Protein AF-A0A9E3TD36-F1 (afdb_monomer_lite)

Foldseek 3Di:
DQDDPQVVCVVPPQDPDPCCDFVNLVLLLVVVQVVCVVLVWQEEEEEQCGSVSSVVSHDNDNRQYEYEHQHPNSVVSCVVVPDPHHYYHHDLLPDDDPAATQEYEYEPPLQQDDDPVSSLSNLVSQLVRHDFKYWYKDAQDDDPPPPVDPGTDDDHGPCVSQVVFDKDWSADDPRMTTIITGDDDPDDDDDDDDDDDDDDDPPPDDPDQAEEEEEDEADPPDDFFQLLVLQVLLCCVAAVVRYDYDYDYPVCLCVQQNPDPPCLVVQPDPLLNRQLSLLRNCQAPWHKYAYSQKHFLHHCVVQVVCQVVRPAQKEFEDAPQQQGDSRIITGHHNHPLSVQLNVQLVVVSVVCPNPNDDDPCGSHRVSNRVSRSNDDGHYHYNCLAAQADPVLLCQQFDLDDQVRDDSVHGPDDPNRGMHGRPVVPDDPVNSHDHPVVLCQGSGNNVVSSCSSNVQDDLVVLLVVCQAAQDPLQNLLSCQSNVLAAEAEEAACQQVPSLVSNCVRNVHQAYEYEDQLDADPPAALVPHPDDSVNSVVSLVNNCVVCVVVPRRYHYDRDQLLVVLVVAAFQQHLYYEYEGHQAQVSLLSNCVSCVRNHHAQHKYKYWQCDQDDDPRHGGNNVVSVVCVCVVQVQPRWHWHNDPTIMIMGGHHDRPLPFFEAEEEEDEDPLLVLLLLQAQVQCVVQPNQGEYEYEYCDPDDRPRHHYDYDDCVVQVDPAACSVLVVLVVCLVDDTQKYKYAYSNKGFQHDFDCSLVVVFPQFKAFAFFAFLDDPPADPCQQQDLDPQRDGSVVLQVLCVVVVQHDPLGTFTDPRIMMGGSVCSVVLSVQLVVQQCSVCVVVPPPNDHSRSSNSRSCSVRGRNVSRHCPDQSNLQAEDEDPCPQQQHDDNQDWDWDAGPPVRDIDIGRHSMYSDPNHSVNSSVSSVD

Sequence (923 aa):
MKVDWNGIYEGRGLYSGHGSRGSCAALKVRTIRDVVERLRPQTFLDVGCGDLHVIRQVDLGSTAYTGLDSSKVLVDKLRAEGETRSLVTGDFLEMPISHVWDLTMCLDVLIHLTSLEEYKAFAKKLLSTARRGLLVSGFSRPTPGNTGSRVVHFYESIFETFRDHQVISYGEYRDCSLVLVLPNSDSKCESTGHVAATNLPIPKAAKTPRRIWAYWENPPGQTRSEYLDLCEQTWRRHCGDDFEITCVTPESVEQHAPNLPSQWSRIPCMAHKADYLRAVLLHRNGGIWLDADTIVLQNLREMTDRLDASGSDFLGCGRPGNRPSNGIFAAKPGSLLLERYIAAMNEFLETRGEDLRFRWTELGYSLLWPLTREYSYFQYDFRVCIPIHPSRYKVFFEETPLKDLPVDVCDVRDDTLTVYLYNAMFPVAFKRLSSQEILKSRTVIGQLFRLALGIPTDDELLHELSAVKHRNRLAGVLRACGRNQAMCEVGVRAGHHLNAILNAGQPELLVGVDHWQGGLGSSRNDIGLSQLQQSQLEERVRERFKSLGDRCRIVRAESSEAALKFPDESFDYVYLDADHSYDAIRGDLAAWYPKVRIGGVLAGHDYVERTTKYVEFGVVRAVKEFVRDRGIRHFAITDEASPSWIVLKDEPSETPSFCYWSVGFGEKHHSFLRAMVKSARKLGVRQDIHVWTDVSSEIRGCITHKYEPAKHSAPNYMFKLQLLLEMSKFSYDYCVFLDADSYFVRRPHLQAVFDLADPLHLHQETPINSPDYTDEQMRTRAWHGMNLYSLVEAFAARGICGKSLFLNNAGFFVVKRTGLEQVYQTCWEGFRYFHDELGFQSVTEEIAFAWAMAKLSIPSRHRVTRSELSEIWCTDRGCFRGRLPTGEPFQHWLNWTGTKWSVNPAIVHAHKSKQQLIDYAAD

Radius of gyration: 39.77 Å; chains: 1; bounding box: 77×93×111 Å

Secondary structure (DSSP, 8-state):
----HHHHHHHHSS---GGGSHHHHHHHHHHHHHHHHHH--SEEEEET-TTSTTGGGS--TT-EEEEEES-HHHHHHHHHTT--SEEEES-TTTS-----EEEEEE-S-GGG-SSHHHHHHHHHHHHHTEEEEEEEEEESSPPPTT---TT----S-HHHHTTTSEEEEEEEETTEEEEEEEPPP----------PPP---------PPEEEEEE--PPTT-PPPHHHHHHHHHHHHHHTTTEEEEEE-TTTHHHHS-S--TTGGG-S-HHHHHHHHHHHHHHHH-EEEE-TTEEE-S-THHHHHHHHHT--SEEEEEETTTEEEEEEEEE-TT-HHHHHHHHHHHHHHHHHTT-----TTTTTHHHHHHHHHHS--EEEEHHHH-SS-GGGGGGGG--S-GGGS-TTT----TT--EEE--GGGS-TTGGG--HHHHHH--SHHHHHHHHHHT---HHHHHHHHHT-SSGGGHHHHHHHTT--SEEEEE--TTSHHHHHHHHHH--SEEEEEE----GGGS-TTSTT--HHHHHHHHHHHHHHHGGGGGGEEEEES-HHHHHTTS-TT-EEEEEE-S--SHHHHHHHHHHHGGGEEEEEEEEES--S--B-SS-B--HHHHHHHHHHHTT---EEE-SSSSPPEEEE--S--SS--EEEEEEE-HHHHHHHHHHHHHHHHHTT--S-EEEEESS-S--TTSEEEE--TTTS--GGGTHHHHHHHHGGGS--SEEEEE-TTEEESS----HHHHTT-SSEEEEEEEETT-TT--HHHHHSEEETTEEHHHHHHHHHTTT--STT-EEEEEEEEEEEGGGHHHHHHHHHHHHHIIIIIS--TT--HHHHHHHHHHHHS-GGGGBTTSHHHHTTEEE-SSTTTTS---SS-EEEE-TTT--EEEE--SEEE-TT-HHHHHHHHH-

pLDDT: mean 86.5, std 13.15, range [23.77, 98.62]

Structure (mmCIF, N/CA/C/O backbone):
data_AF-A0A9E3TD36-F1
#
_entry.id   AF-A0A9E3TD36-F1
#
loop_
_atom_site.group_PDB
_atom_site.id
_atom_site.type_symbol
_atom_site.label_atom_id
_atom_site.label_alt_id
_atom_site.label_comp_id
_atom_site.label_asym_id
_atom_site.label_entity_id
_atom_site.label_seq_id
_atom_site.pdbx_PDB_ins_code
_atom_site.Cartn_x
_atom_site.Cartn_y
_atom_site.Cartn_z
_atom_site.occupancy
_atom_site.B_iso_or_equiv
_atom_site.auth_seq_id
_atom_site.auth_comp_id
_atom_site.auth_asym_id
_atom_site.auth_atom_id
_atom_site.pdbx_PDB_model_num
ATOM 1 N N . MET A 1 1 ? -2.552 13.800 -41.202 1.00 48.09 1 MET A N 1
ATOM 2 C CA . MET A 1 1 ? -1.822 14.848 -41.960 1.00 48.09 1 MET A CA 1
ATOM 3 C C . MET A 1 1 ? -1.002 14.109 -43.008 1.00 48.09 1 MET A C 1
ATOM 5 O O . MET A 1 1 ? -0.316 13.179 -42.604 1.00 48.09 1 MET A O 1
ATOM 9 N N . LYS A 1 2 ? -1.128 14.424 -44.310 1.00 65.12 2 LYS A N 1
ATOM 10 C CA . LYS A 1 2 ? -0.382 13.715 -45.375 1.00 65.12 2 LYS A CA 1
ATOM 11 C C . LYS A 1 2 ? 1.120 13.938 -45.149 1.00 65.12 2 LYS A C 1
ATOM 13 O O . LYS A 1 2 ? 1.529 15.057 -44.844 1.00 65.12 2 LYS A O 1
ATOM 18 N N . VAL A 1 3 ? 1.912 12.869 -45.207 1.00 75.00 3 VAL A N 1
ATOM 19 C CA . VAL A 1 3 ? 3.360 12.929 -44.959 1.00 75.00 3 VAL A CA 1
ATOM 20 C C . VAL A 1 3 ? 4.042 13.667 -46.111 1.00 75.00 3 VAL A C 1
ATOM 22 O O . VAL A 1 3 ? 3.876 13.286 -47.267 1.00 75.00 3 VAL A O 1
ATOM 25 N N . ASP A 1 4 ? 4.817 14.709 -45.799 1.00 83.25 4 ASP A N 1
ATOM 26 C CA . ASP A 1 4 ? 5.653 15.406 -46.781 1.00 83.25 4 ASP A CA 1
ATOM 27 C C . ASP A 1 4 ? 6.997 14.685 -46.951 1.00 83.25 4 ASP A C 1
ATOM 29 O O . ASP A 1 4 ? 7.973 14.940 -46.240 1.00 83.25 4 ASP A O 1
ATOM 33 N N . TRP A 1 5 ? 7.039 13.746 -47.897 1.00 83.44 5 TRP A N 1
ATOM 34 C CA . TRP A 1 5 ? 8.248 12.981 -48.190 1.00 83.44 5 TRP A CA 1
ATOM 35 C C . TRP A 1 5 ? 9.369 13.836 -48.794 1.00 83.44 5 TRP A C 1
ATOM 37 O O . TRP A 1 5 ? 10.533 13.579 -48.490 1.00 83.44 5 TRP A O 1
ATOM 47 N N . ASN A 1 6 ? 9.056 14.876 -49.579 1.00 86.62 6 ASN A N 1
ATOM 48 C CA . ASN A 1 6 ? 10.083 15.776 -50.115 1.00 86.62 6 ASN A CA 1
ATOM 49 C C . ASN A 1 6 ? 10.799 16.508 -48.978 1.00 86.62 6 ASN A C 1
ATOM 51 O O . ASN A 1 6 ? 12.022 16.409 -48.889 1.00 86.62 6 ASN A O 1
ATOM 55 N N . GLY A 1 7 ? 10.055 17.125 -48.055 1.00 83.62 7 GLY A N 1
ATOM 56 C CA . GLY A 1 7 ? 10.639 17.800 -46.893 1.00 83.62 7 GLY A CA 1
ATOM 57 C C . GLY A 1 7 ? 11.477 16.867 -46.007 1.00 83.62 7 GLY A C 1
ATOM 58 O O . GLY A 1 7 ? 12.534 17.255 -45.502 1.00 83.62 7 GLY A O 1
ATOM 59 N N . ILE A 1 8 ? 11.070 15.597 -45.862 1.00 80.19 8 ILE A N 1
ATOM 60 C CA . ILE A 1 8 ? 11.851 14.591 -45.121 1.00 80.19 8 ILE A CA 1
ATOM 61 C C . ILE A 1 8 ? 13.208 14.332 -45.791 1.00 80.19 8 ILE A C 1
ATOM 63 O O . ILE A 1 8 ? 14.235 14.367 -45.106 1.00 80.19 8 ILE A O 1
ATOM 67 N N . TYR A 1 9 ? 13.234 14.085 -47.104 1.00 83.88 9 TYR A N 1
ATOM 68 C CA . TYR A 1 9 ? 14.478 13.802 -47.830 1.00 83.88 9 TYR A CA 1
ATOM 69 C C . TYR A 1 9 ? 15.335 15.055 -48.061 1.00 83.88 9 TYR A C 1
ATOM 71 O O . TYR A 1 9 ? 16.560 14.947 -48.181 1.00 83.88 9 TYR A O 1
ATOM 79 N N . GLU A 1 10 ? 14.745 16.250 -48.085 1.00 83.50 10 GLU A N 1
ATOM 80 C CA . GLU A 1 10 ? 15.477 17.521 -48.032 1.00 83.50 10 GLU A CA 1
ATOM 81 C C . GLU A 1 10 ? 16.227 17.664 -46.706 1.00 83.50 10 GLU A C 1
ATOM 83 O O . GLU A 1 10 ? 17.437 17.888 -46.719 1.00 83.50 10 GLU A O 1
ATOM 88 N N . GLY A 1 11 ? 15.545 17.447 -45.576 1.00 72.56 11 GLY A N 1
ATOM 89 C CA . GLY A 1 11 ? 16.127 17.625 -44.245 1.00 72.56 11 GLY A CA 1
ATOM 90 C C . GLY A 1 11 ? 17.068 16.507 -43.780 1.00 72.56 11 GLY A C 1
ATOM 91 O O . GLY A 1 11 ? 17.941 16.761 -42.951 1.00 72.56 11 GLY A O 1
ATOM 92 N N . ARG A 1 12 ? 16.903 15.268 -44.267 1.00 70.38 12 ARG A N 1
ATOM 93 C CA . ARG A 1 12 ? 17.640 14.084 -43.763 1.00 70.38 12 ARG A CA 1
ATOM 94 C C . ARG A 1 12 ? 18.604 13.437 -44.762 1.00 70.38 12 ARG A C 1
ATOM 96 O O . ARG A 1 12 ? 19.265 12.466 -44.402 1.00 70.38 12 ARG A O 1
ATOM 103 N N . GLY A 1 13 ? 18.700 13.936 -45.995 1.00 77.12 13 GLY A N 1
ATOM 104 C CA . GLY A 1 13 ? 19.466 13.264 -47.056 1.00 77.12 13 GLY A CA 1
ATOM 105 C C . GLY A 1 13 ? 18.810 11.948 -47.496 1.00 77.12 13 GLY A C 1
ATOM 106 O O . GLY A 1 13 ? 17.599 11.807 -47.362 1.00 77.12 13 GLY A O 1
ATOM 107 N N . LEU A 1 14 ? 19.581 10.980 -48.015 1.00 78.25 14 LEU A N 1
ATOM 108 C CA . LEU A 1 14 ? 19.089 9.648 -48.422 1.00 78.25 14 LEU A CA 1
ATOM 109 C C . LEU A 1 14 ? 18.852 8.717 -47.223 1.00 78.25 14 LEU A C 1
ATOM 111 O O . LEU A 1 14 ? 19.504 7.684 -47.047 1.00 78.25 14 LEU A O 1
ATOM 115 N N . TYR A 1 15 ? 17.925 9.113 -46.359 1.00 74.69 15 TYR A N 1
ATOM 116 C CA . TYR A 1 15 ? 17.548 8.332 -45.193 1.00 74.69 15 TYR A CA 1
ATOM 117 C C . TYR A 1 15 ? 16.030 8.170 -45.116 1.00 74.69 15 TYR A C 1
ATOM 119 O O . TYR A 1 15 ? 15.319 9.045 -44.619 1.00 74.69 15 TYR A O 1
ATOM 127 N N . SER A 1 16 ? 15.541 7.009 -45.556 1.00 68.00 16 SER A N 1
ATOM 128 C CA . SER A 1 16 ? 14.112 6.666 -45.596 1.00 68.00 16 SER A CA 1
ATOM 129 C C . SER A 1 16 ? 13.508 6.303 -44.229 1.00 68.00 16 SER A C 1
ATOM 131 O O . SER A 1 16 ? 12.324 5.990 -44.133 1.00 68.00 16 SER A O 1
ATOM 133 N N . GLY A 1 17 ? 14.300 6.328 -43.149 1.00 64.62 17 GLY A N 1
ATOM 134 C CA . GLY A 1 17 ? 13.847 6.031 -41.789 1.00 64.62 17 GLY A CA 1
ATOM 135 C C . GLY A 1 17 ? 14.320 4.689 -41.219 1.00 64.62 17 GLY A C 1
ATOM 136 O O . GLY A 1 17 ? 14.890 3.837 -41.897 1.00 64.62 17 GLY A O 1
ATOM 137 N N . HIS A 1 18 ? 14.050 4.484 -39.926 1.00 59.94 18 HIS A N 1
ATOM 138 C CA . HIS A 1 18 ? 14.524 3.326 -39.155 1.00 59.94 18 HIS A CA 1
ATOM 139 C C . HIS A 1 18 ? 13.938 1.977 -39.615 1.00 59.94 18 HIS A C 1
ATOM 141 O O . HIS A 1 18 ? 14.531 0.939 -39.343 1.00 59.94 18 HIS A O 1
ATOM 147 N N . GLY A 1 19 ? 12.790 1.970 -40.309 1.00 58.78 19 GLY A N 1
ATOM 148 C CA . GLY A 1 19 ? 12.165 0.746 -40.837 1.00 58.78 19 GLY A CA 1
ATOM 149 C C . GLY A 1 19 ? 12.961 0.083 -41.966 1.00 58.78 19 GLY A C 1
ATOM 150 O O . GLY A 1 19 ? 12.788 -1.106 -42.218 1.00 58.78 19 GLY A O 1
ATOM 151 N N . SER A 1 20 ? 13.871 0.817 -42.607 1.00 63.84 20 SER A N 1
ATOM 152 C CA . SER A 1 20 ? 14.705 0.332 -43.714 1.00 63.84 20 SER A CA 1
ATOM 153 C C . SER A 1 20 ? 16.173 0.203 -43.314 1.00 63.84 20 SER A C 1
ATOM 155 O O . SER A 1 20 ? 17.047 0.359 -44.161 1.00 63.84 20 SER A O 1
ATOM 157 N N . ARG A 1 21 ? 16.470 -0.029 -42.026 1.00 71.94 21 ARG A N 1
ATOM 158 C CA . ARG A 1 21 ? 17.834 -0.187 -41.487 1.00 71.94 21 ARG A CA 1
ATOM 159 C C . ARG A 1 21 ? 17.912 -1.343 -40.482 1.00 71.94 21 ARG A C 1
ATOM 161 O O . ARG A 1 21 ? 16.886 -1.808 -39.986 1.00 71.94 21 ARG A O 1
ATOM 168 N N . GLY A 1 22 ? 19.131 -1.790 -40.174 1.00 63.53 22 GLY A N 1
ATOM 169 C CA . GLY A 1 22 ? 19.405 -2.803 -39.146 1.00 63.53 22 GLY A CA 1
ATOM 170 C C . GLY A 1 22 ? 18.678 -4.130 -39.387 1.00 63.53 22 GLY A C 1
ATOM 171 O O . GLY A 1 22 ? 18.498 -4.556 -40.529 1.00 63.53 22 GLY A O 1
ATOM 172 N N . SER A 1 23 ? 18.212 -4.770 -38.314 1.00 49.19 23 SER A N 1
ATOM 173 C CA . SER A 1 23 ? 17.494 -6.051 -38.385 1.00 49.19 23 SER A CA 1
ATOM 174 C C . SER A 1 23 ? 16.186 -5.995 -39.187 1.00 49.19 23 SER A C 1
ATOM 176 O O . SER A 1 23 ? 15.841 -6.971 -39.853 1.00 49.19 23 SER A O 1
ATOM 178 N N . CYS A 1 24 ? 15.505 -4.842 -39.220 1.00 58.44 24 CYS A N 1
ATOM 179 C CA . CYS A 1 24 ? 14.328 -4.636 -40.075 1.00 58.44 24 CYS A CA 1
ATOM 180 C C . CYS A 1 24 ? 14.697 -4.721 -41.565 1.00 58.44 24 CYS A C 1
ATOM 182 O O . CYS A 1 24 ? 13.989 -5.361 -42.341 1.00 58.44 24 CYS A O 1
ATOM 184 N N . ALA A 1 25 ? 15.829 -4.128 -41.966 1.00 71.31 25 ALA A N 1
ATOM 185 C CA . ALA A 1 25 ? 16.343 -4.280 -43.326 1.00 71.31 25 ALA A CA 1
ATOM 186 C C . ALA A 1 25 ? 16.754 -5.731 -43.609 1.00 71.31 25 ALA A C 1
ATOM 188 O O . ALA A 1 25 ? 16.408 -6.249 -44.664 1.00 71.31 25 ALA A O 1
ATOM 189 N N . ALA A 1 26 ? 17.413 -6.412 -42.667 1.00 68.94 26 ALA A N 1
ATOM 190 C CA . ALA A 1 26 ? 17.836 -7.803 -42.846 1.00 68.94 26 ALA A CA 1
ATOM 191 C C . ALA A 1 26 ? 16.654 -8.762 -43.092 1.00 68.94 26 ALA A C 1
ATOM 193 O O . ALA A 1 26 ? 16.728 -9.602 -43.993 1.00 68.94 26 ALA A O 1
ATOM 194 N N . LEU A 1 27 ? 15.549 -8.609 -42.347 1.00 70.62 27 LEU A N 1
ATOM 195 C CA . LEU A 1 27 ? 14.324 -9.391 -42.557 1.00 70.62 27 LEU A CA 1
ATOM 196 C C . LEU A 1 27 ? 13.723 -9.132 -43.943 1.00 70.62 27 LEU A C 1
ATOM 198 O O . LEU A 1 27 ? 13.390 -10.079 -44.658 1.00 70.62 27 LEU A O 1
ATOM 202 N N . LYS A 1 28 ? 13.624 -7.858 -44.343 1.00 87.25 28 LYS A N 1
ATOM 203 C CA . LYS A 1 28 ? 13.118 -7.474 -45.667 1.00 87.25 28 LYS A CA 1
ATOM 204 C C . LYS A 1 28 ? 13.999 -8.031 -46.783 1.00 87.25 28 LYS A C 1
ATOM 206 O O . LYS A 1 28 ? 13.474 -8.642 -47.701 1.00 87.25 28 LYS A O 1
ATOM 211 N N . VAL A 1 29 ? 15.323 -7.898 -46.683 1.00 88.62 29 VAL A N 1
ATOM 212 C CA . VAL A 1 29 ? 16.277 -8.420 -47.679 1.00 88.62 29 VAL A CA 1
ATOM 213 C C . VAL A 1 29 ? 16.150 -9.935 -47.823 1.00 88.62 29 VAL A C 1
ATOM 215 O O . VAL A 1 29 ? 16.050 -10.418 -48.948 1.00 88.62 29 VAL A O 1
ATOM 218 N N . ARG A 1 30 ? 16.116 -10.683 -46.710 1.00 85.44 30 ARG A N 1
ATOM 219 C CA . ARG A 1 30 ? 15.922 -12.141 -46.740 1.00 85.44 30 ARG A CA 1
ATOM 220 C C . ARG A 1 30 ? 14.601 -12.502 -47.411 1.00 85.44 30 ARG A C 1
ATOM 222 O O . ARG A 1 30 ? 14.590 -13.296 -48.338 1.00 85.44 30 ARG A O 1
ATOM 229 N N . THR A 1 31 ? 13.520 -11.850 -47.000 1.00 88.81 31 THR A N 1
ATOM 230 C CA . THR A 1 31 ? 12.188 -12.102 -47.555 1.00 88.81 31 THR A CA 1
ATOM 231 C C . THR A 1 31 ? 12.131 -11.807 -49.049 1.00 88.81 31 THR A C 1
ATOM 233 O O . THR A 1 31 ? 11.615 -12.614 -49.812 1.00 88.81 31 THR A O 1
ATOM 236 N N . ILE A 1 32 ? 12.689 -10.679 -49.497 1.00 95.25 32 ILE A N 1
ATOM 237 C CA . ILE A 1 32 ? 12.705 -10.330 -50.921 1.00 95.25 32 ILE A CA 1
ATOM 238 C C . ILE A 1 32 ? 13.503 -11.375 -51.709 1.00 95.25 32 ILE A C 1
ATOM 240 O O . ILE A 1 32 ? 13.040 -11.785 -52.769 1.00 95.25 32 ILE A O 1
ATOM 244 N N . ARG A 1 33 ? 14.647 -11.858 -51.198 1.00 93.62 33 ARG A N 1
ATOM 245 C CA . ARG A 1 33 ? 15.410 -12.944 -51.843 1.00 93.62 33 ARG A CA 1
ATOM 246 C C . ARG A 1 33 ? 14.573 -14.214 -51.976 1.00 93.62 33 ARG A C 1
ATOM 248 O O . ARG A 1 33 ? 14.456 -14.726 -53.084 1.00 93.62 33 ARG A O 1
ATOM 255 N N . ASP A 1 34 ? 13.929 -14.648 -50.896 1.00 90.44 34 ASP A N 1
ATOM 256 C CA . ASP A 1 34 ? 13.090 -15.850 -50.896 1.00 90.44 34 ASP A CA 1
ATOM 257 C C . ASP A 1 34 ? 11.916 -15.718 -51.882 1.00 90.44 34 ASP A C 1
ATOM 259 O O . ASP A 1 34 ? 11.576 -16.658 -52.600 1.00 90.44 34 ASP A O 1
ATOM 263 N N . VAL A 1 35 ? 11.290 -14.538 -51.952 1.00 93.12 35 VAL A N 1
ATOM 264 C CA . VAL A 1 35 ? 10.175 -14.260 -52.870 1.00 93.12 35 VAL A CA 1
ATOM 265 C C . VAL A 1 35 ? 10.646 -14.199 -54.325 1.00 93.12 35 VAL A C 1
ATOM 267 O O . VAL A 1 35 ? 9.986 -14.763 -55.200 1.00 93.12 35 VAL A O 1
ATOM 270 N N . VAL A 1 36 ? 11.783 -13.556 -54.602 1.00 93.94 36 VAL A N 1
ATOM 271 C CA . VAL A 1 36 ? 12.378 -13.494 -55.948 1.00 93.94 36 VAL A CA 1
ATOM 272 C C . VAL A 1 36 ? 12.791 -14.890 -56.414 1.00 93.94 36 VAL A C 1
ATOM 274 O O . VAL A 1 36 ? 12.483 -15.264 -57.545 1.00 93.94 36 VAL A O 1
ATOM 277 N N . GLU A 1 37 ? 13.398 -15.699 -55.545 1.00 91.31 37 GLU A N 1
ATOM 278 C CA . GLU A 1 37 ? 13.757 -17.086 -55.852 1.00 91.31 37 GLU A CA 1
ATOM 279 C C . GLU A 1 37 ? 12.515 -17.947 -56.118 1.00 91.31 37 GLU A C 1
ATOM 281 O O . GLU A 1 37 ? 12.485 -18.727 -57.078 1.00 91.31 37 GLU A O 1
ATOM 286 N N . ARG A 1 38 ? 11.463 -17.760 -55.311 1.00 90.25 38 ARG A N 1
ATOM 287 C CA . ARG A 1 38 ? 10.194 -18.486 -55.425 1.00 90.25 38 ARG A CA 1
ATOM 288 C C . ARG A 1 38 ? 9.431 -18.150 -56.702 1.00 90.25 38 ARG A C 1
ATOM 290 O O . ARG A 1 38 ? 8.922 -19.053 -57.361 1.00 90.25 38 ARG A O 1
ATOM 297 N N . LEU A 1 39 ? 9.287 -16.866 -57.023 1.00 91.75 39 LEU A N 1
ATOM 298 C CA . LEU A 1 39 ? 8.424 -16.407 -58.119 1.00 91.75 39 LEU A CA 1
ATOM 299 C C . LEU A 1 39 ? 9.169 -16.236 -59.447 1.00 91.75 39 LEU A C 1
ATOM 301 O O . LEU A 1 39 ? 8.522 -16.188 -60.502 1.00 91.75 39 LEU A O 1
ATOM 305 N N . ARG A 1 40 ? 10.506 -16.139 -59.392 1.00 92.88 40 ARG A N 1
ATOM 306 C CA . ARG A 1 40 ? 11.409 -15.862 -60.522 1.00 92.88 40 ARG A CA 1
ATOM 307 C C . ARG A 1 40 ? 10.851 -14.765 -61.442 1.00 92.88 40 ARG A C 1
ATOM 309 O O . ARG A 1 40 ? 10.589 -15.039 -62.621 1.00 92.88 40 ARG A O 1
ATOM 316 N N . PRO A 1 41 ? 10.565 -13.563 -60.902 1.00 95.88 41 PRO A N 1
ATOM 317 C CA . PRO A 1 41 ? 9.933 -12.498 -61.670 1.00 95.88 41 PRO A CA 1
ATOM 318 C C . PRO A 1 41 ? 10.855 -12.030 -62.801 1.00 95.88 41 PRO A C 1
ATOM 320 O O . PRO A 1 41 ? 12.062 -11.933 -62.616 1.00 95.88 41 PRO A O 1
ATOM 323 N N . GLN A 1 42 ? 10.297 -11.722 -63.974 1.00 95.88 42 GLN A N 1
ATOM 324 C CA . GLN A 1 42 ? 11.040 -11.019 -65.029 1.00 95.88 42 GLN A CA 1
ATOM 325 C C . GLN A 1 42 ? 10.928 -9.501 -64.861 1.00 95.88 42 GLN A C 1
ATOM 327 O O . GLN A 1 42 ? 11.832 -8.764 -65.246 1.00 95.88 42 GLN A O 1
ATOM 332 N N . THR A 1 43 ? 9.831 -9.033 -64.262 1.00 97.19 43 THR A N 1
ATOM 333 C CA . THR A 1 43 ? 9.546 -7.616 -64.000 1.00 97.19 43 THR A CA 1
ATOM 334 C C . THR A 1 43 ? 9.189 -7.407 -62.528 1.00 97.19 43 THR A C 1
ATOM 336 O O . THR A 1 43 ? 8.400 -8.167 -61.962 1.00 97.19 43 THR A O 1
ATOM 339 N N . PHE A 1 44 ? 9.774 -6.382 -61.901 1.00 97.44 44 PHE A N 1
ATOM 340 C CA . PHE A 1 44 ? 9.602 -6.088 -60.477 1.00 97.44 44 PHE A CA 1
ATOM 341 C C . PHE A 1 44 ? 9.308 -4.595 -60.258 1.00 97.44 44 PHE A C 1
ATOM 343 O O . PHE A 1 44 ? 10.157 -3.750 -60.539 1.00 97.44 44 PHE A O 1
ATOM 350 N N . LEU A 1 45 ? 8.111 -4.281 -59.756 1.00 97.62 45 LEU A N 1
ATOM 351 C CA . LEU A 1 45 ? 7.729 -2.950 -59.280 1.00 97.62 45 LEU A CA 1
ATOM 352 C C . LEU A 1 45 ? 7.919 -2.821 -57.764 1.00 97.62 45 LEU A C 1
ATOM 354 O O . LEU A 1 45 ? 7.417 -3.647 -57.007 1.00 97.62 45 LEU A O 1
ATOM 358 N N . ASP A 1 46 ? 8.559 -1.744 -57.321 1.00 97.44 46 ASP A N 1
ATOM 359 C CA . ASP A 1 46 ? 8.723 -1.383 -55.910 1.00 97.44 46 ASP A CA 1
ATOM 360 C C . ASP A 1 46 ? 8.096 -0.009 -55.644 1.00 97.44 46 ASP A C 1
ATOM 362 O O . ASP A 1 46 ? 8.604 1.020 -56.096 1.00 97.44 46 ASP A O 1
ATOM 366 N N . VAL A 1 47 ? 6.943 -0.007 -54.976 1.00 96.50 47 VAL A N 1
ATOM 367 C CA . VAL A 1 47 ? 6.124 1.178 -54.695 1.00 96.50 47 VAL A CA 1
ATOM 368 C C . VAL A 1 47 ? 6.498 1.745 -53.327 1.00 96.50 47 VAL A C 1
ATOM 370 O O . VAL A 1 47 ? 6.332 1.082 -52.305 1.00 96.50 47 VAL A O 1
ATOM 373 N N . GLY A 1 48 ? 6.954 2.998 -53.312 1.00 93.69 48 GLY A N 1
ATOM 374 C CA . GLY A 1 48 ? 7.593 3.616 -52.150 1.00 93.69 48 GLY A CA 1
ATOM 375 C C . GLY A 1 48 ? 9.029 3.129 -51.966 1.00 93.69 48 GLY A C 1
ATOM 376 O O . GLY A 1 48 ? 9.425 2.794 -50.851 1.00 93.69 48 GLY A O 1
ATOM 377 N N . CYS A 1 49 ? 9.797 3.056 -53.061 1.00 93.38 49 CYS A N 1
ATOM 378 C CA . CYS A 1 49 ? 11.123 2.428 -53.083 1.00 93.38 49 CYS A CA 1
ATOM 379 C C . CYS A 1 49 ? 12.152 3.089 -52.146 1.00 93.38 49 CYS A C 1
ATOM 381 O O . CYS A 1 49 ? 13.162 2.470 -51.785 1.00 93.38 49 CYS A O 1
ATOM 383 N N . GLY A 1 50 ? 11.917 4.341 -51.737 1.00 91.81 50 GLY A N 1
ATOM 384 C CA . GLY A 1 50 ? 12.775 5.052 -50.801 1.00 91.81 50 GLY A CA 1
ATOM 385 C C . GLY A 1 50 ? 14.212 5.196 -51.309 1.00 91.81 50 GLY A C 1
ATOM 386 O O . GLY A 1 50 ? 14.480 5.274 -52.504 1.00 91.81 50 GLY A O 1
ATOM 387 N N . ASP A 1 51 ? 15.168 5.199 -50.385 1.00 90.00 51 ASP A N 1
ATOM 388 C CA . ASP A 1 51 ? 16.602 5.349 -50.674 1.00 90.00 51 ASP A CA 1
ATOM 389 C C . ASP A 1 51 ? 17.283 4.099 -51.266 1.00 90.00 51 ASP A C 1
ATOM 391 O O . ASP A 1 51 ? 18.512 4.035 -51.341 1.00 90.00 51 ASP A O 1
ATOM 395 N N . LEU A 1 52 ? 16.498 3.094 -51.670 1.00 93.31 52 LEU A N 1
ATOM 396 C CA . LEU A 1 52 ? 16.950 1.821 -52.237 1.00 93.31 52 LEU A CA 1
ATOM 397 C C . LEU A 1 52 ? 17.848 0.985 -51.311 1.00 93.31 52 LEU A C 1
ATOM 399 O O . LEU A 1 52 ? 18.406 -0.025 -51.747 1.00 93.31 52 LEU A O 1
ATOM 403 N N . HIS A 1 53 ? 17.989 1.347 -50.033 1.00 88.56 53 HIS A N 1
ATOM 404 C CA . HIS A 1 53 ? 18.921 0.676 -49.127 1.00 88.56 53 HIS A CA 1
ATOM 405 C C . HIS A 1 53 ? 18.645 -0.825 -48.992 1.00 88.56 53 HIS A C 1
ATOM 407 O O . HIS A 1 53 ? 19.582 -1.618 -48.945 1.00 88.56 53 HIS A O 1
ATOM 413 N N . VAL A 1 54 ? 17.371 -1.222 -48.940 1.00 90.06 54 VAL A N 1
ATOM 414 C CA . VAL A 1 54 ? 16.964 -2.632 -48.852 1.00 90.06 54 VAL A CA 1
ATOM 415 C C . VAL A 1 54 ? 17.211 -3.340 -50.185 1.00 90.06 54 VAL A C 1
ATOM 417 O O . VAL A 1 54 ? 17.888 -4.364 -50.220 1.00 90.06 54 VAL A O 1
ATOM 420 N N . ILE A 1 55 ? 16.719 -2.787 -51.297 1.00 94.19 55 ILE A N 1
ATOM 421 C CA . ILE A 1 55 ? 16.774 -3.475 -52.592 1.00 94.19 55 ILE A CA 1
ATOM 422 C C . ILE A 1 55 ? 18.194 -3.572 -53.166 1.00 94.19 55 ILE A C 1
ATOM 424 O O . ILE A 1 55 ? 18.521 -4.561 -53.815 1.00 94.19 55 ILE A O 1
ATOM 428 N N . ARG A 1 56 ? 19.085 -2.615 -52.867 1.00 92.62 56 ARG A N 1
ATOM 429 C CA . ARG A 1 56 ? 20.506 -2.676 -53.266 1.00 92.62 56 ARG A CA 1
ATOM 430 C C . ARG A 1 56 ? 21.245 -3.887 -52.680 1.00 92.62 56 ARG A C 1
ATOM 432 O O . ARG A 1 56 ? 22.291 -4.254 -53.201 1.00 92.62 56 ARG A O 1
ATOM 439 N N . GLN A 1 57 ? 20.712 -4.502 -51.624 1.00 92.75 57 GLN A N 1
ATOM 440 C CA . GLN A 1 57 ? 21.280 -5.691 -50.979 1.00 92.75 57 GLN A CA 1
ATOM 441 C C . GLN A 1 57 ? 20.717 -7.010 -51.534 1.00 92.75 57 GLN A C 1
ATOM 443 O O . GLN A 1 57 ? 21.121 -8.090 -51.095 1.00 92.75 57 GLN A O 1
ATOM 448 N N . VAL A 1 58 ? 19.764 -6.950 -52.463 1.00 92.19 58 VAL A N 1
ATOM 449 C CA . VAL A 1 58 ? 19.158 -8.120 -53.102 1.00 92.19 58 VAL A CA 1
ATOM 450 C C . VAL A 1 58 ? 19.767 -8.276 -54.492 1.00 92.19 58 VAL A C 1
ATOM 452 O O . VAL A 1 58 ? 19.748 -7.338 -55.287 1.00 92.19 58 VAL A O 1
ATOM 455 N N . ASP A 1 59 ? 20.292 -9.464 -54.792 1.00 89.81 59 ASP A N 1
ATOM 456 C CA . ASP A 1 59 ? 20.663 -9.807 -56.162 1.00 89.81 59 ASP A CA 1
ATOM 457 C C . ASP A 1 59 ? 19.389 -10.100 -56.960 1.00 89.81 59 ASP A C 1
ATOM 459 O O . ASP A 1 59 ? 18.648 -11.035 -56.657 1.00 89.81 59 ASP A O 1
ATOM 463 N N . LEU A 1 60 ? 19.113 -9.249 -57.944 1.00 90.75 60 LEU A N 1
ATOM 464 C CA . LEU A 1 60 ? 17.938 -9.354 -58.803 1.00 90.75 60 LEU A CA 1
ATOM 465 C C . LEU A 1 60 ? 18.232 -10.105 -60.109 1.00 90.75 60 LEU A C 1
ATOM 467 O O . LEU A 1 60 ? 17.307 -10.326 -60.896 1.00 90.75 60 LEU A O 1
ATOM 471 N N . GLY A 1 61 ? 19.484 -10.503 -60.361 1.00 87.25 61 GLY A N 1
ATOM 472 C CA . GLY A 1 61 ? 19.888 -11.143 -61.609 1.00 87.25 61 GLY A CA 1
ATOM 473 C C . GLY A 1 61 ? 19.449 -10.333 -62.835 1.00 87.25 61 GLY A C 1
ATOM 474 O O . GLY A 1 61 ? 19.724 -9.140 -62.940 1.00 87.25 61 GLY A O 1
ATOM 475 N N . SER A 1 62 ? 18.727 -10.977 -63.757 1.00 88.12 62 SER A N 1
ATOM 476 C CA . SER A 1 62 ? 18.181 -10.348 -64.969 1.00 88.12 62 SER A CA 1
ATOM 477 C C . SER A 1 62 ? 16.790 -9.717 -64.791 1.00 88.12 62 SER A C 1
ATOM 479 O O . SER A 1 62 ? 16.146 -9.391 -65.786 1.00 88.12 62 SER A O 1
ATOM 481 N N . THR A 1 63 ? 16.285 -9.591 -63.560 1.00 93.69 63 THR A N 1
ATOM 482 C CA . THR A 1 63 ? 14.951 -9.027 -63.296 1.00 93.69 63 THR A CA 1
ATOM 483 C C . THR A 1 63 ? 14.938 -7.529 -63.597 1.00 93.69 63 THR A C 1
ATOM 485 O O . THR A 1 63 ? 15.721 -6.763 -63.032 1.00 93.69 63 THR A O 1
ATOM 488 N N . ALA A 1 64 ? 14.007 -7.080 -64.438 1.00 95.19 64 ALA A N 1
ATOM 489 C CA . ALA A 1 64 ? 13.817 -5.665 -64.731 1.00 95.19 64 ALA A CA 1
ATOM 490 C C . ALA A 1 64 ? 13.117 -4.956 -63.556 1.00 95.19 64 ALA A C 1
ATOM 492 O O . ALA A 1 64 ? 11.901 -5.070 -63.378 1.00 95.19 64 ALA A O 1
ATOM 493 N N . TYR A 1 65 ? 13.894 -4.228 -62.751 1.00 97.25 65 TYR A N 1
ATOM 494 C CA . TYR A 1 65 ? 13.412 -3.476 -61.589 1.00 97.25 65 TYR A CA 1
ATOM 495 C C . TYR A 1 65 ? 12.957 -2.058 -61.955 1.00 97.25 65 TYR A C 1
ATOM 497 O O . TYR A 1 65 ? 13.660 -1.336 -62.664 1.00 97.25 65 TYR A O 1
ATOM 505 N N . THR A 1 66 ? 11.809 -1.647 -61.415 1.00 96.94 66 THR A N 1
ATOM 506 C CA . THR A 1 66 ? 11.287 -0.276 -61.463 1.00 96.94 66 THR A CA 1
ATOM 507 C C . THR A 1 66 ? 10.935 0.193 -60.053 1.00 96.94 66 THR A C 1
ATOM 509 O O . THR A 1 66 ? 10.018 -0.346 -59.436 1.00 96.94 66 THR A O 1
ATOM 512 N N . GLY A 1 67 ? 11.640 1.210 -59.556 1.00 96.56 67 GLY A N 1
ATOM 513 C CA . GLY A 1 67 ? 11.315 1.881 -58.297 1.00 96.56 67 GLY A CA 1
ATOM 514 C C . GLY A 1 67 ? 10.399 3.075 -58.548 1.00 96.56 67 GLY A C 1
ATOM 515 O O . GLY A 1 67 ? 10.703 3.920 -59.390 1.00 96.56 67 GLY A O 1
ATOM 516 N N . LEU A 1 68 ? 9.276 3.150 -57.840 1.00 95.81 68 LEU A N 1
ATOM 517 C CA . LEU A 1 68 ? 8.339 4.269 -57.901 1.00 95.81 68 LEU A CA 1
ATOM 518 C C . LEU A 1 68 ? 8.279 4.946 -56.535 1.00 95.81 68 LEU A C 1
ATOM 520 O O . LEU A 1 68 ? 7.985 4.292 -55.537 1.00 95.81 68 LEU A O 1
ATOM 524 N N . ASP A 1 69 ? 8.496 6.259 -56.491 1.00 95.06 69 ASP A N 1
ATOM 525 C CA . ASP A 1 69 ? 8.349 7.041 -55.262 1.00 95.06 69 ASP A CA 1
ATOM 526 C C . ASP A 1 69 ? 7.611 8.363 -55.511 1.00 95.06 69 ASP A C 1
ATOM 528 O O . ASP A 1 69 ? 7.715 8.977 -56.574 1.00 95.06 69 ASP A O 1
ATOM 532 N N . SER A 1 70 ? 6.866 8.820 -54.508 1.00 92.62 70 SER A N 1
ATOM 533 C CA . SER A 1 70 ? 6.171 10.111 -54.554 1.00 92.62 70 SER A CA 1
ATOM 534 C C . SER A 1 70 ? 7.127 11.303 -54.415 1.00 92.62 70 SER A C 1
ATOM 536 O O . SER A 1 70 ? 6.808 12.410 -54.854 1.00 92.62 70 SER A O 1
ATOM 538 N N . SER A 1 71 ? 8.315 11.096 -53.833 1.00 92.94 71 SER A N 1
ATOM 539 C CA . SER A 1 71 ? 9.297 12.157 -53.628 1.00 92.94 71 SER A CA 1
ATOM 540 C C . SER A 1 71 ? 10.168 12.383 -54.865 1.00 92.94 71 SER A C 1
ATOM 542 O O . SER A 1 71 ? 11.067 11.603 -55.187 1.00 92.94 71 SER A O 1
ATOM 544 N N . LYS A 1 72 ? 9.963 13.530 -55.521 1.00 92.12 72 LYS A N 1
ATOM 545 C CA . LYS A 1 72 ? 10.843 13.999 -56.600 1.00 92.12 72 LYS A CA 1
ATOM 546 C C . LYS A 1 72 ? 12.266 14.251 -56.105 1.00 92.12 72 LYS A C 1
ATOM 548 O O . LYS A 1 72 ? 13.218 13.886 -56.789 1.00 92.12 72 LYS A O 1
ATOM 553 N N . VAL A 1 73 ? 12.399 14.828 -54.909 1.00 92.44 73 VAL A N 1
ATOM 554 C CA . VAL A 1 73 ? 13.699 15.145 -54.299 1.00 92.44 73 VAL A CA 1
ATOM 555 C C . VAL A 1 73 ? 14.545 13.885 -54.134 1.00 92.44 73 VAL A C 1
ATOM 557 O O . VAL A 1 73 ? 15.726 13.888 -54.475 1.00 92.44 73 VAL A O 1
ATOM 560 N N . LEU A 1 74 ? 13.947 12.803 -53.633 1.00 93.56 74 LEU A N 1
ATOM 561 C CA . LEU A 1 74 ? 14.613 11.514 -53.479 1.00 93.56 74 LEU A CA 1
ATOM 562 C C . LEU A 1 74 ? 15.113 10.968 -54.822 1.00 93.56 74 LEU A C 1
ATOM 564 O O . LEU A 1 74 ? 16.285 10.615 -54.942 1.00 93.56 74 LEU A O 1
ATOM 568 N N . VAL A 1 75 ? 14.238 10.910 -55.829 1.00 92.94 75 VAL A N 1
ATOM 569 C CA . VAL A 1 75 ? 14.574 10.331 -57.140 1.00 92.94 75 VAL A CA 1
ATOM 570 C C . VAL A 1 75 ? 15.661 11.142 -57.847 1.00 92.94 75 VAL A C 1
ATOM 572 O O . VAL A 1 75 ? 16.590 10.558 -58.405 1.00 92.94 75 VAL A O 1
ATOM 575 N N . ASP A 1 76 ? 15.592 12.474 -57.790 1.00 92.69 76 ASP A N 1
ATOM 576 C CA . ASP A 1 76 ? 16.623 13.340 -58.367 1.00 92.69 76 ASP A CA 1
ATOM 577 C C . ASP A 1 76 ? 17.977 13.145 -57.660 1.00 92.69 76 ASP A C 1
ATOM 579 O O . ASP A 1 76 ? 19.007 13.068 -58.332 1.00 92.69 76 ASP A O 1
ATOM 583 N N . LYS A 1 77 ? 17.987 12.983 -56.326 1.00 91.94 77 LYS A N 1
ATOM 584 C CA . LYS A 1 77 ? 19.208 12.680 -55.556 1.00 91.94 77 LYS A CA 1
ATOM 585 C C . LYS A 1 77 ? 19.804 11.322 -55.926 1.00 91.94 77 LYS A C 1
ATOM 587 O O . LYS A 1 77 ? 21.000 11.245 -56.184 1.00 91.94 77 LYS A O 1
ATOM 592 N N . LEU A 1 78 ? 18.987 10.271 -56.011 1.00 92.88 78 LEU A N 1
ATOM 593 C CA . LEU A 1 78 ? 19.454 8.935 -56.403 1.00 92.88 78 LEU A CA 1
ATOM 594 C C . LEU A 1 78 ? 20.067 8.937 -57.811 1.00 92.88 78 LEU A C 1
ATOM 596 O O . LEU A 1 78 ? 21.122 8.341 -58.022 1.00 92.88 78 LEU A O 1
ATOM 600 N N . ARG A 1 79 ? 19.453 9.654 -58.762 1.00 92.69 79 ARG A N 1
ATOM 601 C CA . ARG A 1 79 ? 20.006 9.826 -60.117 1.00 92.69 79 ARG A CA 1
ATOM 602 C C . ARG A 1 79 ? 21.314 10.616 -60.109 1.00 92.69 79 ARG A C 1
ATOM 604 O O . ARG A 1 79 ? 22.239 10.250 -60.827 1.00 92.69 79 ARG A O 1
ATOM 611 N N . ALA A 1 80 ? 21.407 11.667 -59.295 1.00 90.38 80 ALA A N 1
ATOM 612 C CA . ALA A 1 80 ? 22.633 12.449 -59.146 1.00 90.38 80 ALA A CA 1
ATOM 613 C C . ALA A 1 80 ? 23.789 11.629 -58.538 1.00 90.38 80 ALA A C 1
ATOM 615 O O . ALA A 1 80 ? 24.941 11.846 -58.904 1.00 90.38 80 ALA A O 1
ATOM 616 N N . GLU A 1 81 ? 23.493 10.650 -57.676 1.00 89.19 81 GLU A N 1
ATOM 617 C CA . GLU A 1 81 ? 24.468 9.681 -57.146 1.00 89.19 81 GLU A CA 1
ATOM 618 C C . GLU A 1 81 ? 24.819 8.546 -58.130 1.00 89.19 81 GLU A C 1
ATOM 620 O O . GLU A 1 81 ? 25.560 7.627 -57.782 1.00 89.19 81 GLU A O 1
ATOM 625 N N . GLY A 1 82 ? 24.314 8.606 -59.366 1.00 88.69 82 GLY A N 1
ATOM 626 C CA . GLY A 1 82 ? 24.638 7.648 -60.421 1.00 88.69 82 GLY A CA 1
ATOM 627 C C . GLY A 1 82 ? 23.821 6.356 -60.385 1.00 88.69 82 GLY A C 1
ATOM 628 O O . GLY A 1 82 ? 24.261 5.353 -60.945 1.00 88.69 82 GLY A O 1
ATOM 629 N N . GLU A 1 83 ? 22.646 6.338 -59.746 1.00 91.69 83 GLU A N 1
ATOM 630 C CA . GLU A 1 83 ? 21.753 5.175 -59.798 1.00 91.69 83 GLU A CA 1
ATOM 631 C C . GLU A 1 83 ? 21.275 4.909 -61.235 1.00 91.69 83 GLU A C 1
ATOM 633 O O . GLU A 1 83 ? 20.717 5.786 -61.897 1.00 91.69 83 GLU A O 1
ATOM 638 N N . THR A 1 84 ? 21.480 3.677 -61.706 1.00 88.56 84 THR A N 1
ATOM 639 C CA . THR A 1 84 ? 21.188 3.254 -63.086 1.00 88.56 84 THR A CA 1
ATOM 640 C C . THR A 1 84 ? 19.877 2.480 -63.225 1.00 88.56 84 THR A C 1
ATOM 642 O O . THR A 1 84 ? 19.418 2.253 -64.346 1.00 88.56 84 THR A O 1
ATOM 645 N N . ARG A 1 85 ? 19.254 2.068 -62.111 1.00 90.88 85 ARG A N 1
ATOM 646 C CA . ARG A 1 85 ? 17.938 1.411 -62.114 1.00 90.88 85 ARG A CA 1
ATOM 647 C C . ARG A 1 85 ? 16.837 2.351 -62.617 1.00 90.88 85 ARG A C 1
ATOM 649 O O . ARG A 1 85 ? 16.911 3.568 -62.460 1.00 90.88 85 ARG A O 1
ATOM 656 N N . SER A 1 86 ? 15.775 1.771 -63.180 1.00 94.81 86 SER A N 1
ATOM 657 C CA . SER A 1 86 ? 14.593 2.531 -63.600 1.00 94.81 86 SER A CA 1
ATOM 658 C C . SER A 1 86 ? 13.887 3.121 -62.376 1.00 94.81 86 SER A C 1
ATOM 660 O O . SER A 1 86 ? 13.377 2.377 -61.540 1.00 94.81 86 SER A O 1
ATOM 662 N N . LEU A 1 87 ? 13.871 4.452 -62.264 1.00 96.38 87 LEU A N 1
ATOM 663 C CA . LEU A 1 87 ? 13.189 5.185 -61.195 1.00 96.38 87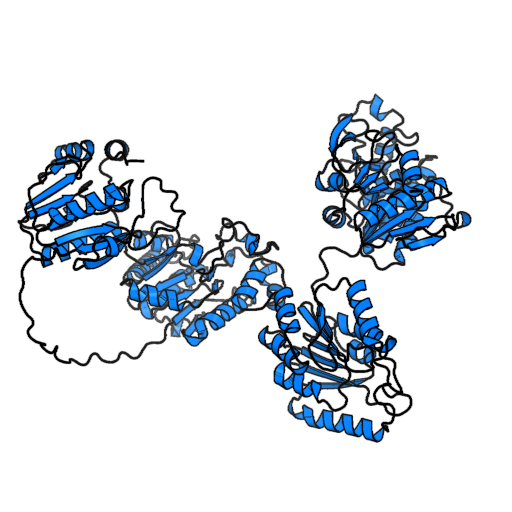 LEU A CA 1
ATOM 664 C C . LEU A 1 87 ? 12.127 6.118 -61.770 1.00 96.38 87 LEU A C 1
ATOM 666 O O . LEU A 1 87 ? 12.410 6.891 -62.692 1.00 96.38 87 LEU A O 1
ATOM 670 N N . VAL A 1 88 ? 10.932 6.084 -61.188 1.00 93.56 88 VAL A N 1
ATOM 671 C CA . VAL A 1 88 ? 9.763 6.870 -61.590 1.00 93.56 88 VAL A CA 1
ATOM 672 C C . VAL A 1 88 ? 9.282 7.709 -60.410 1.00 93.56 88 VAL A C 1
ATOM 674 O O . VAL A 1 88 ? 9.190 7.225 -59.286 1.00 93.56 88 VAL A O 1
ATOM 677 N N . THR A 1 89 ? 8.961 8.975 -60.670 1.00 93.56 89 THR A N 1
ATOM 678 C CA . THR A 1 89 ? 8.390 9.878 -59.666 1.00 93.56 89 THR A CA 1
ATOM 679 C C . THR A 1 89 ? 6.908 10.105 -59.939 1.00 93.56 89 THR A C 1
ATOM 681 O O . THR A 1 89 ? 6.557 10.505 -61.050 1.00 93.56 89 THR A O 1
ATOM 684 N N . GLY A 1 90 ? 6.055 9.925 -58.930 1.00 90.00 90 GLY A N 1
ATOM 685 C CA . GLY A 1 90 ? 4.636 10.289 -58.992 1.00 90.00 90 GLY A CA 1
ATOM 686 C C . GLY A 1 90 ? 3.802 9.685 -57.861 1.00 90.00 90 GLY A C 1
ATOM 687 O O . GLY A 1 90 ? 4.264 8.804 -57.137 1.00 90.00 90 GLY A O 1
ATOM 688 N N . ASP A 1 91 ? 2.570 10.171 -57.686 1.00 89.44 91 ASP A N 1
ATOM 689 C CA . ASP A 1 91 ? 1.631 9.610 -56.707 1.00 89.44 91 ASP A CA 1
ATOM 690 C C . ASP A 1 91 ? 1.045 8.296 -57.250 1.00 89.44 91 ASP A C 1
ATOM 692 O O . ASP A 1 91 ? 0.330 8.277 -58.256 1.00 89.44 91 ASP A O 1
ATOM 696 N N . PHE A 1 92 ? 1.358 7.178 -56.587 1.00 93.56 92 PHE A N 1
ATOM 697 C CA . PHE A 1 92 ? 0.940 5.850 -57.032 1.00 93.56 92 PHE A CA 1
ATOM 698 C C . PHE A 1 92 ? -0.579 5.722 -57.177 1.00 93.56 92 PHE A C 1
ATOM 700 O O . PHE A 1 92 ? -1.023 5.004 -58.071 1.00 93.56 92 PHE A O 1
ATOM 707 N N . LEU A 1 93 ? -1.388 6.406 -56.359 1.00 89.62 93 LEU A N 1
ATOM 708 C CA . LEU A 1 93 ? -2.849 6.354 -56.473 1.00 89.62 93 LEU A CA 1
ATOM 709 C C . LEU A 1 93 ? -3.352 7.081 -57.721 1.00 89.62 93 LEU A C 1
ATOM 711 O O . LEU A 1 93 ? -4.230 6.556 -58.409 1.00 89.62 93 LEU A O 1
ATOM 715 N N . GLU A 1 94 ? -2.756 8.222 -58.058 1.00 88.81 94 GLU A N 1
ATOM 716 C CA . GLU A 1 94 ? -3.213 9.102 -59.142 1.00 88.81 94 GLU A CA 1
ATOM 717 C C . GLU A 1 94 ? -2.655 8.712 -60.517 1.00 88.81 94 GLU A C 1
ATOM 719 O O . GLU A 1 94 ? -3.276 8.979 -61.546 1.00 88.81 94 GLU A O 1
ATOM 724 N N . MET A 1 95 ? -1.500 8.045 -60.562 1.00 87.31 95 MET A N 1
ATOM 725 C CA . MET A 1 95 ? -0.854 7.695 -61.827 1.00 87.31 95 MET A CA 1
ATOM 726 C C . MET A 1 95 ? -1.690 6.712 -62.671 1.00 87.31 95 MET A C 1
ATOM 728 O O . MET A 1 95 ? -2.127 5.676 -62.153 1.00 87.31 95 MET A O 1
ATOM 732 N N . PRO A 1 96 ? -1.867 6.955 -63.984 1.00 83.38 96 PRO A N 1
ATOM 733 C CA . PRO A 1 96 ? -2.512 6.003 -64.879 1.00 83.38 96 PRO A CA 1
ATOM 734 C C . PRO A 1 96 ? -1.563 4.828 -65.144 1.00 83.38 96 PRO A C 1
ATOM 736 O O . PRO A 1 96 ? -0.635 4.924 -65.944 1.00 83.38 96 PRO A O 1
ATOM 739 N N . ILE A 1 97 ? -1.783 3.714 -64.446 1.00 85.00 97 ILE A N 1
ATOM 740 C CA . ILE A 1 97 ? -0.985 2.491 -64.579 1.00 85.00 97 ILE A CA 1
ATOM 741 C C . ILE A 1 97 ? -1.864 1.418 -65.219 1.00 85.00 97 ILE A C 1
ATOM 743 O O . ILE A 1 97 ? -2.816 0.945 -64.607 1.00 85.00 97 ILE A O 1
ATOM 747 N N . SER A 1 98 ? -1.541 1.047 -66.457 1.00 77.94 98 SER A N 1
ATOM 748 C CA . SER A 1 98 ? -2.162 -0.066 -67.195 1.00 77.94 98 SER A CA 1
ATOM 749 C C . SER A 1 98 ? -1.250 -1.292 -67.310 1.00 77.94 98 SER A C 1
ATOM 751 O O . SER A 1 98 ? -1.659 -2.328 -67.830 1.00 77.94 98 SER A O 1
ATOM 753 N N . HIS A 1 99 ? -0.005 -1.170 -66.849 1.00 86.12 99 HIS A N 1
ATOM 754 C CA . HIS A 1 99 ? 0.992 -2.231 -66.875 1.00 86.12 99 HIS A CA 1
ATOM 755 C C . HIS A 1 99 ? 0.901 -3.110 -65.617 1.00 86.12 99 HIS A C 1
ATOM 757 O O . HIS A 1 99 ? 0.517 -2.633 -64.550 1.00 86.12 99 HIS A O 1
ATOM 763 N N . VAL A 1 100 ? 1.275 -4.386 -65.743 1.00 92.69 100 VAL A N 1
ATOM 764 C CA . VAL A 1 100 ? 1.280 -5.375 -64.656 1.00 92.69 100 VAL A CA 1
ATOM 765 C C . VAL A 1 100 ? 2.668 -6.011 -64.596 1.00 92.69 100 VAL A C 1
ATOM 767 O O . VAL A 1 100 ? 3.195 -6.433 -65.625 1.00 92.69 100 VAL A O 1
ATOM 770 N N . TRP A 1 101 ? 3.240 -6.097 -63.400 1.00 96.38 101 TRP A N 1
ATOM 771 C CA . TRP A 1 101 ? 4.556 -6.671 -63.132 1.00 96.38 101 TRP A CA 1
ATOM 772 C C . TRP A 1 101 ? 4.417 -8.091 -62.583 1.00 96.38 101 TRP A C 1
ATOM 774 O O . TRP A 1 101 ? 3.415 -8.431 -61.956 1.00 96.38 101 TRP A O 1
ATOM 784 N N . ASP A 1 102 ? 5.423 -8.943 -62.789 1.00 95.62 102 ASP A N 1
ATOM 785 C CA . ASP A 1 102 ? 5.424 -10.288 -62.201 1.00 95.62 102 ASP A CA 1
ATOM 786 C C . ASP A 1 102 ? 5.398 -10.227 -60.667 1.00 95.62 102 ASP A C 1
ATOM 788 O O . ASP A 1 102 ? 4.646 -10.977 -60.042 1.00 95.62 102 ASP A O 1
ATOM 792 N N . LEU A 1 103 ? 6.167 -9.307 -60.076 1.00 97.25 103 LEU A N 1
ATOM 793 C CA . LEU A 1 103 ? 6.184 -9.021 -58.642 1.00 97.25 103 LEU A CA 1
ATOM 794 C C . LEU A 1 103 ? 5.952 -7.524 -58.400 1.00 97.25 103 LEU A C 1
ATOM 796 O O . LEU A 1 103 ? 6.665 -6.691 -58.960 1.00 97.25 103 LEU A O 1
ATOM 800 N N . THR A 1 104 ? 5.006 -7.196 -57.522 1.00 98.12 104 THR A N 1
ATOM 801 C CA . THR A 1 104 ? 4.873 -5.850 -56.940 1.00 98.12 104 THR A CA 1
ATOM 802 C C . THR A 1 104 ? 5.271 -5.904 -55.472 1.00 98.12 104 THR A C 1
ATOM 804 O O . THR A 1 104 ? 4.894 -6.836 -54.764 1.00 98.12 104 THR A O 1
ATOM 807 N N . MET A 1 105 ? 6.002 -4.902 -54.992 1.00 97.81 105 MET A N 1
ATOM 808 C CA . MET A 1 105 ? 6.332 -4.723 -53.583 1.00 97.81 105 MET A CA 1
ATOM 809 C C . MET A 1 105 ? 5.864 -3.362 -53.076 1.00 97.81 105 MET A C 1
ATOM 811 O O . MET A 1 105 ? 5.919 -2.374 -53.803 1.00 97.81 105 MET A O 1
ATOM 815 N N . CYS A 1 106 ? 5.401 -3.319 -51.829 1.00 96.94 106 CYS A N 1
ATOM 816 C CA . CYS A 1 106 ? 5.046 -2.085 -51.136 1.00 96.94 106 CYS A CA 1
ATOM 817 C C . CYS A 1 106 ? 5.291 -2.244 -49.633 1.00 96.94 106 CYS A C 1
ATOM 819 O O . CYS A 1 106 ? 4.520 -2.910 -48.936 1.00 96.94 106 CYS A O 1
ATOM 821 N N . LEU A 1 107 ? 6.383 -1.665 -49.131 1.00 94.69 107 LEU A N 1
ATOM 822 C CA . LEU A 1 107 ? 6.798 -1.814 -47.735 1.00 94.69 107 LEU A CA 1
ATOM 823 C C . LEU A 1 107 ? 6.686 -0.484 -46.992 1.00 94.69 107 LEU A C 1
ATOM 825 O O . LEU A 1 107 ? 7.214 0.525 -47.437 1.00 94.69 107 LEU A O 1
ATOM 829 N N . ASP A 1 108 ? 6.039 -0.501 -45.828 1.00 89.31 108 ASP A N 1
ATOM 830 C CA . ASP A 1 108 ? 5.868 0.642 -44.917 1.00 89.31 108 ASP A CA 1
ATOM 831 C C . ASP A 1 108 ? 5.078 1.831 -45.491 1.00 89.31 108 ASP A C 1
ATOM 833 O O . ASP A 1 108 ? 5.021 2.873 -44.852 1.00 89.31 108 ASP A O 1
ATOM 837 N N . VAL A 1 109 ? 4.416 1.704 -46.646 1.00 91.56 109 VAL A N 1
ATOM 838 C CA . VAL A 1 109 ? 3.630 2.807 -47.239 1.00 91.56 109 VAL A CA 1
ATOM 839 C C . VAL A 1 109 ? 2.188 2.817 -46.738 1.00 91.56 109 VAL A C 1
ATOM 841 O O . VAL A 1 109 ? 1.672 3.871 -46.372 1.00 91.56 109 VAL A O 1
ATOM 844 N N . LEU A 1 110 ? 1.530 1.650 -46.690 1.00 91.75 110 LEU A N 1
ATOM 845 C CA . LEU A 1 110 ? 0.101 1.548 -46.358 1.00 91.75 110 LEU A CA 1
ATOM 846 C C . LEU A 1 110 ? -0.235 2.150 -44.989 1.00 91.75 110 LEU A C 1
ATOM 848 O O . LEU A 1 110 ? -1.298 2.738 -44.810 1.00 91.75 110 LEU A O 1
ATOM 852 N N . ILE A 1 111 ? 0.694 2.046 -44.039 1.00 89.44 111 ILE A N 1
ATOM 853 C CA . ILE A 1 111 ? 0.538 2.572 -42.681 1.00 89.44 111 ILE A CA 1
ATOM 854 C C . ILE A 1 111 ? 0.554 4.105 -42.619 1.00 89.44 111 ILE A C 1
ATOM 856 O O . ILE A 1 111 ? 0.196 4.653 -41.586 1.00 89.44 111 ILE A O 1
ATOM 860 N N . HIS A 1 112 ? 0.962 4.806 -43.681 1.00 87.06 112 HIS A N 1
ATOM 861 C CA . HIS A 1 112 ? 1.031 6.272 -43.740 1.00 87.06 112 HIS A CA 1
ATOM 862 C C . HIS A 1 112 ? -0.165 6.918 -44.461 1.00 87.06 112 HIS A C 1
ATOM 864 O O . HIS A 1 112 ? -0.239 8.147 -44.539 1.00 87.06 112 HIS A O 1
ATOM 870 N N . LEU A 1 113 ? -1.098 6.115 -44.986 1.00 88.00 113 LEU A N 1
ATOM 871 C CA . LEU A 1 113 ? -2.300 6.603 -45.668 1.00 88.00 113 LEU A CA 1
ATOM 872 C C . LEU A 1 113 ? -3.292 7.179 -44.659 1.00 88.00 113 LEU A C 1
ATOM 874 O O . LEU A 1 113 ? -3.429 6.660 -43.554 1.00 88.00 113 LEU A O 1
ATOM 878 N N . THR A 1 114 ? -3.945 8.284 -45.022 1.00 85.56 114 THR A N 1
ATOM 879 C CA . THR A 1 114 ? -4.644 9.133 -44.043 1.00 85.56 114 THR A CA 1
ATOM 880 C C . THR A 1 114 ? -6.140 8.871 -43.933 1.00 85.56 114 THR A C 1
ATOM 882 O O . THR A 1 114 ? -6.777 9.364 -42.997 1.00 85.56 114 THR A O 1
ATOM 885 N N . SER A 1 115 ? -6.699 8.058 -44.832 1.00 88.56 115 SER A N 1
ATOM 886 C CA . SER A 1 115 ? -8.081 7.588 -44.762 1.00 88.56 115 SER A CA 1
ATOM 887 C C . SER A 1 115 ? -8.203 6.097 -45.098 1.00 88.56 115 SER A C 1
ATOM 889 O O . SER A 1 115 ? -7.385 5.527 -45.822 1.00 88.56 115 SER A O 1
ATOM 891 N N . LEU A 1 116 ? -9.267 5.466 -44.588 1.00 88.50 116 LEU A N 1
ATOM 892 C CA . LEU A 1 116 ? -9.627 4.082 -44.919 1.00 88.50 116 LEU A CA 1
ATOM 893 C C . LEU A 1 116 ? -9.899 3.913 -46.424 1.00 88.50 116 LEU A C 1
ATOM 895 O O . LEU A 1 116 ? -9.580 2.877 -47.001 1.00 88.50 116 LEU A O 1
ATOM 899 N N . GLU A 1 117 ? -10.483 4.931 -47.060 1.00 91.56 117 GLU A N 1
ATOM 900 C CA . GLU A 1 117 ? -10.784 4.929 -48.495 1.00 91.56 117 GLU A CA 1
ATOM 901 C C . GLU A 1 117 ? -9.502 4.929 -49.335 1.00 91.56 117 GLU A C 1
ATOM 903 O O . GLU A 1 117 ? -9.358 4.087 -50.223 1.00 91.56 117 GLU A O 1
ATOM 908 N N . GLU A 1 118 ? -8.540 5.802 -49.005 1.00 91.88 118 GLU A N 1
ATOM 909 C CA . GLU A 1 118 ? -7.209 5.813 -49.626 1.00 91.88 118 GLU A CA 1
ATOM 910 C C . GLU A 1 118 ? -6.503 4.475 -49.411 1.00 91.88 118 GLU A C 1
ATOM 912 O O . GLU A 1 118 ? -5.983 3.903 -50.365 1.00 91.88 118 GLU A O 1
ATOM 917 N N . TYR A 1 119 ? -6.534 3.942 -48.185 1.00 93.94 119 TYR A N 1
ATOM 918 C CA . TYR A 1 119 ? -5.950 2.645 -47.843 1.00 93.94 119 TYR A CA 1
ATOM 919 C C . TYR A 1 119 ? -6.495 1.510 -48.718 1.00 93.94 119 TYR A C 1
ATOM 921 O O . TYR A 1 119 ? -5.719 0.790 -49.356 1.00 93.94 119 TYR A O 1
ATOM 929 N N . LYS A 1 120 ? -7.825 1.378 -48.812 1.00 93.69 120 LYS A N 1
ATOM 930 C CA . LYS A 1 120 ? -8.473 0.325 -49.610 1.00 93.69 120 LYS A CA 1
ATOM 931 C C . LYS A 1 120 ? -8.225 0.501 -51.105 1.00 93.69 120 LYS A C 1
ATOM 933 O O . LYS A 1 120 ? -7.938 -0.480 -51.794 1.00 93.69 120 LYS A O 1
ATOM 938 N N . ALA A 1 121 ? -8.282 1.734 -51.610 1.00 93.75 121 ALA A N 1
ATOM 939 C CA . ALA A 1 121 ? -7.966 2.029 -53.005 1.00 93.75 121 ALA A CA 1
ATOM 940 C C . ALA A 1 121 ? -6.503 1.689 -53.339 1.00 93.75 121 ALA A C 1
ATOM 942 O O . ALA A 1 121 ? -6.236 1.085 -54.381 1.00 93.75 121 ALA A O 1
ATOM 943 N N . PHE A 1 122 ? -5.567 2.005 -52.437 1.00 96.12 122 PHE A N 1
ATOM 944 C CA . PHE A 1 122 ? -4.138 1.742 -52.610 1.00 96.12 122 PHE A CA 1
ATOM 945 C C . PHE A 1 122 ? -3.853 0.240 -52.616 1.00 96.12 122 PHE A C 1
ATOM 947 O O . PHE A 1 122 ? -3.213 -0.254 -53.543 1.00 96.12 122 PHE A O 1
ATOM 954 N N . ALA A 1 123 ? -4.382 -0.501 -51.637 1.00 95.50 123 ALA A N 1
ATOM 955 C CA . ALA A 1 123 ? -4.232 -1.954 -51.554 1.00 95.50 123 ALA A CA 1
ATOM 956 C C . ALA A 1 123 ? -4.811 -2.666 -52.790 1.00 95.50 123 ALA A C 1
ATOM 958 O O . ALA A 1 123 ? -4.151 -3.525 -53.380 1.00 95.50 123 ALA A O 1
ATOM 959 N N . LYS A 1 124 ? -6.001 -2.253 -53.250 1.00 94.38 124 LYS A N 1
ATOM 960 C CA . LYS A 1 124 ? -6.616 -2.786 -54.475 1.00 94.38 124 LYS A CA 1
ATOM 961 C C . LYS A 1 124 ? -5.765 -2.501 -55.715 1.00 94.38 124 LYS A C 1
ATOM 963 O O . LYS A 1 124 ? -5.600 -3.379 -56.562 1.00 94.38 124 LYS A O 1
ATOM 968 N N . LYS A 1 125 ? -5.206 -1.292 -55.822 1.00 95.31 125 LYS A N 1
ATOM 969 C CA . LYS A 1 125 ? -4.342 -0.914 -56.946 1.00 95.31 125 LYS A CA 1
ATOM 970 C C . LYS A 1 125 ? -3.029 -1.701 -56.940 1.00 95.31 125 LYS A C 1
ATOM 972 O O . LYS A 1 125 ? -2.652 -2.212 -57.990 1.00 95.31 125 LYS A O 1
ATOM 977 N N . LEU A 1 126 ? -2.390 -1.879 -55.780 1.00 96.19 126 LEU A N 1
ATOM 978 C CA . LEU A 1 126 ? -1.200 -2.733 -55.625 1.00 96.19 126 LEU A CA 1
ATOM 979 C C . LEU A 1 126 ? -1.449 -4.165 -56.102 1.00 96.19 126 LEU A C 1
ATOM 981 O O . LEU A 1 126 ? -0.605 -4.750 -56.775 1.00 96.19 126 LEU A O 1
ATOM 985 N N . LEU A 1 127 ? -2.613 -4.724 -55.769 1.00 94.12 127 LEU A N 1
ATOM 986 C CA . LEU A 1 127 ? -2.972 -6.063 -56.216 1.00 94.12 127 LEU A CA 1
ATOM 987 C C . LEU A 1 127 ? -3.178 -6.112 -57.737 1.00 94.12 127 LEU A C 1
ATOM 989 O O . LEU A 1 127 ? -2.712 -7.042 -58.384 1.00 94.12 127 LEU A O 1
ATOM 993 N N . SER A 1 128 ? -3.808 -5.087 -58.326 1.00 92.69 128 SER A N 1
ATOM 994 C CA . SER A 1 128 ? -4.028 -5.017 -59.780 1.00 92.69 128 SER A CA 1
ATOM 995 C C . SER A 1 128 ? -2.744 -4.889 -60.609 1.00 92.69 128 SER A C 1
ATOM 997 O O . SER A 1 128 ? -2.757 -5.202 -61.798 1.00 92.69 128 SER A O 1
ATOM 999 N N . THR A 1 129 ? -1.636 -4.449 -60.003 1.00 94.56 129 THR A N 1
ATOM 1000 C CA . THR A 1 129 ? -0.334 -4.350 -60.678 1.00 94.56 129 THR A CA 1
ATOM 1001 C C . THR A 1 129 ? 0.528 -5.600 -60.510 1.00 94.56 129 THR A C 1
ATOM 1003 O O . THR A 1 129 ? 1.562 -5.689 -61.167 1.00 94.56 129 THR A O 1
ATOM 1006 N N . ALA A 1 130 ? 0.124 -6.566 -59.676 1.00 94.38 130 ALA A N 1
ATOM 1007 C CA . ALA A 1 130 ? 0.854 -7.806 -59.423 1.00 94.38 130 ALA A CA 1
ATOM 1008 C C . ALA A 1 130 ? 0.269 -8.990 -60.210 1.00 94.38 130 ALA A C 1
ATOM 1010 O O . ALA A 1 130 ? -0.883 -9.371 -60.018 1.00 94.38 130 ALA A O 1
ATOM 1011 N N . ARG A 1 131 ? 1.086 -9.636 -61.050 1.00 93.25 131 ARG A N 1
ATOM 1012 C CA . ARG A 1 131 ? 0.697 -10.830 -61.819 1.00 93.25 131 ARG A CA 1
ATOM 1013 C C . ARG A 1 131 ? 0.920 -12.132 -61.054 1.00 93.25 131 ARG A C 1
ATOM 1015 O O . ARG A 1 131 ? 0.058 -13.003 -61.100 1.00 93.25 131 ARG A O 1
ATOM 1022 N N . ARG A 1 132 ? 2.087 -12.313 -60.423 1.00 92.69 132 ARG A N 1
ATOM 1023 C CA . ARG A 1 132 ? 2.455 -13.567 -59.727 1.00 92.69 132 ARG A CA 1
ATOM 1024 C C . ARG A 1 132 ? 2.483 -13.422 -58.212 1.00 92.69 132 ARG A C 1
ATOM 1026 O O . ARG A 1 132 ? 2.305 -14.415 -57.516 1.00 92.69 132 ARG A O 1
ATOM 1033 N N . GLY A 1 133 ? 2.713 -12.215 -57.702 1.00 95.50 133 GLY A N 1
ATOM 1034 C CA . GLY A 1 133 ? 2.723 -11.966 -56.266 1.00 95.50 133 GLY A CA 1
ATOM 1035 C C . GLY A 1 133 ? 2.813 -10.489 -55.905 1.00 95.50 133 GLY A C 1
ATOM 1036 O O . GLY A 1 133 ? 3.433 -9.700 -56.619 1.00 95.50 133 GLY A O 1
ATOM 1037 N N . LEU A 1 134 ? 2.207 -10.139 -54.774 1.00 97.81 134 LEU A N 1
ATOM 1038 C CA . LEU A 1 134 ? 2.328 -8.845 -54.111 1.00 97.81 134 LEU A CA 1
ATOM 1039 C C . LEU A 1 134 ? 3.015 -9.048 -52.755 1.00 97.81 134 LEU A C 1
ATOM 1041 O O . LEU A 1 134 ? 2.438 -9.658 -51.859 1.00 97.81 134 LEU A O 1
ATOM 1045 N N . LEU A 1 135 ? 4.234 -8.535 -52.596 1.00 97.50 135 LEU A N 1
ATOM 1046 C CA . LEU A 1 135 ? 4.930 -8.495 -51.310 1.00 97.50 135 LEU A CA 1
ATOM 1047 C C . LEU A 1 135 ? 4.612 -7.174 -50.602 1.00 97.50 135 LEU A C 1
ATOM 1049 O O . LEU A 1 135 ? 5.039 -6.105 -51.032 1.00 97.50 135 LEU A O 1
ATOM 1053 N N . VAL A 1 136 ? 3.864 -7.228 -49.511 1.00 97.56 136 VAL A N 1
ATOM 1054 C CA . VAL A 1 136 ? 3.332 -6.031 -48.855 1.00 97.56 136 VAL A CA 1
ATOM 1055 C C . VAL A 1 136 ? 3.510 -6.107 -47.348 1.00 97.56 136 VAL A C 1
ATOM 1057 O O . VAL A 1 136 ? 3.483 -7.192 -46.765 1.00 97.56 136 VAL A O 1
ATOM 1060 N N . SER A 1 137 ? 3.702 -4.954 -46.705 1.00 94.75 137 SER A N 1
ATOM 1061 C CA . SER A 1 137 ? 3.664 -4.864 -45.248 1.00 94.75 137 SER A CA 1
ATOM 1062 C C . SER A 1 137 ? 2.540 -3.974 -44.729 1.00 94.75 137 SER A C 1
ATOM 1064 O O . SER A 1 137 ? 2.144 -2.985 -45.349 1.00 94.75 137 SER A O 1
ATOM 1066 N N . GLY A 1 138 ? 2.014 -4.345 -43.565 1.00 87.62 138 GLY A N 1
ATOM 1067 C CA . GLY A 1 138 ? 0.972 -3.605 -42.865 1.00 87.62 138 GLY A CA 1
ATOM 1068 C C . GLY A 1 138 ? 0.705 -4.194 -41.487 1.00 87.62 138 GLY A C 1
ATOM 1069 O O . GLY A 1 138 ? 1.179 -5.278 -41.159 1.00 87.62 138 GLY A O 1
ATOM 1070 N N . PHE A 1 139 ? -0.038 -3.475 -40.655 1.00 84.69 139 PHE A N 1
ATOM 1071 C CA . PHE A 1 139 ? -0.355 -3.928 -39.302 1.00 84.69 139 PHE A CA 1
ATOM 1072 C C . PHE A 1 139 ? -1.245 -5.183 -39.312 1.00 84.69 139 PHE A C 1
ATOM 1074 O O . PHE A 1 139 ? -2.243 -5.220 -40.024 1.00 84.69 139 PHE A O 1
ATOM 1081 N N . SER A 1 140 ? -0.935 -6.192 -38.491 1.00 77.19 140 SER A N 1
ATOM 1082 C CA . SER A 1 140 ? -1.793 -7.379 -38.290 1.00 77.19 140 SER A CA 1
ATOM 1083 C C . SER A 1 140 ? -2.828 -7.216 -37.182 1.00 77.19 140 SER A C 1
ATOM 1085 O O . SER A 1 140 ? -3.808 -7.961 -37.134 1.00 77.19 140 SER A O 1
ATOM 1087 N N . ARG A 1 141 ? -2.621 -6.240 -36.299 1.00 76.44 141 ARG A N 1
ATOM 1088 C CA . ARG A 1 141 ? -3.443 -5.950 -35.122 1.00 76.44 141 ARG A CA 1
ATOM 1089 C C . ARG A 1 141 ? -3.467 -4.444 -34.855 1.00 76.44 141 ARG A C 1
ATOM 1091 O O . ARG A 1 141 ? -2.530 -3.761 -35.280 1.00 76.44 141 ARG A O 1
ATOM 1098 N N . PRO A 1 142 ? -4.493 -3.925 -34.154 1.00 70.38 142 PRO A N 1
ATOM 1099 C CA . PRO A 1 142 ? -4.527 -2.525 -33.761 1.00 70.38 142 PRO A CA 1
ATOM 1100 C C . PRO A 1 142 ? -3.237 -2.142 -33.045 1.00 70.38 142 PRO A C 1
ATOM 1102 O O . PRO A 1 142 ? -2.775 -2.857 -32.153 1.00 70.38 142 PRO A O 1
ATOM 1105 N N . THR A 1 143 ? -2.650 -1.013 -33.430 1.00 55.41 143 THR A N 1
ATOM 1106 C CA . THR A 1 143 ? -1.568 -0.429 -32.640 1.00 55.41 143 THR A CA 1
ATOM 1107 C C . THR A 1 143 ? -2.160 0.053 -31.312 1.00 55.41 143 THR A C 1
ATOM 1109 O O . THR A 1 143 ? -3.246 0.641 -31.319 1.00 55.41 143 THR A O 1
ATOM 1112 N N . PRO A 1 144 ? -1.500 -0.179 -30.159 1.00 44.91 144 PRO A N 1
ATOM 1113 C CA . PRO A 1 144 ? -1.951 0.381 -28.889 1.00 44.91 144 PRO A CA 1
ATOM 1114 C C . PRO A 1 144 ? -2.162 1.887 -29.061 1.00 44.91 144 PRO A C 1
ATOM 1116 O O . PRO A 1 144 ? -1.305 2.549 -29.653 1.00 44.91 144 PRO A O 1
ATOM 1119 N N . GLY A 1 145 ? -3.286 2.423 -28.574 1.00 42.56 145 GLY A N 1
ATOM 1120 C CA . GLY A 1 145 ? -3.765 3.795 -28.821 1.00 42.56 145 GLY A CA 1
ATOM 1121 C C . GLY A 1 145 ? -2.879 4.941 -28.304 1.00 42.56 145 GLY A C 1
ATOM 1122 O O . GLY A 1 145 ? -3.380 6.029 -28.053 1.00 42.56 145 GLY A O 1
ATOM 1123 N N . ASN A 1 146 ? -1.576 4.720 -28.128 1.00 39.75 146 ASN A N 1
ATOM 1124 C CA . ASN A 1 146 ? -0.635 5.648 -27.522 1.00 39.75 146 ASN A CA 1
ATOM 1125 C C . ASN A 1 146 ? 0.735 5.708 -28.228 1.00 39.75 146 ASN A C 1
ATOM 1127 O O . ASN A 1 146 ? 1.732 6.069 -27.609 1.00 39.75 146 ASN A O 1
ATOM 1131 N N . THR A 1 147 ? 0.828 5.403 -29.531 1.00 40.59 147 THR A N 1
ATOM 1132 C CA . THR A 1 147 ? 2.087 5.654 -30.270 1.00 40.59 147 THR A CA 1
ATOM 1133 C C . THR A 1 147 ? 2.389 7.149 -30.436 1.00 40.59 147 THR A C 1
ATOM 1135 O O . THR A 1 147 ? 3.497 7.497 -30.841 1.00 40.59 147 THR A O 1
ATOM 1138 N N . GLY A 1 148 ? 1.423 8.044 -30.166 1.00 45.06 148 GLY A N 1
ATOM 1139 C CA . GLY A 1 148 ? 1.561 9.503 -30.311 1.00 45.06 148 GLY A CA 1
ATOM 1140 C C . GLY A 1 148 ? 1.908 9.970 -31.735 1.00 45.06 148 GLY A C 1
ATOM 1141 O O . GLY A 1 148 ? 2.100 11.163 -31.976 1.00 45.06 148 GLY A O 1
ATOM 1142 N N . SER A 1 149 ? 2.004 9.043 -32.689 1.00 55.53 149 SER A N 1
ATOM 1143 C CA . SER A 1 149 ? 2.507 9.285 -34.030 1.00 55.53 149 SER A CA 1
ATOM 1144 C C . SER A 1 149 ? 1.364 9.749 -34.919 1.00 55.53 149 SER A C 1
ATOM 1146 O O . SER A 1 149 ? 0.487 8.979 -35.293 1.00 55.53 149 SER A O 1
ATOM 1148 N N . ARG A 1 150 ? 1.389 11.031 -35.292 1.00 61.75 150 ARG A N 1
ATOM 1149 C CA . ARG A 1 150 ? 0.377 11.662 -36.161 1.00 61.75 150 ARG A CA 1
ATOM 1150 C C . ARG A 1 150 ? 0.452 11.228 -37.633 1.00 61.75 150 ARG A C 1
ATOM 1152 O O . ARG A 1 150 ? -0.270 11.788 -38.457 1.00 61.75 150 ARG A O 1
ATOM 1159 N N . VAL A 1 151 ? 1.360 10.306 -37.958 1.00 69.12 151 VAL A N 1
ATOM 1160 C CA . VAL A 1 151 ? 1.717 9.918 -39.330 1.00 69.12 151 VAL A CA 1
ATOM 1161 C C . VAL A 1 151 ? 1.557 8.424 -39.608 1.00 69.12 151 VAL A C 1
ATOM 1163 O O . VAL A 1 151 ? 1.822 8.019 -40.732 1.00 69.12 151 VAL A O 1
ATOM 1166 N N . VAL A 1 152 ? 1.172 7.597 -38.627 1.00 78.75 152 VAL A N 1
ATOM 1167 C CA . VAL A 1 152 ? 0.857 6.173 -38.851 1.00 78.75 152 VAL A CA 1
ATOM 1168 C C . VAL A 1 152 ? -0.580 5.872 -38.448 1.00 78.75 152 VAL A C 1
ATOM 1170 O O . VAL A 1 152 ? -1.054 6.369 -37.427 1.00 78.75 152 VAL A O 1
ATOM 1173 N N . HIS A 1 153 ? -1.262 5.056 -39.242 1.00 80.62 153 HIS A N 1
ATOM 1174 C CA . HIS A 1 153 ? -2.690 4.800 -39.131 1.00 80.62 153 HIS A CA 1
ATOM 1175 C C . HIS A 1 153 ? -2.970 3.293 -39.197 1.00 80.62 153 HIS A C 1
ATOM 1177 O O . HIS A 1 153 ? -2.441 2.585 -40.053 1.00 80.62 153 HIS A O 1
ATOM 1183 N N . PHE A 1 154 ? -3.794 2.802 -38.268 1.00 84.81 154 PHE A N 1
ATOM 1184 C CA . PHE A 1 154 ? -4.355 1.453 -38.307 1.00 84.81 154 PHE A CA 1
ATOM 1185 C C . PHE A 1 154 ? -5.813 1.531 -38.754 1.00 84.81 154 PHE A C 1
ATOM 1187 O O . PHE A 1 154 ? -6.585 2.301 -38.184 1.00 84.81 154 PHE A O 1
ATOM 1194 N N . TYR A 1 155 ? -6.178 0.714 -39.739 1.00 84.75 155 TYR A N 1
ATOM 1195 C CA . TYR A 1 155 ? -7.537 0.638 -40.272 1.00 84.75 155 TYR A CA 1
ATOM 1196 C C . TYR A 1 155 ? -8.120 -0.759 -40.087 1.00 84.75 155 TYR A C 1
ATOM 1198 O O . TYR A 1 155 ? -9.120 -0.932 -39.397 1.00 84.75 155 TYR A O 1
ATOM 1206 N N . GLU A 1 156 ? -7.458 -1.756 -40.662 1.00 83.44 156 GLU A N 1
ATOM 1207 C CA . GLU A 1 156 ? -7.790 -3.167 -40.513 1.00 83.44 156 GLU A CA 1
ATOM 1208 C C . GLU A 1 156 ? -6.505 -4.006 -40.583 1.00 83.44 156 GLU A C 1
ATOM 1210 O O . GLU A 1 156 ? -5.436 -3.501 -40.941 1.00 83.44 156 GLU A O 1
ATOM 1215 N N . SER A 1 157 ? -6.594 -5.275 -40.176 1.00 87.56 157 SER A N 1
ATOM 1216 C CA . SER A 1 157 ? -5.467 -6.207 -40.263 1.00 87.56 157 SER A CA 1
ATOM 1217 C C . SER A 1 157 ? -5.068 -6.420 -41.721 1.00 87.56 157 SER A C 1
ATOM 1219 O O . SER A 1 157 ? -5.935 -6.629 -42.562 1.00 87.56 157 SER A O 1
ATOM 1221 N N . ILE A 1 158 ? -3.771 -6.476 -42.028 1.00 89.38 158 ILE A N 1
ATOM 1222 C CA . ILE A 1 158 ? -3.286 -6.769 -43.386 1.00 89.38 158 ILE A CA 1
ATOM 1223 C C . ILE A 1 158 ? -3.792 -8.124 -43.912 1.00 89.38 158 ILE A C 1
ATOM 1225 O O . ILE A 1 158 ? -3.970 -8.294 -45.115 1.00 89.38 158 ILE A O 1
ATOM 1229 N N . PHE A 1 159 ? -4.082 -9.075 -43.017 1.00 84.06 159 PHE A N 1
ATOM 1230 C CA . PHE A 1 159 ? -4.702 -10.355 -43.365 1.00 84.06 159 PHE A CA 1
ATOM 1231 C C . PHE A 1 159 ? -6.189 -10.216 -43.710 1.00 84.06 159 PHE A C 1
ATOM 1233 O O . PHE A 1 159 ? -6.685 -10.957 -44.550 1.00 84.06 159 PHE A O 1
ATOM 1240 N N . GLU A 1 160 ? -6.882 -9.253 -43.099 1.00 88.75 160 GLU A N 1
ATOM 1241 C CA . GLU A 1 160 ? -8.270 -8.918 -43.424 1.00 88.75 160 GLU A CA 1
ATOM 1242 C C . GLU A 1 160 ? -8.346 -8.191 -44.773 1.00 88.75 160 GLU A C 1
ATOM 1244 O O . GLU A 1 160 ? -9.179 -8.532 -45.610 1.00 88.75 160 GLU A O 1
ATOM 1249 N N . THR A 1 161 ? -7.413 -7.270 -45.040 1.00 91.00 161 THR A N 1
ATOM 1250 C CA . THR A 1 161 ? -7.300 -6.541 -46.317 1.00 91.00 161 THR A CA 1
ATOM 1251 C C . THR A 1 161 ? -7.186 -7.476 -47.523 1.00 91.00 161 THR A C 1
ATOM 1253 O O . THR A 1 161 ? -7.722 -7.182 -48.589 1.00 91.00 161 THR A O 1
ATOM 1256 N N . PHE A 1 162 ? -6.500 -8.612 -47.360 1.00 92.06 162 PHE A N 1
ATOM 1257 C CA . PHE A 1 162 ? -6.282 -9.607 -48.415 1.00 92.06 162 PHE A CA 1
ATOM 1258 C C . PHE A 1 162 ? -6.944 -10.959 -48.112 1.00 92.06 162 PHE A C 1
ATOM 1260 O O . PHE A 1 162 ? -6.488 -11.988 -48.609 1.00 92.06 162 PHE A O 1
ATOM 1267 N N . ARG A 1 163 ? -8.027 -10.967 -47.323 1.00 87.62 163 ARG A N 1
ATOM 1268 C CA . ARG A 1 163 ? -8.715 -12.190 -46.861 1.00 87.62 163 ARG A CA 1
ATOM 1269 C C . ARG A 1 163 ? -9.182 -13.130 -47.973 1.00 87.62 163 ARG A C 1
ATOM 1271 O O . ARG A 1 163 ? -9.284 -14.332 -47.751 1.00 87.62 163 ARG A O 1
ATOM 1278 N N . ASP A 1 164 ? -9.458 -12.582 -49.153 1.00 87.69 164 ASP A N 1
ATOM 1279 C CA . ASP A 1 164 ? -9.965 -13.326 -50.311 1.00 87.69 164 ASP A CA 1
ATOM 1280 C C . ASP A 1 164 ? -8.840 -13.911 -51.185 1.00 87.69 164 ASP A C 1
ATOM 1282 O O . ASP A 1 164 ? -9.100 -14.490 -52.241 1.00 87.69 164 ASP A O 1
ATOM 1286 N N . HIS A 1 165 ? -7.582 -13.771 -50.760 1.00 88.19 165 HIS A N 1
ATOM 1287 C CA . HIS A 1 165 ? -6.402 -14.235 -51.481 1.00 88.19 165 HIS A CA 1
ATOM 1288 C C . HIS A 1 165 ? -5.567 -15.195 -50.638 1.00 88.19 165 HIS A C 1
ATOM 1290 O O . HIS A 1 165 ? -5.620 -15.202 -49.408 1.00 88.19 165 HIS A O 1
ATOM 1296 N N . GLN A 1 166 ? -4.738 -15.999 -51.304 1.00 88.56 166 GLN A N 1
ATOM 1297 C CA . GLN A 1 166 ? -3.749 -16.799 -50.597 1.00 88.56 166 GLN A CA 1
ATOM 1298 C C . GLN A 1 166 ? -2.633 -15.885 -50.075 1.00 88.56 166 GLN A C 1
ATOM 1300 O O . GLN A 1 166 ? -1.913 -15.260 -50.855 1.00 88.56 166 GLN A O 1
ATOM 1305 N N . VAL A 1 167 ? -2.473 -15.836 -48.752 1.00 88.44 167 VAL A N 1
ATOM 1306 C CA . VAL A 1 167 ? -1.471 -15.006 -48.071 1.00 88.44 167 VAL A CA 1
ATOM 1307 C C . VAL A 1 167 ? -0.424 -15.890 -47.394 1.00 88.44 167 VAL A C 1
ATOM 1309 O O . VAL A 1 167 ? -0.755 -16.802 -46.638 1.00 88.44 167 VAL A O 1
ATOM 1312 N N . ILE A 1 168 ? 0.854 -15.610 -47.648 1.00 83.88 168 ILE A N 1
ATOM 1313 C CA . ILE A 1 168 ? 2.006 -16.268 -47.023 1.00 83.88 168 ILE A CA 1
ATOM 1314 C C . ILE A 1 168 ? 2.713 -15.244 -46.136 1.00 83.88 168 ILE A C 1
ATOM 1316 O O . ILE A 1 168 ? 3.213 -14.237 -46.630 1.00 83.88 168 ILE A O 1
ATOM 1320 N N . SER A 1 169 ? 2.766 -15.492 -44.828 1.00 77.75 169 SER A N 1
ATOM 1321 C CA . SER A 1 169 ? 3.458 -14.615 -43.877 1.00 77.75 169 SER A CA 1
ATOM 1322 C C . SER A 1 169 ? 4.949 -14.947 -43.799 1.00 77.75 169 SER A C 1
ATOM 1324 O O . SER A 1 169 ? 5.313 -16.113 -43.655 1.00 77.75 169 SER A O 1
ATOM 1326 N N . TYR A 1 170 ? 5.797 -13.921 -43.864 1.00 70.88 170 TYR A N 1
ATOM 1327 C CA . TYR A 1 170 ? 7.259 -14.025 -43.767 1.00 70.88 170 TYR A CA 1
ATOM 1328 C C . TYR A 1 170 ? 7.817 -13.487 -42.437 1.00 70.88 170 TYR A C 1
ATOM 1330 O O . TYR A 1 170 ? 9.027 -13.502 -42.219 1.00 70.88 170 TYR A O 1
ATOM 1338 N N . GLY A 1 171 ? 6.944 -13.038 -41.530 1.00 59.78 171 GLY A N 1
ATOM 1339 C CA . GLY A 1 171 ? 7.306 -12.551 -40.197 1.00 59.78 171 GLY A CA 1
ATOM 1340 C C . GLY A 1 171 ? 6.782 -11.146 -39.908 1.00 59.78 171 GLY A C 1
ATOM 1341 O O . GLY A 1 171 ? 6.063 -10.551 -40.710 1.00 59.78 171 GLY A O 1
ATOM 1342 N N . GLU A 1 172 ? 7.144 -10.612 -38.743 1.00 65.19 172 GLU A N 1
ATOM 1343 C CA . GLU A 1 172 ? 6.737 -9.278 -38.294 1.00 65.19 172 GLU A CA 1
ATOM 1344 C C . GLU A 1 172 ? 7.953 -8.410 -37.953 1.00 65.19 172 GLU A C 1
ATOM 1346 O O . GLU A 1 172 ? 8.963 -8.897 -37.443 1.00 65.19 172 GLU A O 1
ATOM 1351 N N . TYR A 1 173 ? 7.848 -7.105 -38.202 1.00 60.09 173 TYR A N 1
ATOM 1352 C CA . TYR A 1 173 ? 8.798 -6.096 -37.746 1.00 60.09 173 TYR A CA 1
ATOM 1353 C C . TYR A 1 173 ? 8.051 -4.812 -37.385 1.00 60.09 173 TYR A C 1
ATOM 1355 O O . TYR A 1 173 ? 7.188 -4.357 -38.130 1.00 60.09 173 TYR A O 1
ATOM 1363 N N . ARG A 1 174 ? 8.397 -4.196 -36.247 1.00 60.03 174 ARG A N 1
ATOM 1364 C CA . ARG A 1 174 ? 7.801 -2.918 -35.798 1.00 60.03 174 ARG A CA 1
ATOM 1365 C C . ARG A 1 174 ? 6.264 -2.908 -35.893 1.00 60.03 174 ARG A C 1
ATOM 1367 O O . ARG A 1 174 ? 5.681 -1.985 -36.458 1.00 60.03 174 ARG A O 1
ATOM 1374 N N . ASP A 1 175 ? 5.645 -3.975 -35.389 1.00 67.12 175 ASP A N 1
ATOM 1375 C CA . ASP A 1 175 ? 4.195 -4.227 -35.396 1.00 67.12 175 ASP A CA 1
ATOM 1376 C C . ASP A 1 175 ? 3.546 -4.406 -36.783 1.00 67.12 175 ASP A C 1
ATOM 1378 O O . ASP A 1 175 ? 2.344 -4.650 -36.873 1.00 67.12 175 ASP A O 1
ATOM 1382 N N . CYS A 1 176 ? 4.325 -4.349 -37.866 1.00 73.00 176 CYS A N 1
ATOM 1383 C CA . CYS A 1 176 ? 3.879 -4.662 -39.219 1.00 73.00 176 CYS A CA 1
ATOM 1384 C C . CYS A 1 176 ? 4.192 -6.123 -39.551 1.00 73.00 176 CYS A C 1
ATOM 1386 O O . CYS A 1 176 ? 5.315 -6.583 -39.347 1.00 73.00 176 CYS A O 1
ATOM 1388 N N . SER A 1 177 ? 3.234 -6.842 -40.124 1.00 80.56 177 SER A N 1
ATOM 1389 C CA . SER A 1 177 ? 3.491 -8.132 -40.760 1.00 80.56 177 SER A CA 1
ATOM 1390 C C . SER A 1 177 ? 3.953 -7.923 -42.193 1.00 80.56 177 SER A C 1
ATOM 1392 O O . SER A 1 177 ? 3.451 -7.046 -42.897 1.00 80.56 177 SER A O 1
ATOM 1394 N N . LEU A 1 178 ? 4.905 -8.746 -42.621 1.00 87.81 178 LEU A N 1
ATOM 1395 C CA . LEU A 1 178 ? 5.397 -8.818 -43.988 1.00 87.81 178 LEU A CA 1
ATOM 1396 C C . LEU A 1 178 ? 4.784 -10.046 -44.659 1.00 87.81 178 LEU A C 1
ATOM 1398 O O . LEU A 1 178 ? 5.022 -11.174 -44.221 1.00 87.81 178 LEU A O 1
ATOM 1402 N N . VAL A 1 179 ? 3.979 -9.835 -45.698 1.00 89.31 179 VAL A N 1
ATOM 1403 C CA . VAL A 1 179 ? 3.184 -10.900 -46.314 1.00 89.31 179 VAL A CA 1
ATOM 1404 C C . VAL A 1 179 ? 3.322 -10.905 -47.834 1.00 89.31 179 VAL A C 1
ATOM 1406 O O . VAL A 1 179 ? 3.373 -9.858 -48.475 1.00 89.31 179 VAL A O 1
ATOM 1409 N N . LEU A 1 180 ? 3.360 -12.099 -48.420 1.00 96.56 180 LEU A N 1
ATOM 1410 C CA . LEU A 1 180 ? 3.227 -12.323 -49.854 1.00 96.56 180 LEU A CA 1
ATOM 1411 C C . LEU A 1 180 ? 1.787 -12.734 -50.162 1.00 96.56 180 LEU A C 1
ATOM 1413 O O . LEU A 1 180 ? 1.336 -13.791 -49.726 1.00 96.56 180 LEU A O 1
ATOM 1417 N N . VAL A 1 181 ? 1.090 -11.922 -50.943 1.00 95.50 181 VAL A N 1
ATOM 1418 C CA . VAL A 1 181 ? -0.258 -12.192 -51.444 1.00 95.50 181 VAL A CA 1
ATOM 1419 C C . VAL A 1 181 ? -0.145 -12.762 -52.854 1.00 95.50 181 VAL A C 1
ATOM 1421 O O . VAL A 1 181 ? 0.499 -12.163 -53.717 1.00 95.50 181 VAL A O 1
ATOM 1424 N N . LEU A 1 182 ? -0.756 -13.918 -53.097 1.00 92.25 182 LEU A N 1
ATOM 1425 C CA . LEU A 1 182 ? -0.812 -14.549 -54.414 1.00 92.25 182 LEU A CA 1
ATOM 1426 C C . LEU A 1 182 ? -2.164 -14.209 -55.067 1.00 92.25 182 LEU A C 1
ATOM 1428 O O . LEU A 1 182 ? -3.204 -14.597 -54.527 1.00 92.25 182 LEU A O 1
ATOM 1432 N N . PRO A 1 183 ? -2.181 -13.470 -56.194 1.00 81.69 183 PRO A N 1
ATOM 1433 C CA . PRO A 1 183 ? -3.416 -13.149 -56.902 1.00 81.69 183 PRO A CA 1
ATOM 1434 C C . PRO A 1 183 ? -4.136 -14.430 -57.341 1.00 81.69 183 PRO A C 1
ATOM 1436 O O . PRO A 1 183 ? -3.508 -15.344 -57.877 1.00 81.69 183 PRO A O 1
ATOM 1439 N N . ASN A 1 184 ? -5.452 -14.504 -57.126 1.00 68.12 184 ASN A N 1
ATOM 1440 C CA . ASN A 1 184 ? -6.238 -15.661 -57.554 1.00 68.12 184 ASN A CA 1
ATOM 1441 C C . ASN A 1 184 ? -6.240 -15.709 -59.086 1.00 68.12 184 ASN A C 1
ATOM 1443 O O . ASN A 1 184 ? -6.657 -14.755 -59.740 1.00 68.12 184 ASN A O 1
ATOM 1447 N N . SER A 1 185 ? -5.775 -16.812 -59.666 1.00 50.53 185 SER A N 1
ATOM 1448 C CA . SER A 1 185 ? -5.893 -17.040 -61.102 1.00 50.53 185 SER A CA 1
ATOM 1449 C C . SER A 1 185 ? -7.346 -17.361 -61.442 1.00 50.53 185 SER A C 1
ATOM 1451 O O . SER A 1 185 ? -7.867 -18.376 -60.977 1.00 50.53 185 SER A O 1
ATOM 1453 N N . ASP A 1 186 ? -7.984 -16.556 -62.288 1.00 42.34 186 ASP A N 1
ATOM 1454 C CA . ASP A 1 186 ? -9.215 -16.953 -62.972 1.00 42.34 186 ASP A CA 1
ATOM 1455 C C . ASP A 1 186 ? -8.930 -18.186 -63.846 1.00 42.34 186 ASP A C 1
ATOM 1457 O O . ASP A 1 186 ? -8.476 -18.073 -64.982 1.00 42.34 186 ASP A O 1
ATOM 1461 N N . SER A 1 187 ? -9.170 -19.387 -63.315 1.00 31.08 187 SER A N 1
ATOM 1462 C CA . SER A 1 187 ? -9.517 -20.566 -64.113 1.00 31.08 187 SER A CA 1
ATOM 1463 C C . SER A 1 187 ? -10.079 -21.680 -63.230 1.00 31.08 187 SER A C 1
ATOM 1465 O O . SER A 1 187 ? -9.468 -22.118 -62.259 1.00 31.08 187 SER A O 1
ATOM 1467 N N . LYS A 1 188 ? -11.276 -22.139 -63.605 1.00 36.09 188 LYS A N 1
ATOM 1468 C CA . LYS A 1 188 ? -11.865 -23.417 -63.201 1.00 36.09 188 LYS A CA 1
ATOM 1469 C C . LYS A 1 188 ? -10.878 -24.552 -63.499 1.00 36.09 188 LYS A C 1
ATOM 1471 O O . LYS A 1 188 ? -10.480 -24.684 -64.652 1.00 36.09 188 LYS A O 1
ATOM 1476 N N . CYS A 1 189 ? -10.579 -25.411 -62.525 1.00 23.83 189 CYS A N 1
ATOM 1477 C CA . CYS A 1 189 ? -10.328 -26.829 -62.788 1.00 23.83 189 CYS A CA 1
ATOM 1478 C C . CYS A 1 189 ? -10.474 -27.669 -61.513 1.00 23.83 189 CYS A C 1
ATOM 1480 O O . CYS A 1 189 ? -10.230 -27.202 -60.404 1.00 23.83 189 CYS A O 1
ATOM 1482 N N . GLU A 1 190 ? -10.954 -28.887 -61.720 1.00 26.58 190 GLU A N 1
ATOM 1483 C CA . GLU A 1 190 ? -11.538 -29.805 -60.752 1.00 26.58 190 GLU A CA 1
ATOM 1484 C C . GLU A 1 190 ? -10.534 -30.490 -59.816 1.00 26.58 190 GLU A C 1
ATOM 1486 O O . GLU A 1 190 ? -9.327 -30.553 -60.044 1.00 26.58 190 GLU A O 1
ATOM 1491 N N . SER A 1 191 ? -11.109 -31.054 -58.757 1.00 35.66 191 SER A N 1
ATOM 1492 C CA . SER A 1 191 ? -10.515 -31.970 -57.794 1.00 35.66 191 SER A CA 1
ATOM 1493 C C . SER A 1 191 ? -9.783 -33.154 -58.431 1.00 35.66 191 SER A C 1
ATOM 1495 O O . SER A 1 191 ? -10.415 -33.944 -59.126 1.00 35.66 191 SER A O 1
ATOM 1497 N N . THR A 1 192 ? -8.539 -33.403 -58.014 1.00 24.62 192 THR A N 1
ATOM 1498 C CA . THR A 1 192 ? -8.012 -34.770 -57.871 1.00 24.62 192 THR A CA 1
ATOM 1499 C C . THR A 1 192 ? -6.924 -34.847 -56.802 1.00 24.62 192 THR A C 1
ATOM 1501 O O . THR A 1 192 ? -5.924 -34.142 -56.881 1.00 24.62 192 THR A O 1
ATOM 1504 N N . GLY A 1 193 ? -7.086 -35.808 -55.889 1.00 25.11 193 GLY A N 1
ATOM 1505 C CA . GLY A 1 193 ? -5.998 -36.717 -55.529 1.00 25.11 193 GLY A CA 1
ATOM 1506 C C . GLY A 1 193 ? -5.101 -36.319 -54.362 1.00 25.11 193 GLY A C 1
ATOM 1507 O O . GLY A 1 193 ? -4.082 -35.663 -54.536 1.00 25.11 193 GLY A O 1
ATOM 1508 N N . HIS A 1 194 ? -5.420 -36.870 -53.190 1.00 31.45 194 HIS A N 1
ATOM 1509 C CA . HIS A 1 194 ? -4.445 -37.162 -52.145 1.00 31.45 194 HIS A CA 1
ATOM 1510 C C . HIS A 1 194 ? -3.188 -37.827 -52.728 1.00 31.45 194 HIS A C 1
ATOM 1512 O O . HIS A 1 194 ? -3.277 -38.897 -53.329 1.00 31.45 194 HIS A O 1
ATOM 1518 N N . VAL A 1 195 ? -2.016 -37.250 -52.457 1.00 25.31 195 VAL A N 1
ATOM 1519 C CA . VAL A 1 195 ? -0.742 -37.975 -52.489 1.00 25.31 195 VAL A CA 1
ATOM 1520 C C . VAL A 1 195 ? -0.163 -37.933 -51.084 1.00 25.31 195 VAL A C 1
ATOM 1522 O O . VAL A 1 195 ? 0.089 -36.870 -50.519 1.00 25.31 195 VAL A O 1
ATOM 1525 N N . ALA A 1 196 ? -0.039 -39.123 -50.505 1.00 28.81 196 ALA A N 1
ATOM 1526 C CA . ALA A 1 196 ? 0.498 -39.367 -49.183 1.00 28.81 196 ALA A CA 1
ATOM 1527 C C . ALA A 1 196 ? 1.945 -38.863 -49.081 1.00 28.81 196 ALA A C 1
ATOM 1529 O O . ALA A 1 196 ? 2.817 -39.305 -49.829 1.00 28.81 196 ALA A O 1
ATOM 1530 N N . ALA A 1 197 ? 2.203 -37.976 -48.118 1.00 25.36 197 ALA A N 1
ATOM 1531 C CA . ALA A 1 197 ? 3.553 -37.723 -47.644 1.00 25.36 197 ALA A CA 1
ATOM 1532 C C . ALA A 1 197 ? 3.996 -38.941 -46.824 1.00 25.36 197 ALA A C 1
ATOM 1534 O O . ALA A 1 197 ? 3.385 -39.305 -45.820 1.00 25.36 197 ALA A O 1
ATOM 1535 N N . THR A 1 198 ? 5.037 -39.603 -47.310 1.00 24.11 198 THR A N 1
ATOM 1536 C CA . THR A 1 198 ? 5.704 -40.733 -46.674 1.00 24.11 198 THR A CA 1
ATOM 1537 C C . THR A 1 198 ? 6.128 -40.392 -45.248 1.00 24.11 198 THR A C 1
ATOM 1539 O O . THR A 1 198 ? 6.885 -39.448 -45.023 1.00 24.11 198 THR A O 1
ATOM 1542 N N . ASN A 1 199 ? 5.660 -41.209 -44.304 1.00 29.08 199 ASN A N 1
ATOM 1543 C CA . ASN A 1 199 ? 6.119 -41.261 -42.923 1.00 29.08 199 ASN A CA 1
ATOM 1544 C C . ASN A 1 199 ? 7.634 -41.511 -42.869 1.00 29.08 199 ASN A C 1
ATOM 1546 O O . ASN A 1 199 ? 8.085 -42.645 -43.025 1.00 29.08 199 ASN A O 1
ATOM 1550 N N . LEU A 1 200 ? 8.405 -40.469 -42.569 1.00 26.08 200 LEU A N 1
ATOM 1551 C CA . LEU A 1 200 ? 9.632 -40.622 -41.797 1.00 26.08 200 LEU A CA 1
ATOM 1552 C C . LEU A 1 200 ? 9.265 -40.332 -40.337 1.00 26.08 200 LEU A C 1
ATOM 1554 O O . LEU A 1 200 ? 8.666 -39.287 -40.072 1.00 26.08 200 LEU A O 1
ATOM 1558 N N . PRO A 1 201 ? 9.551 -41.239 -39.386 1.00 23.77 201 PRO A N 1
ATOM 1559 C CA . PRO A 1 201 ? 9.252 -40.991 -37.987 1.00 23.77 201 PRO A CA 1
ATOM 1560 C C . PRO A 1 201 ? 10.098 -39.807 -37.518 1.00 23.77 201 PRO A C 1
ATOM 1562 O O . PRO A 1 201 ? 11.306 -39.933 -37.331 1.00 23.77 201 PRO A O 1
ATOM 1565 N N . ILE A 1 202 ? 9.458 -38.654 -37.319 1.00 30.80 202 ILE A N 1
ATOM 1566 C CA . ILE A 1 202 ? 10.018 -37.605 -36.472 1.00 30.80 202 ILE A CA 1
ATOM 1567 C C . ILE A 1 202 ? 10.076 -38.233 -35.076 1.00 30.80 202 ILE A C 1
ATOM 1569 O O . ILE A 1 202 ? 9.024 -38.627 -34.555 1.00 30.80 202 ILE A O 1
ATOM 1573 N N . PRO A 1 203 ? 11.264 -38.392 -34.470 1.00 25.33 203 PRO A N 1
ATOM 1574 C CA . PRO A 1 203 ? 11.351 -38.832 -33.091 1.00 25.33 203 PRO A CA 1
ATOM 1575 C C . PRO A 1 203 ? 10.463 -37.906 -32.264 1.00 25.33 203 PRO A C 1
ATOM 1577 O O . PRO A 1 203 ? 10.586 -36.685 -32.370 1.00 25.33 203 PRO A O 1
ATOM 1580 N N . LYS A 1 204 ? 9.558 -38.459 -31.449 1.00 30.20 204 LYS A N 1
ATOM 1581 C CA . LYS A 1 204 ? 8.965 -37.684 -30.358 1.00 30.20 204 LYS A CA 1
ATOM 1582 C C . LYS A 1 204 ? 10.133 -37.208 -29.502 1.00 30.20 204 LYS A C 1
ATOM 1584 O O . LYS A 1 204 ? 10.644 -37.974 -28.689 1.00 30.20 204 LYS A O 1
ATOM 1589 N N . ALA A 1 205 ? 10.585 -35.977 -29.728 1.00 30.61 205 ALA A N 1
ATOM 1590 C CA . ALA A 1 205 ? 11.525 -35.327 -28.844 1.00 30.61 205 ALA A CA 1
ATOM 1591 C C . ALA A 1 205 ? 10.857 -35.309 -27.470 1.00 30.61 205 ALA A C 1
ATOM 1593 O O . ALA A 1 205 ? 9.745 -34.793 -27.314 1.00 30.61 205 ALA A O 1
ATOM 1594 N N . ALA A 1 206 ? 11.490 -35.960 -26.499 1.00 30.00 206 ALA A N 1
ATOM 1595 C CA . ALA A 1 206 ? 11.110 -35.814 -25.109 1.00 30.00 206 ALA A CA 1
ATOM 1596 C C . ALA A 1 206 ? 11.051 -34.308 -24.819 1.00 30.00 206 ALA A C 1
ATOM 1598 O O . ALA A 1 206 ? 12.011 -33.598 -25.113 1.00 30.00 206 ALA A O 1
ATOM 1599 N N . LYS A 1 207 ? 9.909 -33.809 -24.327 1.00 42.59 207 LYS A N 1
ATOM 1600 C CA . LYS A 1 207 ? 9.784 -32.411 -23.907 1.00 42.59 207 LYS A CA 1
ATOM 1601 C C . LYS A 1 207 ? 10.814 -32.178 -22.806 1.00 42.59 207 LYS A C 1
ATOM 1603 O O . LYS A 1 207 ? 10.606 -32.609 -21.676 1.00 42.59 207 LYS A O 1
ATOM 1608 N N . THR A 1 208 ? 11.926 -31.538 -23.142 1.00 52.66 208 THR A N 1
ATOM 1609 C CA . THR A 1 208 ? 12.861 -31.017 -22.152 1.00 52.66 208 THR A CA 1
ATOM 1610 C C . THR A 1 208 ? 12.079 -30.033 -21.275 1.00 52.66 208 THR A C 1
ATOM 1612 O O . THR A 1 208 ? 11.373 -29.182 -21.829 1.00 52.66 208 THR A O 1
ATOM 1615 N N . PRO A 1 209 ? 12.121 -30.158 -19.938 1.00 60.53 209 PRO A N 1
ATOM 1616 C CA . PRO A 1 209 ? 11.426 -29.226 -19.058 1.00 60.53 209 PRO A CA 1
ATOM 1617 C C . PRO A 1 209 ? 11.927 -27.800 -19.310 1.00 60.53 209 PRO A C 1
ATOM 1619 O O . PRO A 1 209 ? 13.122 -27.581 -19.525 1.00 60.53 209 PRO A O 1
ATOM 1622 N N . ARG A 1 210 ? 11.007 -26.827 -19.325 1.00 86.56 210 ARG A N 1
ATOM 1623 C CA . ARG A 1 210 ? 11.366 -25.407 -19.439 1.00 86.56 210 ARG A CA 1
ATOM 1624 C C . ARG A 1 210 ? 12.094 -24.986 -18.166 1.00 86.56 210 ARG A C 1
ATOM 1626 O O . ARG A 1 210 ? 11.814 -25.510 -17.091 1.00 86.56 210 ARG A O 1
ATOM 1633 N N . ARG A 1 211 ? 13.044 -24.059 -18.285 1.00 94.81 211 ARG A N 1
ATOM 1634 C CA . ARG A 1 211 ? 13.924 -23.677 -17.173 1.00 94.81 211 ARG A CA 1
ATOM 1635 C C . ARG A 1 211 ? 13.882 -22.190 -16.887 1.00 94.81 211 ARG A C 1
ATOM 1637 O O . ARG A 1 211 ? 13.850 -21.385 -17.819 1.00 94.81 211 ARG A O 1
ATOM 1644 N N . ILE A 1 212 ? 13.925 -21.858 -15.603 1.00 97.62 212 ILE A N 1
ATOM 1645 C CA . ILE A 1 212 ? 14.194 -20.512 -15.100 1.00 97.62 212 ILE A CA 1
ATOM 1646 C C . ILE A 1 212 ? 15.525 -20.560 -14.353 1.00 97.62 212 ILE A C 1
ATOM 1648 O O . ILE A 1 212 ? 15.700 -21.357 -13.431 1.00 97.62 212 ILE A O 1
ATOM 1652 N N . TRP A 1 213 ? 16.446 -19.692 -14.755 1.00 97.88 213 TRP A N 1
ATOM 1653 C CA . TRP A 1 213 ? 17.772 -19.553 -14.171 1.00 97.88 213 TRP A CA 1
ATOM 1654 C C . TRP A 1 213 ? 17.891 -18.225 -13.430 1.00 97.88 213 TRP A C 1
ATOM 1656 O O . TRP A 1 213 ? 17.483 -17.185 -13.946 1.00 97.88 213 TRP A O 1
ATOM 1666 N N . ALA A 1 214 ? 18.512 -18.266 -12.258 1.00 97.38 214 ALA A N 1
ATOM 1667 C CA . ALA A 1 214 ? 18.941 -17.099 -11.496 1.00 97.38 214 ALA A CA 1
ATOM 1668 C C . ALA A 1 214 ? 20.342 -17.347 -10.914 1.00 97.38 214 ALA A C 1
ATOM 1670 O O . ALA A 1 214 ? 20.835 -18.477 -10.932 1.00 97.38 214 ALA A O 1
ATOM 1671 N N . TYR A 1 215 ? 20.983 -16.310 -10.374 1.00 96.62 215 TYR A N 1
ATOM 1672 C CA . TYR A 1 215 ? 22.241 -16.436 -9.631 1.00 96.62 215 TYR A CA 1
ATOM 1673 C C . TYR A 1 215 ? 22.228 -15.583 -8.372 1.00 96.62 215 TYR A C 1
ATOM 1675 O O . TYR A 1 215 ? 21.775 -14.434 -8.400 1.00 96.62 215 TYR A O 1
ATOM 1683 N N . TRP A 1 216 ? 22.783 -16.120 -7.287 1.00 94.81 216 TRP A N 1
ATOM 1684 C CA . TRP A 1 216 ? 23.035 -15.358 -6.073 1.00 94.81 216 TRP A CA 1
ATOM 1685 C C . TRP A 1 216 ? 24.271 -15.854 -5.325 1.00 94.81 216 TRP A C 1
ATOM 1687 O O . TRP A 1 216 ? 24.459 -17.051 -5.122 1.00 94.81 216 TRP A O 1
ATOM 1697 N N . GLU A 1 217 ? 25.065 -14.910 -4.828 1.00 92.56 217 GLU A N 1
ATOM 1698 C CA . GLU A 1 217 ? 26.102 -15.154 -3.828 1.00 92.56 217 GLU A CA 1
ATOM 1699 C C . GLU A 1 217 ? 25.962 -14.141 -2.689 1.00 92.56 217 GLU A C 1
ATOM 1701 O O . GLU A 1 217 ? 25.571 -12.991 -2.895 1.00 92.56 217 GLU A O 1
ATOM 1706 N N . ASN A 1 218 ? 26.260 -14.559 -1.461 1.00 89.94 218 ASN A N 1
ATOM 1707 C CA . ASN A 1 218 ? 26.177 -13.654 -0.322 1.00 89.94 218 ASN A CA 1
ATOM 1708 C C . ASN A 1 218 ? 27.416 -12.749 -0.268 1.00 89.94 218 ASN A C 1
ATOM 1710 O O . ASN A 1 218 ? 28.539 -13.253 -0.360 1.00 89.94 218 ASN A O 1
ATOM 1714 N N . PRO A 1 219 ? 27.253 -11.426 -0.065 1.00 84.75 219 PRO A N 1
ATOM 1715 C CA . PRO A 1 219 ? 28.381 -10.566 0.258 1.00 84.75 219 PRO A CA 1
ATOM 1716 C C . PRO A 1 219 ? 29.119 -11.080 1.507 1.00 84.75 219 PRO A C 1
ATOM 1718 O O . PRO A 1 219 ? 28.471 -11.602 2.420 1.00 84.75 219 PRO A O 1
ATOM 1721 N N . PRO A 1 220 ? 30.450 -10.906 1.603 1.00 81.75 220 PRO A N 1
ATOM 1722 C CA . PRO A 1 220 ? 31.217 -11.381 2.751 1.00 81.75 220 PRO A CA 1
ATOM 1723 C C . PRO A 1 220 ? 30.632 -10.906 4.088 1.00 81.75 220 PRO A C 1
ATOM 1725 O O . PRO A 1 220 ? 30.419 -9.710 4.294 1.00 81.75 220 PRO A O 1
ATOM 1728 N N . GLY A 1 221 ? 30.368 -11.851 4.994 1.00 82.44 221 GLY A N 1
ATOM 1729 C CA . GLY A 1 221 ? 29.818 -11.573 6.325 1.00 82.44 221 GLY A CA 1
ATOM 1730 C C . GLY A 1 221 ? 28.340 -11.162 6.354 1.00 82.44 221 GLY A C 1
ATOM 1731 O O . GLY A 1 221 ? 27.868 -10.722 7.400 1.00 82.44 221 GLY A O 1
ATOM 1732 N N . GLN A 1 222 ? 27.611 -11.283 5.241 1.00 84.88 222 GLN A N 1
ATOM 1733 C CA . GLN A 1 222 ? 26.175 -11.005 5.172 1.00 84.88 222 GLN A CA 1
ATOM 1734 C C . GLN A 1 222 ? 25.385 -12.280 4.881 1.00 84.88 222 GLN A C 1
ATOM 1736 O O . GLN A 1 222 ? 25.858 -13.188 4.201 1.00 84.88 222 GLN A O 1
ATOM 1741 N N . THR A 1 223 ? 24.161 -12.335 5.391 1.00 87.94 223 THR A N 1
ATOM 1742 C CA . THR A 1 223 ? 23.172 -13.347 5.019 1.00 87.94 223 THR A CA 1
ATOM 1743 C C . THR A 1 223 ? 22.304 -12.828 3.877 1.00 87.94 223 THR A C 1
ATOM 1745 O O . THR A 1 223 ? 22.194 -11.619 3.657 1.00 87.94 223 THR A O 1
ATOM 1748 N N . ARG A 1 224 ? 21.673 -13.748 3.145 1.00 90.25 224 ARG A N 1
ATOM 1749 C CA . ARG A 1 224 ? 20.678 -13.411 2.125 1.00 90.25 224 ARG A CA 1
ATOM 1750 C C . ARG A 1 224 ? 19.517 -12.647 2.773 1.00 90.25 224 ARG A C 1
ATOM 1752 O O . ARG A 1 224 ? 19.080 -13.003 3.862 1.00 90.25 224 ARG A O 1
ATOM 1759 N N . SER A 1 225 ? 19.049 -11.586 2.120 1.00 93.19 225 SER A N 1
ATOM 1760 C CA . SER A 1 225 ? 17.880 -10.830 2.575 1.00 93.19 225 SER A CA 1
ATOM 1761 C C . SER A 1 225 ? 16.588 -11.591 2.289 1.00 93.19 225 SER A C 1
ATOM 1763 O O . SER A 1 225 ? 16.391 -12.042 1.164 1.00 93.19 225 SER A O 1
ATOM 1765 N N . GLU A 1 226 ? 15.669 -11.624 3.253 1.00 94.12 226 GLU A N 1
ATOM 1766 C CA . GLU A 1 226 ? 14.415 -12.386 3.151 1.00 94.12 226 GLU A CA 1
ATOM 1767 C C . GLU A 1 226 ? 13.477 -11.926 2.019 1.00 94.12 226 GLU A C 1
ATOM 1769 O O . GLU A 1 226 ? 12.716 -12.722 1.475 1.00 94.12 226 GLU A O 1
ATOM 1774 N N . TYR A 1 227 ? 13.552 -10.667 1.570 1.00 95.88 227 TYR A N 1
ATOM 1775 C CA . TYR A 1 227 ? 12.754 -10.222 0.416 1.00 95.88 227 TYR A CA 1
ATOM 1776 C C . TYR A 1 227 ? 13.124 -10.955 -0.890 1.00 95.88 227 TYR A C 1
ATOM 1778 O O . TYR A 1 227 ? 12.310 -11.032 -1.810 1.00 95.88 227 TYR A O 1
ATOM 1786 N N . LEU A 1 228 ? 14.343 -11.499 -0.988 1.00 96.12 228 LEU A N 1
ATOM 1787 C CA . LEU A 1 228 ? 14.760 -12.332 -2.120 1.00 96.12 228 LEU A CA 1
ATOM 1788 C C . LEU A 1 228 ? 14.118 -13.720 -2.050 1.00 96.12 228 LEU A C 1
ATOM 1790 O O . LEU A 1 228 ? 13.886 -14.345 -3.083 1.00 96.12 228 LEU A O 1
ATOM 1794 N N . ASP A 1 229 ? 13.798 -14.189 -0.846 1.00 94.06 229 ASP A N 1
ATOM 1795 C CA . ASP A 1 229 ? 13.057 -15.431 -0.648 1.00 94.06 229 ASP A CA 1
ATOM 1796 C C . ASP A 1 229 ? 11.580 -15.215 -0.997 1.00 94.06 229 ASP A C 1
ATOM 1798 O O . ASP A 1 229 ? 10.972 -16.070 -1.636 1.00 94.06 229 ASP A O 1
ATOM 1802 N N . LEU A 1 230 ? 11.024 -14.032 -0.696 1.00 94.56 230 LEU A N 1
ATOM 1803 C CA . LEU A 1 230 ? 9.716 -13.620 -1.219 1.00 94.56 230 LEU A CA 1
ATOM 1804 C C . LEU A 1 230 ? 9.705 -13.577 -2.753 1.00 94.56 230 LEU A C 1
ATOM 1806 O O . LEU A 1 230 ? 8.756 -14.075 -3.355 1.00 94.56 230 LEU A O 1
ATOM 1810 N N . CYS A 1 231 ? 10.753 -13.044 -3.398 1.00 97.44 231 CYS A N 1
ATOM 1811 C CA . CYS A 1 231 ? 10.882 -13.080 -4.861 1.00 97.44 231 CYS A CA 1
ATOM 1812 C C . CYS A 1 231 ? 10.798 -14.523 -5.375 1.00 97.44 231 CYS A C 1
ATOM 1814 O O . CYS A 1 231 ? 9.946 -14.829 -6.209 1.00 97.44 231 CYS A O 1
ATOM 1816 N N . GLU A 1 232 ? 11.588 -15.437 -4.812 1.00 96.06 232 GLU A N 1
ATOM 1817 C CA . GLU A 1 232 ? 11.572 -16.848 -5.209 1.00 96.06 232 GLU A CA 1
ATOM 1818 C C . GLU A 1 232 ? 10.212 -17.528 -4.966 1.00 96.06 232 GLU A C 1
ATOM 1820 O O . GLU A 1 232 ? 9.750 -18.309 -5.804 1.00 96.06 232 GLU A O 1
ATOM 1825 N N . GLN A 1 233 ? 9.523 -17.202 -3.868 1.00 92.31 233 GLN A N 1
ATOM 1826 C CA . GLN A 1 233 ? 8.159 -17.680 -3.614 1.00 92.31 233 GLN A CA 1
ATOM 1827 C C . GLN A 1 233 ? 7.192 -17.234 -4.718 1.00 92.31 233 GLN A C 1
ATOM 1829 O O . GLN A 1 233 ? 6.368 -18.038 -5.161 1.00 92.31 233 GLN A O 1
ATOM 1834 N N . THR A 1 234 ? 7.323 -15.998 -5.219 1.00 97.00 234 THR A N 1
ATOM 1835 C CA . THR A 1 234 ? 6.513 -15.536 -6.360 1.00 97.00 234 THR A CA 1
ATOM 1836 C C . THR A 1 234 ? 6.796 -16.357 -7.619 1.00 97.00 234 THR A C 1
ATOM 1838 O O . THR A 1 234 ? 5.865 -16.738 -8.327 1.00 97.00 234 THR A O 1
ATOM 1841 N N . TRP A 1 235 ? 8.056 -16.735 -7.865 1.00 96.88 235 TRP A N 1
ATOM 1842 C CA . TRP A 1 235 ? 8.415 -17.566 -9.018 1.00 96.88 235 TRP A CA 1
ATOM 1843 C C . TRP A 1 235 ? 7.792 -18.952 -8.906 1.00 96.88 235 TRP A C 1
ATOM 1845 O O . TRP A 1 235 ? 7.171 -19.429 -9.851 1.00 96.88 235 TRP A O 1
ATOM 1855 N N . ARG A 1 236 ? 7.925 -19.592 -7.739 1.00 92.56 236 ARG A N 1
ATOM 1856 C CA . ARG A 1 236 ? 7.385 -20.936 -7.492 1.00 92.56 236 ARG A CA 1
ATOM 1857 C C . ARG A 1 236 ? 5.868 -20.961 -7.610 1.00 92.56 236 ARG A C 1
ATOM 1859 O O . ARG A 1 236 ? 5.341 -21.882 -8.222 1.00 92.56 236 ARG A O 1
ATOM 1866 N N . ARG A 1 237 ? 5.179 -19.940 -7.095 1.00 89.38 237 ARG A N 1
ATOM 1867 C CA . ARG A 1 237 ? 3.721 -19.824 -7.205 1.00 89.38 237 ARG A CA 1
ATOM 1868 C C . ARG A 1 237 ? 3.249 -19.773 -8.657 1.00 89.38 237 ARG A C 1
ATOM 1870 O O . ARG A 1 237 ? 2.287 -20.448 -8.997 1.00 89.38 237 ARG A O 1
ATOM 1877 N N . HIS A 1 238 ? 3.894 -18.955 -9.485 1.00 93.38 238 HIS A N 1
ATOM 1878 C CA . HIS A 1 238 ? 3.422 -18.694 -10.850 1.00 93.38 238 HIS A CA 1
ATOM 1879 C C . HIS A 1 238 ? 3.986 -19.646 -11.896 1.00 93.38 238 HIS A C 1
ATOM 1881 O O . HIS A 1 238 ? 3.363 -19.836 -12.933 1.00 93.38 238 HIS A O 1
ATOM 1887 N N . CYS A 1 239 ? 5.170 -20.210 -11.658 1.00 94.56 239 CYS A N 1
ATOM 1888 C CA . CYS A 1 239 ? 5.921 -20.975 -12.655 1.00 94.56 239 CYS A CA 1
ATOM 1889 C C . CYS A 1 239 ? 6.287 -22.394 -12.195 1.00 94.56 239 CYS A C 1
ATOM 1891 O O . CYS A 1 239 ? 6.797 -23.157 -13.008 1.00 94.56 239 CYS A O 1
ATOM 1893 N N . GLY A 1 240 ? 6.061 -22.768 -10.929 1.00 88.38 240 GLY A N 1
ATOM 1894 C CA . GLY A 1 240 ? 6.548 -24.033 -10.361 1.00 88.38 240 GLY A CA 1
ATOM 1895 C C . GLY A 1 240 ? 5.997 -25.300 -11.023 1.00 88.38 240 GLY A C 1
ATOM 1896 O O . GLY A 1 240 ? 6.677 -26.322 -11.011 1.00 88.38 240 GLY A O 1
ATOM 1897 N N . ASP A 1 241 ? 4.815 -25.222 -11.639 1.00 86.56 241 ASP A N 1
ATOM 1898 C CA . ASP A 1 241 ? 4.201 -26.346 -12.359 1.00 86.56 241 ASP A CA 1
ATOM 1899 C C . ASP A 1 241 ? 4.745 -26.512 -13.792 1.00 86.56 241 ASP A C 1
ATOM 1901 O O . ASP A 1 241 ? 4.741 -27.616 -14.337 1.00 86.56 241 ASP A O 1
ATOM 1905 N N . ASP A 1 242 ? 5.226 -25.427 -14.409 1.00 89.44 242 ASP A N 1
ATOM 1906 C CA . ASP A 1 242 ? 5.663 -25.396 -15.813 1.00 89.44 242 ASP A CA 1
ATOM 1907 C C . ASP A 1 242 ? 7.194 -25.349 -15.978 1.00 89.44 242 ASP A C 1
ATOM 1909 O O . ASP A 1 242 ? 7.708 -25.653 -17.062 1.00 89.44 242 ASP A O 1
ATOM 1913 N N . PHE A 1 243 ? 7.929 -24.959 -14.931 1.00 94.25 243 PHE A N 1
ATOM 1914 C CA . PHE A 1 243 ? 9.364 -24.696 -14.991 1.00 94.25 243 PHE A CA 1
ATOM 1915 C C . PHE A 1 243 ? 10.157 -25.396 -13.888 1.00 94.25 243 PHE A C 1
ATOM 1917 O O . PHE A 1 243 ? 9.812 -25.367 -12.709 1.00 94.25 243 PHE A O 1
ATOM 1924 N N . GLU A 1 244 ? 11.324 -25.911 -14.269 1.00 95.25 244 GLU A N 1
ATOM 1925 C CA . GLU A 1 244 ? 12.413 -26.190 -13.338 1.00 95.25 244 GLU A CA 1
ATOM 1926 C C . GLU A 1 244 ? 13.103 -24.857 -12.990 1.00 95.25 244 GLU A C 1
ATOM 1928 O O . GLU A 1 244 ? 13.705 -24.210 -13.851 1.00 95.25 244 GLU A O 1
ATOM 1933 N N . ILE A 1 245 ? 12.974 -24.418 -11.735 1.00 95.94 245 ILE A N 1
ATOM 1934 C CA . ILE A 1 245 ? 13.526 -23.147 -11.242 1.00 95.94 245 ILE A CA 1
ATOM 1935 C C . ILE A 1 245 ? 14.841 -23.430 -10.512 1.00 95.94 245 ILE A C 1
ATOM 1937 O O . ILE A 1 245 ? 14.859 -24.170 -9.527 1.00 95.94 245 ILE A O 1
ATOM 1941 N N . THR A 1 246 ? 15.944 -22.841 -10.976 1.00 96.25 246 THR A N 1
ATOM 1942 C CA . THR A 1 246 ? 17.282 -23.038 -10.399 1.00 96.25 246 THR A CA 1
ATOM 1943 C C . THR A 1 246 ? 17.965 -21.702 -10.113 1.00 96.25 246 THR A C 1
ATOM 1945 O O . THR A 1 246 ? 18.271 -20.933 -11.025 1.00 96.25 246 THR A O 1
ATOM 1948 N N . CYS A 1 247 ? 18.250 -21.450 -8.834 1.00 96.12 247 CYS A N 1
ATOM 1949 C CA . CYS A 1 247 ? 19.103 -20.351 -8.390 1.00 96.12 247 CYS A CA 1
ATOM 1950 C C . CYS A 1 247 ? 20.528 -20.883 -8.192 1.00 96.12 247 CYS A C 1
ATOM 1952 O O . CYS A 1 247 ? 20.788 -21.643 -7.261 1.00 96.12 247 CYS A O 1
ATOM 1954 N N . VAL A 1 248 ? 21.433 -20.521 -9.098 1.00 96.62 248 VAL A N 1
ATOM 1955 C CA . VAL A 1 248 ? 22.834 -20.946 -9.066 1.00 96.62 248 VAL A CA 1
ATOM 1956 C C . VAL A 1 248 ? 23.588 -20.159 -7.992 1.00 96.62 248 VAL A C 1
ATOM 1958 O O . VAL A 1 248 ? 23.403 -18.952 -7.835 1.00 96.62 248 VAL A O 1
ATOM 1961 N N . THR A 1 249 ? 24.467 -20.846 -7.276 1.00 94.94 249 THR A N 1
ATOM 1962 C CA . THR A 1 249 ? 25.320 -20.309 -6.208 1.00 94.94 249 THR A CA 1
ATOM 1963 C C . THR A 1 249 ? 26.793 -20.589 -6.521 1.00 94.94 249 THR A C 1
ATOM 1965 O O . THR A 1 249 ? 27.076 -21.406 -7.404 1.00 94.94 249 THR A O 1
ATOM 1968 N N . PRO A 1 250 ? 27.759 -19.975 -5.815 1.00 92.62 250 PRO A N 1
ATOM 1969 C CA . PRO A 1 250 ? 29.174 -20.310 -5.979 1.00 92.62 250 PRO A CA 1
ATOM 1970 C C . PRO A 1 250 ? 29.483 -21.806 -5.815 1.00 92.62 250 PRO A C 1
ATOM 1972 O O . PRO A 1 250 ? 30.371 -22.323 -6.485 1.00 92.62 250 PRO A O 1
ATOM 1975 N N . GLU A 1 251 ? 28.737 -22.516 -4.968 1.00 91.94 251 GLU A N 1
ATOM 1976 C CA . GLU A 1 251 ? 28.923 -23.947 -4.704 1.00 91.94 251 GLU A CA 1
ATOM 1977 C C . GLU A 1 251 ? 28.354 -24.836 -5.818 1.00 91.94 251 GLU A C 1
ATOM 1979 O O . GLU A 1 251 ? 28.829 -25.951 -6.021 1.00 91.94 251 GLU A O 1
ATOM 1984 N N . SER A 1 252 ? 27.341 -24.354 -6.543 1.00 95.25 252 SER A N 1
ATOM 1985 C CA . SER A 1 252 ? 26.640 -25.113 -7.590 1.00 95.25 252 SER A CA 1
ATOM 1986 C C . SER A 1 252 ? 27.009 -24.682 -9.013 1.00 95.25 252 SER A C 1
ATOM 1988 O O . SER A 1 252 ? 26.637 -25.356 -9.975 1.00 95.25 252 SER A O 1
ATOM 1990 N N . VAL A 1 253 ? 27.759 -23.589 -9.187 1.00 95.31 253 VAL A N 1
ATOM 1991 C CA . VAL A 1 253 ? 28.054 -23.030 -10.516 1.00 95.31 253 VAL A CA 1
ATOM 1992 C C . VAL A 1 253 ? 28.775 -24.014 -11.437 1.00 95.31 253 VAL A C 1
ATOM 1994 O O . VAL A 1 253 ? 28.396 -24.122 -12.599 1.00 95.31 253 VAL A O 1
ATOM 1997 N N . GLU A 1 254 ? 29.736 -24.792 -10.930 1.00 93.38 254 GLU A N 1
ATOM 1998 C CA . GLU A 1 254 ? 30.489 -25.760 -11.744 1.00 93.38 254 GLU A CA 1
ATOM 1999 C C . GLU A 1 254 ? 29.585 -26.883 -12.283 1.00 93.38 254 GLU A C 1
ATOM 2001 O O . GLU A 1 254 ? 29.771 -27.359 -13.400 1.00 93.38 254 GLU A O 1
ATOM 2006 N N . GLN A 1 255 ? 28.547 -27.262 -11.529 1.00 93.81 255 GLN A N 1
ATOM 2007 C CA . GLN A 1 255 ? 27.571 -28.267 -11.957 1.00 93.81 255 GLN A CA 1
ATOM 2008 C C . GLN A 1 255 ? 26.713 -27.770 -13.132 1.00 93.81 255 GLN A C 1
ATOM 2010 O O . GLN A 1 255 ? 26.372 -28.550 -14.022 1.00 93.81 255 GLN A O 1
ATOM 2015 N N . HIS A 1 256 ? 26.334 -26.489 -13.132 1.00 92.81 256 HIS A N 1
ATOM 2016 C CA . HIS A 1 256 ? 25.386 -25.931 -14.105 1.00 92.81 256 HIS A CA 1
ATOM 2017 C C . HIS A 1 256 ? 26.060 -25.228 -15.291 1.00 92.81 256 HIS A C 1
ATOM 2019 O O . HIS A 1 256 ? 25.510 -25.190 -16.395 1.00 92.81 256 HIS A O 1
ATOM 2025 N N . ALA A 1 257 ? 27.256 -24.684 -15.085 1.00 92.44 257 ALA A N 1
ATOM 2026 C CA . ALA A 1 257 ? 28.040 -23.981 -16.085 1.00 92.44 257 ALA A CA 1
ATOM 2027 C C . ALA A 1 257 ? 29.526 -24.371 -15.975 1.00 92.44 257 ALA A C 1
ATOM 2029 O O . ALA A 1 257 ? 30.341 -23.536 -15.602 1.00 92.44 257 ALA A O 1
ATOM 2030 N N . PRO A 1 258 ? 29.917 -25.603 -16.348 1.00 91.44 258 PRO A N 1
ATOM 2031 C CA . PRO A 1 258 ? 31.319 -26.021 -16.289 1.00 91.44 258 PRO A CA 1
ATOM 2032 C C . PRO A 1 258 ? 32.198 -25.240 -17.279 1.00 91.44 258 PRO A C 1
ATOM 2034 O O . PRO A 1 258 ? 31.708 -24.733 -18.300 1.00 91.44 258 PRO A O 1
ATOM 2037 N N . ASN A 1 259 ? 33.508 -25.206 -17.032 1.00 90.56 259 ASN A N 1
ATOM 2038 C CA . ASN A 1 259 ? 34.505 -24.564 -17.904 1.00 90.56 259 ASN A CA 1
ATOM 2039 C C . ASN A 1 259 ? 34.296 -23.047 -18.097 1.00 90.56 259 ASN A C 1
ATOM 2041 O O . ASN A 1 259 ? 34.404 -22.539 -19.217 1.00 90.56 259 ASN A O 1
ATOM 2045 N N . LEU A 1 260 ? 33.954 -22.313 -17.034 1.00 93.62 260 LEU A N 1
ATOM 2046 C CA . LEU A 1 260 ? 34.001 -20.845 -17.069 1.00 93.62 260 LEU A CA 1
ATOM 2047 C C . LEU A 1 260 ? 35.464 -20.361 -17.137 1.00 93.62 260 LEU A C 1
ATOM 2049 O O . LEU A 1 260 ? 36.352 -21.043 -16.618 1.00 93.62 260 LEU A O 1
ATOM 2053 N N . PRO A 1 261 ? 35.745 -19.184 -17.730 1.00 91.56 261 PRO A N 1
ATOM 2054 C CA . PRO A 1 261 ? 37.086 -18.604 -17.710 1.00 91.56 261 PRO A CA 1
ATOM 2055 C C . PRO A 1 261 ? 37.602 -18.439 -16.277 1.00 91.56 261 PRO A C 1
ATOM 2057 O O . PRO A 1 261 ? 36.853 -18.040 -15.384 1.00 91.56 261 PRO A O 1
ATOM 2060 N N . SER A 1 262 ? 38.897 -18.670 -16.051 1.00 88.88 262 SER A N 1
ATOM 2061 C CA . SER A 1 262 ? 39.509 -18.559 -14.714 1.00 88.88 262 SER A CA 1
ATOM 2062 C C . SER A 1 262 ? 39.423 -17.143 -14.121 1.00 88.88 262 SER A C 1
ATOM 2064 O O . SER A 1 262 ? 39.527 -16.953 -12.909 1.00 88.88 262 SER A O 1
ATOM 2066 N N . GLN A 1 263 ? 39.220 -16.126 -14.962 1.00 92.25 263 GLN A N 1
ATOM 2067 C CA . GLN A 1 263 ? 38.939 -14.752 -14.556 1.00 92.25 263 GLN A CA 1
ATOM 2068 C C . GLN A 1 263 ? 37.559 -14.603 -13.897 1.00 92.25 263 GLN A C 1
ATOM 2070 O O . GLN A 1 263 ? 37.412 -13.759 -13.018 1.00 92.25 263 GLN A O 1
ATOM 2075 N N . TRP A 1 264 ? 36.553 -15.403 -14.277 1.00 93.62 264 TRP A N 1
ATOM 2076 C CA . TRP A 1 264 ? 35.162 -15.212 -13.844 1.00 93.62 264 TRP A CA 1
ATOM 2077 C C . TRP A 1 264 ? 35.007 -15.258 -12.318 1.00 93.62 264 TRP A C 1
ATOM 2079 O O . TRP A 1 264 ? 34.391 -14.369 -11.730 1.00 93.62 264 TRP A O 1
ATOM 2089 N N . SER A 1 265 ? 35.636 -16.234 -11.655 1.00 90.69 265 SER A N 1
ATOM 2090 C CA . SER A 1 265 ? 35.573 -16.379 -10.191 1.00 90.69 265 SER A CA 1
ATOM 2091 C C . SER A 1 265 ? 36.236 -15.216 -9.442 1.00 90.69 265 SER A C 1
ATOM 2093 O O . SER A 1 265 ? 35.890 -14.948 -8.291 1.00 90.69 265 SER A O 1
ATOM 2095 N N . ARG A 1 266 ? 37.149 -14.495 -10.108 1.00 92.00 266 ARG A N 1
ATOM 2096 C CA . ARG A 1 266 ? 37.896 -13.345 -9.578 1.00 92.00 266 ARG A CA 1
ATOM 2097 C C . ARG A 1 266 ? 37.206 -12.000 -9.828 1.00 92.00 266 ARG A C 1
ATOM 2099 O O . ARG A 1 266 ? 37.676 -10.986 -9.314 1.00 92.00 266 ARG A O 1
ATOM 2106 N N . ILE A 1 267 ? 36.105 -11.964 -10.585 1.00 93.50 267 ILE A N 1
ATOM 2107 C CA . ILE A 1 267 ? 35.321 -10.738 -10.786 1.00 93.50 267 ILE A CA 1
ATOM 2108 C C . ILE A 1 267 ? 34.781 -10.271 -9.419 1.00 93.50 267 ILE A C 1
ATOM 2110 O O . ILE A 1 267 ? 34.070 -11.027 -8.760 1.00 93.50 267 ILE A O 1
ATOM 2114 N N . PRO A 1 268 ? 35.074 -9.040 -8.964 1.00 90.38 268 PRO A N 1
ATOM 2115 C CA . PRO A 1 268 ? 34.731 -8.601 -7.610 1.00 90.38 268 PRO A CA 1
ATOM 2116 C C . PRO A 1 268 ? 33.244 -8.266 -7.432 1.00 90.38 268 PRO A C 1
ATOM 2118 O O . PRO A 1 268 ? 32.720 -8.352 -6.325 1.00 90.38 268 PRO A O 1
ATOM 2121 N N . CYS A 1 269 ? 32.553 -7.850 -8.497 1.00 91.25 269 CYS A N 1
ATOM 2122 C CA . CYS A 1 269 ? 31.142 -7.482 -8.433 1.00 91.25 269 CYS A CA 1
ATOM 2123 C C . CYS A 1 269 ? 30.249 -8.663 -8.829 1.00 91.25 269 CYS A C 1
ATOM 2125 O O . CYS A 1 269 ? 30.282 -9.120 -9.972 1.00 91.25 269 CYS A O 1
ATOM 2127 N N . MET A 1 270 ? 29.382 -9.095 -7.910 1.00 92.12 270 MET A N 1
ATOM 2128 C CA . MET A 1 270 ? 28.395 -10.155 -8.149 1.00 92.12 270 MET A CA 1
ATOM 2129 C C . MET A 1 270 ? 27.518 -9.892 -9.383 1.00 92.12 270 MET A C 1
ATOM 2131 O O . MET A 1 270 ? 27.250 -10.811 -10.153 1.00 92.12 270 MET A O 1
ATOM 2135 N N . ALA A 1 271 ? 27.081 -8.645 -9.601 1.00 91.81 271 ALA A N 1
ATOM 2136 C CA . ALA A 1 271 ? 26.233 -8.303 -10.745 1.00 91.81 271 ALA A CA 1
ATOM 2137 C C . ALA A 1 271 ? 26.940 -8.581 -12.085 1.00 91.81 271 ALA A C 1
ATOM 2139 O O . ALA A 1 271 ? 26.325 -9.090 -13.018 1.00 91.81 271 ALA A O 1
ATOM 2140 N N . HIS A 1 272 ? 28.254 -8.345 -12.153 1.00 94.25 272 HIS A N 1
ATOM 2141 C CA . HIS A 1 272 ? 29.058 -8.655 -13.338 1.00 94.25 272 HIS A CA 1
ATOM 2142 C C . HIS A 1 272 ? 29.284 -10.159 -13.512 1.00 94.25 272 HIS A C 1
ATOM 2144 O O . HIS A 1 272 ? 29.235 -10.651 -14.638 1.00 94.25 272 HIS A O 1
ATOM 2150 N N . LYS A 1 273 ? 29.440 -10.928 -12.426 1.00 95.06 273 LYS A N 1
ATOM 2151 C CA . LYS A 1 273 ? 29.429 -12.401 -12.526 1.00 95.06 273 LYS A CA 1
ATOM 2152 C C . LYS A 1 273 ? 28.116 -12.911 -13.118 1.00 95.06 273 LYS A C 1
ATOM 2154 O O . LYS A 1 273 ? 28.143 -13.782 -13.989 1.00 95.06 273 LYS A O 1
ATOM 2159 N N . ALA A 1 274 ? 26.992 -12.343 -12.675 1.00 95.31 274 ALA A N 1
ATOM 2160 C CA . ALA A 1 274 ? 25.661 -12.667 -13.174 1.00 95.31 274 ALA A CA 1
ATOM 2161 C C . ALA A 1 274 ? 25.476 -12.275 -14.652 1.00 95.31 274 ALA A C 1
ATOM 2163 O O . ALA A 1 274 ? 24.852 -13.026 -15.397 1.00 95.31 274 ALA A O 1
ATOM 2164 N N . ASP A 1 275 ? 26.034 -11.145 -15.109 1.00 95.56 275 ASP A N 1
ATOM 2165 C CA . ASP A 1 275 ? 26.037 -10.735 -16.530 1.00 95.56 275 ASP A CA 1
ATOM 2166 C C . ASP A 1 275 ? 26.679 -11.780 -17.446 1.00 95.56 275 ASP A C 1
ATOM 2168 O O . ASP A 1 275 ? 26.137 -12.094 -18.506 1.00 95.56 275 ASP A O 1
ATOM 2172 N N . TYR A 1 276 ? 27.789 -12.375 -17.012 1.00 96.31 276 TYR A N 1
ATOM 2173 C CA . TYR A 1 276 ? 28.437 -13.447 -17.760 1.00 96.31 276 TYR A CA 1
ATOM 2174 C C . TYR A 1 276 ? 27.643 -14.758 -17.679 1.00 96.31 276 TYR A C 1
ATOM 2176 O O . TYR A 1 276 ? 27.334 -15.390 -18.694 1.00 96.31 276 TYR A O 1
ATOM 2184 N N . LEU A 1 277 ? 27.276 -15.160 -16.459 1.00 96.56 277 LEU A N 1
ATOM 2185 C CA . LEU A 1 277 ? 26.670 -16.463 -16.198 1.00 96.56 277 LEU A CA 1
ATOM 2186 C C . LEU A 1 277 ? 25.297 -16.612 -16.869 1.00 96.56 277 LEU A C 1
ATOM 2188 O O . LEU A 1 277 ? 25.002 -17.679 -17.410 1.00 96.56 277 LEU A O 1
ATOM 2192 N N . ARG A 1 278 ? 24.487 -15.545 -16.912 1.00 96.38 278 ARG A N 1
ATOM 2193 C CA . ARG A 1 278 ? 23.168 -15.570 -17.564 1.00 96.38 278 ARG A CA 1
ATOM 2194 C C . ARG A 1 278 ? 23.244 -15.906 -19.048 1.00 96.38 278 ARG A C 1
ATOM 2196 O O . ARG A 1 278 ? 22.436 -16.690 -19.540 1.00 96.38 278 ARG A O 1
ATOM 2203 N N . ALA A 1 279 ? 24.233 -15.356 -19.754 1.00 96.69 279 ALA A N 1
ATOM 2204 C CA . ALA A 1 279 ? 24.419 -15.630 -21.172 1.00 96.69 279 ALA A CA 1
ATOM 2205 C C . ALA A 1 279 ? 24.853 -17.084 -21.388 1.00 96.69 279 ALA A C 1
ATOM 2207 O O . ALA A 1 279 ? 24.281 -17.770 -22.232 1.00 96.69 279 ALA A O 1
ATOM 2208 N N . VAL A 1 280 ? 25.806 -17.575 -20.586 1.00 97.00 280 VAL A N 1
ATOM 2209 C CA . VAL A 1 280 ? 26.316 -18.953 -20.679 1.00 97.00 280 VAL A CA 1
ATOM 2210 C C . VAL A 1 280 ? 25.230 -19.983 -20.379 1.00 97.00 280 VAL A C 1
ATOM 2212 O O . VAL A 1 280 ? 25.057 -20.928 -21.152 1.00 97.00 280 VAL A O 1
ATOM 2215 N N . LEU A 1 281 ? 24.482 -19.808 -19.287 1.00 96.62 281 LEU A N 1
ATOM 2216 C CA . LEU A 1 281 ? 23.428 -20.744 -18.894 1.00 96.62 281 LEU A CA 1
ATOM 2217 C C . LEU A 1 281 ? 22.335 -20.826 -19.956 1.00 96.62 281 LEU A C 1
ATOM 2219 O O . LEU A 1 281 ? 21.967 -21.933 -20.352 1.00 96.62 281 LEU A O 1
ATOM 2223 N N . LEU A 1 282 ? 21.867 -19.678 -20.454 1.00 96.25 282 LEU A N 1
ATOM 2224 C CA . LEU A 1 282 ? 20.820 -19.633 -21.469 1.00 96.25 282 LEU A CA 1
ATOM 2225 C C . LEU A 1 282 ? 21.295 -20.104 -22.842 1.00 96.25 282 LEU A C 1
ATOM 2227 O O . LEU A 1 282 ? 20.561 -20.825 -23.510 1.00 96.25 282 LEU A O 1
ATOM 2231 N N . HIS A 1 283 ? 22.519 -19.777 -23.260 1.00 95.75 283 HIS A N 1
ATOM 2232 C CA . HIS A 1 283 ? 23.063 -20.310 -24.508 1.00 95.75 283 HIS A CA 1
ATOM 2233 C C . HIS A 1 283 ? 23.175 -21.840 -24.456 1.00 95.75 283 HIS A C 1
ATOM 2235 O O . HIS A 1 283 ? 22.826 -22.512 -25.418 1.00 95.75 283 HIS A O 1
ATOM 2241 N N . ARG A 1 284 ? 23.610 -22.419 -23.331 1.00 93.06 284 ARG A N 1
ATOM 2242 C CA . ARG A 1 284 ? 23.781 -23.877 -23.216 1.00 93.06 284 ARG A CA 1
ATOM 2243 C C . ARG A 1 284 ? 22.466 -24.629 -23.037 1.00 93.06 284 ARG A C 1
ATOM 2245 O O . ARG A 1 284 ? 22.283 -25.686 -23.629 1.00 93.06 284 ARG A O 1
ATOM 2252 N N . ASN A 1 285 ? 21.572 -24.104 -22.204 1.00 92.44 285 ASN A N 1
ATOM 2253 C CA . ASN A 1 285 ? 20.410 -24.849 -21.719 1.00 92.44 285 ASN A CA 1
ATOM 2254 C C . ASN A 1 285 ? 19.071 -24.299 -22.219 1.00 92.44 285 ASN A C 1
ATOM 2256 O O . ASN A 1 285 ? 18.049 -24.965 -22.065 1.00 92.44 285 ASN A O 1
ATOM 2260 N N . GLY A 1 286 ? 19.057 -23.096 -22.793 1.00 93.75 286 GLY A N 1
ATOM 2261 C CA . GLY A 1 286 ? 17.835 -22.346 -23.049 1.00 93.75 286 GLY A CA 1
ATOM 2262 C C . GLY A 1 286 ? 17.077 -21.976 -21.770 1.00 93.75 286 GLY A C 1
ATOM 2263 O O . GLY A 1 286 ? 17.554 -22.170 -20.647 1.00 93.75 286 GLY A O 1
ATOM 2264 N N . GLY A 1 287 ? 15.868 -21.452 -21.959 1.00 95.50 287 GLY A N 1
ATOM 2265 C CA . GLY A 1 287 ? 14.964 -21.062 -20.878 1.00 95.50 287 GLY A CA 1
ATOM 2266 C C . GLY A 1 287 ? 14.911 -19.551 -20.680 1.00 95.50 287 GLY A C 1
ATOM 2267 O O . GLY A 1 287 ? 15.077 -18.787 -21.633 1.00 95.50 287 GLY A O 1
ATOM 2268 N N . ILE A 1 288 ? 14.648 -19.134 -19.443 1.00 97.06 288 ILE A N 1
ATOM 2269 C CA . ILE A 1 288 ? 14.495 -17.735 -19.031 1.00 97.06 288 ILE A CA 1
ATOM 2270 C C . ILE A 1 288 ? 15.537 -17.414 -17.963 1.00 97.06 288 ILE A C 1
ATOM 2272 O O . ILE A 1 288 ? 15.771 -18.219 -17.064 1.00 97.06 288 ILE A O 1
ATOM 2276 N N . TRP A 1 289 ? 16.151 -16.241 -18.053 1.00 97.19 289 TRP A N 1
ATOM 2277 C CA . TRP A 1 289 ? 16.918 -15.661 -16.959 1.00 97.19 289 TRP A CA 1
ATOM 2278 C C . TRP A 1 289 ? 16.045 -14.697 -16.163 1.00 97.19 289 TRP A C 1
ATOM 2280 O O . TRP A 1 289 ? 15.382 -13.844 -16.760 1.00 97.19 289 TRP A O 1
ATOM 2290 N N . LEU A 1 290 ? 16.102 -14.803 -14.837 1.00 95.62 290 LEU A N 1
ATOM 2291 C CA . LEU A 1 290 ? 15.571 -13.822 -13.898 1.00 95.62 290 LEU A CA 1
ATOM 2292 C C . LEU A 1 290 ? 16.686 -13.371 -12.956 1.00 95.62 290 LEU A C 1
ATOM 2294 O O . LEU A 1 290 ? 17.341 -14.190 -12.308 1.00 95.62 290 LEU A O 1
ATOM 2298 N N . ASP A 1 291 ? 16.876 -12.061 -12.834 1.00 94.62 291 ASP A N 1
ATOM 2299 C CA . ASP A 1 291 ? 17.649 -11.525 -11.718 1.00 94.62 291 ASP A CA 1
ATOM 2300 C C . ASP A 1 291 ? 16.962 -11.880 -10.386 1.00 94.62 291 ASP A C 1
ATOM 2302 O O . ASP A 1 291 ? 15.730 -11.911 -10.286 1.00 94.62 291 ASP A O 1
ATOM 2306 N N . ALA A 1 292 ? 17.767 -12.153 -9.353 1.00 94.94 292 ALA A N 1
ATOM 2307 C CA . ALA A 1 292 ? 17.289 -12.739 -8.100 1.00 94.94 292 ALA A CA 1
ATOM 2308 C C . ALA A 1 292 ? 16.290 -11.867 -7.313 1.00 94.94 292 ALA A C 1
ATOM 2310 O O . ALA A 1 292 ? 15.589 -12.355 -6.431 1.00 94.94 292 ALA A O 1
ATOM 2311 N N . ASP A 1 293 ? 16.233 -10.582 -7.634 1.00 94.88 293 ASP A N 1
ATOM 2312 C CA . ASP A 1 293 ? 15.387 -9.539 -7.064 1.00 94.88 293 ASP A CA 1
ATOM 2313 C C . ASP A 1 293 ? 14.214 -9.177 -7.995 1.00 94.88 293 ASP A C 1
ATOM 2315 O O . ASP A 1 293 ? 13.855 -8.009 -8.158 1.00 94.88 293 ASP A O 1
ATOM 2319 N N . THR A 1 294 ? 13.619 -10.184 -8.633 1.00 96.69 294 THR A N 1
ATOM 2320 C CA . THR A 1 294 ? 12.457 -10.021 -9.516 1.00 96.69 294 THR A CA 1
ATOM 2321 C C . THR A 1 294 ? 11.196 -10.565 -8.851 1.00 96.69 294 THR A C 1
ATOM 2323 O O . THR A 1 294 ? 11.176 -11.706 -8.407 1.00 96.69 294 THR A O 1
ATOM 2326 N N . ILE A 1 295 ? 10.112 -9.793 -8.832 1.00 97.81 295 ILE A N 1
ATOM 2327 C CA . ILE A 1 295 ? 8.770 -10.273 -8.471 1.00 97.81 295 ILE A CA 1
ATOM 2328 C C . ILE A 1 295 ? 8.104 -10.809 -9.739 1.00 97.81 295 ILE A C 1
ATOM 2330 O O . ILE A 1 295 ? 8.064 -10.107 -10.749 1.00 97.81 295 ILE A O 1
ATOM 2334 N N . VAL A 1 296 ? 7.559 -12.022 -9.704 1.00 97.62 296 VAL A N 1
ATOM 2335 C CA . VAL A 1 296 ? 6.763 -12.586 -10.807 1.00 97.62 296 VAL A CA 1
ATOM 2336 C C . VAL A 1 296 ? 5.281 -12.417 -10.486 1.00 97.62 296 VAL A C 1
ATOM 2338 O O . VAL A 1 296 ? 4.830 -12.818 -9.417 1.00 97.62 296 VAL A O 1
ATOM 2341 N N . LEU A 1 297 ? 4.535 -11.800 -11.405 1.00 96.00 297 LEU A N 1
ATOM 2342 C CA . LEU A 1 297 ? 3.096 -11.548 -11.271 1.00 96.00 297 LEU A CA 1
ATOM 2343 C C . LEU A 1 297 ? 2.245 -12.545 -12.061 1.00 96.00 297 LEU A C 1
ATOM 2345 O O . LEU A 1 297 ? 1.079 -12.735 -11.728 1.00 96.00 297 LEU A O 1
ATOM 2349 N N . GLN A 1 298 ? 2.817 -13.162 -13.098 1.00 93.50 298 GLN A N 1
ATOM 2350 C CA . GLN A 1 298 ? 2.129 -14.112 -13.969 1.00 93.50 298 GLN A CA 1
ATOM 2351 C C . GLN A 1 298 ? 3.058 -15.231 -14.428 1.00 93.50 298 GLN A C 1
ATOM 2353 O O . GLN A 1 298 ? 4.282 -15.129 -14.360 1.00 93.50 298 GLN A O 1
ATOM 2358 N N . ASN A 1 299 ? 2.468 -16.308 -14.937 1.00 94.12 299 ASN A N 1
ATOM 2359 C CA . ASN A 1 299 ? 3.216 -17.452 -15.431 1.00 94.12 299 ASN A CA 1
ATOM 2360 C C . ASN A 1 299 ? 4.063 -17.083 -16.667 1.00 94.12 299 ASN A C 1
ATOM 2362 O O . ASN A 1 299 ? 3.546 -16.683 -17.710 1.00 94.12 299 ASN A O 1
ATOM 2366 N N . LEU A 1 300 ? 5.383 -17.279 -16.574 1.00 95.25 300 LEU A N 1
ATOM 2367 C CA . LEU A 1 300 ? 6.340 -16.919 -17.627 1.00 95.25 300 LEU A CA 1
ATOM 2368 C C . LEU A 1 300 ? 6.360 -17.890 -18.817 1.00 95.25 300 LEU A C 1
ATOM 2370 O O . LEU A 1 300 ? 7.153 -17.730 -19.754 1.00 95.25 300 LEU A O 1
ATOM 2374 N N . ARG A 1 301 ? 5.470 -18.887 -18.830 1.00 92.06 301 ARG A N 1
ATOM 2375 C CA . ARG A 1 301 ? 5.241 -19.762 -19.981 1.00 92.06 301 ARG A CA 1
ATOM 2376 C C . ARG A 1 301 ? 4.929 -18.956 -21.238 1.00 92.06 301 ARG A C 1
ATOM 2378 O O . ARG A 1 301 ? 5.396 -19.328 -22.313 1.00 92.06 301 ARG A O 1
ATOM 2385 N N . GLU A 1 302 ? 4.248 -17.821 -21.095 1.00 87.75 302 GLU A N 1
ATOM 2386 C CA . GLU A 1 302 ? 3.971 -16.919 -22.210 1.00 87.75 302 GLU A CA 1
ATOM 2387 C C . GLU A 1 302 ? 5.254 -16.478 -22.932 1.00 87.75 302 GLU A C 1
ATOM 2389 O O . GLU A 1 302 ? 5.310 -16.529 -24.157 1.00 87.75 302 GLU A O 1
ATOM 2394 N N . MET A 1 303 ? 6.324 -16.137 -22.201 1.00 90.81 303 MET A N 1
ATOM 2395 C CA . MET A 1 303 ? 7.586 -15.708 -22.818 1.00 90.81 303 MET A CA 1
ATOM 2396 C C . MET A 1 303 ? 8.225 -16.818 -23.651 1.00 90.81 303 MET A C 1
ATOM 2398 O O . MET A 1 303 ? 8.758 -16.562 -24.729 1.00 90.81 303 MET A O 1
ATOM 2402 N N . THR A 1 304 ? 8.175 -18.058 -23.168 1.00 89.38 304 THR A N 1
ATOM 2403 C CA . THR A 1 304 ? 8.743 -19.205 -23.892 1.00 89.38 304 THR A CA 1
ATOM 2404 C C . THR A 1 304 ? 7.868 -19.612 -25.077 1.00 89.38 304 THR A C 1
ATOM 2406 O O . THR A 1 304 ? 8.401 -19.846 -26.159 1.00 89.38 304 THR A O 1
ATOM 2409 N N . ASP A 1 305 ? 6.540 -19.578 -24.933 1.00 86.06 305 ASP A N 1
ATOM 2410 C CA . ASP A 1 305 ? 5.604 -19.781 -26.049 1.00 86.06 305 ASP A CA 1
ATOM 2411 C C . ASP A 1 305 ? 5.781 -18.699 -27.128 1.00 86.06 305 ASP A C 1
ATOM 2413 O O . ASP A 1 305 ? 5.772 -18.993 -28.326 1.00 86.06 305 ASP A O 1
ATOM 2417 N N . ARG A 1 306 ? 6.016 -17.445 -26.722 1.00 84.62 306 ARG A N 1
ATOM 2418 C CA . ARG A 1 306 ? 6.277 -16.328 -27.635 1.00 84.62 306 ARG A CA 1
ATOM 2419 C C . ARG A 1 306 ? 7.625 -16.457 -28.334 1.00 84.62 306 ARG A C 1
ATOM 2421 O O . ARG A 1 306 ? 7.708 -16.195 -29.533 1.00 84.62 306 ARG A O 1
ATOM 2428 N N . LEU A 1 307 ? 8.665 -16.875 -27.616 1.00 84.00 307 LEU A N 1
ATOM 2429 C CA . LEU A 1 307 ? 9.975 -17.172 -28.191 1.00 84.00 307 LEU A CA 1
ATOM 2430 C C . LEU A 1 307 ? 9.861 -18.266 -29.264 1.00 84.00 307 LEU A C 1
ATOM 2432 O O . LEU A 1 307 ? 10.383 -18.100 -30.369 1.00 84.00 307 LEU A O 1
ATOM 2436 N N . ASP A 1 308 ? 9.122 -19.339 -28.978 1.00 78.00 308 ASP A N 1
ATOM 2437 C CA . ASP A 1 308 ? 8.864 -20.419 -29.931 1.00 78.00 308 ASP A CA 1
ATOM 2438 C C . ASP A 1 308 ? 8.095 -19.916 -31.160 1.00 78.00 308 ASP A C 1
ATOM 2440 O O . ASP A 1 308 ? 8.552 -20.115 -32.289 1.00 78.00 308 ASP A O 1
ATOM 2444 N N . ALA A 1 309 ? 6.995 -19.186 -30.948 1.00 69.75 309 ALA A N 1
ATOM 2445 C CA . ALA A 1 309 ? 6.137 -18.670 -32.015 1.00 69.75 309 ALA A CA 1
ATOM 2446 C C . ALA A 1 309 ? 6.802 -17.588 -32.883 1.00 69.75 309 ALA A C 1
ATOM 2448 O O . ALA A 1 309 ? 6.503 -17.476 -34.069 1.00 69.75 309 ALA A O 1
ATOM 2449 N N . SER A 1 310 ? 7.710 -16.789 -32.314 1.00 72.25 310 SER A N 1
ATOM 2450 C CA . SER A 1 310 ? 8.377 -15.691 -33.029 1.00 72.25 310 SER A CA 1
ATOM 2451 C C . SER A 1 310 ? 9.378 -16.150 -34.093 1.00 72.25 310 SER A C 1
ATOM 2453 O O . SER A 1 310 ? 9.865 -15.325 -34.864 1.00 72.25 310 SER A O 1
ATOM 2455 N N . GLY A 1 311 ? 9.774 -17.429 -34.084 1.00 70.31 311 GLY A N 1
ATOM 2456 C CA . GLY A 1 311 ? 10.884 -17.932 -34.899 1.00 70.31 311 GLY A CA 1
ATOM 2457 C C . GLY A 1 311 ? 12.267 -17.413 -34.478 1.00 70.31 311 GLY A C 1
ATOM 2458 O O . GLY A 1 311 ? 13.265 -17.824 -35.065 1.00 70.31 311 GLY A O 1
ATOM 2459 N N . SER A 1 312 ? 12.351 -16.553 -33.456 1.00 80.81 312 SER A N 1
ATOM 2460 C CA . SER A 1 312 ? 13.617 -16.073 -32.895 1.00 80.81 312 SER A CA 1
ATOM 2461 C C . SER A 1 312 ? 14.243 -17.134 -31.981 1.00 80.81 312 SER A C 1
ATOM 2463 O O . SER A 1 312 ? 13.568 -18.028 -31.461 1.00 80.81 312 SER A O 1
ATOM 2465 N N . ASP A 1 313 ? 15.551 -17.044 -31.781 1.00 81.56 313 ASP A N 1
ATOM 2466 C CA . ASP A 1 313 ? 16.320 -17.817 -30.797 1.00 81.56 313 ASP A CA 1
ATOM 2467 C C . ASP A 1 313 ? 16.580 -17.028 -29.503 1.00 81.56 313 ASP A C 1
ATOM 2469 O O . ASP A 1 313 ? 17.024 -17.606 -28.516 1.00 81.56 313 ASP A O 1
ATOM 2473 N N . PHE A 1 314 ? 16.263 -15.733 -29.498 1.00 91.88 314 PHE A N 1
ATOM 2474 C CA . PHE A 1 314 ? 16.336 -14.838 -28.353 1.00 91.88 314 PHE A CA 1
ATOM 2475 C C . PHE A 1 314 ? 15.042 -14.028 -28.227 1.00 91.88 314 PHE A C 1
ATOM 2477 O O . PHE A 1 314 ? 14.387 -13.706 -29.221 1.00 91.88 314 PHE A O 1
ATOM 2484 N N . LEU A 1 315 ? 14.678 -13.684 -26.997 1.00 91.94 315 LEU A N 1
ATOM 2485 C CA . LEU A 1 315 ? 13.563 -12.809 -26.671 1.00 91.94 315 LEU A CA 1
ATOM 2486 C C . LEU A 1 315 ? 13.957 -11.927 -25.492 1.00 91.94 315 LEU A C 1
ATOM 2488 O O . LEU A 1 315 ? 14.380 -12.423 -24.453 1.00 91.94 315 LEU A O 1
ATOM 2492 N N . GLY A 1 316 ? 13.793 -10.616 -25.642 1.00 90.00 316 GLY A N 1
ATOM 2493 C CA . GLY A 1 316 ? 14.151 -9.648 -24.608 1.00 90.00 316 GLY A CA 1
ATOM 2494 C C . GLY A 1 316 ? 12.957 -8.844 -24.112 1.00 90.00 316 GLY A C 1
ATOM 2495 O O . GLY A 1 316 ? 11.943 -8.730 -24.794 1.00 90.00 316 GLY A O 1
ATOM 2496 N N . CYS A 1 317 ? 13.100 -8.219 -22.949 1.00 88.88 317 CYS A N 1
ATOM 2497 C CA . CYS A 1 317 ? 12.156 -7.217 -22.461 1.00 88.88 317 CYS A CA 1
ATOM 2498 C C . CYS A 1 317 ? 12.890 -5.895 -22.282 1.00 88.88 317 CYS A C 1
ATOM 2500 O O . CYS A 1 317 ? 13.921 -5.865 -21.615 1.00 88.88 317 CYS A O 1
ATOM 2502 N N . GLY A 1 318 ? 12.455 -4.810 -22.923 1.00 83.88 318 GLY A N 1
ATOM 2503 C CA . GLY A 1 318 ? 13.345 -3.659 -23.060 1.00 83.88 318 GLY A CA 1
ATOM 2504 C C . GLY A 1 318 ? 12.732 -2.389 -23.609 1.00 83.88 318 GLY A C 1
ATOM 2505 O O . GLY A 1 318 ? 11.597 -2.351 -24.081 1.00 83.88 318 GLY A O 1
ATOM 2506 N N . ARG A 1 319 ? 13.529 -1.320 -23.573 1.00 74.50 319 ARG A N 1
ATOM 2507 C CA . ARG A 1 319 ? 13.142 -0.037 -24.167 1.00 74.50 319 ARG A CA 1
ATOM 2508 C C . ARG A 1 319 ? 13.086 -0.147 -25.696 1.00 74.50 319 ARG A C 1
ATOM 2510 O O . ARG A 1 319 ? 13.811 -0.967 -26.269 1.00 74.50 319 ARG A O 1
ATOM 2517 N N . PRO A 1 320 ? 12.309 0.713 -26.377 1.00 70.12 320 PRO A N 1
ATOM 2518 C CA . PRO A 1 320 ? 12.325 0.788 -27.834 1.00 70.12 320 PRO A CA 1
ATOM 2519 C C . PRO A 1 320 ? 13.743 0.944 -28.407 1.00 70.12 320 PRO A C 1
ATOM 2521 O O . PRO A 1 320 ? 14.604 1.599 -27.812 1.00 70.12 320 PRO A O 1
ATOM 2524 N N . GLY A 1 321 ? 13.968 0.371 -29.592 1.00 69.69 321 GLY A N 1
ATOM 2525 C CA . GLY A 1 321 ? 15.248 0.450 -30.306 1.00 69.69 321 GLY A CA 1
ATOM 2526 C C . GLY A 1 321 ? 16.228 -0.684 -29.994 1.00 69.69 321 GLY A C 1
ATOM 2527 O O . GLY A 1 321 ? 17.432 -0.428 -29.959 1.00 69.69 321 GLY A O 1
ATOM 2528 N N . ASN 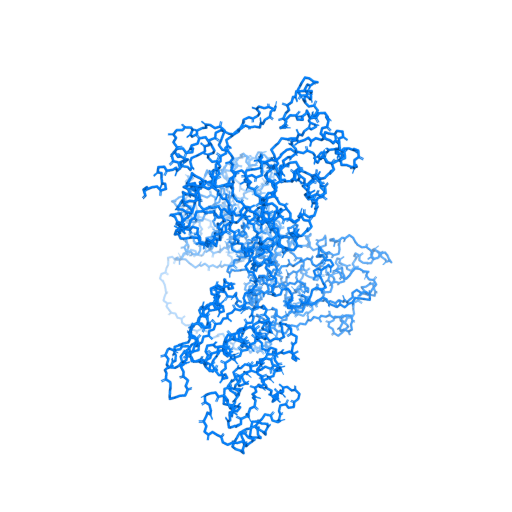A 1 322 ? 15.711 -1.897 -29.765 1.00 79.44 322 ASN A N 1
ATOM 2529 C CA . ASN A 1 322 ? 16.471 -3.118 -29.481 1.00 79.44 322 ASN A CA 1
ATOM 2530 C C . ASN A 1 322 ? 17.450 -2.953 -28.315 1.00 79.44 322 ASN A C 1
ATOM 2532 O O . ASN A 1 322 ? 18.661 -3.111 -28.452 1.00 79.44 322 ASN A O 1
ATOM 2536 N N . ARG A 1 323 ? 16.917 -2.542 -27.164 1.00 86.81 323 ARG A N 1
ATOM 2537 C CA . ARG A 1 323 ? 17.682 -2.352 -25.928 1.00 86.81 323 ARG A CA 1
ATOM 2538 C C . ARG A 1 323 ? 17.053 -3.214 -24.842 1.00 86.81 323 ARG A C 1
ATOM 2540 O O . ARG A 1 323 ? 16.352 -2.670 -23.978 1.00 86.81 323 ARG A O 1
ATOM 2547 N N . PRO A 1 324 ? 17.243 -4.544 -24.908 1.00 89.62 324 PRO A N 1
ATOM 2548 C CA . PRO A 1 324 ? 16.685 -5.434 -23.912 1.00 89.62 324 PRO A CA 1
ATOM 2549 C C . PRO A 1 324 ? 17.367 -5.163 -22.571 1.00 89.62 324 PRO A C 1
ATOM 2551 O O . PRO A 1 324 ? 18.561 -4.847 -22.518 1.00 89.62 324 PRO A O 1
ATOM 2554 N N . SER A 1 325 ? 16.586 -5.252 -21.498 1.00 88.75 325 SER A N 1
ATOM 2555 C CA . SER A 1 325 ? 17.089 -5.448 -20.145 1.00 88.75 325 SER A CA 1
ATOM 2556 C C . SER A 1 325 ? 17.935 -6.714 -20.141 1.00 88.75 325 SER A C 1
ATOM 2558 O O . SER A 1 325 ? 17.544 -7.711 -20.747 1.00 88.75 325 SER A O 1
ATOM 2560 N N . ASN A 1 326 ? 19.081 -6.694 -19.466 1.00 87.69 326 ASN A N 1
ATOM 2561 C CA . ASN A 1 326 ? 19.815 -7.924 -19.222 1.00 87.69 326 ASN A CA 1
ATOM 2562 C C . ASN A 1 326 ? 19.244 -8.674 -18.006 1.00 87.69 326 ASN A C 1
ATOM 2564 O O . ASN A 1 326 ? 19.491 -9.867 -17.887 1.00 87.69 326 ASN A O 1
ATOM 2568 N N . GLY A 1 327 ? 18.445 -8.022 -17.151 1.00 88.88 327 GLY A N 1
ATOM 2569 C CA . GLY A 1 327 ? 17.836 -8.617 -15.952 1.00 88.88 327 GLY A CA 1
ATOM 2570 C C . GLY A 1 327 ? 16.702 -9.611 -16.212 1.00 88.88 327 GLY A C 1
ATOM 2571 O O . GLY A 1 327 ? 16.378 -10.402 -15.333 1.00 88.88 327 GLY A O 1
ATOM 2572 N N . ILE A 1 328 ? 16.123 -9.602 -17.418 1.00 92.50 328 ILE A N 1
ATOM 2573 C CA . ILE A 1 328 ? 15.128 -10.589 -17.849 1.00 92.50 328 ILE A CA 1
ATOM 2574 C C . ILE A 1 328 ? 15.154 -10.780 -19.371 1.00 92.50 328 ILE A C 1
ATOM 2576 O O . ILE A 1 328 ? 14.891 -9.856 -20.146 1.00 92.50 328 ILE A O 1
ATOM 2580 N N . PHE A 1 329 ? 15.464 -11.996 -19.812 1.00 95.00 329 PHE A N 1
ATOM 2581 C CA . PHE A 1 329 ? 15.346 -12.407 -21.210 1.00 95.00 329 PHE A CA 1
ATOM 2582 C C . PHE A 1 329 ? 15.287 -13.931 -21.329 1.00 95.00 329 PHE A C 1
ATOM 2584 O O . PHE A 1 329 ? 15.661 -14.658 -20.408 1.00 95.00 329 PHE A O 1
ATOM 2591 N N . ALA A 1 330 ? 14.804 -14.409 -22.471 1.00 95.50 330 ALA A N 1
ATOM 2592 C CA . ALA A 1 330 ? 14.690 -15.821 -22.790 1.00 95.50 330 ALA A CA 1
ATOM 2593 C C . ALA A 1 330 ? 15.508 -16.158 -24.038 1.00 95.50 330 ALA A C 1
ATOM 2595 O O . ALA A 1 330 ? 15.653 -15.331 -24.941 1.00 95.50 330 ALA A O 1
ATOM 2596 N N . ALA A 1 331 ? 16.021 -17.381 -24.111 1.00 95.69 331 ALA A N 1
ATOM 2597 C CA . ALA A 1 331 ? 16.718 -17.860 -25.296 1.00 95.69 331 ALA A CA 1
ATOM 2598 C C . ALA A 1 331 ? 16.517 -19.361 -25.508 1.00 95.69 331 ALA A C 1
ATOM 2600 O O . ALA A 1 331 ? 16.235 -20.120 -24.576 1.00 95.69 331 ALA A O 1
ATOM 2601 N N . LYS A 1 332 ? 16.672 -19.786 -26.760 1.00 92.25 332 LYS A N 1
ATOM 2602 C CA . LYS A 1 332 ? 16.769 -21.196 -27.128 1.00 92.25 332 LYS A CA 1
ATOM 2603 C C . LYS A 1 332 ? 18.204 -21.683 -26.888 1.00 92.25 332 LYS A C 1
ATOM 2605 O O . LYS A 1 332 ? 19.141 -20.885 -27.009 1.00 92.25 332 LYS A O 1
ATOM 2610 N N . PRO A 1 333 ? 18.399 -22.979 -26.588 1.00 92.75 333 PRO A N 1
ATOM 2611 C CA . PRO A 1 333 ? 19.733 -23.566 -26.588 1.00 92.75 333 PRO A CA 1
ATOM 2612 C C . PRO A 1 333 ? 20.425 -23.300 -27.933 1.00 92.75 333 PRO A C 1
ATOM 2614 O O . PRO A 1 333 ? 19.803 -23.431 -28.987 1.00 92.75 333 PRO A O 1
ATOM 2617 N N . GLY A 1 334 ? 21.695 -22.909 -27.894 1.00 86.50 334 GLY A N 1
ATOM 2618 C CA . GLY A 1 334 ? 22.486 -22.562 -29.071 1.00 86.50 334 GLY A CA 1
ATOM 2619 C C . GLY A 1 334 ? 22.186 -21.185 -29.666 1.00 86.50 334 GLY A C 1
ATOM 2620 O O . GLY A 1 334 ? 22.516 -20.965 -30.826 1.00 86.50 334 GLY A O 1
ATOM 2621 N N . SER A 1 335 ? 21.558 -20.259 -28.926 1.00 92.62 335 SER A N 1
ATOM 2622 C CA . SER A 1 335 ? 21.268 -18.920 -29.460 1.00 92.62 335 SER A CA 1
ATOM 2623 C C . SER A 1 335 ? 22.527 -18.223 -29.996 1.00 92.62 335 SER A C 1
ATOM 2625 O O . SER A 1 335 ? 23.502 -18.048 -29.259 1.00 92.62 335 SER A O 1
ATOM 2627 N N . LEU A 1 336 ? 22.459 -17.772 -31.252 1.00 86.94 336 LEU A N 1
ATOM 2628 C CA . LEU A 1 336 ? 23.536 -17.109 -31.988 1.00 86.94 336 LEU A CA 1
ATOM 2629 C C . LEU A 1 336 ? 23.842 -15.723 -31.412 1.00 86.94 336 LEU A C 1
ATOM 2631 O O . LEU A 1 336 ? 24.998 -15.301 -31.369 1.00 86.94 336 LEU A O 1
ATOM 2635 N N . LEU A 1 337 ? 22.817 -15.002 -30.947 1.00 92.38 337 LEU A N 1
ATOM 2636 C CA . LEU A 1 337 ? 23.031 -13.726 -30.266 1.00 92.38 337 LEU A CA 1
ATOM 2637 C C . LEU A 1 337 ? 23.819 -13.925 -28.969 1.00 92.38 337 LEU A C 1
ATOM 2639 O O . LEU A 1 337 ? 24.780 -13.195 -28.722 1.00 92.38 337 LEU A O 1
ATOM 2643 N N . LEU A 1 338 ? 23.430 -14.911 -28.153 1.00 95.62 338 LEU A N 1
ATOM 2644 C CA . LEU A 1 338 ? 24.129 -15.188 -26.899 1.00 95.62 338 LEU A CA 1
ATOM 2645 C C . LEU A 1 338 ? 25.532 -15.748 -27.133 1.00 95.62 338 LEU A C 1
ATOM 2647 O O . LEU A 1 338 ? 26.436 -15.391 -26.388 1.00 95.62 338 LEU A O 1
ATOM 2651 N N . GLU A 1 339 ? 25.744 -16.541 -28.183 1.00 94.50 339 GLU A N 1
ATOM 2652 C CA . GLU A 1 339 ? 27.076 -17.002 -28.589 1.00 94.50 339 GLU A CA 1
ATOM 2653 C C . GLU A 1 339 ? 28.017 -15.819 -28.860 1.00 94.50 339 GLU A C 1
ATOM 2655 O O . GLU A 1 339 ? 29.096 -15.723 -28.272 1.00 94.50 339 GLU A O 1
ATOM 2660 N N . ARG A 1 340 ? 27.573 -14.861 -29.685 1.00 94.75 340 ARG A N 1
ATOM 2661 C CA . ARG A 1 340 ? 28.338 -13.638 -29.980 1.00 94.75 340 ARG A CA 1
ATOM 2662 C C . ARG A 1 340 ? 28.550 -12.779 -28.743 1.00 94.75 340 ARG A C 1
ATOM 2664 O O . ARG A 1 340 ? 29.607 -12.176 -28.589 1.00 94.75 340 ARG A O 1
ATOM 2671 N N . TYR A 1 341 ? 27.556 -12.723 -27.862 1.00 96.44 341 TYR A N 1
ATOM 2672 C CA . TYR A 1 341 ? 27.662 -11.970 -26.622 1.00 96.44 341 TYR A CA 1
ATOM 2673 C C . TYR A 1 341 ? 28.696 -12.587 -25.668 1.00 96.44 341 TYR A C 1
ATOM 2675 O O . TYR A 1 341 ? 29.531 -11.865 -25.128 1.00 96.44 341 TYR A O 1
ATOM 2683 N N . ILE A 1 342 ? 28.710 -13.915 -25.524 1.00 97.00 342 ILE A N 1
ATOM 2684 C CA . ILE A 1 342 ? 29.727 -14.642 -24.753 1.00 97.00 342 ILE A CA 1
ATOM 2685 C C . ILE A 1 342 ? 31.117 -14.425 -25.358 1.00 97.00 342 ILE A C 1
ATOM 2687 O O . ILE A 1 342 ? 32.055 -14.141 -24.618 1.00 97.00 342 ILE A O 1
ATOM 2691 N N . ALA A 1 343 ? 31.253 -14.498 -26.686 1.00 95.31 343 ALA A N 1
ATOM 2692 C CA . ALA A 1 343 ? 32.523 -14.241 -27.365 1.00 95.31 343 ALA A CA 1
ATOM 2693 C C . ALA A 1 343 ? 33.047 -12.821 -27.085 1.00 95.31 343 ALA A C 1
ATOM 2695 O O . ALA A 1 343 ? 34.202 -12.665 -26.695 1.00 95.31 343 ALA A O 1
ATOM 2696 N N . ALA A 1 344 ? 32.180 -11.807 -27.181 1.00 95.81 344 ALA A N 1
ATOM 2697 C CA . ALA A 1 344 ? 32.533 -10.427 -26.855 1.00 95.81 344 ALA A CA 1
ATOM 2698 C C . ALA A 1 344 ? 32.935 -10.260 -25.379 1.00 95.81 344 ALA A C 1
ATOM 2700 O O . ALA A 1 344 ? 33.872 -9.527 -25.074 1.00 95.81 344 ALA A O 1
ATOM 2701 N N . MET A 1 345 ? 32.262 -10.953 -24.452 1.00 96.31 345 MET A N 1
ATOM 2702 C CA . MET A 1 345 ? 32.655 -10.955 -23.040 1.00 96.31 345 MET A CA 1
ATOM 2703 C C . MET A 1 345 ? 34.008 -11.637 -22.812 1.00 96.31 345 MET A C 1
ATOM 2705 O O . MET A 1 345 ? 34.798 -11.133 -22.021 1.00 96.31 345 MET A O 1
ATOM 2709 N N . ASN A 1 346 ? 34.298 -12.743 -23.502 1.00 95.38 346 ASN A N 1
ATOM 2710 C CA . ASN A 1 346 ? 35.587 -13.431 -23.402 1.00 95.38 346 ASN A CA 1
ATOM 2711 C C . ASN A 1 346 ? 36.734 -12.545 -23.893 1.00 95.38 346 ASN A C 1
ATOM 2713 O O . ASN A 1 346 ? 37.684 -12.324 -23.147 1.00 95.38 346 ASN A O 1
ATOM 2717 N N . GLU A 1 347 ? 36.605 -11.967 -25.090 1.00 94.50 347 GLU A N 1
ATOM 2718 C CA . GLU A 1 347 ? 37.591 -11.030 -25.647 1.00 94.50 347 GLU A CA 1
ATOM 2719 C C . GLU A 1 347 ? 37.799 -9.825 -24.716 1.00 94.50 347 GLU A C 1
ATOM 2721 O O . GLU A 1 347 ? 38.927 -9.387 -24.465 1.00 94.50 347 GLU A O 1
ATOM 2726 N N . PHE A 1 348 ? 36.708 -9.313 -24.139 1.00 93.50 348 PHE A N 1
ATOM 2727 C CA . PHE A 1 348 ? 36.764 -8.207 -23.194 1.00 93.50 348 PHE A CA 1
ATOM 2728 C C . PHE A 1 348 ? 37.503 -8.575 -21.896 1.00 93.50 348 PHE A C 1
ATOM 2730 O O . PHE A 1 348 ? 38.337 -7.799 -21.425 1.00 93.50 348 PHE A O 1
ATOM 2737 N N . LEU A 1 349 ? 37.247 -9.759 -21.328 1.00 92.94 349 LEU A N 1
ATOM 2738 C CA . LEU A 1 349 ? 37.951 -10.260 -20.141 1.00 92.94 349 LEU A CA 1
ATOM 2739 C C . LEU A 1 349 ? 39.438 -10.519 -20.420 1.00 92.94 349 LEU A C 1
ATOM 2741 O O . LEU A 1 349 ? 40.280 -10.181 -19.589 1.00 92.94 349 LEU A O 1
ATOM 2745 N N . GLU A 1 350 ? 39.773 -11.070 -21.586 1.00 91.19 350 GLU A N 1
ATOM 2746 C CA . GLU A 1 350 ? 41.160 -11.287 -22.012 1.00 91.19 350 GLU A CA 1
ATOM 2747 C C . GLU A 1 350 ? 41.917 -9.963 -22.152 1.00 91.19 350 GLU A C 1
ATOM 2749 O O . GLU A 1 350 ? 43.012 -9.816 -21.609 1.00 91.19 350 GLU A O 1
ATOM 2754 N N . THR A 1 351 ? 41.297 -8.962 -22.787 1.00 89.50 351 THR A N 1
ATOM 2755 C CA . THR A 1 351 ? 41.883 -7.622 -22.968 1.00 89.50 351 THR A CA 1
ATOM 2756 C C . THR A 1 351 ? 42.140 -6.913 -21.633 1.00 89.50 351 THR A C 1
ATOM 2758 O O . THR A 1 351 ? 43.082 -6.130 -21.508 1.00 89.50 351 THR A O 1
ATOM 2761 N N . ARG A 1 352 ? 41.314 -7.177 -20.614 1.00 86.56 352 ARG A N 1
ATOM 2762 C CA . ARG A 1 352 ? 41.444 -6.593 -19.268 1.00 86.56 352 ARG A CA 1
ATOM 2763 C C . ARG A 1 352 ? 42.534 -7.250 -18.415 1.00 86.56 352 ARG A C 1
ATOM 2765 O O . ARG A 1 352 ? 43.039 -6.607 -17.492 1.00 86.56 352 ARG A O 1
ATOM 2772 N N . GLY A 1 353 ? 42.909 -8.495 -18.713 1.00 86.31 353 GLY A N 1
ATOM 2773 C CA . GLY A 1 353 ? 43.906 -9.247 -17.953 1.00 86.31 353 GLY A CA 1
ATOM 2774 C C . GLY A 1 353 ? 43.523 -9.391 -16.475 1.00 86.31 353 GLY A C 1
ATOM 2775 O O . GLY A 1 353 ? 42.516 -10.011 -16.143 1.00 86.31 353 GLY A O 1
ATOM 2776 N N . GLU A 1 354 ? 44.336 -8.818 -15.584 1.00 86.31 354 GLU A N 1
ATOM 2777 C CA . GLU A 1 354 ? 44.150 -8.899 -14.126 1.00 86.31 354 GLU A CA 1
ATOM 2778 C C . GLU A 1 354 ? 43.250 -7.783 -13.542 1.00 86.31 354 GLU A C 1
ATOM 2780 O O . GLU A 1 354 ? 42.782 -7.914 -12.410 1.00 86.31 354 GLU A O 1
ATOM 2785 N N . ASP A 1 355 ? 42.957 -6.695 -14.277 1.00 91.44 355 ASP A N 1
ATOM 2786 C CA . ASP A 1 355 ? 42.058 -5.632 -13.782 1.00 91.44 355 ASP A CA 1
ATOM 2787 C C . ASP A 1 355 ? 40.590 -5.926 -14.119 1.00 91.44 355 ASP A C 1
ATOM 2789 O O . ASP A 1 355 ? 40.035 -5.468 -15.120 1.00 91.44 355 ASP A O 1
ATOM 2793 N N . LEU A 1 356 ? 39.942 -6.685 -13.237 1.00 91.38 356 LEU A N 1
ATOM 2794 C CA . LEU A 1 356 ? 38.554 -7.133 -13.389 1.00 91.38 356 LEU A CA 1
ATOM 2795 C C . LEU A 1 356 ? 37.523 -6.165 -12.785 1.00 91.38 356 LEU A C 1
ATOM 2797 O O . LEU A 1 356 ? 36.412 -6.564 -12.434 1.00 91.38 356 LEU A O 1
ATOM 2801 N N . ARG A 1 357 ? 37.870 -4.884 -12.620 1.00 89.56 357 ARG A N 1
ATOM 2802 C CA . ARG A 1 357 ? 36.914 -3.854 -12.186 1.00 89.56 357 ARG A CA 1
ATOM 2803 C C . ARG A 1 357 ? 36.216 -3.264 -13.401 1.00 89.56 357 ARG A C 1
ATOM 2805 O O . ARG A 1 357 ? 36.858 -2.795 -14.341 1.00 89.56 357 ARG A O 1
ATOM 2812 N N . PHE A 1 358 ? 34.891 -3.241 -13.363 1.00 89.94 358 PHE A N 1
ATOM 2813 C CA . PHE A 1 358 ? 34.077 -2.779 -14.479 1.00 89.94 358 PHE A CA 1
ATOM 2814 C C . PHE A 1 358 ? 33.170 -1.620 -14.071 1.00 89.94 358 PHE A C 1
ATOM 2816 O O . PHE A 1 358 ? 32.680 -1.553 -12.939 1.00 89.94 358 PHE A O 1
ATOM 2823 N N . ARG A 1 359 ? 32.888 -0.716 -15.011 1.00 91.31 359 ARG A N 1
ATOM 2824 C CA . ARG A 1 359 ? 31.734 0.183 -14.894 1.00 91.31 359 ARG A CA 1
ATOM 2825 C C . ARG A 1 359 ? 30.461 -0.658 -14.875 1.00 91.31 359 ARG A C 1
ATOM 2827 O O . ARG A 1 359 ? 30.411 -1.739 -15.455 1.00 91.31 359 ARG A O 1
ATOM 2834 N N . TRP A 1 360 ? 29.406 -0.135 -14.251 1.00 89.25 360 TRP A N 1
ATOM 2835 C CA . TRP A 1 360 ? 28.162 -0.881 -14.022 1.00 89.25 360 TRP A CA 1
ATOM 2836 C C . TRP A 1 360 ? 27.636 -1.607 -15.270 1.00 89.25 360 TRP A C 1
ATOM 2838 O O . TRP A 1 360 ? 27.282 -2.773 -15.189 1.00 89.25 360 TRP A O 1
ATOM 2848 N N . THR A 1 361 ? 27.656 -0.954 -16.433 1.00 90.38 361 THR A N 1
ATOM 2849 C CA . THR A 1 361 ? 27.098 -1.493 -17.682 1.00 90.38 361 THR A CA 1
ATOM 2850 C C . THR A 1 361 ? 28.114 -2.188 -18.588 1.00 90.38 361 THR A C 1
ATOM 2852 O O . THR A 1 361 ? 27.741 -2.577 -19.694 1.00 90.38 361 THR A O 1
ATOM 2855 N N . GLU A 1 362 ? 29.392 -2.260 -18.209 1.00 91.25 362 GLU A N 1
ATOM 2856 C CA . GLU A 1 362 ? 30.499 -2.562 -19.133 1.00 91.25 362 GLU A CA 1
ATOM 2857 C C . GLU A 1 362 ? 30.451 -4.008 -19.637 1.00 91.25 362 GLU A C 1
ATOM 2859 O O . GLU A 1 362 ? 30.493 -4.214 -20.842 1.00 91.25 362 GLU A O 1
ATOM 2864 N N . LEU A 1 363 ? 30.259 -4.983 -18.738 1.00 90.00 363 LEU A N 1
ATOM 2865 C CA . LEU A 1 363 ? 30.137 -6.406 -19.090 1.00 90.00 363 LEU A CA 1
ATOM 2866 C C . LEU A 1 363 ? 28.702 -6.800 -19.511 1.00 90.00 363 LEU A C 1
ATOM 2868 O O . LEU A 1 363 ? 28.493 -7.768 -20.237 1.00 90.00 363 LEU A O 1
ATOM 2872 N N . GLY A 1 364 ? 27.710 -6.011 -19.090 1.00 91.56 364 GLY A N 1
ATOM 2873 C CA . GLY A 1 364 ? 26.293 -6.171 -19.416 1.00 91.56 364 GLY A CA 1
ATOM 2874 C C . GLY A 1 364 ? 25.887 -5.481 -20.727 1.00 91.56 364 GLY A C 1
ATOM 2875 O O . GLY A 1 364 ? 26.277 -5.854 -21.836 1.00 91.56 364 GLY A O 1
ATOM 2876 N N . TYR A 1 365 ? 25.085 -4.420 -20.590 1.00 90.31 365 TYR A N 1
ATOM 2877 C CA . TYR A 1 365 ? 24.478 -3.673 -21.699 1.00 90.31 365 TYR A CA 1
ATOM 2878 C C . TYR A 1 365 ? 25.445 -3.182 -22.775 1.00 90.31 365 TYR A C 1
ATOM 2880 O O . TYR A 1 365 ? 25.074 -3.156 -23.947 1.00 90.31 365 TYR A O 1
ATOM 2888 N N . SER A 1 366 ? 26.654 -2.756 -22.398 1.00 93.38 366 SER A N 1
ATOM 2889 C CA . SER A 1 366 ? 27.586 -2.117 -23.340 1.00 93.38 366 SER A CA 1
ATOM 2890 C C . SER A 1 366 ? 28.060 -3.085 -24.424 1.00 93.38 366 SER A C 1
ATOM 2892 O O . SER A 1 366 ? 28.351 -2.645 -25.532 1.00 93.38 366 SER A O 1
ATOM 2894 N N . LEU A 1 367 ? 28.065 -4.387 -24.125 1.00 94.69 367 LEU A N 1
ATOM 2895 C CA . LEU A 1 367 ? 28.393 -5.458 -25.064 1.00 94.69 367 LEU A CA 1
ATOM 2896 C C . LEU A 1 367 ? 27.135 -6.054 -25.724 1.00 94.69 367 LEU A C 1
ATOM 2898 O O . LEU A 1 367 ? 27.146 -6.341 -26.918 1.00 94.69 367 LEU A O 1
ATOM 2902 N N . LEU A 1 368 ? 26.017 -6.173 -24.995 1.00 93.56 368 LEU A N 1
ATOM 2903 C CA . LEU A 1 368 ? 24.773 -6.751 -25.529 1.00 93.56 368 LEU A CA 1
ATOM 2904 C C . LEU A 1 368 ? 24.028 -5.825 -26.513 1.00 93.56 368 LEU A C 1
ATOM 2906 O O . LEU A 1 368 ? 23.481 -6.273 -27.525 1.00 93.56 368 LEU A O 1
ATOM 2910 N N . TRP A 1 369 ? 23.951 -4.523 -26.225 1.00 92.94 369 TRP A N 1
ATOM 2911 C CA . TRP A 1 369 ? 23.163 -3.576 -27.027 1.00 92.94 369 TRP A CA 1
ATOM 2912 C C . TRP A 1 369 ? 23.680 -3.356 -28.453 1.00 92.94 369 TRP A C 1
ATOM 2914 O O . TRP A 1 369 ? 22.853 -3.242 -29.356 1.00 92.94 369 TRP A O 1
ATOM 2924 N N . PRO A 1 370 ? 24.998 -3.289 -28.713 1.00 91.69 370 PRO A N 1
ATOM 2925 C CA . PRO A 1 370 ? 25.499 -3.260 -30.084 1.00 91.69 370 PRO A CA 1
ATOM 2926 C C . PRO A 1 370 ? 25.045 -4.482 -30.892 1.00 91.69 370 PRO A C 1
ATOM 2928 O O . PRO A 1 370 ? 24.509 -4.321 -31.985 1.00 91.69 370 PRO A O 1
ATOM 2931 N N . LEU A 1 371 ? 25.147 -5.683 -30.312 1.00 88.94 371 LEU A N 1
ATOM 2932 C CA . LEU A 1 371 ? 24.779 -6.937 -30.978 1.00 88.94 371 LEU A CA 1
ATOM 2933 C C . LEU A 1 371 ? 23.278 -7.006 -31.294 1.00 88.94 371 LEU A C 1
ATOM 2935 O O . LEU A 1 371 ? 22.878 -7.367 -32.397 1.00 88.94 371 LEU A O 1
ATOM 2939 N N . THR A 1 372 ? 22.431 -6.594 -30.352 1.00 85.31 372 THR A N 1
ATOM 2940 C CA . THR A 1 372 ? 20.961 -6.618 -30.500 1.00 85.31 372 THR A CA 1
ATOM 2941 C C . THR A 1 372 ? 20.419 -5.608 -31.518 1.00 85.31 372 THR A C 1
ATOM 2943 O O . THR A 1 372 ? 19.328 -5.802 -32.055 1.00 85.31 372 THR A O 1
ATOM 2946 N N . ARG A 1 373 ? 21.165 -4.548 -31.856 1.00 79.38 373 ARG A N 1
ATOM 2947 C CA . ARG A 1 373 ? 20.781 -3.614 -32.936 1.00 79.38 373 ARG A CA 1
ATOM 2948 C C . ARG A 1 373 ? 20.910 -4.229 -34.326 1.00 79.38 373 ARG A C 1
ATOM 2950 O O . ARG A 1 373 ? 20.166 -3.857 -35.234 1.00 79.38 373 ARG A O 1
ATOM 2957 N N . GLU A 1 374 ? 21.838 -5.163 -34.477 1.00 74.56 374 GLU A N 1
ATOM 2958 C CA . GLU A 1 374 ? 22.116 -5.865 -35.732 1.00 74.56 374 GLU A CA 1
ATOM 2959 C C . GLU A 1 374 ? 21.429 -7.237 -35.793 1.00 74.56 374 GLU A C 1
ATOM 2961 O O . GLU A 1 374 ? 21.368 -7.859 -36.852 1.00 74.56 374 GLU A O 1
ATOM 2966 N N . TYR A 1 375 ? 20.854 -7.683 -34.674 1.00 74.19 375 TYR A N 1
ATOM 2967 C CA . TYR A 1 375 ? 20.174 -8.962 -34.530 1.00 74.19 375 TYR A CA 1
ATOM 2968 C C . TYR A 1 375 ? 18.646 -8.803 -34.516 1.00 74.19 375 TYR A C 1
ATOM 2970 O O . TYR A 1 375 ? 18.106 -7.878 -33.906 1.00 74.19 375 TYR A O 1
ATOM 2978 N N . SER A 1 376 ? 17.927 -9.697 -35.199 1.00 75.75 376 SER A N 1
ATOM 2979 C CA . SER A 1 376 ? 16.458 -9.710 -35.190 1.00 75.75 376 SER A CA 1
ATOM 2980 C C . SER A 1 376 ? 15.958 -10.642 -34.096 1.00 75.75 376 SER A C 1
ATOM 2982 O O . SER A 1 376 ? 16.288 -11.823 -34.110 1.00 75.75 376 SER A O 1
ATOM 2984 N N . TYR A 1 377 ? 15.162 -10.123 -33.167 1.00 81.31 377 TYR A N 1
ATOM 2985 C CA . TYR A 1 377 ? 14.574 -10.898 -32.077 1.00 81.31 377 TYR A CA 1
ATOM 2986 C C . TYR A 1 377 ? 13.247 -10.274 -31.631 1.00 81.31 377 TYR A C 1
ATOM 2988 O O . TYR A 1 377 ? 12.984 -9.098 -31.904 1.00 81.31 377 TYR A O 1
ATOM 2996 N N . PHE A 1 378 ? 12.411 -11.043 -30.932 1.00 79.44 378 PHE A N 1
ATOM 2997 C CA . PHE A 1 378 ? 11.177 -10.513 -30.352 1.00 79.44 378 PHE A CA 1
ATOM 2998 C C . PHE A 1 378 ? 11.470 -9.718 -29.075 1.00 79.44 378 PHE A C 1
ATOM 3000 O O . PHE A 1 378 ? 12.158 -10.209 -28.179 1.00 79.44 378 PHE A O 1
ATOM 3007 N N . GLN A 1 379 ? 10.909 -8.513 -28.955 1.00 86.50 379 GLN A N 1
ATOM 3008 C CA . GLN A 1 379 ? 11.055 -7.698 -27.752 1.00 86.50 379 GLN A CA 1
ATOM 3009 C C . GLN A 1 379 ? 9.698 -7.323 -27.151 1.00 86.50 379 GLN A C 1
ATOM 3011 O O . GLN A 1 379 ? 8.880 -6.693 -27.819 1.00 86.50 379 GLN A O 1
ATOM 3016 N N . TYR A 1 380 ? 9.498 -7.644 -25.873 1.00 85.38 380 TYR A N 1
ATOM 3017 C CA . TYR A 1 380 ? 8.400 -7.093 -25.080 1.00 85.38 380 TYR A CA 1
ATOM 3018 C C . TYR A 1 380 ? 8.636 -5.610 -24.755 1.00 85.38 380 TYR A C 1
ATOM 3020 O O . TYR A 1 380 ? 9.778 -5.175 -24.556 1.00 85.38 380 TYR A O 1
ATOM 3028 N N . ASP A 1 381 ? 7.545 -4.839 -24.669 1.00 83.81 381 ASP A N 1
ATOM 3029 C CA . ASP A 1 381 ? 7.585 -3.484 -24.109 1.00 83.81 381 ASP A CA 1
ATOM 3030 C C . ASP A 1 381 ? 8.160 -3.545 -22.690 1.00 83.81 381 ASP A C 1
ATOM 3032 O O . ASP A 1 381 ? 7.804 -4.418 -21.900 1.00 83.81 381 ASP A O 1
ATOM 3036 N N . PHE A 1 382 ? 9.056 -2.614 -22.371 1.00 83.69 382 PHE A N 1
ATOM 3037 C CA . PHE A 1 382 ? 9.720 -2.531 -21.073 1.00 83.69 382 PHE A CA 1
ATOM 3038 C C . PHE A 1 382 ? 8.751 -2.638 -19.883 1.00 83.69 382 PHE A C 1
ATOM 3040 O O . PHE A 1 382 ? 9.098 -3.252 -18.879 1.00 83.69 382 PHE A O 1
ATOM 3047 N N . ARG A 1 383 ? 7.534 -2.092 -19.996 1.00 83.94 383 ARG A N 1
ATOM 3048 C CA . ARG A 1 383 ? 6.525 -2.055 -18.922 1.00 83.94 383 ARG A CA 1
ATOM 3049 C C . ARG A 1 383 ? 5.882 -3.408 -18.626 1.00 83.94 383 ARG A C 1
ATOM 3051 O O . ARG A 1 383 ? 5.330 -3.586 -17.548 1.00 83.94 383 ARG A O 1
ATOM 3058 N N . VAL A 1 384 ? 5.994 -4.372 -19.541 1.00 88.62 384 VAL A N 1
ATOM 3059 C CA . VAL A 1 384 ? 5.536 -5.754 -19.315 1.00 88.62 384 VAL A CA 1
ATOM 3060 C C . VAL A 1 384 ? 6.350 -6.419 -18.204 1.00 88.62 384 VAL A C 1
ATOM 3062 O O . VAL A 1 384 ? 5.804 -7.200 -17.435 1.00 88.62 384 VAL A O 1
ATOM 3065 N N . CYS A 1 385 ? 7.641 -6.098 -18.087 1.00 88.25 385 CYS A N 1
ATOM 3066 C CA . CYS A 1 385 ? 8.530 -6.750 -17.119 1.00 88.25 385 CYS A CA 1
ATOM 3067 C C . CYS A 1 385 ? 9.110 -5.792 -16.071 1.00 88.25 385 CYS A C 1
ATOM 3069 O O . CYS A 1 385 ? 9.660 -6.224 -15.057 1.00 88.25 385 CYS A O 1
ATOM 3071 N N . ILE A 1 386 ? 9.067 -4.487 -16.348 1.00 90.75 386 ILE A N 1
ATOM 3072 C CA . ILE A 1 386 ? 9.651 -3.431 -15.520 1.00 90.75 386 ILE A CA 1
ATOM 3073 C C . ILE A 1 386 ? 8.653 -2.254 -15.463 1.00 90.75 386 ILE A C 1
ATOM 3075 O O . ILE A 1 386 ? 8.891 -1.196 -16.053 1.00 90.75 386 ILE A O 1
ATOM 3079 N N . PRO A 1 387 ? 7.503 -2.434 -14.779 1.00 91.50 387 PRO A N 1
ATOM 3080 C CA . PRO A 1 387 ? 6.437 -1.429 -14.692 1.00 91.50 387 PRO A CA 1
ATOM 3081 C C . PRO A 1 387 ? 6.827 -0.206 -13.850 1.00 91.50 387 PRO A C 1
ATOM 3083 O O . PRO A 1 387 ? 6.226 0.854 -13.998 1.00 91.50 387 PRO A O 1
ATOM 3086 N N . ILE A 1 388 ? 7.852 -0.331 -12.997 1.00 91.25 388 ILE A N 1
ATOM 3087 C CA . ILE A 1 388 ? 8.465 0.774 -12.254 1.00 91.25 388 ILE A CA 1
ATOM 3088 C C . ILE A 1 388 ? 9.895 0.937 -12.755 1.00 91.25 388 ILE A C 1
ATOM 3090 O O . ILE A 1 388 ? 10.728 0.038 -12.648 1.00 91.25 388 ILE A O 1
ATOM 3094 N N . HIS A 1 389 ? 10.193 2.104 -13.317 1.00 86.75 389 HIS A N 1
ATOM 3095 C CA . HIS A 1 389 ? 11.515 2.368 -13.867 1.00 86.75 389 HIS A CA 1
ATOM 3096 C C . HIS A 1 389 ? 12.594 2.394 -12.757 1.00 86.75 389 HIS A C 1
ATOM 3098 O O . HIS A 1 389 ? 12.370 3.041 -11.734 1.00 86.75 389 HIS A O 1
ATOM 3104 N N . PRO A 1 390 ? 13.807 1.830 -12.957 1.00 83.00 390 PRO A N 1
ATOM 3105 C CA . PRO A 1 390 ? 14.902 1.836 -11.966 1.00 83.00 390 PRO A CA 1
ATOM 3106 C C . PRO A 1 390 ? 15.203 3.180 -11.314 1.00 83.00 390 PRO A C 1
ATOM 3108 O O . PRO A 1 390 ? 15.503 3.266 -10.128 1.00 83.00 390 PRO A O 1
ATOM 3111 N N . SER A 1 391 ? 15.154 4.264 -12.090 1.00 84.25 391 SER A N 1
ATOM 3112 C CA . SER A 1 391 ? 15.435 5.605 -11.560 1.00 84.25 391 SER A CA 1
ATOM 3113 C C . SER A 1 391 ? 14.375 6.089 -10.566 1.00 84.25 391 SER A C 1
ATOM 3115 O O . SER A 1 391 ? 14.599 7.084 -9.884 1.00 84.25 391 SER A O 1
ATOM 3117 N N . ARG A 1 392 ? 13.223 5.412 -10.503 1.00 89.38 392 ARG A N 1
ATOM 3118 C CA . ARG A 1 392 ? 12.108 5.668 -9.590 1.00 89.38 392 ARG A CA 1
ATOM 3119 C C . ARG A 1 392 ? 12.032 4.616 -8.473 1.00 89.38 392 ARG A C 1
ATOM 3121 O O . ARG A 1 392 ? 10.997 4.498 -7.839 1.00 89.38 392 ARG A O 1
ATOM 3128 N N . TYR A 1 393 ? 13.119 3.893 -8.173 1.00 89.81 393 TYR A N 1
ATOM 3129 C CA . TYR A 1 393 ? 13.145 2.839 -7.141 1.00 89.81 393 TYR A CA 1
ATOM 3130 C C . TYR A 1 393 ? 12.624 3.277 -5.757 1.00 89.81 393 TYR A C 1
ATOM 3132 O O . TYR A 1 393 ? 12.216 2.441 -4.963 1.00 89.81 393 TYR A O 1
ATOM 3140 N N . LYS A 1 394 ? 12.628 4.580 -5.446 1.00 93.31 394 LYS A N 1
ATOM 3141 C CA . LYS A 1 394 ? 12.071 5.104 -4.190 1.00 93.31 394 LYS A CA 1
ATOM 3142 C C . LYS A 1 394 ? 10.571 4.835 -4.042 1.00 93.31 394 LYS A C 1
ATOM 3144 O O . LYS A 1 394 ? 10.126 4.664 -2.914 1.00 93.31 394 LYS A O 1
ATOM 3149 N N . VAL A 1 395 ? 9.849 4.721 -5.159 1.00 93.50 395 VAL A N 1
ATOM 3150 C CA . VAL A 1 395 ? 8.410 4.421 -5.202 1.00 93.50 395 VAL A CA 1
ATOM 3151 C C . VAL A 1 395 ? 8.097 3.114 -4.487 1.00 93.50 395 VAL A C 1
ATOM 3153 O O . VAL A 1 395 ? 7.082 3.032 -3.813 1.00 93.50 395 VAL A O 1
ATOM 3156 N N . PHE A 1 396 ? 8.991 2.118 -4.548 1.00 94.94 396 PHE A N 1
ATOM 3157 C CA . PHE A 1 396 ? 8.821 0.851 -3.831 1.00 94.94 396 PHE A CA 1
ATOM 3158 C C . PHE A 1 396 ? 8.590 1.035 -2.327 1.00 94.94 396 PHE A C 1
ATOM 3160 O O . PHE A 1 396 ? 7.949 0.191 -1.712 1.00 94.94 396 PHE A O 1
ATOM 3167 N N . PHE A 1 397 ? 9.081 2.129 -1.746 1.00 94.25 397 PHE A N 1
ATOM 3168 C CA . PHE A 1 397 ? 8.995 2.420 -0.317 1.00 94.25 397 PHE A CA 1
ATOM 3169 C C . PHE A 1 397 ? 7.942 3.484 0.024 1.00 94.25 397 PHE A C 1
ATOM 3171 O O . PHE A 1 397 ? 7.844 3.877 1.182 1.00 94.25 397 PHE A O 1
ATOM 3178 N N . GLU A 1 398 ? 7.175 3.968 -0.956 1.00 90.81 398 GLU A N 1
ATOM 3179 C CA . GLU A 1 398 ? 6.025 4.847 -0.719 1.00 90.81 398 GLU A CA 1
ATOM 3180 C C . GLU A 1 398 ? 4.830 4.027 -0.228 1.00 90.81 398 GLU A C 1
ATOM 3182 O O . GLU A 1 398 ? 4.697 2.866 -0.593 1.00 90.81 398 GLU A O 1
ATOM 3187 N N . GLU A 1 399 ? 3.943 4.617 0.572 1.00 86.88 399 GLU A N 1
ATOM 3188 C CA . GLU A 1 399 ? 2.750 3.936 1.112 1.00 86.88 399 GLU A CA 1
ATOM 3189 C C . GLU A 1 399 ? 1.478 4.198 0.290 1.00 86.88 399 GLU A C 1
ATOM 3191 O O . GLU A 1 399 ? 0.388 3.752 0.643 1.00 86.88 399 GLU A O 1
ATOM 3196 N N . THR A 1 400 ? 1.616 4.898 -0.838 1.00 83.94 400 THR A N 1
ATOM 3197 C CA . THR A 1 400 ? 0.522 5.155 -1.776 1.00 83.94 400 THR A CA 1
ATOM 3198 C C . THR A 1 400 ? -0.054 3.829 -2.297 1.00 83.94 400 THR A C 1
ATOM 3200 O O . THR A 1 400 ? 0.716 2.960 -2.726 1.00 83.94 400 THR A O 1
ATOM 3203 N N . PRO A 1 401 ? -1.386 3.635 -2.306 1.00 83.19 401 PRO A N 1
ATOM 3204 C CA . PRO A 1 401 ? -1.989 2.440 -2.889 1.00 83.19 401 PRO A CA 1
ATOM 3205 C C . PRO A 1 401 ? -1.613 2.263 -4.369 1.00 83.19 401 PRO A C 1
ATOM 3207 O O . PRO A 1 401 ? -1.612 3.229 -5.129 1.00 83.19 401 PRO A O 1
ATOM 3210 N N . LEU A 1 402 ? -1.347 1.024 -4.803 1.00 82.38 402 LEU A N 1
ATOM 3211 C CA . LEU A 1 402 ? -0.906 0.691 -6.168 1.00 82.38 402 LEU A CA 1
ATOM 3212 C C . LEU A 1 402 ? -1.815 1.281 -7.252 1.00 82.38 402 LEU A C 1
ATOM 3214 O O . LEU A 1 402 ? -1.325 1.795 -8.252 1.00 82.38 402 LEU A O 1
ATOM 3218 N N . LYS A 1 403 ? -3.131 1.234 -7.029 1.00 78.94 403 LYS A N 1
ATOM 3219 C CA . LYS A 1 403 ? -4.161 1.755 -7.941 1.00 78.94 403 LYS A CA 1
ATOM 3220 C C . LYS A 1 403 ? -4.185 3.285 -8.054 1.00 78.94 403 LYS A C 1
ATOM 3222 O O . LYS A 1 403 ? -4.714 3.807 -9.029 1.00 78.94 403 LYS A O 1
ATOM 3227 N N . ASP A 1 404 ? -3.649 3.979 -7.053 1.00 84.81 404 ASP A N 1
ATOM 3228 C CA . ASP A 1 404 ? -3.660 5.441 -6.962 1.00 84.81 404 ASP A CA 1
ATOM 3229 C C . ASP A 1 404 ? -2.345 6.049 -7.485 1.00 84.81 404 ASP A C 1
ATOM 3231 O O . ASP A 1 404 ? -2.233 7.268 -7.638 1.00 84.81 404 ASP A O 1
ATOM 3235 N N . LEU A 1 405 ? -1.342 5.215 -7.787 1.00 86.12 405 LEU A N 1
ATOM 3236 C CA . LEU A 1 405 ? -0.097 5.666 -8.396 1.00 86.12 405 LEU A CA 1
ATOM 3237 C C . LEU A 1 405 ? -0.329 6.108 -9.851 1.00 86.12 405 LEU A C 1
ATOM 3239 O O . LEU A 1 405 ? -0.993 5.407 -10.618 1.00 86.12 405 LEU A O 1
ATOM 3243 N N . PRO A 1 406 ? 0.266 7.234 -10.283 1.00 87.38 406 PRO A N 1
ATOM 3244 C CA . PRO A 1 406 ? 0.228 7.635 -11.682 1.00 87.38 406 PRO A CA 1
ATOM 3245 C C . PRO A 1 406 ? 0.853 6.574 -12.596 1.00 87.38 406 PRO A C 1
ATOM 3247 O O . PRO A 1 406 ? 1.924 6.041 -12.303 1.00 87.38 406 PRO A O 1
ATOM 3250 N N . VAL A 1 407 ? 0.238 6.340 -13.757 1.00 82.69 407 VAL A N 1
ATOM 3251 C CA . VAL A 1 407 ? 0.700 5.355 -14.756 1.00 82.69 407 VAL A CA 1
ATOM 3252 C C . VAL A 1 407 ? 2.140 5.612 -15.225 1.00 82.69 407 VAL A C 1
ATOM 3254 O O . VAL A 1 407 ? 2.869 4.685 -15.556 1.00 82.69 407 VAL A O 1
ATOM 3257 N N . ASP A 1 408 ? 2.610 6.862 -15.236 1.00 81.56 408 ASP A N 1
ATOM 3258 C CA . ASP A 1 408 ? 4.001 7.165 -15.602 1.00 81.56 408 ASP A CA 1
ATOM 3259 C C . ASP A 1 408 ? 5.016 6.816 -14.490 1.00 81.56 408 ASP A C 1
ATOM 3261 O O . ASP A 1 408 ? 6.225 6.778 -14.744 1.00 81.56 408 ASP A O 1
ATOM 3265 N N . VAL A 1 409 ? 4.536 6.590 -13.262 1.00 84.69 409 VAL A N 1
ATOM 3266 C CA . VAL A 1 409 ? 5.309 6.197 -12.076 1.00 84.69 409 VAL A CA 1
ATOM 3267 C C . VAL A 1 409 ? 5.332 4.677 -11.922 1.00 84.69 409 VAL A C 1
ATOM 3269 O O . VAL A 1 409 ? 6.412 4.110 -11.732 1.00 84.69 409 VAL A O 1
ATOM 3272 N N . CYS A 1 410 ? 4.164 4.043 -12.009 1.00 88.75 410 CYS A N 1
ATOM 3273 C CA . CYS A 1 410 ? 3.956 2.609 -11.848 1.00 88.75 410 CYS A CA 1
ATOM 3274 C C . CYS A 1 410 ? 2.850 2.153 -12.812 1.00 88.75 410 CYS A C 1
ATOM 3276 O O . CYS A 1 410 ? 1.706 2.572 -12.669 1.00 88.75 410 CYS A O 1
ATOM 3278 N N . ASP A 1 411 ? 3.192 1.306 -13.786 1.00 87.06 411 ASP A N 1
ATOM 3279 C CA . ASP A 1 411 ? 2.257 0.807 -14.810 1.00 87.06 411 ASP A CA 1
ATOM 3280 C C . ASP A 1 411 ? 2.055 -0.711 -14.677 1.00 87.06 411 ASP A C 1
ATOM 3282 O O . ASP A 1 411 ? 2.465 -1.495 -15.538 1.00 87.06 411 ASP A O 1
ATOM 3286 N N . VAL A 1 412 ? 1.506 -1.145 -13.537 1.00 86.81 412 VAL A N 1
ATOM 3287 C CA . VAL A 1 412 ? 1.112 -2.549 -13.335 1.00 86.81 412 VAL A CA 1
ATOM 3288 C C . VAL A 1 412 ? -0.231 -2.777 -14.020 1.00 86.81 412 VAL A C 1
ATOM 3290 O O . VAL A 1 412 ? -1.229 -2.149 -13.674 1.00 86.81 412 VAL A O 1
ATOM 3293 N N . ARG A 1 413 ? -0.237 -3.675 -15.003 1.00 83.62 413 ARG A N 1
ATOM 3294 C CA . ARG A 1 413 ? -1.352 -3.962 -15.907 1.00 83.62 413 ARG A CA 1
ATOM 3295 C C . ARG A 1 413 ? -1.689 -5.451 -15.863 1.00 83.62 413 ARG A C 1
ATOM 3297 O O . ARG A 1 413 ? -0.884 -6.261 -15.404 1.00 83.62 413 ARG A O 1
ATOM 3304 N N . ASP A 1 414 ? -2.830 -5.816 -16.437 1.00 81.00 414 ASP A N 1
ATOM 3305 C CA . ASP A 1 414 ? -3.260 -7.217 -16.558 1.00 81.00 414 ASP A CA 1
ATOM 3306 C C . ASP A 1 414 ? -2.319 -8.073 -17.422 1.00 81.00 414 ASP A C 1
ATOM 3308 O O . ASP A 1 414 ? -2.390 -9.294 -17.368 1.00 81.00 414 ASP A O 1
ATOM 3312 N N . ASP A 1 415 ? -1.435 -7.464 -18.219 1.00 83.75 415 ASP A N 1
ATOM 3313 C CA . ASP A 1 415 ? -0.404 -8.131 -19.027 1.00 83.75 415 ASP A CA 1
ATOM 3314 C C . ASP A 1 415 ? 1.013 -7.989 -18.434 1.00 83.75 415 ASP A C 1
ATOM 3316 O O . ASP A 1 415 ? 1.995 -8.353 -19.081 1.00 83.75 415 ASP A O 1
ATOM 3320 N N . THR A 1 416 ? 1.166 -7.428 -17.229 1.00 92.38 416 THR A N 1
ATOM 3321 C CA . THR A 1 416 ? 2.477 -7.317 -16.578 1.00 92.38 416 THR A CA 1
ATOM 3322 C C . THR A 1 416 ? 2.910 -8.683 -16.047 1.00 92.38 416 THR A C 1
ATOM 3324 O O . THR A 1 416 ? 2.257 -9.267 -15.184 1.00 92.38 416 THR A O 1
ATOM 3327 N N . LEU A 1 417 ? 4.051 -9.172 -16.533 1.00 94.81 417 LEU A N 1
ATOM 3328 C CA . LEU A 1 417 ? 4.618 -10.470 -16.173 1.00 94.81 417 LEU A CA 1
ATOM 3329 C C . LEU A 1 417 ? 5.485 -10.399 -14.913 1.00 94.81 417 LEU A C 1
ATOM 3331 O O . LEU A 1 417 ? 5.427 -11.295 -14.070 1.00 94.81 417 LEU A O 1
ATOM 3335 N N . THR A 1 418 ? 6.297 -9.346 -14.774 1.00 96.31 418 THR A N 1
ATOM 3336 C CA . THR A 1 418 ? 7.264 -9.217 -13.672 1.00 96.31 418 THR A CA 1
ATOM 3337 C C . THR A 1 418 ? 7.428 -7.780 -13.182 1.00 96.31 418 THR A C 1
ATOM 3339 O O . THR A 1 418 ? 7.078 -6.828 -13.880 1.00 96.31 418 THR A O 1
ATOM 3342 N N . VAL A 1 419 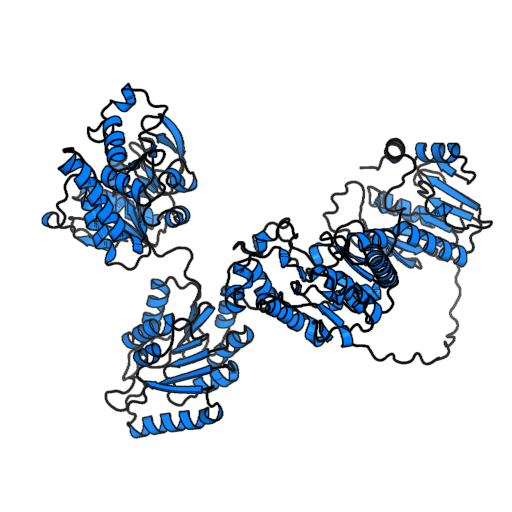? 8.032 -7.622 -12.000 1.00 95.31 419 VAL A N 1
ATOM 3343 C CA . VAL A 1 419 ? 8.526 -6.350 -11.461 1.00 95.31 419 VAL A CA 1
ATOM 3344 C C . VAL A 1 419 ? 9.977 -6.496 -11.020 1.00 95.31 419 VAL A C 1
ATOM 3346 O O . VAL A 1 419 ? 10.299 -7.330 -10.180 1.00 95.31 419 VAL A O 1
ATOM 3349 N N . TYR A 1 420 ? 10.855 -5.664 -11.568 1.00 90.81 420 TYR A N 1
ATOM 3350 C CA . TYR A 1 420 ? 12.291 -5.712 -11.303 1.00 90.81 420 TYR A CA 1
ATOM 3351 C C . TYR A 1 420 ? 12.703 -4.693 -10.224 1.00 90.81 420 TYR A C 1
ATOM 3353 O O . TYR A 1 420 ? 12.416 -3.501 -10.368 1.00 90.81 420 TYR A O 1
ATOM 3361 N N . LEU A 1 421 ? 13.350 -5.150 -9.140 1.00 90.44 421 LEU A N 1
ATOM 3362 C CA . LEU A 1 421 ? 13.522 -4.363 -7.907 1.00 90.44 421 LEU A CA 1
ATOM 3363 C C . LEU A 1 421 ? 14.849 -3.589 -7.798 1.00 90.44 421 LEU A C 1
ATOM 3365 O O . LEU A 1 421 ? 14.925 -2.651 -7.015 1.00 90.44 421 LEU A O 1
ATOM 3369 N N . TYR A 1 422 ? 15.882 -3.880 -8.594 1.00 85.38 422 TYR A N 1
ATOM 3370 C CA . TYR A 1 422 ? 17.177 -3.169 -8.548 1.00 85.38 422 TYR A CA 1
ATOM 3371 C C . TYR A 1 422 ? 17.828 -3.128 -7.145 1.00 85.38 422 TYR A C 1
ATOM 3373 O O . TYR A 1 422 ? 18.170 -2.063 -6.619 1.00 85.38 422 TYR A O 1
ATOM 3381 N N . ASN A 1 423 ? 18.085 -4.300 -6.566 1.00 89.12 423 ASN A N 1
ATOM 3382 C CA . ASN A 1 423 ? 18.672 -4.576 -5.251 1.00 89.12 423 ASN A CA 1
ATOM 3383 C C . ASN A 1 423 ? 19.824 -3.637 -4.865 1.00 89.12 423 ASN A C 1
ATOM 3385 O O . ASN A 1 423 ? 19.926 -3.226 -3.710 1.00 89.12 423 ASN A O 1
ATOM 3389 N N . ALA A 1 424 ? 20.706 -3.269 -5.798 1.00 86.94 424 ALA A N 1
ATOM 3390 C CA . ALA A 1 424 ? 21.832 -2.373 -5.518 1.00 86.94 424 ALA A CA 1
ATOM 3391 C C . ALA A 1 424 ? 21.402 -1.009 -4.934 1.00 86.94 424 ALA A C 1
ATOM 3393 O O . ALA A 1 424 ? 22.135 -0.436 -4.132 1.00 86.94 424 ALA A O 1
ATOM 3394 N N . MET A 1 425 ? 20.209 -0.521 -5.288 1.00 88.25 425 MET A N 1
ATOM 3395 C CA . MET A 1 425 ? 19.679 0.776 -4.852 1.00 88.25 425 MET A CA 1
ATOM 3396 C C . MET A 1 425 ? 18.877 0.705 -3.545 1.00 88.25 425 MET A C 1
ATOM 3398 O O . MET A 1 425 ? 18.530 1.744 -2.980 1.00 88.25 425 MET A O 1
ATOM 3402 N N . PHE A 1 426 ? 18.562 -0.498 -3.057 1.00 91.56 426 PHE A N 1
ATOM 3403 C CA . PHE A 1 426 ? 17.678 -0.673 -1.907 1.00 91.56 426 PHE A CA 1
ATOM 3404 C C . PHE A 1 426 ? 18.364 -0.294 -0.585 1.00 91.56 426 PHE A C 1
ATOM 3406 O O . PHE A 1 426 ? 19.510 -0.701 -0.356 1.00 91.56 426 PHE A O 1
ATOM 3413 N N . PRO A 1 427 ? 17.681 0.444 0.315 1.00 90.31 427 PRO A N 1
ATOM 3414 C CA . PRO A 1 427 ? 18.234 0.820 1.610 1.00 90.31 427 PRO A CA 1
ATOM 3415 C C . PRO A 1 427 ? 18.629 -0.400 2.446 1.00 90.31 427 PRO A C 1
ATOM 3417 O O . PRO A 1 427 ? 17.905 -1.393 2.501 1.00 90.31 427 PRO A O 1
ATOM 3420 N N . VAL A 1 428 ? 19.740 -0.296 3.182 1.00 88.31 428 VAL A N 1
ATOM 3421 C CA . VAL A 1 428 ? 20.196 -1.357 4.101 1.00 88.31 428 VAL A CA 1
ATOM 3422 C C . VAL A 1 428 ? 19.129 -1.693 5.146 1.00 88.31 428 VAL A C 1
ATOM 3424 O O . VAL A 1 428 ? 18.982 -2.855 5.501 1.00 88.31 428 VAL A O 1
ATOM 3427 N N . ALA A 1 429 ? 18.365 -0.695 5.605 1.00 89.25 429 ALA A N 1
ATOM 3428 C CA . ALA A 1 429 ? 17.265 -0.900 6.545 1.00 89.25 429 ALA A CA 1
ATOM 3429 C C . ALA A 1 429 ? 16.192 -1.843 5.979 1.00 89.25 429 ALA A C 1
ATOM 3431 O O . ALA A 1 429 ? 15.809 -2.791 6.651 1.00 89.25 429 ALA A O 1
ATOM 3432 N N . PHE A 1 430 ? 15.787 -1.647 4.719 1.00 92.31 430 PHE A N 1
ATOM 3433 C CA . PHE A 1 430 ? 14.811 -2.516 4.061 1.00 92.31 430 PHE A CA 1
ATOM 3434 C C . PHE A 1 430 ? 15.335 -3.950 3.906 1.00 92.31 430 PHE A C 1
ATOM 3436 O O . PHE A 1 430 ? 14.629 -4.907 4.191 1.00 92.31 430 PHE A O 1
ATOM 3443 N N . LYS A 1 431 ? 16.606 -4.110 3.519 1.00 91.12 431 LYS A N 1
ATOM 3444 C CA . LYS A 1 431 ? 17.243 -5.427 3.327 1.00 91.12 431 LYS A CA 1
ATOM 3445 C C . LYS A 1 431 ? 17.346 -6.279 4.600 1.00 91.12 431 LYS A C 1
ATOM 3447 O O . LYS A 1 431 ? 17.704 -7.451 4.497 1.00 91.12 431 LYS A O 1
ATOM 3452 N N . ARG A 1 432 ? 17.096 -5.684 5.771 1.00 91.00 432 ARG A N 1
ATOM 3453 C CA . ARG A 1 432 ? 17.084 -6.345 7.084 1.00 91.00 432 ARG A CA 1
ATOM 3454 C C . ARG A 1 432 ? 15.680 -6.696 7.574 1.00 91.00 432 ARG A C 1
ATOM 3456 O O . ARG A 1 432 ? 15.584 -7.352 8.603 1.00 91.00 432 ARG A O 1
ATOM 3463 N N . LEU A 1 433 ? 14.634 -6.243 6.882 1.00 86.25 433 LEU A N 1
ATOM 3464 C CA . LEU A 1 433 ? 13.264 -6.602 7.226 1.00 86.25 433 LEU A CA 1
ATOM 3465 C C . LEU A 1 433 ? 13.027 -8.085 6.944 1.00 86.25 433 LEU A C 1
ATOM 3467 O O . LEU A 1 433 ? 13.484 -8.619 5.928 1.00 86.25 433 LEU A O 1
ATOM 3471 N N . SER A 1 434 ? 12.277 -8.715 7.836 1.00 85.50 434 SER A N 1
ATOM 3472 C CA . SER A 1 434 ? 11.735 -10.053 7.639 1.00 85.50 434 SER A CA 1
ATOM 3473 C C . SER A 1 434 ? 10.649 -10.057 6.561 1.00 85.50 434 SER A C 1
ATOM 3475 O O . SER A 1 434 ? 10.003 -9.042 6.269 1.00 85.50 434 SER A O 1
ATOM 3477 N N . SER A 1 435 ? 10.385 -11.239 6.009 1.00 82.56 435 SER A N 1
ATOM 3478 C CA . SER A 1 435 ? 9.303 -11.480 5.052 1.00 82.56 435 SER A CA 1
ATOM 3479 C C . SER A 1 435 ? 7.957 -10.985 5.587 1.00 82.56 435 SER A C 1
ATOM 3481 O O . SER A 1 435 ? 7.169 -10.392 4.853 1.00 82.56 435 SER A O 1
ATOM 3483 N N . GLN A 1 436 ? 7.705 -11.185 6.885 1.00 72.94 436 GLN A N 1
ATOM 3484 C CA . GLN A 1 436 ? 6.461 -10.760 7.523 1.00 72.94 436 GLN A CA 1
ATOM 3485 C C . GLN A 1 436 ? 6.333 -9.242 7.600 1.00 72.94 436 GLN A C 1
ATOM 3487 O O . GLN A 1 436 ? 5.260 -8.717 7.318 1.00 72.94 436 GLN A O 1
ATOM 3492 N N . GLU A 1 437 ? 7.399 -8.531 7.965 1.00 77.38 437 GLU A N 1
ATOM 3493 C CA . GLU A 1 437 ? 7.384 -7.064 8.025 1.00 77.38 437 GLU A CA 1
ATOM 3494 C C . GLU A 1 437 ? 7.118 -6.462 6.641 1.00 77.38 437 GLU A C 1
ATOM 3496 O O . GLU A 1 437 ? 6.308 -5.545 6.506 1.00 77.38 437 GLU A O 1
ATOM 3501 N N . ILE A 1 438 ? 7.720 -7.029 5.591 1.00 85.75 438 ILE A N 1
ATOM 3502 C CA . ILE A 1 438 ? 7.504 -6.584 4.207 1.00 85.75 438 ILE A CA 1
ATOM 3503 C C . ILE A 1 438 ? 6.054 -6.829 3.780 1.00 85.75 438 ILE A C 1
ATOM 3505 O O . ILE A 1 438 ? 5.398 -5.907 3.287 1.00 85.75 438 ILE A O 1
ATOM 3509 N N . LEU A 1 439 ? 5.540 -8.043 4.001 1.00 78.44 439 LEU A N 1
ATOM 3510 C CA . LEU A 1 439 ? 4.169 -8.421 3.646 1.00 78.44 439 LEU A CA 1
ATOM 3511 C C . LEU A 1 439 ? 3.105 -7.684 4.461 1.00 78.44 439 LEU A C 1
ATOM 3513 O O . LEU A 1 439 ? 1.978 -7.572 3.983 1.00 78.44 439 LEU A O 1
ATOM 3517 N N . LYS A 1 440 ? 3.435 -7.170 5.649 1.00 68.31 440 LYS A N 1
ATOM 3518 C CA . LYS A 1 440 ? 2.549 -6.308 6.448 1.00 68.31 440 LYS A CA 1
ATOM 3519 C C . LYS A 1 440 ? 2.616 -4.846 6.018 1.00 68.31 440 LYS A C 1
ATOM 3521 O O . LYS A 1 440 ? 1.615 -4.148 6.100 1.00 68.31 440 LYS A O 1
ATOM 3526 N N . SER A 1 441 ? 3.762 -4.389 5.513 1.00 75.25 441 SER A N 1
ATOM 3527 C CA . SER A 1 441 ? 3.954 -2.977 5.182 1.00 75.25 441 SER A CA 1
ATOM 3528 C C . SER A 1 441 ? 2.952 -2.457 4.139 1.00 75.25 441 SER A C 1
ATOM 3530 O O . SER A 1 441 ? 2.601 -3.145 3.169 1.00 75.25 441 SER A O 1
ATOM 3532 N N . ARG A 1 442 ? 2.535 -1.194 4.292 1.00 77.88 442 ARG A N 1
ATOM 3533 C CA . ARG A 1 442 ? 1.723 -0.468 3.294 1.00 77.88 442 ARG A CA 1
ATOM 3534 C C . ARG A 1 442 ? 2.522 -0.030 2.075 1.00 77.88 442 ARG A C 1
ATOM 3536 O O . ARG A 1 442 ? 1.946 0.462 1.110 1.00 77.88 442 ARG A O 1
ATOM 3543 N N . THR A 1 443 ? 3.834 -0.239 2.103 1.00 91.25 443 THR A N 1
ATOM 3544 C CA . THR A 1 443 ? 4.716 0.154 1.013 1.00 91.25 443 THR A CA 1
ATOM 3545 C C . THR A 1 443 ? 4.297 -0.482 -0.312 1.00 91.25 443 THR A C 1
ATOM 3547 O O . THR A 1 443 ? 3.772 -1.599 -0.339 1.00 91.25 443 THR A O 1
ATOM 3550 N N . VAL A 1 444 ? 4.559 0.198 -1.427 1.00 93.88 444 VAL A N 1
ATOM 3551 C CA . VAL A 1 444 ? 4.291 -0.313 -2.779 1.00 93.88 444 VAL A CA 1
ATOM 3552 C C . VAL A 1 444 ? 4.915 -1.694 -2.982 1.00 93.88 444 VAL A C 1
ATOM 3554 O O . VAL A 1 444 ? 4.272 -2.574 -3.545 1.00 93.88 444 VAL A O 1
ATOM 3557 N N . ILE A 1 445 ? 6.132 -1.936 -2.485 1.00 95.38 445 ILE A N 1
ATOM 3558 C CA . ILE A 1 445 ? 6.764 -3.258 -2.579 1.00 95.38 445 ILE A CA 1
ATOM 3559 C C . ILE A 1 445 ? 6.023 -4.326 -1.767 1.00 95.38 445 ILE A C 1
ATOM 3561 O O . ILE A 1 445 ? 5.841 -5.438 -2.261 1.00 95.38 445 ILE A O 1
ATOM 3565 N N . GLY A 1 446 ? 5.536 -3.992 -0.569 1.00 90.94 446 GLY A N 1
ATOM 3566 C CA . GLY A 1 446 ? 4.680 -4.881 0.219 1.00 90.94 446 GLY A CA 1
ATOM 3567 C C . GLY A 1 446 ? 3.379 -5.214 -0.513 1.00 90.94 446 GLY A C 1
ATOM 3568 O O . GLY A 1 446 ? 2.988 -6.380 -0.590 1.00 90.94 446 GLY A O 1
ATOM 3569 N N . GLN A 1 447 ? 2.748 -4.210 -1.130 1.00 90.56 447 GLN A N 1
ATOM 3570 C CA . GLN A 1 447 ? 1.550 -4.390 -1.955 1.00 90.56 447 GLN A CA 1
ATOM 3571 C C . GLN A 1 447 ? 1.815 -5.290 -3.173 1.00 90.56 447 GLN A C 1
ATOM 3573 O O . GLN A 1 447 ? 1.024 -6.191 -3.445 1.00 90.56 447 GLN A O 1
ATOM 3578 N N . LEU A 1 448 ? 2.941 -5.103 -3.871 1.00 94.38 448 LEU A N 1
ATOM 3579 C CA . LEU A 1 448 ? 3.335 -5.927 -5.020 1.00 94.38 448 LEU A CA 1
ATOM 3580 C C . LEU A 1 448 ? 3.597 -7.385 -4.632 1.00 94.38 448 LEU A C 1
ATOM 3582 O O . LEU A 1 448 ? 3.172 -8.282 -5.354 1.00 94.38 448 LEU A O 1
ATOM 3586 N N . PHE A 1 449 ? 4.256 -7.641 -3.497 1.00 94.62 449 PHE A N 1
ATOM 3587 C CA . PHE A 1 449 ? 4.446 -9.009 -3.009 1.00 94.62 449 PHE A CA 1
ATOM 3588 C C . PHE A 1 449 ? 3.122 -9.674 -2.634 1.00 94.62 449 PHE A C 1
ATOM 3590 O O . PHE A 1 449 ? 2.915 -10.834 -2.987 1.00 94.62 449 PHE A O 1
ATOM 3597 N N . ARG A 1 450 ? 2.210 -8.953 -1.967 1.00 88.06 450 ARG A N 1
ATOM 3598 C CA . ARG A 1 450 ? 0.871 -9.478 -1.657 1.00 88.06 450 ARG A CA 1
ATOM 3599 C C . ARG A 1 450 ? 0.099 -9.825 -2.927 1.00 88.06 450 ARG A C 1
ATOM 3601 O O . ARG A 1 450 ? -0.393 -10.945 -3.037 1.00 88.06 450 ARG A O 1
ATOM 3608 N N . LEU A 1 451 ? 0.089 -8.918 -3.907 1.00 88.69 451 LEU A N 1
ATOM 3609 C CA . LEU A 1 451 ? -0.515 -9.148 -5.221 1.00 88.69 451 LEU A CA 1
ATOM 3610 C C . LEU A 1 451 ? 0.076 -10.396 -5.894 1.00 88.69 451 LEU A C 1
ATOM 3612 O O . LEU A 1 451 ? -0.658 -11.297 -6.291 1.00 88.69 451 LEU A O 1
ATOM 3616 N N . ALA A 1 452 ? 1.406 -10.482 -5.964 1.00 91.50 452 ALA A N 1
ATOM 3617 C CA . ALA A 1 452 ? 2.112 -11.595 -6.587 1.00 91.50 452 ALA A CA 1
ATOM 3618 C C . ALA A 1 452 ? 1.816 -12.938 -5.905 1.00 91.50 452 ALA A C 1
ATOM 3620 O O . ALA A 1 452 ? 1.617 -13.948 -6.575 1.00 91.50 452 ALA A O 1
ATOM 3621 N N . LEU A 1 453 ? 1.768 -12.962 -4.574 1.00 86.25 453 LEU A N 1
ATOM 3622 C CA . LEU A 1 453 ? 1.534 -14.174 -3.790 1.00 86.25 453 LEU A CA 1
ATOM 3623 C C . LEU A 1 453 ? 0.046 -14.524 -3.645 1.00 86.25 453 LEU A C 1
ATOM 3625 O O . LEU A 1 453 ? -0.269 -15.584 -3.105 1.00 86.25 453 LEU A O 1
ATOM 3629 N N . GLY A 1 454 ? -0.861 -13.681 -4.152 1.00 79.12 454 GLY A N 1
ATOM 3630 C CA . GLY A 1 454 ? -2.305 -13.831 -3.967 1.00 79.12 454 GLY A CA 1
ATOM 3631 C C . GLY A 1 454 ? -2.720 -13.741 -2.499 1.00 79.12 454 GLY A C 1
ATOM 3632 O O . GLY A 1 454 ? -3.619 -14.461 -2.076 1.00 79.12 454 GLY A O 1
ATOM 3633 N N . ILE A 1 455 ? -2.021 -12.918 -1.717 1.00 75.50 455 ILE A N 1
ATOM 3634 C CA . ILE A 1 455 ? -2.359 -12.639 -0.322 1.00 75.50 455 ILE A CA 1
ATOM 3635 C C . ILE A 1 455 ? -3.380 -11.495 -0.338 1.00 75.50 455 ILE A C 1
ATOM 3637 O O . ILE A 1 455 ? -3.017 -10.395 -0.766 1.00 75.50 455 ILE A O 1
ATOM 3641 N N . PRO A 1 456 ? -4.626 -11.722 0.112 1.00 69.00 456 PRO A N 1
ATOM 3642 C CA . PRO A 1 456 ? -5.656 -10.696 0.069 1.00 69.00 456 PRO A CA 1
ATOM 3643 C C . PRO A 1 456 ? -5.302 -9.511 0.969 1.00 69.00 456 PRO A C 1
ATOM 3645 O O . PRO A 1 456 ? -4.640 -9.652 2.009 1.00 69.00 456 PRO A O 1
ATOM 3648 N N . THR A 1 457 ? -5.774 -8.334 0.565 1.00 70.62 457 THR A N 1
ATOM 3649 C CA . THR A 1 457 ? -5.877 -7.173 1.456 1.00 70.62 457 THR A CA 1
ATOM 3650 C C . THR A 1 457 ? -6.800 -7.489 2.633 1.00 70.62 457 THR A C 1
ATOM 3652 O O . THR A 1 457 ? -7.569 -8.447 2.595 1.00 70.62 457 THR A O 1
ATOM 3655 N N . ASP A 1 458 ? -6.743 -6.692 3.699 1.00 71.25 458 ASP A N 1
ATOM 3656 C CA . ASP A 1 458 ? -7.611 -6.926 4.856 1.00 71.25 458 ASP A CA 1
ATOM 3657 C C . ASP A 1 458 ? -9.108 -6.755 4.509 1.00 71.25 458 ASP A C 1
ATOM 3659 O O . ASP A 1 458 ? -9.932 -7.538 4.979 1.00 71.25 458 ASP A O 1
ATOM 3663 N N . ASP A 1 459 ? -9.460 -5.844 3.592 1.00 68.19 459 ASP A N 1
ATOM 3664 C CA . ASP A 1 459 ? -10.827 -5.702 3.062 1.00 68.19 459 ASP A CA 1
ATOM 3665 C C . ASP A 1 459 ? -11.286 -6.958 2.293 1.00 68.19 459 ASP A C 1
ATOM 3667 O O . ASP A 1 459 ? -12.393 -7.462 2.503 1.00 68.19 459 ASP A O 1
ATOM 3671 N N . GLU A 1 460 ? -10.435 -7.496 1.414 1.00 73.62 460 GLU A N 1
ATOM 3672 C CA . GLU A 1 460 ? -10.724 -8.718 0.646 1.00 73.62 460 GLU A CA 1
ATOM 3673 C C . GLU A 1 460 ? -10.798 -9.947 1.552 1.00 73.62 460 GLU A C 1
ATOM 3675 O O . GLU A 1 460 ? -11.710 -10.764 1.422 1.00 73.62 460 GLU A O 1
ATOM 3680 N N . LEU A 1 461 ? -9.888 -10.052 2.522 1.00 78.12 461 LEU A N 1
ATOM 3681 C CA . LEU A 1 461 ? -9.918 -11.122 3.506 1.00 78.12 461 LEU A CA 1
ATOM 3682 C C . LEU A 1 461 ? -11.192 -11.046 4.346 1.00 78.12 461 LEU A C 1
ATOM 3684 O O . LEU A 1 461 ? -11.820 -12.074 4.592 1.00 78.12 461 LEU A O 1
ATOM 3688 N N . LEU A 1 462 ? -11.604 -9.851 4.778 1.00 78.19 462 LEU A N 1
ATOM 3689 C CA . LEU A 1 462 ? -12.871 -9.697 5.483 1.00 78.19 462 LEU A CA 1
ATOM 3690 C C . LEU A 1 462 ? -14.043 -10.109 4.592 1.00 78.19 462 LEU A C 1
ATOM 3692 O O . LEU A 1 462 ? -14.954 -10.776 5.078 1.00 78.19 462 LEU A O 1
ATOM 3696 N N . HIS A 1 463 ? -14.027 -9.752 3.307 1.00 80.50 463 HIS A N 1
ATOM 3697 C CA . HIS A 1 463 ? -15.060 -10.180 2.371 1.00 80.50 463 HIS A CA 1
ATOM 3698 C C . HIS A 1 463 ? -15.147 -11.713 2.306 1.00 80.50 463 HIS A C 1
ATOM 3700 O O . HIS A 1 463 ? -16.232 -12.270 2.495 1.00 80.50 463 HIS A O 1
ATOM 3706 N N . GLU A 1 464 ? -14.015 -12.403 2.157 1.00 83.38 464 GLU A N 1
ATOM 3707 C CA . GLU A 1 464 ? -13.960 -13.868 2.184 1.00 83.38 464 GLU A CA 1
ATOM 3708 C C . GLU A 1 464 ? -14.443 -14.449 3.520 1.00 83.38 464 GLU A C 1
ATOM 3710 O O . GLU A 1 464 ? -15.259 -15.372 3.532 1.00 83.38 464 GLU A O 1
ATOM 3715 N N . LEU A 1 465 ? -13.999 -13.884 4.647 1.00 85.06 465 LEU A N 1
ATOM 3716 C CA . LEU A 1 465 ? -14.420 -14.293 5.989 1.00 85.06 465 LEU A CA 1
ATOM 3717 C C . LEU A 1 465 ? -15.923 -14.068 6.212 1.00 85.06 465 LEU A C 1
ATOM 3719 O O . LEU A 1 465 ? -16.572 -14.894 6.847 1.00 85.06 465 LEU A O 1
ATOM 3723 N N . SER A 1 466 ? -16.496 -12.995 5.664 1.00 80.81 466 SER A N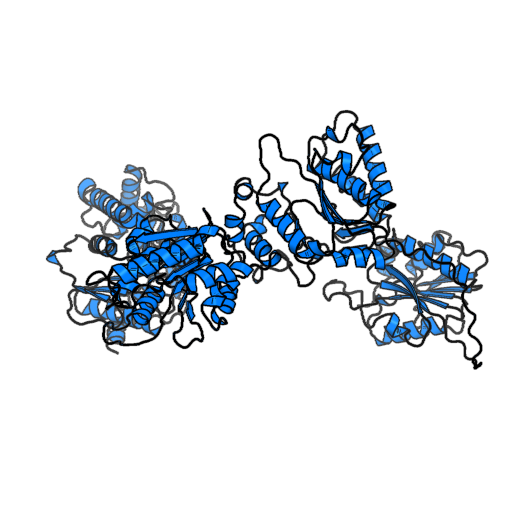 1
ATOM 3724 C CA . SER A 1 466 ? -17.929 -12.686 5.759 1.00 80.81 466 SER A CA 1
ATOM 3725 C C . SER A 1 466 ? -18.798 -13.624 4.919 1.00 80.81 466 SER A C 1
ATOM 3727 O O . SER A 1 466 ? -19.952 -13.872 5.259 1.00 80.81 466 SER A O 1
ATOM 3729 N N . ALA A 1 467 ? -18.237 -14.200 3.853 1.00 84.69 467 ALA A N 1
ATOM 3730 C CA . ALA A 1 467 ? -18.905 -15.205 3.032 1.00 84.69 467 ALA A CA 1
ATOM 3731 C C . ALA A 1 467 ? -18.891 -16.606 3.676 1.00 84.69 467 ALA A C 1
ATOM 3733 O O . ALA A 1 467 ? -19.520 -17.543 3.167 1.00 84.69 467 ALA A O 1
ATOM 3734 N N . VAL A 1 468 ? -18.179 -16.783 4.797 1.00 86.25 468 VAL A N 1
ATOM 3735 C CA . VAL A 1 468 ? -18.106 -18.060 5.501 1.00 86.25 468 VAL A CA 1
ATOM 3736 C C . VAL A 1 468 ? -19.438 -18.384 6.176 1.00 86.25 468 VAL A C 1
ATOM 3738 O O . VAL A 1 468 ? -19.865 -17.751 7.137 1.00 86.25 468 VAL A O 1
ATOM 3741 N N . LYS A 1 469 ? -20.055 -19.478 5.724 1.00 86.75 469 LYS A N 1
ATOM 3742 C CA . LYS A 1 469 ? -21.324 -19.973 6.278 1.00 86.75 469 LYS A CA 1
ATOM 3743 C C . LYS A 1 469 ? -21.215 -20.627 7.656 1.00 86.75 469 LYS A C 1
ATOM 3745 O O . LYS A 1 469 ? -22.228 -20.825 8.299 1.00 86.75 469 LYS A O 1
ATOM 3750 N N . HIS A 1 470 ? -20.029 -21.065 8.083 1.00 92.88 470 HIS A N 1
ATOM 3751 C CA . HIS A 1 470 ? -19.889 -21.846 9.318 1.00 92.88 470 HIS A CA 1
ATOM 3752 C C . HIS A 1 470 ? -18.482 -21.724 9.913 1.00 92.88 470 HIS A C 1
ATOM 3754 O O . HIS A 1 470 ? -17.491 -21.857 9.182 1.00 92.88 470 HIS A O 1
ATOM 3760 N N . ARG A 1 471 ? -18.374 -21.591 11.243 1.00 93.19 471 ARG A N 1
ATOM 3761 C CA . ARG A 1 471 ? -17.106 -21.347 11.970 1.00 93.19 471 ARG A CA 1
ATOM 3762 C C . ARG A 1 471 ? -15.941 -22.262 11.591 1.00 93.19 471 ARG A C 1
ATOM 3764 O O . ARG A 1 471 ? -14.812 -21.819 11.429 1.00 93.19 471 ARG A O 1
ATOM 3771 N N . ASN A 1 472 ? -16.221 -23.547 11.364 1.00 94.19 472 ASN A N 1
ATOM 3772 C CA . ASN A 1 472 ? -15.225 -24.562 10.985 1.00 94.19 472 ASN A CA 1
ATOM 3773 C C . ASN A 1 472 ? -14.456 -24.261 9.681 1.00 94.19 472 ASN A C 1
ATOM 3775 O O . ASN A 1 472 ? -13.486 -24.954 9.382 1.00 94.19 472 ASN A O 1
ATOM 3779 N N . ARG A 1 473 ? -14.890 -23.283 8.877 1.00 91.81 473 ARG A N 1
ATOM 3780 C CA . ARG A 1 473 ? -14.191 -22.866 7.653 1.00 91.81 473 ARG A CA 1
ATOM 3781 C C . ARG A 1 473 ? -13.264 -21.666 7.861 1.00 91.81 473 ARG A C 1
ATOM 3783 O O . ARG A 1 473 ? -12.385 -21.478 7.027 1.00 91.81 473 ARG A O 1
ATOM 3790 N N . LEU A 1 474 ? -13.400 -20.916 8.959 1.00 93.62 474 LEU A N 1
ATOM 3791 C CA . LEU A 1 474 ? -12.641 -19.680 9.208 1.00 93.62 474 LEU A CA 1
ATOM 3792 C C . LEU A 1 474 ? -11.125 -19.915 9.186 1.00 93.62 474 LEU A C 1
ATOM 3794 O O . LEU A 1 474 ? -10.405 -19.251 8.446 1.00 93.62 474 LEU A O 1
ATOM 3798 N N . ALA A 1 475 ? -10.647 -20.931 9.909 1.00 94.19 475 ALA A N 1
ATOM 3799 C CA . ALA A 1 475 ? -9.226 -21.285 9.932 1.00 94.19 475 ALA A CA 1
ATOM 3800 C C . ALA A 1 475 ? -8.679 -21.674 8.541 1.00 94.19 475 ALA A C 1
ATOM 3802 O O . ALA A 1 475 ? -7.513 -21.428 8.238 1.00 94.19 475 ALA A O 1
ATOM 3803 N N . GLY A 1 476 ? -9.522 -22.248 7.674 1.00 88.94 476 GLY A N 1
ATOM 3804 C CA . GLY A 1 476 ? -9.148 -22.611 6.305 1.00 88.94 476 GLY A CA 1
ATOM 3805 C C . GLY A 1 476 ? -8.939 -21.403 5.390 1.00 88.94 476 GLY A C 1
ATOM 3806 O O . GLY A 1 476 ? -8.023 -21.429 4.571 1.00 88.94 476 GLY A O 1
ATOM 3807 N N . VAL A 1 477 ? -9.735 -20.342 5.564 1.00 88.88 477 VAL A N 1
ATOM 3808 C CA . VAL A 1 477 ? -9.553 -19.066 4.846 1.00 88.88 477 VAL A CA 1
ATOM 3809 C C . VAL A 1 477 ? -8.203 -18.449 5.218 1.00 88.88 477 VAL A C 1
ATOM 3811 O O . VAL A 1 477 ? -7.402 -18.126 4.345 1.00 88.88 477 VAL A O 1
ATOM 3814 N N . LEU A 1 478 ? -7.882 -18.396 6.515 1.00 88.38 478 LEU A N 1
ATOM 3815 C CA . LEU A 1 478 ? -6.597 -17.867 6.986 1.00 88.38 478 LEU A CA 1
ATOM 3816 C C . LEU A 1 478 ? -5.402 -18.672 6.469 1.00 88.38 478 LEU A C 1
ATOM 3818 O O . LEU A 1 478 ? -4.419 -18.089 6.014 1.00 88.38 478 LEU A O 1
ATOM 3822 N N . ARG A 1 479 ? -5.503 -20.006 6.449 1.00 85.06 479 ARG A N 1
ATOM 3823 C CA . ARG A 1 479 ? -4.482 -20.873 5.845 1.00 85.06 479 ARG A CA 1
ATOM 3824 C C . ARG A 1 479 ? -4.271 -20.581 4.360 1.00 85.06 479 ARG A C 1
ATOM 3826 O O . ARG A 1 479 ? -3.124 -20.528 3.930 1.00 85.06 479 ARG A O 1
ATOM 3833 N N . ALA A 1 480 ? -5.340 -20.388 3.584 1.00 73.31 480 ALA A N 1
ATOM 3834 C CA . ALA A 1 480 ? -5.231 -20.066 2.157 1.00 73.31 480 ALA A CA 1
ATOM 3835 C C . ALA A 1 480 ? -4.451 -18.761 1.910 1.00 73.31 480 ALA A C 1
ATOM 3837 O O . ALA A 1 480 ? -3.796 -18.621 0.881 1.00 73.31 480 ALA A O 1
ATOM 3838 N N . CYS A 1 481 ? -4.455 -17.864 2.897 1.00 70.81 481 CYS A N 1
ATOM 3839 C CA . CYS A 1 481 ? -3.743 -16.589 2.892 1.00 70.81 481 CYS A CA 1
ATOM 3840 C C . CYS A 1 481 ? -2.352 -16.650 3.555 1.00 70.81 481 CYS A C 1
ATOM 3842 O O . CYS A 1 481 ? -1.738 -15.607 3.775 1.00 70.81 481 CYS A O 1
ATOM 3844 N N . GLY A 1 482 ? -1.873 -17.839 3.946 1.00 72.31 482 GLY A N 1
ATOM 3845 C CA . GLY A 1 482 ? -0.596 -18.019 4.651 1.00 72.31 482 GLY A CA 1
ATOM 3846 C C . GLY A 1 482 ? -0.589 -17.554 6.116 1.00 72.31 482 GLY A C 1
ATOM 3847 O O . GLY A 1 482 ? 0.480 -17.370 6.695 1.00 72.31 482 GLY A O 1
ATOM 3848 N N . ARG A 1 483 ? -1.763 -17.351 6.732 1.00 82.56 483 ARG A N 1
ATOM 3849 C CA . ARG A 1 483 ? -1.935 -16.906 8.130 1.00 82.56 483 ARG A CA 1
ATOM 3850 C C . ARG A 1 483 ? -2.223 -18.106 9.052 1.00 82.56 483 ARG A C 1
ATOM 3852 O O . ARG A 1 483 ? -3.307 -18.221 9.621 1.00 82.56 483 ARG A O 1
ATOM 3859 N N . ASN A 1 484 ? -1.287 -19.056 9.155 1.00 90.81 484 ASN A N 1
ATOM 3860 C CA . ASN A 1 484 ? -1.458 -20.302 9.926 1.00 90.81 484 ASN A CA 1
ATOM 3861 C C . ASN A 1 484 ? -0.260 -20.694 10.810 1.00 90.81 484 ASN A C 1
ATOM 3863 O O . ASN A 1 484 ? -0.037 -21.875 11.063 1.00 90.81 484 ASN A O 1
ATOM 3867 N N . GLN A 1 485 ? 0.510 -19.740 11.323 1.00 90.62 485 GLN A N 1
ATOM 3868 C CA . GLN A 1 485 ? 1.613 -20.061 12.234 1.00 90.62 485 GLN A CA 1
ATOM 3869 C C . GLN A 1 485 ? 1.090 -20.456 13.613 1.00 90.62 485 GLN A C 1
ATOM 3871 O O . GLN A 1 485 ? 1.462 -21.501 14.138 1.00 90.62 485 GLN A O 1
ATOM 3876 N N . ALA A 1 486 ? 0.197 -19.659 14.198 1.00 96.69 486 ALA A N 1
ATOM 3877 C CA . ALA A 1 486 ? -0.320 -19.929 15.535 1.00 96.69 486 ALA A CA 1
ATOM 3878 C C . ALA A 1 486 ? -1.822 -19.660 15.633 1.00 96.69 486 ALA A C 1
ATOM 3880 O O . ALA A 1 486 ? -2.288 -18.555 15.352 1.00 96.69 486 ALA A O 1
ATOM 3881 N N . MET A 1 487 ? -2.578 -20.662 16.084 1.00 98.38 487 MET A N 1
ATOM 3882 C CA . MET A 1 487 ? -4.031 -20.579 16.251 1.00 98.38 487 MET A CA 1
ATOM 3883 C C . MET A 1 487 ? -4.450 -21.041 17.650 1.00 98.38 487 MET A C 1
ATOM 3885 O O . MET A 1 487 ? -3.946 -22.051 18.144 1.00 98.38 487 MET A O 1
ATOM 3889 N N . CYS A 1 488 ? -5.377 -20.317 18.276 1.00 98.50 488 CYS A N 1
ATOM 3890 C CA . CYS A 1 488 ? -5.847 -20.559 19.638 1.00 98.50 488 CYS A CA 1
ATOM 3891 C C . CYS A 1 488 ? -7.373 -20.707 19.699 1.00 98.50 488 CYS A C 1
ATOM 3893 O O . CYS A 1 488 ? -8.092 -19.926 19.078 1.00 98.50 488 CYS A O 1
ATOM 3895 N N . GLU A 1 489 ? -7.863 -21.649 20.502 1.00 98.56 489 GLU A N 1
ATOM 3896 C CA . GLU A 1 489 ? -9.249 -21.684 20.984 1.00 98.56 489 GLU A CA 1
ATOM 3897 C C . GLU A 1 489 ? -9.274 -21.488 22.504 1.00 98.56 489 GLU A C 1
ATOM 3899 O O . GLU A 1 489 ? -8.521 -22.140 23.233 1.00 98.56 489 GLU A O 1
ATOM 3904 N N . VAL A 1 490 ? -10.168 -20.621 22.976 1.00 97.88 490 VAL A N 1
ATOM 3905 C CA . VAL A 1 490 ? -10.456 -20.373 24.392 1.00 97.88 490 VAL A CA 1
ATOM 3906 C C . VAL A 1 490 ? -11.876 -20.854 24.678 1.00 97.88 490 VAL A C 1
ATOM 3908 O O . VAL A 1 490 ? -12.824 -20.320 24.111 1.00 97.88 490 VAL A O 1
ATOM 3911 N N . GLY A 1 491 ? -12.019 -21.859 25.543 1.00 95.69 491 GLY A N 1
ATOM 3912 C CA . GLY A 1 491 ? -13.266 -22.613 25.733 1.00 95.69 491 GLY A CA 1
ATOM 3913 C C . GLY A 1 491 ? -13.282 -23.922 24.936 1.00 95.69 491 GLY A C 1
ATOM 3914 O O . GLY A 1 491 ? -14.157 -24.152 24.106 1.00 95.69 491 GLY A O 1
ATOM 3915 N N . VAL A 1 492 ? -12.289 -24.790 25.157 1.00 95.81 492 VAL A N 1
ATOM 3916 C CA . VAL A 1 492 ? -12.098 -26.030 24.377 1.00 95.81 492 VAL A CA 1
ATOM 3917 C C . VAL A 1 492 ? -13.156 -27.094 24.679 1.00 95.81 492 VAL A C 1
ATOM 3919 O O . VAL A 1 492 ? -13.555 -27.860 23.793 1.00 95.81 492 VAL A O 1
ATOM 3922 N N . ARG A 1 493 ? -13.592 -27.205 25.937 1.00 93.38 493 ARG A N 1
ATOM 3923 C CA . ARG A 1 493 ? -14.528 -28.213 26.450 1.00 93.38 493 ARG A CA 1
ATOM 3924 C C . ARG A 1 493 ? -14.153 -29.649 26.053 1.00 93.38 493 ARG A C 1
ATOM 3926 O O . ARG A 1 493 ? -13.320 -30.273 26.702 1.00 93.38 493 ARG A O 1
ATOM 3933 N N . ALA A 1 494 ? -14.760 -30.184 24.987 1.00 93.25 494 ALA A N 1
ATOM 3934 C CA . ALA A 1 494 ? -14.521 -31.531 24.446 1.00 93.25 494 ALA A CA 1
ATOM 3935 C C . ALA A 1 494 ? -13.596 -31.558 23.204 1.00 93.25 494 ALA A C 1
ATOM 3937 O O . ALA A 1 494 ? -13.402 -32.613 22.587 1.00 93.25 494 ALA A O 1
ATOM 3938 N N . GLY A 1 495 ? -13.058 -30.406 22.789 1.00 95.25 495 GLY A N 1
ATOM 3939 C CA . GLY A 1 495 ? -12.091 -30.248 21.698 1.00 95.25 495 GLY A CA 1
ATOM 3940 C C . GLY A 1 495 ? -12.655 -30.468 20.297 1.00 95.25 495 GLY A C 1
ATOM 3941 O O . GLY A 1 495 ? -11.926 -30.915 19.410 1.00 95.25 495 GLY A O 1
ATOM 3942 N N . HIS A 1 496 ? -13.958 -30.256 20.091 1.00 95.88 496 HIS A N 1
ATOM 3943 C CA . HIS A 1 496 ? -14.586 -30.447 18.780 1.00 95.88 496 HIS A CA 1
ATOM 3944 C C . HIS A 1 496 ? -14.193 -29.354 17.787 1.00 95.88 496 HIS A C 1
ATOM 3946 O O . HIS A 1 496 ? -13.841 -29.675 16.651 1.00 95.88 496 HIS A O 1
ATOM 3952 N N . HIS A 1 497 ? -14.236 -28.087 18.203 1.00 96.25 497 HIS A N 1
ATOM 3953 C CA . HIS A 1 497 ? -13.886 -26.979 17.325 1.00 96.25 497 HIS A CA 1
ATOM 3954 C C . HIS A 1 497 ? -12.363 -26.762 17.256 1.00 96.25 497 HIS A C 1
ATOM 3956 O O . HIS A 1 497 ? -11.866 -26.639 16.138 1.00 96.25 497 HIS A O 1
ATOM 3962 N N . LEU A 1 498 ? -11.593 -26.992 18.335 1.00 97.75 498 LEU A N 1
ATOM 3963 C CA . LEU A 1 498 ? -10.126 -27.155 18.243 1.00 97.75 498 LEU A CA 1
ATOM 3964 C C . LEU A 1 498 ? -9.691 -28.139 17.140 1.00 97.75 498 LEU A C 1
ATOM 3966 O O . LEU A 1 498 ? -8.771 -27.870 16.369 1.00 97.75 498 LEU A O 1
ATOM 3970 N N . ASN A 1 499 ? -10.382 -29.280 17.023 1.00 97.69 499 ASN A N 1
ATOM 3971 C CA . ASN A 1 499 ? -10.114 -30.267 15.974 1.00 97.69 499 ASN A CA 1
ATOM 3972 C C . ASN A 1 499 ? -10.489 -29.750 14.573 1.00 97.69 499 ASN A C 1
ATOM 3974 O O . ASN A 1 499 ? -9.828 -30.082 13.591 1.00 97.69 499 ASN A O 1
ATOM 3978 N N . ALA A 1 500 ? -11.540 -28.936 14.455 1.00 97.25 500 ALA A N 1
ATOM 3979 C CA . ALA A 1 500 ? -11.888 -28.288 13.193 1.00 97.25 500 ALA A CA 1
ATOM 3980 C C . ALA A 1 500 ? -10.827 -27.255 12.775 1.00 97.25 500 ALA A C 1
ATOM 3982 O O . ALA A 1 500 ? -10.437 -27.240 11.607 1.00 97.25 500 ALA A O 1
ATOM 3983 N N . ILE A 1 501 ? -10.312 -26.466 13.726 1.00 97.88 501 ILE A N 1
ATOM 3984 C CA . ILE A 1 501 ? -9.210 -25.516 13.512 1.00 97.88 501 ILE A CA 1
ATOM 3985 C C . ILE A 1 501 ? -7.961 -26.256 13.023 1.00 97.88 501 ILE A C 1
ATOM 3987 O O . ILE A 1 501 ? -7.387 -25.866 12.009 1.00 97.88 501 ILE A O 1
ATOM 3991 N N . LEU A 1 502 ? -7.585 -27.364 13.670 1.00 97.44 502 LEU A N 1
ATOM 3992 C CA . LEU A 1 502 ? -6.462 -28.203 13.239 1.00 97.44 502 LEU A CA 1
ATOM 3993 C C . LEU A 1 502 ? -6.615 -28.676 11.786 1.00 97.44 502 LEU A C 1
ATOM 3995 O O . LEU A 1 502 ? -5.693 -28.531 10.986 1.00 97.44 502 LEU A O 1
ATOM 3999 N N . ASN A 1 503 ? -7.780 -29.233 11.444 1.00 96.06 503 ASN A N 1
ATOM 4000 C CA . ASN A 1 503 ? -8.008 -29.839 10.132 1.00 96.06 503 ASN A CA 1
ATOM 4001 C C . ASN A 1 503 ? -8.074 -28.804 9.002 1.00 96.06 503 ASN A C 1
ATOM 4003 O O . ASN A 1 503 ? -7.526 -29.039 7.925 1.00 96.06 503 ASN A O 1
ATOM 4007 N N . ALA A 1 504 ? -8.748 -27.675 9.231 1.00 93.06 504 ALA A N 1
ATOM 4008 C CA . ALA A 1 504 ? -8.913 -26.637 8.218 1.00 93.06 504 ALA A CA 1
ATOM 4009 C C . ALA A 1 504 ? -7.692 -25.708 8.134 1.00 93.06 504 ALA A C 1
ATOM 4011 O O . ALA A 1 504 ? -7.233 -25.399 7.034 1.00 93.06 504 ALA A O 1
ATOM 4012 N N . GLY A 1 505 ? -7.168 -25.280 9.284 1.00 92.38 505 GLY A N 1
ATOM 4013 C CA . GLY A 1 505 ? -6.090 -24.299 9.393 1.00 92.38 505 GLY A CA 1
ATOM 4014 C C . GLY A 1 505 ? -4.686 -24.880 9.281 1.00 92.38 505 GLY A C 1
ATOM 4015 O O . GLY A 1 505 ? -3.777 -24.163 8.880 1.00 92.38 505 GLY A O 1
ATOM 4016 N N . GLN A 1 506 ? -4.497 -26.168 9.594 1.00 94.12 506 GLN A N 1
ATOM 4017 C CA . GLN A 1 506 ? -3.184 -26.830 9.640 1.00 94.12 506 GLN A CA 1
ATOM 4018 C C . GLN A 1 506 ? -2.089 -25.963 10.294 1.00 94.12 506 GLN A C 1
ATOM 4020 O O . GLN A 1 506 ? -1.067 -25.696 9.655 1.00 94.12 506 GLN A O 1
ATOM 4025 N N . PRO A 1 507 ? -2.294 -25.473 11.529 1.00 95.69 507 PRO A N 1
ATOM 4026 C CA . PRO A 1 507 ? -1.370 -24.515 12.104 1.00 95.69 507 PRO A CA 1
ATOM 4027 C C . PRO A 1 507 ? -0.027 -25.146 12.480 1.00 95.69 507 PRO A C 1
ATOM 4029 O O . PRO A 1 507 ? 0.037 -26.335 12.820 1.00 95.69 507 PRO A O 1
ATOM 4032 N N . GLU A 1 508 ? 1.047 -24.358 12.461 1.00 93.44 508 GLU A N 1
ATOM 4033 C CA . GLU A 1 508 ? 2.346 -24.800 12.992 1.00 93.44 508 GLU A CA 1
ATOM 4034 C C . GLU A 1 508 ? 2.255 -25.034 14.507 1.00 93.44 508 GLU A C 1
ATOM 4036 O O . GLU A 1 508 ? 2.689 -26.083 14.991 1.00 93.44 508 GLU A O 1
ATOM 4041 N N . LEU A 1 509 ? 1.584 -24.118 15.216 1.00 97.38 509 LEU A N 1
ATOM 4042 C CA . LEU A 1 509 ? 1.258 -24.188 16.637 1.00 97.38 509 LEU A CA 1
ATOM 4043 C C . LEU A 1 509 ? -0.260 -24.080 16.873 1.00 97.38 509 LEU A C 1
ATOM 4045 O O . LEU A 1 509 ? -0.898 -23.081 16.538 1.00 97.38 509 LEU A O 1
ATOM 4049 N N . LEU A 1 510 ? -0.829 -25.087 17.530 1.00 98.44 510 LEU A N 1
ATOM 4050 C CA . LEU A 1 510 ? -2.218 -25.116 17.983 1.00 98.44 510 LEU A CA 1
ATOM 4051 C C . LEU A 1 510 ? -2.286 -24.961 19.507 1.00 98.44 510 LEU A C 1
ATOM 4053 O O . LEU A 1 510 ? -1.653 -25.720 20.241 1.00 98.44 510 LEU A O 1
ATOM 4057 N N . VAL A 1 511 ? -3.088 -24.024 20.000 1.00 98.56 511 VAL A N 1
ATOM 4058 C CA . VAL A 1 511 ? -3.283 -23.796 21.437 1.00 98.56 511 VAL A CA 1
ATOM 4059 C C . VAL A 1 511 ? -4.750 -23.994 21.799 1.00 98.56 511 VAL A C 1
ATOM 4061 O O . VAL A 1 511 ? -5.637 -23.461 21.143 1.00 98.56 511 VAL A O 1
ATOM 4064 N N . GLY A 1 512 ? -5.005 -24.770 22.849 1.00 98.12 512 GLY A N 1
ATOM 4065 C CA . GLY A 1 512 ? -6.333 -24.926 23.434 1.00 98.12 512 GLY A CA 1
ATOM 4066 C C . GLY A 1 512 ? -6.314 -24.505 24.898 1.00 98.12 512 GLY A C 1
ATOM 4067 O O . GLY A 1 512 ? -5.524 -25.048 25.673 1.00 98.12 512 GLY A O 1
ATOM 4068 N N . VAL A 1 513 ? -7.166 -23.554 25.273 1.00 98.12 513 VAL A N 1
ATOM 4069 C CA . VAL A 1 513 ? -7.296 -23.029 26.637 1.00 98.12 513 VAL A CA 1
ATOM 4070 C C . VAL A 1 513 ? -8.667 -23.369 27.200 1.00 98.12 513 VAL A C 1
ATOM 4072 O O . VAL A 1 513 ? -9.691 -23.059 26.596 1.00 98.12 513 VAL A O 1
ATOM 4075 N N . ASP A 1 514 ? -8.692 -23.967 28.384 1.00 96.12 514 ASP A N 1
ATOM 4076 C CA . ASP A 1 514 ? -9.918 -24.177 29.153 1.00 96.12 514 ASP A CA 1
ATOM 4077 C C . ASP A 1 514 ? -9.570 -24.315 30.640 1.00 96.12 514 ASP A C 1
ATOM 4079 O O . ASP A 1 514 ? -8.456 -24.697 30.991 1.00 96.12 514 ASP A O 1
ATOM 4083 N N . HIS A 1 515 ? -10.498 -24.020 31.539 1.00 91.38 515 HIS A N 1
ATOM 4084 C CA . HIS A 1 515 ? -10.280 -24.168 32.976 1.00 91.38 515 HIS A CA 1
ATOM 4085 C C . HIS A 1 515 ? -10.722 -25.542 33.520 1.00 91.38 515 HIS A C 1
ATOM 4087 O O . HIS A 1 515 ? -10.185 -25.997 34.542 1.00 91.38 515 HIS A O 1
ATOM 4093 N N . TRP A 1 516 ? -11.650 -26.231 32.832 1.00 92.12 516 TRP A N 1
ATOM 4094 C CA . TRP A 1 516 ? -12.267 -27.505 33.238 1.00 92.12 516 TRP A CA 1
ATOM 4095 C C . TRP A 1 516 ? -12.606 -27.553 34.740 1.00 92.12 516 TRP A C 1
ATOM 4097 O O . TRP A 1 516 ? -12.277 -28.514 35.452 1.00 92.12 516 TRP A O 1
ATOM 4107 N N . GLN A 1 517 ? -13.225 -26.488 35.254 1.00 86.94 517 GLN A N 1
ATOM 4108 C CA . GLN A 1 517 ? -13.681 -26.425 36.642 1.00 86.94 517 GLN A CA 1
ATOM 4109 C C . GLN A 1 517 ? -15.150 -26.851 36.755 1.00 86.94 517 GLN A C 1
ATOM 4111 O O . GLN A 1 517 ? -16.002 -26.472 35.948 1.00 86.94 517 GLN A O 1
ATOM 4116 N N . GLY A 1 518 ? -15.448 -27.688 37.750 1.00 80.75 518 GLY A N 1
ATOM 4117 C CA . GLY A 1 518 ? -16.812 -28.081 38.111 1.00 80.75 518 GLY A CA 1
ATOM 4118 C C . GLY A 1 518 ? -17.363 -27.270 39.289 1.00 80.75 518 GLY A C 1
ATOM 4119 O O . GLY A 1 518 ? -16.634 -26.571 39.991 1.00 80.75 518 GLY A O 1
ATOM 4120 N N . GLY A 1 519 ? -18.663 -27.406 39.561 1.00 71.69 519 GLY A N 1
ATOM 4121 C CA . GLY A 1 519 ? -19.303 -26.755 40.714 1.00 71.69 519 GLY A CA 1
ATOM 4122 C C . GLY A 1 519 ? -19.427 -25.231 40.572 1.00 71.69 519 GLY A C 1
ATOM 4123 O O . GLY A 1 519 ? -19.726 -24.739 39.490 1.00 71.69 519 GLY A O 1
ATOM 4124 N N . LEU A 1 520 ? -19.225 -24.482 41.665 1.00 66.75 520 LEU A N 1
ATOM 4125 C CA . LEU A 1 520 ? -19.354 -23.010 41.689 1.00 66.75 520 LEU A CA 1
ATOM 4126 C C . LEU A 1 520 ? -18.289 -22.275 40.857 1.00 66.75 520 LEU A C 1
ATOM 4128 O O . LEU A 1 520 ? -18.490 -21.111 40.531 1.00 66.75 520 LEU A O 1
ATOM 4132 N N . GLY A 1 521 ? -17.176 -22.941 40.534 1.00 63.94 521 GLY A N 1
ATOM 4133 C CA . GLY A 1 521 ? -16.131 -22.416 39.651 1.00 63.94 521 GLY A CA 1
ATOM 4134 C C . GLY A 1 521 ? -16.349 -22.745 38.174 1.00 63.94 521 GLY A C 1
ATOM 4135 O O . GLY A 1 521 ? -15.520 -22.386 37.349 1.00 63.94 521 GLY A O 1
ATOM 4136 N N . SER A 1 522 ? -17.427 -23.456 37.823 1.00 71.00 522 SER A N 1
ATOM 4137 C CA . SER A 1 522 ? -17.710 -23.796 36.429 1.00 71.00 522 SER A CA 1
ATOM 4138 C C . SER A 1 522 ? -18.113 -22.566 35.623 1.00 71.00 522 SER A C 1
ATOM 4140 O O . SER A 1 522 ? -18.807 -21.690 36.145 1.00 71.00 522 SER A O 1
ATOM 4142 N N . SER A 1 523 ? -17.732 -22.537 34.339 1.00 74.50 523 SER A N 1
ATOM 4143 C CA . SER A 1 523 ? -18.331 -21.619 33.368 1.00 74.50 523 SER A CA 1
ATOM 4144 C C . SER A 1 523 ? -19.847 -21.673 33.509 1.00 74.50 523 SER A C 1
ATOM 4146 O O . SER A 1 523 ? -20.436 -22.751 33.679 1.00 74.50 523 SER A O 1
ATOM 4148 N N . ARG A 1 524 ? -20.509 -20.517 33.426 1.00 75.38 524 ARG A N 1
ATOM 4149 C CA . ARG A 1 524 ? -21.962 -20.473 33.610 1.00 75.38 524 ARG A CA 1
ATOM 4150 C C . ARG A 1 524 ? -22.709 -21.255 32.514 1.00 75.38 524 ARG A C 1
ATOM 4152 O O . ARG A 1 524 ? -23.877 -21.603 32.687 1.00 75.38 524 ARG A O 1
ATOM 4159 N N . ASN A 1 525 ? -22.007 -21.592 31.432 1.00 68.62 525 ASN A N 1
ATOM 4160 C CA . ASN A 1 525 ? -22.472 -22.437 30.337 1.00 68.62 525 ASN A CA 1
ATOM 4161 C C . ASN A 1 525 ? -22.434 -23.950 30.643 1.00 68.62 525 ASN A C 1
ATOM 4163 O O . ASN A 1 525 ? -23.155 -24.712 30.001 1.00 68.62 525 ASN A O 1
ATOM 4167 N N . ASP A 1 526 ? -21.636 -24.389 31.621 1.00 73.69 526 ASP A N 1
ATOM 4168 C CA . ASP A 1 526 ? -21.426 -25.804 31.981 1.00 73.69 526 ASP A CA 1
ATOM 4169 C C . ASP A 1 526 ? -21.938 -26.147 33.397 1.00 73.69 526 ASP A C 1
ATOM 4171 O O . ASP A 1 526 ? -21.623 -27.204 33.962 1.00 73.69 526 ASP A O 1
ATOM 4175 N N . ILE A 1 527 ? -22.789 -25.283 33.969 1.00 72.12 527 ILE A N 1
ATOM 4176 C CA . ILE A 1 527 ? -23.423 -25.519 35.271 1.00 72.12 527 ILE A CA 1
ATOM 4177 C C . ILE A 1 527 ? -24.141 -26.873 35.266 1.00 72.12 527 ILE A C 1
ATOM 4179 O O . ILE A 1 527 ? -25.069 -27.115 34.495 1.00 72.12 527 ILE A O 1
ATOM 4183 N N . GLY A 1 528 ? -23.723 -27.749 36.182 1.00 73.31 528 GLY A N 1
ATOM 4184 C CA . GLY A 1 528 ? -24.249 -29.109 36.323 1.00 73.31 528 GLY A CA 1
ATOM 4185 C C . GLY A 1 528 ? -23.226 -30.209 36.041 1.00 73.31 528 GLY A C 1
ATOM 4186 O O . GLY A 1 528 ? -23.492 -31.364 36.374 1.00 73.31 528 GLY A O 1
ATOM 4187 N N . LEU A 1 529 ? -22.048 -29.877 35.502 1.00 79.88 529 LEU A N 1
ATOM 4188 C CA . LEU A 1 529 ? -20.938 -30.825 35.410 1.00 79.88 529 LEU A CA 1
ATOM 4189 C C . LEU A 1 529 ? -20.174 -30.929 36.738 1.00 79.88 529 LEU A C 1
ATOM 4191 O O . LEU A 1 529 ? -19.763 -29.938 37.348 1.00 79.88 529 LEU A O 1
ATOM 4195 N N . SER A 1 530 ? -19.957 -32.167 37.177 1.00 86.62 530 SER A N 1
ATOM 4196 C CA . SER A 1 530 ? -19.062 -32.481 38.290 1.00 86.62 530 SER A CA 1
ATOM 4197 C C . SER A 1 530 ? -17.599 -32.271 37.893 1.00 86.62 530 SER A C 1
ATOM 4199 O O . SER A 1 530 ? -17.231 -32.377 36.721 1.00 86.62 530 SER A O 1
ATOM 4201 N N . GLN A 1 531 ? -16.730 -32.055 38.883 1.00 91.50 531 GLN A N 1
ATOM 4202 C CA . GLN A 1 531 ? -15.291 -31.950 38.630 1.00 91.50 531 GLN A CA 1
ATOM 4203 C C . GLN A 1 531 ? -14.725 -33.215 37.963 1.00 91.50 531 GLN A C 1
ATOM 4205 O O . GLN A 1 531 ? -13.832 -33.111 37.128 1.00 91.50 531 GLN A O 1
ATOM 4210 N N . LEU A 1 532 ? -15.274 -34.398 38.272 1.00 89.88 532 LEU A N 1
ATOM 4211 C CA . LEU A 1 532 ? -14.885 -35.652 37.625 1.00 89.88 532 LEU A CA 1
ATOM 4212 C C . LEU A 1 532 ? -15.189 -35.628 36.121 1.00 89.88 532 LEU A C 1
ATOM 4214 O O . LEU A 1 532 ? -14.329 -35.979 35.319 1.00 89.88 532 LEU A O 1
ATOM 4218 N N . GLN A 1 533 ? -16.384 -35.176 35.731 1.00 89.38 533 GLN A N 1
ATOM 4219 C CA . GLN A 1 533 ? -16.764 -35.061 34.318 1.00 89.38 533 GLN A CA 1
ATOM 4220 C C . GLN A 1 533 ? -15.887 -34.047 33.575 1.00 89.38 533 GLN A C 1
ATOM 4222 O O . GLN A 1 533 ? -15.489 -34.307 32.440 1.00 89.38 533 GLN A O 1
ATOM 4227 N N . GLN A 1 534 ? -15.545 -32.930 34.221 1.00 91.56 534 GLN A N 1
ATOM 4228 C CA . GLN A 1 534 ? -14.633 -31.933 33.660 1.00 91.56 534 GLN A CA 1
ATOM 4229 C C . GLN A 1 534 ? -13.213 -32.491 33.473 1.00 91.56 534 GLN A C 1
ATOM 4231 O O . GLN A 1 534 ? -12.631 -32.364 32.399 1.00 91.56 534 GLN A O 1
ATOM 4236 N N . SER A 1 535 ? -12.675 -33.209 34.463 1.00 92.75 535 SER A N 1
ATOM 4237 C CA . SER A 1 535 ? -11.364 -33.861 34.341 1.00 92.75 535 SER A CA 1
ATOM 4238 C C . SER A 1 535 ? -11.342 -34.956 33.265 1.00 92.75 535 SER A C 1
ATOM 4240 O O . SER A 1 535 ? -10.363 -35.074 32.535 1.00 92.75 535 SER A O 1
ATOM 4242 N N . GLN A 1 536 ? -12.440 -35.698 33.089 1.00 93.69 536 GLN A N 1
ATOM 4243 C CA . GLN A 1 536 ? -12.588 -36.661 31.988 1.00 93.69 536 GLN A CA 1
ATOM 4244 C C . GLN A 1 536 ? -12.684 -35.986 30.609 1.00 93.69 536 GLN A C 1
ATOM 4246 O O . GLN A 1 536 ? -12.338 -36.591 29.592 1.00 93.69 536 GLN A O 1
ATOM 4251 N N . LEU A 1 537 ? -13.208 -34.760 30.524 1.00 93.31 537 LEU A N 1
ATOM 4252 C CA . LEU A 1 537 ? -13.175 -33.973 29.289 1.00 93.31 537 LEU A CA 1
ATOM 4253 C C . LEU A 1 537 ? -11.744 -33.542 28.966 1.00 93.31 537 LEU A C 1
ATOM 4255 O O . LEU A 1 537 ? -11.285 -33.811 27.855 1.00 93.31 537 LEU A O 1
ATOM 4259 N N . GLU A 1 538 ? -11.030 -32.980 29.943 1.00 95.69 538 GLU A N 1
ATOM 4260 C CA . GLU A 1 538 ? -9.621 -32.598 29.804 1.00 95.69 538 GLU A CA 1
ATOM 4261 C C . GLU A 1 538 ? -8.760 -33.779 29.326 1.00 95.69 538 GLU A C 1
ATOM 4263 O O . GLU A 1 538 ? -8.031 -33.658 28.341 1.00 95.69 538 GLU A O 1
ATOM 4268 N N . GLU A 1 539 ? -8.865 -34.936 29.986 1.00 96.19 539 GLU A N 1
ATOM 4269 C CA . GLU A 1 539 ? -8.078 -36.128 29.651 1.00 96.19 539 GLU A CA 1
ATOM 4270 C C . GLU A 1 539 ? -8.338 -36.593 28.211 1.00 96.19 539 GLU A C 1
ATOM 4272 O O . GLU A 1 539 ? -7.398 -36.853 27.457 1.00 96.19 539 GLU A O 1
ATOM 4277 N N . ARG A 1 540 ? -9.607 -36.602 27.781 1.00 95.94 540 ARG A N 1
ATOM 4278 C CA . ARG A 1 540 ? -9.976 -36.944 26.398 1.00 95.94 540 ARG A CA 1
ATOM 4279 C C . ARG A 1 540 ? -9.426 -35.952 25.377 1.00 95.94 540 ARG A C 1
ATOM 4281 O O . ARG A 1 540 ? -9.040 -36.371 24.287 1.00 95.94 540 ARG A O 1
ATOM 4288 N N . VAL A 1 541 ? -9.392 -34.660 25.701 1.00 97.12 541 VAL A N 1
ATOM 4289 C CA . VAL A 1 541 ? -8.788 -33.634 24.837 1.00 97.12 541 VAL A CA 1
ATOM 4290 C C . VAL A 1 541 ? -7.279 -33.852 24.744 1.00 97.12 541 VAL A C 1
ATOM 4292 O O . VAL A 1 541 ? -6.746 -33.916 23.637 1.00 97.12 541 VAL A O 1
ATOM 4295 N N . ARG A 1 542 ? -6.591 -34.037 25.876 1.00 97.25 542 ARG A N 1
ATOM 4296 C CA . ARG A 1 542 ? -5.141 -34.285 25.895 1.00 97.25 542 ARG A CA 1
ATOM 4297 C C . ARG A 1 542 ? -4.767 -35.528 25.098 1.00 97.25 542 ARG A C 1
ATOM 4299 O O . ARG A 1 542 ? -3.855 -35.451 24.282 1.00 97.25 542 ARG A O 1
ATOM 4306 N N . GLU A 1 543 ? -5.491 -36.633 25.272 1.00 96.88 543 GLU A N 1
ATOM 4307 C CA . GLU A 1 543 ? -5.216 -37.865 24.526 1.00 96.88 543 GLU A CA 1
ATOM 4308 C C . GLU A 1 543 ? -5.496 -37.692 23.025 1.00 96.88 543 GLU A C 1
ATOM 4310 O O . GLU A 1 543 ? -4.694 -38.133 22.204 1.00 96.88 543 GLU A O 1
ATOM 4315 N N . ARG A 1 544 ? -6.565 -36.969 22.646 1.00 96.06 544 ARG A N 1
ATOM 4316 C CA . ARG A 1 544 ? -6.891 -36.691 21.234 1.00 96.06 544 ARG A CA 1
ATOM 4317 C C . ARG A 1 544 ? -5.767 -35.957 20.500 1.00 96.06 544 ARG A C 1
ATOM 4319 O O . ARG A 1 544 ? -5.518 -36.264 19.339 1.00 96.06 544 ARG A O 1
ATOM 4326 N N . PHE A 1 545 ? -5.117 -34.986 21.142 1.00 96.50 545 PHE A N 1
ATOM 4327 C CA . PHE A 1 545 ? -4.110 -34.130 20.497 1.00 96.50 545 PHE A CA 1
ATOM 4328 C C . PHE A 1 545 ? -2.659 -34.524 20.807 1.00 96.50 545 PHE A C 1
ATOM 4330 O O . PHE A 1 545 ? -1.726 -33.896 20.308 1.00 96.50 545 PHE A O 1
ATOM 4337 N N . LYS A 1 546 ? -2.450 -35.594 21.578 1.00 95.00 546 LYS A N 1
ATOM 4338 C CA . LYS A 1 546 ? -1.135 -36.075 22.027 1.00 95.00 546 LYS A CA 1
ATOM 4339 C C . LYS A 1 546 ? -0.146 -36.337 20.893 1.00 95.00 546 LYS A C 1
ATOM 4341 O O . LYS A 1 546 ? 1.038 -36.050 21.037 1.00 95.00 546 LYS A O 1
ATOM 4346 N N . SER A 1 547 ? -0.622 -36.851 19.757 1.00 95.06 547 SER A N 1
ATOM 4347 C CA . SER A 1 547 ? 0.226 -37.173 18.601 1.00 95.06 547 SER A CA 1
ATOM 4348 C C . SER A 1 547 ? 0.840 -35.947 17.919 1.00 95.06 547 SER A C 1
ATOM 4350 O O . SER A 1 547 ? 1.723 -36.109 17.083 1.00 95.06 547 SER A O 1
ATOM 4352 N N . LEU A 1 548 ? 0.382 -34.733 18.243 1.00 94.06 548 LEU A N 1
ATOM 4353 C CA . LEU A 1 548 ? 0.931 -33.490 17.695 1.00 94.06 548 LEU A CA 1
ATOM 4354 C C . LEU A 1 548 ? 2.215 -33.035 18.406 1.00 94.06 548 LEU A C 1
ATOM 4356 O O . LEU A 1 548 ? 2.912 -32.171 17.876 1.00 94.06 548 LEU A O 1
ATOM 4360 N N . GLY A 1 549 ? 2.545 -33.605 19.572 1.00 94.12 549 GLY A N 1
ATOM 4361 C CA . GLY A 1 549 ? 3.733 -33.229 20.343 1.00 94.12 549 GLY A CA 1
ATOM 4362 C C . GLY A 1 549 ? 3.791 -31.722 20.612 1.00 94.12 549 GLY A C 1
ATOM 4363 O O . GLY A 1 549 ? 2.784 -31.110 20.968 1.00 94.12 549 GLY A O 1
ATOM 4364 N N . ASP A 1 550 ? 4.951 -31.110 20.369 1.00 92.88 550 ASP A N 1
ATOM 4365 C CA . ASP A 1 550 ? 5.195 -29.680 20.618 1.00 92.88 550 ASP A CA 1
ATOM 4366 C C . ASP A 1 550 ? 4.348 -28.736 19.747 1.00 92.88 550 ASP A C 1
ATOM 4368 O O . ASP A 1 550 ? 4.221 -27.549 20.057 1.00 92.88 550 ASP A O 1
ATOM 4372 N N . ARG A 1 551 ? 3.710 -29.255 18.688 1.00 94.56 551 ARG A N 1
ATOM 4373 C CA . ARG A 1 551 ? 2.792 -28.479 17.843 1.00 94.56 551 ARG A CA 1
ATOM 4374 C C . ARG A 1 551 ? 1.441 -28.215 18.499 1.00 94.56 551 ARG A C 1
ATOM 4376 O O . ARG A 1 551 ? 0.662 -27.439 17.953 1.00 94.56 551 ARG A O 1
ATOM 4383 N N . CYS A 1 552 ? 1.125 -28.846 19.632 1.00 97.38 552 CYS A N 1
ATOM 4384 C CA . CYS A 1 552 ? -0.122 -28.598 20.350 1.00 97.38 552 CYS A CA 1
ATOM 4385 C C . CYS A 1 552 ? 0.107 -28.327 21.839 1.00 97.38 552 CYS A C 1
ATOM 4387 O O . CYS A 1 552 ? 0.730 -29.114 22.548 1.00 97.38 552 CYS A O 1
ATOM 4389 N N . ARG A 1 553 ? -0.454 -27.222 22.342 1.00 96.75 553 ARG A N 1
ATOM 4390 C CA . ARG A 1 553 ? -0.392 -26.842 23.758 1.00 96.75 553 ARG A CA 1
ATOM 4391 C C . ARG A 1 553 ? -1.796 -26.760 24.344 1.00 96.75 553 ARG A C 1
ATOM 4393 O O . ARG A 1 553 ? -2.539 -25.825 24.064 1.00 96.75 553 ARG A O 1
ATOM 4400 N N . ILE A 1 554 ? -2.130 -27.724 25.200 1.00 97.75 554 ILE A N 1
ATOM 4401 C CA . ILE A 1 554 ? -3.376 -27.730 25.977 1.00 97.75 554 ILE A CA 1
ATOM 4402 C C . ILE A 1 554 ? -3.116 -27.122 27.360 1.00 97.75 554 ILE A C 1
ATOM 4404 O O . ILE A 1 554 ? -2.429 -27.724 28.198 1.00 97.75 554 ILE A O 1
ATOM 4408 N N . VAL A 1 555 ? -3.660 -25.928 27.594 1.00 96.69 555 VAL A N 1
ATOM 4409 C CA . VAL A 1 555 ? -3.451 -25.115 28.796 1.00 96.69 555 VAL A CA 1
ATOM 4410 C C . VAL A 1 555 ? -4.692 -25.178 29.676 1.00 96.69 555 VAL A C 1
ATOM 4412 O O . VAL A 1 555 ? -5.759 -24.724 29.276 1.00 96.69 555 VAL A O 1
ATOM 4415 N N . ARG A 1 556 ? -4.525 -25.694 30.899 1.00 95.56 556 ARG A N 1
ATOM 4416 C CA . ARG A 1 556 ? -5.555 -25.615 31.933 1.00 95.56 556 ARG A CA 1
ATOM 4417 C C . ARG A 1 556 ? -5.385 -24.337 32.750 1.00 95.56 556 ARG A C 1
ATOM 4419 O O . ARG A 1 556 ? -4.437 -24.260 33.532 1.00 95.56 556 ARG A O 1
ATOM 4426 N N . ALA A 1 557 ? -6.230 -23.336 32.529 1.00 94.38 557 ALA A N 1
ATOM 4427 C CA . ALA A 1 557 ? -6.211 -22.058 33.249 1.00 94.38 557 ALA A CA 1
ATOM 4428 C C . ALA A 1 557 ? -7.477 -21.241 32.953 1.00 94.38 557 ALA A C 1
ATOM 4430 O O . ALA A 1 557 ? -8.147 -21.482 31.950 1.00 94.38 557 ALA A O 1
ATOM 4431 N N . GLU A 1 558 ? -7.752 -20.241 33.791 1.00 92.62 558 GLU A N 1
ATOM 4432 C CA . GLU A 1 558 ? -8.709 -19.186 33.448 1.00 92.62 558 GLU A CA 1
ATOM 4433 C C . GLU A 1 558 ? -8.230 -18.401 32.217 1.00 92.62 558 GLU A C 1
ATOM 4435 O O . GLU A 1 558 ? -7.026 -18.233 31.994 1.00 92.62 558 GLU A O 1
ATOM 4440 N N . SER A 1 559 ? -9.175 -17.909 31.412 1.00 94.31 559 SER A N 1
ATOM 4441 C CA . SER A 1 559 ? -8.892 -17.279 30.113 1.00 94.31 559 SER A CA 1
ATOM 4442 C C . SER A 1 559 ? -7.887 -16.120 30.207 1.00 94.31 559 SER A C 1
ATOM 4444 O O . SER A 1 559 ? -6.883 -16.094 29.488 1.00 94.31 559 SER A O 1
ATOM 4446 N N . SER A 1 560 ? -8.105 -15.188 31.138 1.00 91.81 560 SER A N 1
ATOM 4447 C CA . SER A 1 560 ? -7.243 -14.017 31.333 1.00 91.81 560 SER A CA 1
ATOM 4448 C C . SER A 1 560 ? -5.841 -14.387 31.833 1.00 91.81 560 SER A C 1
ATOM 4450 O O . SER A 1 560 ? -4.853 -13.795 31.400 1.00 91.81 560 SER A O 1
ATOM 4452 N N . GLU A 1 561 ? -5.724 -15.406 32.688 1.00 93.69 561 GLU A N 1
ATOM 4453 C CA . GLU A 1 561 ? -4.437 -15.918 33.172 1.00 93.69 561 GLU A CA 1
ATOM 4454 C C . GLU A 1 561 ? -3.661 -16.651 32.076 1.00 93.69 561 GLU A C 1
ATOM 4456 O O . GLU A 1 561 ? -2.433 -16.560 31.997 1.00 93.69 561 GLU A O 1
ATOM 4461 N N . ALA A 1 562 ? -4.366 -17.391 31.218 1.00 96.19 562 ALA A N 1
ATOM 4462 C CA . ALA A 1 562 ? -3.765 -18.054 30.073 1.00 96.19 562 ALA A CA 1
ATOM 4463 C C . ALA A 1 562 ? -3.194 -17.035 29.080 1.00 96.19 562 ALA A C 1
ATOM 4465 O O . ALA A 1 562 ? -2.065 -17.220 28.623 1.00 96.19 562 ALA A O 1
ATOM 4466 N N . ALA A 1 563 ? -3.917 -15.943 28.806 1.00 95.75 563 ALA A N 1
ATOM 4467 C CA . ALA A 1 563 ? -3.475 -14.891 27.891 1.00 95.75 563 ALA A CA 1
ATOM 4468 C C . ALA A 1 563 ? -2.123 -14.274 28.302 1.00 95.75 563 ALA A C 1
ATOM 4470 O O . ALA A 1 563 ? -1.290 -13.990 27.441 1.00 95.75 563 ALA A O 1
ATOM 4471 N N . LEU A 1 564 ? -1.851 -14.129 29.607 1.00 94.00 564 LEU A N 1
ATOM 4472 C CA . LEU A 1 564 ? -0.579 -13.596 30.128 1.00 94.00 564 LEU A CA 1
ATOM 4473 C C . LEU A 1 564 ? 0.645 -14.460 29.784 1.00 94.00 564 LEU A C 1
ATOM 4475 O O . LEU A 1 564 ? 1.772 -13.970 29.818 1.00 94.00 564 LEU A O 1
ATOM 4479 N N . LYS A 1 565 ? 0.445 -15.738 29.442 1.00 94.44 565 LYS A N 1
ATOM 4480 C CA . LYS A 1 565 ? 1.527 -16.671 29.084 1.00 94.44 565 LYS A CA 1
ATOM 4481 C C . LYS A 1 565 ? 2.010 -16.498 27.643 1.00 94.44 565 LYS A C 1
ATOM 4483 O O . LYS A 1 565 ? 2.983 -17.145 27.256 1.00 94.44 565 LYS A O 1
ATOM 4488 N N . PHE A 1 566 ? 1.333 -15.663 26.857 1.00 93.69 566 PHE A N 1
ATOM 4489 C CA . PHE A 1 566 ? 1.635 -15.438 25.450 1.00 93.69 566 PHE A CA 1
ATOM 4490 C C . PHE A 1 566 ? 2.026 -13.973 25.205 1.00 93.69 566 PHE A C 1
ATOM 4492 O O . PHE A 1 566 ? 1.377 -13.063 25.738 1.00 93.69 566 PHE A O 1
ATOM 4499 N N . PRO A 1 567 ? 3.067 -13.716 24.392 1.00 89.88 567 PRO A N 1
ATOM 4500 C CA . PRO A 1 567 ? 3.385 -12.369 23.936 1.00 89.88 567 PRO A CA 1
ATOM 4501 C C . PRO A 1 567 ? 2.226 -11.750 23.152 1.00 89.88 567 PRO A C 1
ATOM 4503 O O . PRO A 1 567 ? 1.395 -12.459 22.575 1.00 89.88 567 PRO A O 1
ATOM 4506 N N . ASP A 1 568 ? 2.188 -10.423 23.115 1.00 88.19 568 ASP A N 1
ATOM 4507 C CA . ASP A 1 568 ? 1.319 -9.714 22.178 1.00 88.19 568 ASP A CA 1
ATOM 4508 C C . ASP A 1 568 ? 1.687 -10.086 20.734 1.00 88.19 568 ASP A C 1
ATOM 4510 O O . ASP A 1 568 ? 2.820 -10.470 20.446 1.00 88.19 568 ASP A O 1
ATOM 4514 N N . GLU A 1 569 ? 0.695 -10.034 19.847 1.00 90.00 569 GLU A N 1
ATOM 4515 C CA . GLU A 1 569 ? 0.826 -10.367 18.422 1.00 90.00 569 GLU A CA 1
ATOM 4516 C C . GLU A 1 569 ? 1.383 -11.768 18.104 1.00 90.00 569 GLU A C 1
ATOM 4518 O O . GLU A 1 569 ? 1.934 -12.011 17.030 1.00 90.00 569 GLU A O 1
ATOM 4523 N N . SER A 1 570 ? 1.210 -12.729 19.011 1.00 94.12 570 SER A N 1
ATOM 4524 C CA . SER A 1 570 ? 1.699 -14.098 18.831 1.00 94.12 570 SER A CA 1
ATOM 4525 C C . SER A 1 570 ? 0.791 -14.984 17.966 1.00 94.12 570 SER A C 1
ATOM 4527 O O . SER A 1 570 ? 1.290 -15.915 17.333 1.00 94.12 570 SER A O 1
ATOM 4529 N N . PHE A 1 571 ? -0.509 -14.691 17.852 1.00 97.12 571 PHE A N 1
ATOM 4530 C CA . PHE A 1 571 ? -1.486 -15.547 17.158 1.00 97.12 571 PHE A CA 1
ATOM 4531 C C . PHE A 1 571 ? -1.988 -14.958 15.836 1.00 97.12 571 PHE A C 1
ATOM 4533 O O . PHE A 1 571 ? -2.285 -13.769 15.764 1.00 97.12 571 PHE A O 1
ATOM 4540 N N . ASP A 1 572 ? -2.130 -15.794 14.802 1.00 94.19 572 ASP A N 1
ATOM 4541 C CA . ASP A 1 572 ? -2.881 -15.475 13.574 1.00 94.19 572 ASP A CA 1
ATOM 4542 C C . ASP A 1 572 ? -4.391 -15.520 13.809 1.00 94.19 572 ASP A C 1
ATOM 4544 O O . ASP A 1 572 ? -5.146 -14.780 13.183 1.00 94.19 572 ASP A O 1
ATOM 4548 N N . TYR A 1 573 ? -4.830 -16.409 14.700 1.00 97.94 573 TYR A N 1
ATOM 4549 C CA . TYR A 1 573 ? -6.237 -16.672 14.961 1.00 97.94 573 TYR A CA 1
ATOM 4550 C C . TYR A 1 573 ? -6.468 -16.961 16.439 1.00 97.94 573 TYR A C 1
ATOM 4552 O O . TYR A 1 573 ? -5.800 -17.823 17.012 1.00 97.94 573 TYR A O 1
ATOM 4560 N N . VAL A 1 574 ? -7.433 -16.276 17.045 1.00 98.62 574 VAL A N 1
ATOM 4561 C CA . VAL A 1 574 ? -7.955 -16.608 18.374 1.00 98.62 574 VAL A CA 1
ATOM 4562 C C . VAL A 1 574 ? -9.472 -16.730 18.282 1.00 98.62 574 VAL A C 1
ATOM 4564 O O . VAL A 1 574 ? -10.134 -15.815 17.793 1.00 98.62 574 VAL A O 1
ATOM 4567 N N . TYR A 1 575 ? -10.013 -17.848 18.764 1.00 98.44 575 TYR A N 1
ATOM 4568 C CA . TYR A 1 575 ? -11.448 -18.109 18.830 1.00 98.44 575 TYR A CA 1
ATOM 4569 C C . TYR A 1 575 ? -11.933 -18.167 20.283 1.00 98.44 575 TYR A C 1
ATOM 4571 O O . TYR A 1 575 ? -11.410 -18.956 21.069 1.00 98.44 575 TYR A O 1
ATOM 4579 N N . LEU A 1 576 ? -12.917 -17.339 20.639 1.00 98.06 576 LEU A N 1
ATOM 4580 C CA . LEU A 1 576 ? -13.489 -17.231 21.984 1.00 98.06 576 LEU A CA 1
ATOM 4581 C C . LEU A 1 576 ? -14.858 -17.934 22.064 1.00 98.06 576 LEU A C 1
ATOM 4583 O O . LEU A 1 576 ? -15.817 -17.514 21.413 1.00 98.06 576 LEU A O 1
ATOM 4587 N N . ASP A 1 577 ? -14.959 -18.979 22.887 1.00 94.81 577 ASP A N 1
ATOM 4588 C CA . ASP A 1 577 ? -16.182 -19.769 23.121 1.00 94.81 577 ASP A CA 1
ATOM 4589 C C . ASP A 1 577 ? -16.276 -20.276 24.584 1.00 94.81 577 ASP A C 1
ATOM 4591 O O . ASP A 1 577 ? -16.690 -21.402 24.850 1.00 94.81 577 ASP A O 1
ATOM 4595 N N . ALA A 1 578 ? -15.839 -19.462 25.556 1.00 90.25 578 ALA A N 1
ATOM 4596 C CA . ALA A 1 578 ? -15.758 -19.852 26.970 1.00 90.25 578 ALA A CA 1
ATOM 4597 C C . ALA A 1 578 ? -17.052 -19.585 27.778 1.00 90.25 578 ALA A C 1
ATOM 4599 O O . ALA A 1 578 ? -17.880 -20.482 27.967 1.00 90.25 578 ALA A O 1
ATOM 4600 N N . ASP A 1 579 ? -17.233 -18.366 28.301 1.00 89.75 579 ASP A N 1
ATOM 4601 C CA . ASP A 1 579 ? -18.424 -17.947 29.061 1.00 89.75 579 ASP A CA 1
ATOM 4602 C C . ASP A 1 579 ? -19.153 -16.834 28.300 1.00 89.75 579 ASP A C 1
ATOM 4604 O O . ASP A 1 579 ? -18.544 -15.859 27.870 1.00 89.75 579 ASP A O 1
ATOM 4608 N N . HIS A 1 580 ? -20.466 -16.984 28.105 1.00 91.06 580 HIS A N 1
ATOM 4609 C CA . HIS A 1 580 ? -21.246 -16.104 27.223 1.00 91.06 580 HIS A CA 1
ATOM 4610 C C . HIS A 1 580 ? -21.826 -14.870 27.928 1.00 91.06 580 HIS A C 1
ATOM 4612 O O . HIS A 1 580 ? -22.562 -14.091 27.316 1.00 91.06 580 HIS A O 1
ATOM 4618 N N . SER A 1 581 ? -21.517 -14.661 29.210 1.00 89.94 581 SER A N 1
ATOM 4619 C CA . SER A 1 581 ? -21.933 -13.463 29.941 1.00 89.94 581 SER A CA 1
ATOM 4620 C C . SER A 1 581 ? -21.158 -12.214 29.511 1.00 89.94 581 SER A C 1
ATOM 4622 O O . SER A 1 581 ? -20.023 -12.276 29.043 1.00 89.94 581 SER A O 1
ATOM 4624 N N . TYR A 1 582 ? -21.780 -11.049 29.697 1.00 88.75 582 TYR A N 1
ATOM 4625 C CA . TYR A 1 582 ? -21.220 -9.763 29.271 1.00 88.75 582 TYR A CA 1
ATOM 4626 C C . TYR A 1 582 ? -19.824 -9.488 29.852 1.00 88.75 582 TYR A C 1
ATOM 4628 O O . TYR A 1 582 ? -18.903 -9.149 29.108 1.00 88.75 582 TYR A O 1
ATOM 4636 N N . ASP A 1 583 ? -19.656 -9.657 31.166 1.00 89.44 583 ASP A N 1
ATOM 4637 C CA . ASP A 1 583 ? -18.394 -9.346 31.846 1.00 89.44 583 ASP A CA 1
ATOM 4638 C C . ASP A 1 583 ? -17.262 -10.294 31.435 1.00 89.44 583 ASP A C 1
ATOM 4640 O O . ASP A 1 583 ? -16.125 -9.849 31.269 1.00 89.44 583 ASP A O 1
ATOM 4644 N N . ALA A 1 584 ? -17.576 -11.578 31.224 1.00 89.75 584 ALA A N 1
ATOM 4645 C CA . ALA A 1 584 ? -16.595 -12.570 30.803 1.00 89.75 584 ALA A CA 1
ATOM 4646 C C . ALA A 1 584 ? -16.095 -12.287 29.381 1.00 89.75 584 ALA A C 1
ATOM 4648 O O . ALA A 1 584 ? -14.894 -12.111 29.185 1.00 89.75 584 ALA A O 1
ATOM 4649 N N . ILE A 1 585 ? -17.006 -12.109 28.415 1.00 93.56 585 ILE A N 1
ATOM 4650 C CA . ILE A 1 585 ? -16.635 -11.777 27.029 1.00 93.56 585 ILE A CA 1
ATOM 4651 C C . ILE A 1 585 ? -15.874 -10.455 26.960 1.00 93.56 585 ILE A C 1
ATOM 4653 O O . ILE A 1 585 ? -14.882 -10.351 26.243 1.00 93.56 585 ILE A O 1
ATOM 4657 N N . ARG A 1 586 ? -16.288 -9.435 27.720 1.00 91.44 586 ARG A N 1
ATOM 4658 C CA . ARG A 1 586 ? -15.554 -8.165 27.785 1.00 91.44 586 ARG A CA 1
ATOM 4659 C C . ARG A 1 586 ? -14.124 -8.363 28.304 1.00 91.44 586 ARG A C 1
ATOM 4661 O O . ARG A 1 586 ? -13.201 -7.739 27.775 1.00 91.44 586 ARG A O 1
ATOM 4668 N N . GLY A 1 587 ? -13.941 -9.212 29.316 1.00 89.06 587 GLY A N 1
ATOM 4669 C CA . GLY A 1 587 ? -12.628 -9.596 29.834 1.00 89.06 587 GLY A CA 1
ATOM 4670 C C . GLY A 1 587 ? -11.781 -10.335 28.797 1.00 89.06 587 GLY A C 1
ATOM 4671 O O . GLY A 1 587 ? -10.626 -9.967 28.582 1.00 89.06 587 GLY A O 1
ATOM 4672 N N . ASP A 1 588 ? -12.369 -11.305 28.095 1.00 95.81 588 ASP A N 1
ATOM 4673 C CA . ASP A 1 588 ? -11.684 -12.082 27.059 1.00 95.81 588 ASP A CA 1
ATOM 4674 C C . ASP A 1 588 ? -11.268 -11.210 25.871 1.00 95.81 588 ASP A C 1
ATOM 4676 O O . ASP A 1 588 ? -10.121 -11.277 25.430 1.00 95.81 588 ASP A O 1
ATOM 4680 N N . LEU A 1 589 ? -12.152 -10.325 25.398 1.00 95.56 589 LEU A N 1
ATOM 4681 C CA . LEU A 1 589 ? -11.841 -9.351 24.348 1.00 95.56 589 LEU A CA 1
ATOM 4682 C C . LEU A 1 589 ? -10.650 -8.464 24.744 1.00 95.56 589 LEU A C 1
ATOM 4684 O O . LEU A 1 589 ? -9.762 -8.213 23.928 1.00 95.56 589 LEU A O 1
ATOM 4688 N N . ALA A 1 590 ? -10.599 -8.008 26.000 1.00 90.50 590 ALA A N 1
ATOM 4689 C CA . ALA A 1 590 ? -9.493 -7.196 26.501 1.00 90.50 590 ALA A CA 1
ATOM 4690 C C . ALA A 1 590 ? -8.180 -7.988 26.626 1.00 90.50 590 ALA A C 1
ATOM 4692 O O . ALA A 1 590 ? -7.117 -7.444 26.324 1.00 90.50 590 ALA A O 1
ATOM 4693 N N . ALA A 1 591 ? -8.248 -9.254 27.046 1.00 92.81 591 ALA A N 1
ATOM 4694 C CA . ALA A 1 591 ? -7.079 -10.101 27.272 1.00 92.81 591 ALA A CA 1
ATOM 4695 C C . ALA A 1 591 ? -6.475 -10.656 25.972 1.00 92.81 591 ALA A C 1
ATOM 4697 O O . ALA A 1 591 ? -5.250 -10.710 25.838 1.00 92.81 591 ALA A O 1
ATOM 4698 N N . TRP A 1 592 ? -7.316 -11.050 25.012 1.00 97.69 592 TRP A N 1
ATOM 4699 C CA . TRP A 1 592 ? -6.896 -11.801 23.827 1.00 97.69 592 TRP A CA 1
ATOM 4700 C C . TRP A 1 592 ? -6.701 -10.952 22.572 1.00 97.69 592 TRP A C 1
ATOM 4702 O O . TRP A 1 592 ? -5.866 -11.304 21.741 1.00 97.69 592 TRP A O 1
ATOM 4712 N N . TYR A 1 593 ? -7.367 -9.801 22.433 1.00 95.56 593 TYR A N 1
ATOM 4713 C CA . TYR A 1 593 ? -7.134 -8.912 21.285 1.00 95.56 593 TYR A CA 1
ATOM 4714 C C . TYR A 1 593 ? -5.674 -8.433 21.137 1.00 95.56 593 TYR A C 1
ATOM 4716 O O . TYR A 1 593 ? -5.175 -8.392 20.007 1.00 95.56 593 TYR A O 1
ATOM 4724 N N . PRO A 1 594 ? -4.929 -8.107 22.216 1.00 92.25 594 PRO A N 1
ATOM 4725 C CA . PRO A 1 594 ? -3.499 -7.801 22.110 1.00 92.25 594 PRO A CA 1
ATOM 4726 C C . PRO A 1 594 ? -2.667 -8.975 21.576 1.00 92.25 594 PRO A C 1
ATOM 4728 O O . PRO A 1 594 ? -1.671 -8.756 20.894 1.00 92.25 594 PRO A O 1
ATOM 4731 N N . LYS A 1 595 ? -3.099 -10.218 21.828 1.00 97.06 595 LYS A N 1
ATOM 4732 C CA . LYS A 1 595 ? -2.390 -11.453 21.448 1.00 97.06 595 LYS A CA 1
ATOM 4733 C C . LYS A 1 595 ? -2.557 -11.814 19.977 1.00 97.06 595 LYS A C 1
ATOM 4735 O O . LYS A 1 595 ? -1.713 -12.511 19.423 1.00 97.06 595 LYS A O 1
ATOM 4740 N N . VAL A 1 596 ? -3.616 -11.324 19.340 1.00 94.94 596 VAL A N 1
ATOM 4741 C CA . VAL A 1 596 ? -3.808 -11.440 17.893 1.00 94.94 596 VAL A CA 1
ATOM 4742 C C . VAL A 1 596 ? -2.841 -10.490 17.187 1.00 94.94 596 VAL A C 1
ATOM 4744 O O . VAL A 1 596 ? -2.702 -9.334 17.587 1.00 94.94 596 VAL A O 1
ATOM 4747 N N . ARG A 1 597 ? -2.142 -10.961 16.157 1.00 89.44 597 ARG A N 1
ATOM 4748 C CA . ARG A 1 597 ? -1.254 -10.127 15.332 1.00 89.44 597 ARG A CA 1
ATOM 4749 C C . ARG A 1 597 ? -2.044 -9.135 14.489 1.00 89.44 597 ARG A C 1
ATOM 4751 O O . ARG A 1 597 ? -3.222 -9.349 14.221 1.00 89.44 597 ARG A O 1
ATOM 4758 N N . ILE A 1 598 ? -1.395 -8.076 14.027 1.00 79.94 598 ILE A N 1
ATOM 4759 C CA . ILE A 1 598 ? -1.940 -7.259 12.937 1.00 79.94 598 ILE A CA 1
ATOM 4760 C C . ILE A 1 598 ? -2.166 -8.136 11.693 1.00 79.94 598 ILE A C 1
ATOM 4762 O O . ILE A 1 598 ? -1.296 -8.932 11.326 1.00 79.94 598 ILE A O 1
ATOM 4766 N N . GLY A 1 599 ? -3.350 -8.026 11.090 1.00 78.75 599 GLY A N 1
ATOM 4767 C CA . GLY A 1 599 ? -3.876 -8.931 10.065 1.00 78.75 599 GLY A CA 1
ATOM 4768 C C . GLY A 1 599 ? -4.389 -10.270 10.625 1.00 78.75 599 GLY A C 1
ATOM 4769 O O . GLY A 1 599 ? -4.856 -11.131 9.884 1.00 78.75 599 GLY A O 1
ATOM 4770 N N . GLY A 1 600 ? -4.303 -10.509 11.929 1.00 89.88 600 GLY A N 1
ATOM 4771 C CA . GLY A 1 600 ? -4.870 -11.699 12.557 1.00 89.88 600 GLY A CA 1
ATOM 4772 C C . GLY A 1 600 ? -6.370 -11.553 12.802 1.00 89.88 600 GLY A C 1
ATOM 4773 O O . GLY A 1 600 ? -6.916 -10.450 12.808 1.00 89.88 600 GLY A O 1
ATOM 4774 N N . VAL A 1 601 ? -7.046 -12.670 13.051 1.00 95.75 601 VAL A N 1
ATOM 4775 C CA . VAL A 1 601 ? -8.482 -12.691 13.348 1.00 95.75 601 VAL A CA 1
ATOM 4776 C C . VAL A 1 601 ? -8.718 -13.003 14.820 1.00 95.75 601 VAL A C 1
ATOM 4778 O O . VAL A 1 601 ? -8.263 -14.025 15.337 1.00 95.75 601 VAL A O 1
ATOM 4781 N N . LEU A 1 602 ? -9.491 -12.140 15.474 1.00 97.75 602 LEU A N 1
ATOM 4782 C CA . LEU A 1 602 ? -10.181 -12.461 16.715 1.00 97.75 602 LEU A CA 1
ATOM 4783 C C . LEU A 1 602 ? -11.628 -12.809 16.362 1.00 97.75 602 LEU A C 1
ATOM 4785 O O . LEU A 1 602 ? -12.334 -12.000 15.769 1.00 97.75 602 LEU A O 1
ATOM 4789 N N . ALA A 1 603 ? -12.081 -13.998 16.718 1.00 97.38 603 ALA A N 1
ATOM 4790 C CA . ALA A 1 603 ? -13.450 -14.429 16.473 1.00 97.38 603 ALA A CA 1
ATOM 4791 C C . ALA A 1 603 ? -14.035 -15.076 17.726 1.00 97.38 603 ALA A C 1
ATOM 4793 O O . ALA A 1 603 ? -13.312 -15.399 18.667 1.00 97.38 603 ALA A O 1
ATOM 4794 N N . GLY A 1 604 ? -15.342 -15.288 17.738 1.00 96.12 604 GLY A N 1
ATOM 4795 C CA . GLY A 1 604 ? -15.993 -16.026 18.812 1.00 96.12 604 GLY A CA 1
ATOM 4796 C C . GLY A 1 604 ? -17.418 -16.413 18.470 1.00 96.12 604 GLY A C 1
ATOM 4797 O O . GLY A 1 604 ? -17.963 -15.978 17.456 1.00 96.12 604 GLY A O 1
ATOM 4798 N N . HIS A 1 605 ? -18.003 -17.274 19.292 1.00 93.69 605 HIS A N 1
ATOM 4799 C CA . HIS A 1 605 ? -19.296 -17.894 19.013 1.00 93.69 605 HIS A CA 1
ATOM 4800 C C . HIS A 1 605 ? -20.480 -17.129 19.634 1.00 93.69 605 HIS A C 1
ATOM 4802 O O . HIS A 1 605 ? -20.300 -16.130 20.333 1.00 93.69 605 HIS A O 1
ATOM 4808 N N . ASP A 1 606 ? -21.695 -17.616 19.362 1.00 92.94 606 ASP A N 1
ATOM 4809 C CA . ASP A 1 606 ? -22.957 -17.189 19.977 1.00 92.94 606 ASP A CA 1
ATOM 4810 C C . ASP A 1 606 ? -23.210 -15.666 19.937 1.00 92.94 606 ASP A C 1
ATOM 4812 O O . ASP A 1 606 ? -23.675 -15.059 20.906 1.00 92.94 606 ASP A O 1
ATOM 4816 N N . TYR A 1 607 ? -22.969 -15.037 18.783 1.00 93.81 607 TYR A N 1
ATOM 4817 C CA . TYR A 1 607 ? -23.389 -13.665 18.479 1.00 93.81 607 TYR A CA 1
ATOM 4818 C C . TYR A 1 607 ? -24.916 -13.585 18.287 1.00 93.81 607 TYR A C 1
ATOM 4820 O O . TYR A 1 607 ? -25.434 -13.307 17.206 1.00 93.81 607 TYR A O 1
ATOM 4828 N N . VAL A 1 608 ? -25.657 -13.870 19.354 1.00 91.44 608 VAL A N 1
ATOM 4829 C CA . VAL A 1 608 ? -27.118 -13.890 19.392 1.00 91.44 608 VAL A CA 1
ATOM 4830 C C . VAL A 1 608 ? -27.610 -13.429 20.762 1.00 91.44 608 VAL A C 1
ATOM 4832 O O . VAL A 1 608 ? -26.978 -13.683 21.787 1.00 91.44 608 VAL A O 1
ATOM 4835 N N . GLU A 1 609 ? -28.755 -12.753 20.791 1.00 88.19 609 GLU A N 1
ATOM 4836 C CA . GLU A 1 609 ? -29.444 -12.444 22.043 1.00 88.19 609 GLU A CA 1
ATOM 4837 C C . GLU A 1 609 ? -30.213 -13.687 22.504 1.00 88.19 609 GLU A C 1
ATOM 4839 O O . GLU A 1 609 ? -31.201 -14.096 21.891 1.00 88.19 609 GLU A O 1
ATOM 4844 N N . ARG A 1 610 ? -29.723 -14.334 23.567 1.00 85.81 610 ARG A N 1
ATOM 4845 C CA . ARG A 1 610 ? -30.311 -15.555 24.127 1.00 85.81 610 ARG A CA 1
ATOM 4846 C C . ARG A 1 610 ? -30.226 -15.546 25.648 1.00 85.81 610 ARG A C 1
ATOM 4848 O O . ARG A 1 610 ? -29.196 -15.209 26.220 1.00 85.81 610 ARG A O 1
ATOM 4855 N N . THR A 1 611 ? -31.280 -16.021 26.299 1.00 83.75 611 THR A N 1
ATOM 4856 C CA . THR A 1 611 ? -31.280 -16.257 27.746 1.00 83.75 611 THR A CA 1
ATOM 4857 C C . THR A 1 611 ? -31.525 -17.731 28.006 1.00 83.75 611 THR A C 1
ATOM 4859 O O . THR A 1 611 ? -32.501 -18.313 27.533 1.00 83.75 611 THR A O 1
ATOM 4862 N N . THR A 1 612 ? -30.612 -18.352 28.742 1.00 80.19 612 THR A N 1
ATOM 4863 C CA . THR A 1 612 ? -30.766 -19.714 29.257 1.00 80.19 612 THR A CA 1
ATOM 4864 C C . THR A 1 612 ? -31.196 -19.660 30.722 1.00 80.19 612 THR A C 1
ATOM 4866 O O . THR A 1 612 ? -31.238 -18.596 31.334 1.00 80.19 612 THR A O 1
ATOM 4869 N N . LYS A 1 613 ? -31.470 -20.819 31.329 1.00 77.44 613 LYS A N 1
ATOM 4870 C CA . LYS A 1 613 ? -31.771 -20.912 32.768 1.00 77.44 613 LYS A CA 1
ATOM 4871 C C . LYS A 1 613 ? -30.655 -20.340 33.662 1.00 77.44 613 LYS A C 1
ATOM 4873 O O . LYS A 1 613 ? -30.923 -19.992 34.807 1.00 77.44 613 LYS A O 1
ATOM 4878 N N . TYR A 1 614 ? -29.424 -20.282 33.157 1.00 75.56 614 TYR A N 1
ATOM 4879 C CA . TYR A 1 614 ? -28.224 -20.015 33.948 1.00 75.56 614 TYR A CA 1
ATOM 4880 C C . TYR A 1 614 ? -27.449 -18.766 33.504 1.00 75.56 614 TYR A C 1
ATOM 4882 O O . TYR A 1 614 ? -26.697 -18.210 34.301 1.00 75.56 614 TYR A O 1
ATOM 4890 N N . VAL A 1 615 ? -27.632 -18.317 32.257 1.00 78.06 615 VAL A N 1
ATOM 4891 C CA . VAL A 1 615 ? -26.883 -17.204 31.650 1.00 78.06 615 VAL A CA 1
ATOM 4892 C C . VAL A 1 615 ? -27.777 -16.386 30.737 1.00 78.06 615 VAL A C 1
ATOM 4894 O O . VAL A 1 615 ? -28.410 -16.934 29.832 1.00 78.06 615 VAL A O 1
ATOM 4897 N N . GLU A 1 616 ? -27.752 -15.072 30.933 1.00 87.19 616 GLU A N 1
ATOM 4898 C CA . GLU A 1 616 ? -28.156 -14.084 29.936 1.00 87.19 616 GLU A CA 1
ATOM 4899 C C . GLU A 1 616 ? -26.947 -13.747 29.055 1.00 87.19 616 GLU A C 1
ATOM 4901 O O . GLU A 1 616 ? -25.886 -13.366 29.562 1.00 87.19 616 GLU A O 1
ATOM 4906 N N . PHE A 1 617 ? -27.076 -13.944 27.743 1.00 90.88 617 PHE A N 1
ATOM 4907 C CA . PHE A 1 617 ? -25.952 -13.801 26.822 1.00 90.88 617 PHE A CA 1
ATOM 4908 C C . PHE A 1 617 ? -25.626 -12.320 26.638 1.00 90.88 617 PHE A C 1
ATOM 4910 O O . PHE A 1 617 ? -26.452 -11.535 26.179 1.00 90.88 617 PHE A O 1
ATOM 4917 N N . GLY A 1 618 ? -24.392 -11.944 26.964 1.00 91.25 618 GLY A N 1
ATOM 4918 C CA . GLY A 1 618 ? -23.883 -10.581 26.816 1.00 91.25 618 GLY A CA 1
ATOM 4919 C C . GLY A 1 618 ? -23.020 -10.361 25.575 1.00 91.25 618 GLY A C 1
ATOM 4920 O O . GLY A 1 618 ? -22.493 -9.261 25.396 1.00 91.25 618 GLY A O 1
ATOM 4921 N N . VAL A 1 619 ? -22.869 -11.387 24.729 1.00 94.06 619 VAL A N 1
ATOM 4922 C CA . VAL A 1 619 ? -21.920 -11.428 23.605 1.00 94.06 619 VAL A CA 1
ATOM 4923 C C . VAL A 1 619 ? -22.121 -10.255 22.643 1.00 94.06 619 VAL A C 1
ATOM 4925 O O . VAL A 1 619 ? -21.189 -9.481 22.426 1.00 94.06 619 VAL A O 1
ATOM 4928 N N . VAL A 1 620 ? -23.331 -10.066 22.090 1.00 93.12 620 VAL A N 1
ATOM 4929 C CA . VAL A 1 620 ? -23.537 -9.033 21.052 1.00 93.12 620 VAL A CA 1
ATOM 4930 C C . VAL A 1 620 ? -23.326 -7.627 21.608 1.00 93.12 620 VAL A C 1
ATOM 4932 O O . VAL A 1 620 ? -22.772 -6.775 20.912 1.00 93.12 620 VAL A O 1
ATOM 4935 N N . ARG A 1 621 ? -23.698 -7.385 22.872 1.00 90.38 621 ARG A N 1
ATOM 4936 C CA . ARG A 1 621 ? -23.451 -6.102 23.540 1.00 90.38 621 ARG A CA 1
ATOM 4937 C C . ARG A 1 621 ? -21.952 -5.846 23.707 1.00 90.38 621 ARG A C 1
ATOM 4939 O O . ARG A 1 621 ? -21.473 -4.808 23.258 1.00 90.38 621 ARG A O 1
ATOM 4946 N N . ALA A 1 622 ? -21.220 -6.789 24.302 1.00 91.25 622 ALA A N 1
ATOM 4947 C CA . ALA A 1 622 ? -19.786 -6.646 24.558 1.00 91.25 622 ALA A CA 1
ATOM 4948 C C . ALA A 1 622 ? -18.991 -6.427 23.261 1.00 91.25 622 ALA A C 1
ATOM 4950 O O . ALA A 1 622 ? -18.166 -5.519 23.184 1.00 91.25 622 ALA A O 1
ATOM 4951 N N . VAL A 1 623 ? -19.290 -7.201 22.214 1.00 93.00 623 VAL A N 1
ATOM 4952 C CA . VAL A 1 623 ? -18.608 -7.098 20.918 1.00 93.00 623 VAL A CA 1
ATOM 4953 C C . VAL A 1 623 ? -18.961 -5.794 20.190 1.00 93.00 623 VAL A C 1
ATOM 4955 O O . VAL A 1 623 ? -18.068 -5.163 19.631 1.00 93.00 623 VAL A O 1
ATOM 4958 N N . LYS A 1 624 ? -20.223 -5.328 20.219 1.00 87.44 624 LYS A N 1
ATOM 4959 C CA . LYS A 1 624 ? -20.600 -4.028 19.620 1.00 87.44 624 LYS A CA 1
ATOM 4960 C C . LYS A 1 624 ? -19.886 -2.857 20.288 1.00 87.44 624 LYS A C 1
ATOM 4962 O O . LYS A 1 624 ? -19.403 -1.968 19.589 1.00 87.44 624 LYS A O 1
ATOM 4967 N N . GLU A 1 625 ? -19.838 -2.849 21.619 1.00 83.75 625 GLU A N 1
ATOM 4968 C CA . GLU A 1 625 ? -19.110 -1.827 22.376 1.00 83.75 625 GLU A CA 1
ATOM 4969 C C . GLU A 1 625 ? -17.615 -1.880 22.035 1.00 83.75 625 GLU A C 1
ATOM 4971 O O . GLU A 1 625 ? -17.035 -0.859 21.685 1.00 83.75 625 GLU A O 1
ATOM 4976 N N . PHE A 1 626 ? -17.024 -3.075 21.996 1.00 84.00 626 PHE A N 1
ATOM 4977 C CA . PHE A 1 626 ? -15.622 -3.268 21.632 1.00 84.00 626 PHE A CA 1
ATOM 4978 C C . PHE A 1 626 ? -15.275 -2.779 20.215 1.00 84.00 626 PHE A C 1
ATOM 4980 O O . PHE A 1 626 ? -14.294 -2.054 20.041 1.00 84.00 626 PHE A O 1
ATOM 4987 N N . VAL A 1 627 ? -16.088 -3.130 19.211 1.00 82.00 627 VAL A N 1
ATOM 4988 C CA . VAL A 1 627 ? -15.919 -2.688 17.814 1.00 82.00 627 VAL A CA 1
ATOM 4989 C C . VAL A 1 627 ? -16.009 -1.169 17.706 1.00 82.00 627 VAL A C 1
ATOM 4991 O O . VAL A 1 627 ? -15.160 -0.547 17.067 1.00 82.00 627 VAL A O 1
ATOM 4994 N N . ARG A 1 628 ? -16.998 -0.560 18.371 1.00 78.31 628 ARG A N 1
ATOM 4995 C CA . ARG A 1 628 ? -17.185 0.895 18.393 1.00 78.31 628 ARG A CA 1
ATOM 4996 C C . ARG A 1 628 ? -16.015 1.607 19.071 1.00 78.31 628 ARG A C 1
ATOM 4998 O O . ARG A 1 628 ? -15.446 2.518 18.479 1.00 78.31 628 ARG A O 1
ATOM 5005 N N . ASP A 1 629 ? -15.671 1.200 20.289 1.00 71.31 629 ASP A N 1
ATOM 5006 C CA . ASP A 1 629 ? -14.721 1.914 21.151 1.00 71.31 629 ASP A CA 1
ATOM 5007 C C . ASP A 1 629 ? -13.288 1.844 20.610 1.00 71.31 629 ASP A C 1
ATOM 5009 O O . ASP A 1 629 ? -12.486 2.743 20.852 1.00 71.31 629 ASP A O 1
ATOM 5013 N N . ARG A 1 630 ? -12.965 0.796 19.842 1.00 70.06 630 ARG A N 1
ATOM 5014 C CA . ARG A 1 630 ? -11.672 0.654 19.159 1.00 70.06 630 ARG A CA 1
ATOM 5015 C C . ARG A 1 630 ? -11.677 1.120 17.704 1.00 70.06 630 ARG A C 1
ATOM 5017 O O . ARG A 1 630 ? -10.640 1.025 17.057 1.00 70.06 630 ARG A O 1
ATOM 5024 N N . GLY A 1 631 ? -12.809 1.600 17.185 1.00 66.25 631 GLY A N 1
ATOM 5025 C CA . GLY A 1 631 ? -12.925 2.019 15.786 1.00 66.25 631 GLY A CA 1
ATOM 5026 C C . GLY A 1 631 ? -12.600 0.899 14.793 1.00 66.25 631 GLY A C 1
ATOM 5027 O O . GLY A 1 631 ? -11.999 1.158 13.753 1.00 66.25 631 GLY A O 1
ATOM 5028 N N . ILE A 1 632 ? -12.953 -0.345 15.128 1.00 78.50 632 ILE A N 1
ATOM 5029 C CA . ILE A 1 632 ? -12.666 -1.515 14.292 1.00 78.50 632 ILE A CA 1
ATOM 5030 C C . ILE A 1 632 ? -13.447 -1.379 12.986 1.00 78.50 632 ILE A C 1
ATOM 5032 O O . ILE A 1 632 ? -14.675 -1.273 12.997 1.00 78.50 632 ILE A O 1
ATOM 5036 N N . ARG A 1 633 ? -12.725 -1.378 11.862 1.00 75.06 633 ARG A N 1
ATOM 5037 C CA . ARG A 1 633 ? -13.318 -1.226 10.527 1.00 75.06 633 ARG A CA 1
ATOM 5038 C C . ARG A 1 633 ? -13.822 -2.553 9.976 1.00 75.06 633 ARG A C 1
ATOM 5040 O O . ARG A 1 633 ? -14.870 -2.583 9.338 1.00 75.06 633 ARG A O 1
ATOM 5047 N N . HIS A 1 634 ? -13.106 -3.637 10.268 1.00 84.06 634 HIS A N 1
ATOM 5048 C CA . HIS A 1 634 ? -13.359 -4.942 9.677 1.00 84.06 634 HIS A CA 1
ATOM 5049 C C . HIS A 1 634 ? -14.059 -5.886 10.662 1.00 84.06 634 HIS A C 1
ATOM 5051 O O . HIS A 1 634 ? -13.430 -6.566 11.477 1.00 84.06 634 HIS A O 1
ATOM 5057 N N . PHE A 1 635 ? -15.391 -5.909 10.578 1.00 91.25 635 PHE A N 1
ATOM 5058 C CA . PHE A 1 635 ? -16.270 -6.747 11.392 1.00 91.25 635 PHE A CA 1
ATOM 5059 C C . PHE A 1 635 ? -17.255 -7.527 10.514 1.00 91.25 635 PHE A C 1
ATOM 5061 O O . PHE A 1 635 ? -17.873 -6.955 9.616 1.00 91.25 635 PHE A O 1
ATOM 5068 N N . ALA A 1 636 ? -17.434 -8.815 10.802 1.00 91.00 636 ALA A N 1
ATOM 5069 C CA . ALA A 1 636 ? -18.375 -9.686 10.104 1.00 91.00 636 ALA A CA 1
ATOM 5070 C C . ALA A 1 636 ? -19.027 -10.701 11.055 1.00 91.00 636 ALA A C 1
ATOM 5072 O O . ALA A 1 636 ? -18.581 -10.899 12.188 1.00 91.00 636 ALA A O 1
ATOM 5073 N N . ILE A 1 637 ? -20.085 -11.353 10.575 1.00 93.25 637 ILE A N 1
ATOM 5074 C CA . ILE A 1 637 ? -20.763 -12.461 11.256 1.00 93.25 637 ILE A CA 1
ATOM 5075 C C . ILE A 1 637 ? -20.989 -13.617 10.278 1.00 93.25 637 ILE A C 1
ATOM 5077 O O . ILE A 1 637 ? -21.171 -13.375 9.085 1.00 93.25 637 ILE A O 1
ATOM 5081 N N . THR A 1 638 ? -20.975 -14.858 10.766 1.00 90.44 638 THR A N 1
ATOM 5082 C CA . THR A 1 638 ? -21.270 -16.049 9.950 1.00 90.44 638 THR A CA 1
ATOM 5083 C C . THR A 1 638 ? -22.774 -16.301 9.817 1.00 90.44 638 THR A C 1
ATOM 5085 O O . THR A 1 638 ? -23.571 -15.899 10.664 1.00 90.44 638 THR A O 1
ATOM 5088 N N . ASP A 1 639 ? -23.161 -17.014 8.757 1.00 84.31 639 ASP A N 1
ATOM 5089 C CA . ASP A 1 639 ? -24.546 -17.430 8.482 1.00 84.31 639 ASP A CA 1
ATOM 5090 C C . ASP A 1 639 ? -24.840 -18.842 9.036 1.00 84.31 639 ASP A C 1
ATOM 5092 O O . ASP A 1 639 ? -25.090 -19.795 8.294 1.00 84.31 639 ASP A O 1
ATOM 5096 N N . GLU A 1 640 ? -24.744 -19.000 10.362 1.00 86.31 640 GLU A N 1
ATOM 5097 C CA . GLU A 1 640 ? -25.073 -20.242 11.079 1.00 86.31 640 GLU A CA 1
ATOM 5098 C C . GLU A 1 640 ? -26.080 -19.990 12.219 1.00 86.31 640 GLU A C 1
ATOM 5100 O O . GLU A 1 640 ? -26.281 -18.858 12.645 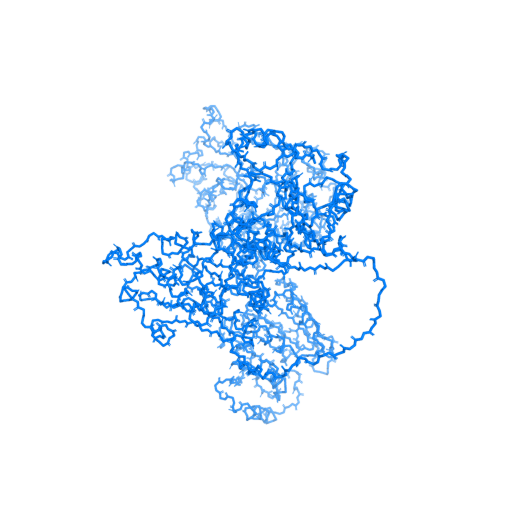1.00 86.31 640 GLU A O 1
ATOM 5105 N N . ALA A 1 641 ? -26.745 -21.041 12.723 1.00 83.94 641 ALA A N 1
ATOM 5106 C CA . ALA A 1 641 ? -27.854 -20.900 13.684 1.00 83.94 641 ALA A CA 1
ATOM 5107 C C . ALA A 1 641 ? -27.474 -20.177 14.995 1.00 83.94 641 ALA A C 1
ATOM 5109 O O . ALA A 1 641 ? -28.306 -19.484 15.578 1.00 83.94 641 ALA A O 1
ATOM 5110 N N . SER A 1 642 ? -26.224 -20.338 15.436 1.00 87.56 642 SER A N 1
ATOM 5111 C CA . SER A 1 642 ? -25.574 -19.509 16.457 1.00 87.56 642 SER A CA 1
ATOM 5112 C C . SER A 1 642 ? -24.419 -18.767 15.774 1.00 87.56 642 SER A C 1
ATOM 5114 O O . SER A 1 642 ? -23.322 -19.321 15.720 1.00 87.56 642 SER A O 1
ATOM 5116 N N . PRO A 1 643 ? -24.640 -17.561 15.219 1.00 92.81 643 PRO A N 1
ATOM 5117 C CA . PRO A 1 643 ? -23.625 -16.854 14.447 1.00 92.81 643 PRO A CA 1
ATOM 5118 C C . PRO A 1 643 ? -22.325 -16.670 15.224 1.00 92.81 643 PRO A C 1
ATOM 5120 O O . PRO A 1 643 ? -22.334 -16.305 16.400 1.00 92.81 643 PRO A O 1
ATOM 5123 N N . SER A 1 644 ? -21.200 -16.875 14.555 1.00 95.69 644 SER A N 1
ATOM 5124 C CA . SER A 1 644 ? -19.897 -16.448 15.047 1.00 95.69 644 SER A CA 1
ATOM 5125 C C . SER A 1 644 ? -19.660 -14.997 14.652 1.00 95.69 644 SER A C 1
ATOM 5127 O O . SER A 1 644 ? -19.991 -14.597 13.537 1.00 95.69 644 SER A O 1
ATOM 5129 N N . TRP A 1 645 ? -19.052 -14.217 15.536 1.00 96.19 645 TRP A N 1
ATOM 5130 C CA . TRP A 1 645 ? -18.552 -12.884 15.224 1.00 96.19 645 TRP A CA 1
ATOM 5131 C C . TRP A 1 645 ? -17.078 -12.944 14.834 1.00 96.19 645 TRP A C 1
ATOM 5133 O O . TRP A 1 645 ? -16.328 -13.800 15.306 1.00 96.19 645 TRP A O 1
ATOM 5143 N N . ILE A 1 646 ? -16.672 -12.039 13.949 1.00 96.56 646 ILE A N 1
ATOM 5144 C CA . ILE A 1 646 ? -15.338 -12.004 13.356 1.00 96.56 646 ILE A CA 1
ATOM 5145 C C . ILE A 1 646 ? -14.846 -10.561 13.391 1.00 96.56 646 ILE A C 1
ATOM 5147 O O . ILE A 1 646 ? -15.498 -9.657 12.872 1.00 96.56 646 ILE A O 1
ATOM 5151 N N . VAL A 1 647 ? -13.679 -10.361 13.988 1.00 94.31 647 VAL A N 1
ATOM 5152 C CA . VAL A 1 647 ? -12.909 -9.121 13.977 1.00 94.31 647 VAL A CA 1
ATOM 5153 C C . VAL A 1 647 ? -11.587 -9.415 13.285 1.00 94.31 647 VAL A C 1
ATOM 5155 O O . VAL A 1 647 ? -10.780 -10.203 13.785 1.00 94.31 647 VAL A O 1
ATOM 5158 N N . LEU A 1 648 ? -11.350 -8.766 12.150 1.00 91.00 648 LEU A N 1
ATOM 5159 C CA . LEU A 1 648 ? -10.019 -8.720 11.558 1.00 91.00 648 LEU A CA 1
ATOM 5160 C C . LEU A 1 648 ? -9.259 -7.563 12.212 1.00 91.00 648 LEU A C 1
ATOM 5162 O O . LEU A 1 648 ? -9.735 -6.425 12.241 1.00 91.00 648 LEU A O 1
ATOM 5166 N N . LYS A 1 649 ? -8.119 -7.875 12.832 1.00 87.62 649 LYS A N 1
ATOM 5167 C CA . LYS A 1 649 ? -7.309 -6.888 13.542 1.00 87.62 649 LYS A CA 1
ATOM 5168 C C . LYS A 1 649 ? -6.499 -6.087 12.534 1.00 87.62 649 LYS A C 1
ATOM 5170 O O . LYS A 1 649 ? -5.442 -6.528 12.093 1.00 87.62 649 LYS A O 1
ATOM 5175 N N . ASP A 1 650 ? -6.986 -4.900 12.223 1.00 73.06 650 ASP A N 1
ATOM 5176 C CA . ASP A 1 650 ? -6.264 -3.956 11.379 1.00 73.06 650 ASP A CA 1
ATOM 5177 C C . ASP A 1 650 ? -5.024 -3.409 12.068 1.00 73.06 650 ASP A C 1
ATOM 5179 O O . ASP A 1 650 ? -4.944 -3.344 13.301 1.00 73.06 650 ASP A O 1
ATOM 5183 N N . GLU A 1 651 ? -4.114 -2.877 11.254 1.00 60.94 651 GLU A N 1
ATOM 5184 C CA . GLU A 1 651 ? -3.239 -1.820 11.737 1.00 60.94 651 GLU A CA 1
ATOM 5185 C C . GLU A 1 651 ? -4.079 -0.707 12.374 1.00 60.94 651 GLU A C 1
ATOM 5187 O O . GLU A 1 651 ? -5.139 -0.358 11.837 1.00 60.94 651 GLU A O 1
ATOM 5192 N N . PRO A 1 652 ? -3.625 -0.132 13.502 1.00 54.12 652 PRO A N 1
ATOM 5193 C CA . PRO A 1 652 ? -4.272 1.028 14.088 1.00 54.12 652 PRO A CA 1
ATOM 5194 C C . PRO A 1 652 ? -4.598 2.045 12.993 1.00 54.12 652 PRO A C 1
ATOM 5196 O O . PRO A 1 652 ? -3.752 2.360 12.154 1.00 54.12 652 PRO A O 1
ATOM 5199 N N . SER A 1 653 ? -5.851 2.502 12.969 1.00 43.69 653 SER A N 1
ATOM 5200 C CA . SER A 1 653 ? -6.298 3.581 12.090 1.00 43.69 653 SER A CA 1
ATOM 5201 C C . SER A 1 653 ? -5.256 4.705 12.091 1.00 43.69 653 SER A C 1
ATOM 5203 O O . SER A 1 653 ? -4.907 5.206 13.157 1.00 43.69 653 SER A O 1
ATOM 5205 N N . GLU A 1 654 ? -4.790 5.117 10.904 1.00 47.38 654 GLU A N 1
ATOM 5206 C CA . GLU A 1 654 ? -3.902 6.283 10.734 1.00 47.38 654 GLU A CA 1
ATOM 5207 C C . GLU A 1 654 ? -4.507 7.553 11.327 1.00 47.38 654 GLU A C 1
ATOM 5209 O O . GLU A 1 654 ? -3.776 8.476 11.669 1.00 47.38 654 GLU A O 1
ATOM 5214 N N . THR A 1 655 ? -5.836 7.602 11.470 1.00 52.97 655 THR A N 1
ATOM 5215 C CA . THR A 1 655 ? -6.474 8.644 12.260 1.00 52.97 655 THR A CA 1
ATOM 5216 C C . THR A 1 655 ? -6.358 8.251 13.732 1.00 52.97 655 THR A C 1
ATOM 5218 O O . THR A 1 655 ? -7.071 7.336 14.166 1.00 52.97 655 THR A O 1
ATOM 5221 N N . PRO A 1 656 ? -5.476 8.905 14.501 1.00 65.94 656 PRO A N 1
ATOM 5222 C CA . PRO A 1 656 ? -5.337 8.618 15.916 1.00 65.94 656 PRO A CA 1
ATOM 5223 C C . PRO A 1 656 ? -6.661 8.918 16.629 1.00 65.94 656 PRO A C 1
ATOM 5225 O O . PRO A 1 656 ? -7.436 9.774 16.191 1.00 65.94 656 PRO A O 1
ATOM 5228 N N . SER A 1 657 ? -6.954 8.217 17.723 1.00 84.50 657 SER A N 1
ATOM 5229 C CA . SER A 1 657 ? -8.159 8.489 18.510 1.00 84.50 657 SER A CA 1
ATOM 5230 C C . SER A 1 657 ? -8.086 9.898 19.107 1.00 84.50 657 SER A C 1
ATOM 5232 O O . SER A 1 657 ? -7.062 10.313 19.648 1.00 84.50 657 SER A O 1
ATOM 5234 N N . PHE A 1 658 ? -9.159 10.679 19.008 1.00 92.44 658 PHE A N 1
ATOM 5235 C CA . PHE A 1 658 ? -9.156 12.042 19.531 1.00 92.44 658 PHE A CA 1
ATOM 5236 C C . PHE A 1 658 ? -10.532 12.488 20.004 1.00 92.44 658 PHE A C 1
ATOM 5238 O O . PHE A 1 658 ? -11.563 11.989 19.547 1.00 92.44 658 PHE A O 1
ATOM 5245 N N . CYS A 1 659 ? -10.530 13.482 20.887 1.00 94.94 659 CYS A N 1
ATOM 5246 C CA . CYS A 1 659 ? -11.728 14.194 21.308 1.00 94.94 659 CYS A CA 1
ATOM 5247 C C . CYS A 1 659 ? -11.559 15.703 21.117 1.00 94.94 659 CYS A C 1
ATOM 5249 O O . CYS A 1 659 ? -10.441 16.230 21.107 1.00 94.94 659 CYS A O 1
ATOM 5251 N N . TYR A 1 660 ? -12.689 16.396 21.001 1.00 97.69 660 TYR A N 1
ATOM 5252 C CA . TYR A 1 660 ? -12.741 17.834 21.216 1.00 97.69 660 TYR A CA 1
ATOM 5253 C C . TYR A 1 660 ? -13.039 18.117 22.680 1.00 97.69 660 TYR A C 1
ATOM 5255 O O . TYR A 1 660 ? -13.783 17.376 23.327 1.00 97.69 660 TYR A O 1
ATOM 5263 N N . TRP A 1 661 ? -12.540 19.231 23.190 1.00 97.44 661 TRP A N 1
ATOM 5264 C CA . TRP A 1 661 ? -12.959 19.724 24.487 1.00 97.44 661 TRP A CA 1
ATOM 5265 C C . TRP A 1 661 ? -12.996 21.249 24.541 1.00 97.44 661 TRP A C 1
ATOM 5267 O O . TRP A 1 661 ? -12.309 21.938 23.787 1.00 97.44 661 TRP A O 1
ATOM 5277 N N . SER A 1 662 ? -13.857 21.776 25.406 1.00 96.88 662 SER A N 1
ATOM 5278 C CA . SER A 1 662 ? -14.055 23.213 25.587 1.00 96.88 662 SER A CA 1
ATOM 5279 C C . SER A 1 662 ? -14.546 23.527 26.999 1.00 96.88 662 SER A C 1
ATOM 5281 O O . SER A 1 662 ? -14.917 22.636 27.770 1.00 96.88 662 SER A O 1
ATOM 5283 N N . VAL A 1 663 ? -14.547 24.809 27.350 1.00 94.25 663 VAL A N 1
ATOM 5284 C CA . VAL A 1 663 ? -14.920 25.303 28.675 1.00 94.25 663 VAL A CA 1
ATOM 5285 C C . VAL A 1 663 ? -15.630 26.650 28.568 1.00 94.25 663 VAL A C 1
ATOM 5287 O O . VAL A 1 663 ? -15.270 27.490 27.744 1.00 94.25 663 VAL A O 1
ATOM 5290 N N . GLY A 1 664 ? -16.638 26.875 29.412 1.00 91.12 664 GLY A N 1
ATOM 5291 C CA . GLY A 1 664 ? -17.388 28.127 29.437 1.00 91.12 664 GLY A CA 1
ATOM 5292 C C . GLY A 1 664 ? -18.179 28.333 30.727 1.00 91.12 664 GLY A C 1
ATOM 5293 O O . GLY A 1 664 ? -18.817 27.406 31.225 1.00 91.12 664 GLY A O 1
ATOM 5294 N N . PHE A 1 665 ? -18.156 29.569 31.238 1.00 88.62 665 PHE A N 1
ATOM 5295 C CA . PHE A 1 665 ? -18.769 29.947 32.518 1.00 88.62 665 PHE A CA 1
ATOM 5296 C C . PHE A 1 665 ? -19.953 30.906 32.353 1.00 88.62 665 PHE A C 1
ATOM 5298 O O . PHE A 1 665 ? -19.884 31.881 31.590 1.00 88.62 665 PHE A O 1
ATOM 5305 N N . GLY A 1 666 ? -21.018 30.652 33.106 1.00 90.38 666 GLY A N 1
ATOM 5306 C CA . GLY A 1 666 ? -22.275 31.385 33.067 1.00 90.38 666 GLY A CA 1
ATOM 5307 C C . GLY A 1 666 ? -23.083 31.166 31.784 1.00 90.38 666 GLY A C 1
ATOM 5308 O O . GLY A 1 666 ? -22.595 30.672 30.764 1.00 90.38 666 GLY A O 1
ATOM 5309 N N . GLU A 1 667 ? -24.338 31.613 31.820 1.00 91.06 667 GLU A N 1
ATOM 5310 C CA . GLU A 1 667 ? -25.345 31.395 30.765 1.00 91.06 667 GLU A CA 1
ATOM 5311 C C . GLU A 1 667 ? -24.887 31.812 29.361 1.00 91.06 667 GLU A C 1
ATOM 5313 O O . GLU A 1 667 ? -25.179 31.164 28.351 1.00 91.06 667 GLU A O 1
ATOM 5318 N N . LYS A 1 668 ? -24.106 32.894 29.281 1.00 92.56 668 LYS A N 1
ATOM 5319 C CA . LYS A 1 668 ? -23.623 33.420 28.004 1.00 92.56 668 LYS A CA 1
ATOM 5320 C C . LYS A 1 668 ? -22.625 32.477 27.325 1.00 92.56 668 LYS A C 1
ATOM 5322 O O . LYS A 1 668 ? -22.792 32.179 26.147 1.00 92.56 668 LYS A O 1
ATOM 5327 N N . HIS A 1 669 ? -21.609 31.991 28.044 1.00 92.56 669 HIS A N 1
ATOM 5328 C CA . HIS A 1 669 ? -20.654 31.037 27.467 1.00 92.56 669 HIS A CA 1
ATOM 5329 C C . HIS A 1 669 ? -21.280 29.657 27.286 1.00 92.56 669 HIS A C 1
ATOM 5331 O O . HIS A 1 669 ? -20.965 28.977 26.314 1.00 92.56 669 HIS A O 1
ATOM 5337 N N . HIS A 1 670 ? -22.214 29.280 28.162 1.00 94.31 670 HIS A N 1
ATOM 5338 C CA . HIS A 1 670 ? -23.015 28.073 27.991 1.00 94.31 670 HIS A CA 1
ATOM 5339 C C . HIS A 1 670 ? -23.773 28.079 26.652 1.00 94.31 670 HIS A C 1
ATOM 5341 O O . HIS A 1 670 ? -23.784 27.083 25.929 1.00 94.31 670 HIS A O 1
ATOM 5347 N N . SER A 1 671 ? -24.322 29.232 26.256 1.00 95.69 671 SER A N 1
ATOM 5348 C CA . SER A 1 671 ? -24.956 29.407 24.943 1.00 95.69 671 SER A CA 1
ATOM 5349 C C . SER A 1 671 ? -23.964 29.246 23.782 1.00 95.69 671 SER A C 1
ATOM 5351 O O . SER A 1 671 ? -24.290 28.611 22.781 1.00 95.69 671 SER A O 1
ATOM 5353 N N . PHE A 1 672 ? -22.728 29.743 23.913 1.00 97.44 672 PHE A N 1
ATOM 5354 C CA . PHE A 1 672 ? -21.694 29.535 22.890 1.00 97.44 672 PHE A CA 1
ATOM 5355 C C . PHE A 1 672 ? -21.311 28.054 22.753 1.00 97.44 672 PHE A C 1
ATOM 5357 O O . PHE A 1 672 ? -21.309 27.522 21.645 1.00 97.44 672 PHE A O 1
ATOM 5364 N N . LEU A 1 673 ? -21.103 27.358 23.876 1.00 97.19 673 LEU A N 1
ATOM 5365 C CA . LEU A 1 673 ? -20.830 25.917 23.902 1.00 97.19 673 LEU A CA 1
ATOM 5366 C C . LEU A 1 673 ? -21.951 25.118 23.225 1.00 97.19 673 LEU A C 1
ATOM 5368 O O . LEU A 1 673 ? -21.682 24.226 22.417 1.00 97.19 673 LEU A O 1
ATOM 5372 N N . ARG A 1 674 ? -23.216 25.472 23.495 1.00 96.88 674 ARG A N 1
ATOM 5373 C CA . ARG A 1 674 ? -24.378 24.888 22.810 1.00 96.88 674 ARG A CA 1
ATOM 5374 C C . ARG A 1 674 ? -24.316 25.111 21.301 1.00 96.88 674 ARG A C 1
ATOM 5376 O O . ARG A 1 674 ? -24.518 24.157 20.553 1.00 96.88 674 ARG A O 1
ATOM 5383 N N . ALA A 1 675 ? -24.008 26.326 20.845 1.00 97.62 675 ALA A N 1
ATOM 5384 C CA . ALA A 1 675 ? -23.862 26.629 19.420 1.00 97.62 675 ALA A CA 1
ATOM 5385 C C . ALA A 1 675 ? -22.727 25.821 18.763 1.00 97.62 675 ALA A C 1
ATOM 5387 O O . ALA A 1 675 ? -22.911 25.266 17.672 1.00 97.62 675 ALA A O 1
ATOM 5388 N N . MET A 1 676 ? -21.581 25.702 19.438 1.00 98.31 676 MET A N 1
ATOM 5389 C CA . MET A 1 676 ? -20.429 24.920 18.984 1.00 98.31 676 MET A CA 1
ATOM 5390 C C . MET A 1 676 ? -20.792 23.435 18.829 1.00 98.31 676 MET A C 1
ATOM 5392 O O . MET A 1 676 ? -20.622 22.868 17.750 1.00 98.31 676 MET A O 1
ATOM 5396 N N . VAL A 1 677 ? -21.371 22.813 19.862 1.00 97.75 677 VAL A N 1
ATOM 5397 C CA . VAL A 1 677 ? -21.786 21.398 19.817 1.00 97.75 677 VAL A CA 1
ATOM 5398 C C . VAL A 1 677 ? -22.865 21.186 18.754 1.00 97.75 677 VAL A C 1
ATOM 5400 O O . VAL A 1 677 ? -22.760 20.271 17.934 1.00 97.75 677 VAL A O 1
ATOM 5403 N N . LYS A 1 678 ? -23.879 22.057 18.707 1.00 97.31 678 LYS A N 1
ATOM 5404 C CA . LYS A 1 678 ? -24.978 21.975 17.735 1.00 97.31 678 LYS A CA 1
ATOM 5405 C C . LYS A 1 678 ? -24.470 22.066 16.295 1.00 97.31 678 LYS A C 1
ATOM 5407 O O . LYS A 1 678 ? -24.885 21.267 15.457 1.00 97.31 678 LYS A O 1
ATOM 5412 N N . SER A 1 679 ? -23.575 23.010 15.994 1.00 97.88 679 SER A N 1
ATOM 5413 C CA . SER A 1 679 ? -22.987 23.149 14.651 1.00 97.88 679 SER A CA 1
ATOM 5414 C C . SER A 1 679 ? -22.144 21.926 14.263 1.00 97.88 679 SER A C 1
ATOM 5416 O O . SER A 1 679 ? -22.340 21.379 13.176 1.00 97.88 679 SER A O 1
ATOM 5418 N N . ALA A 1 680 ? -21.314 21.407 15.174 1.00 96.94 680 ALA A N 1
ATOM 5419 C CA . ALA A 1 680 ? -20.521 20.198 14.943 1.00 96.94 680 ALA A CA 1
ATOM 5420 C C . ALA A 1 680 ? -21.401 18.971 14.639 1.00 96.94 680 ALA A C 1
ATOM 5422 O O . ALA A 1 680 ? -21.199 18.269 13.641 1.00 96.94 680 ALA A O 1
ATOM 5423 N N . ARG A 1 681 ? -22.424 18.722 15.468 1.00 94.12 681 ARG A N 1
ATOM 5424 C CA . ARG A 1 681 ? -23.325 17.571 15.297 1.00 94.12 681 ARG A CA 1
ATOM 5425 C C . ARG A 1 681 ? -24.185 17.680 14.043 1.00 94.12 681 ARG A C 1
ATOM 5427 O O . ARG A 1 681 ? -24.340 16.674 13.355 1.00 94.12 681 ARG A O 1
ATOM 5434 N N . LYS A 1 682 ? -24.663 18.879 13.685 1.00 93.81 682 LYS A N 1
ATOM 5435 C CA . LYS A 1 682 ? -25.400 19.121 12.428 1.00 93.81 682 LYS A CA 1
ATOM 5436 C C . LYS A 1 682 ? -24.582 18.722 11.199 1.00 93.81 682 LYS A C 1
ATOM 5438 O O . LYS A 1 682 ? -25.132 18.196 10.237 1.00 93.81 682 LYS A O 1
ATOM 5443 N N . LEU A 1 683 ? -23.270 18.930 11.248 1.00 91.25 683 LEU A N 1
ATOM 5444 C CA . LEU A 1 683 ? -22.355 18.549 10.176 1.00 91.25 683 LEU A CA 1
ATOM 5445 C C . LEU A 1 683 ? -21.950 17.074 10.235 1.00 91.25 683 LEU A C 1
ATOM 5447 O O . LEU A 1 683 ? -21.295 16.598 9.316 1.00 91.25 683 LEU A O 1
ATOM 5451 N N . GLY A 1 684 ? -22.354 16.322 11.260 1.00 83.75 684 GLY A N 1
ATOM 5452 C CA . GLY A 1 684 ? -22.033 14.907 11.433 1.00 83.75 684 GLY A CA 1
ATOM 5453 C C . GLY A 1 684 ? -20.626 14.645 11.967 1.00 83.75 684 GLY A C 1
ATOM 5454 O O . GLY A 1 684 ? -20.076 13.578 11.704 1.00 83.75 684 GLY A O 1
ATOM 5455 N N . VAL A 1 685 ? -20.045 15.592 12.712 1.00 87.50 685 VAL A N 1
ATOM 5456 C CA . VAL A 1 685 ? -18.890 15.314 13.580 1.00 87.50 685 VAL A CA 1
ATOM 5457 C C . VAL A 1 685 ? -19.339 14.287 14.621 1.00 87.50 685 VAL A C 1
ATOM 5459 O O . VAL A 1 685 ? -20.337 14.516 15.310 1.00 87.50 685 VAL A O 1
ATOM 5462 N N . ARG A 1 686 ? -18.646 13.146 14.713 1.00 86.00 686 ARG A N 1
ATOM 5463 C CA . ARG A 1 686 ? -19.023 12.009 15.582 1.00 86.00 686 ARG A CA 1
ATOM 5464 C C . ARG A 1 686 ? -18.122 11.841 16.799 1.00 86.00 686 ARG A C 1
ATOM 5466 O O . ARG A 1 686 ? -18.513 11.141 17.720 1.00 86.00 686 ARG A O 1
ATOM 5473 N N . GLN A 1 687 ? -16.966 12.495 16.809 1.00 89.88 687 GLN A N 1
ATOM 5474 C CA . GLN A 1 687 ? -15.998 12.429 17.898 1.00 89.88 687 GLN A CA 1
ATOM 5475 C C . GLN A 1 687 ? -16.595 12.933 19.206 1.00 89.88 687 GLN A C 1
ATOM 5477 O O . GLN A 1 687 ? -17.494 13.785 19.203 1.00 89.88 687 GLN A O 1
ATOM 5482 N N . ASP A 1 688 ? -16.079 12.429 20.318 1.00 94.81 688 ASP A N 1
ATOM 5483 C CA . ASP A 1 688 ? -16.485 12.903 21.632 1.00 94.81 688 ASP A CA 1
ATOM 5484 C C . ASP A 1 688 ? -16.149 14.388 21.787 1.00 94.81 688 ASP A C 1
ATOM 5486 O O . ASP A 1 688 ? -15.122 14.876 21.309 1.00 94.81 688 ASP A O 1
ATOM 5490 N N . ILE A 1 689 ? -17.070 15.117 22.415 1.00 97.44 689 ILE A N 1
ATOM 5491 C CA . ILE A 1 689 ? -16.897 16.528 22.755 1.00 97.44 689 ILE A CA 1
ATOM 5492 C C . ILE A 1 689 ? -17.081 16.623 24.264 1.00 97.44 689 ILE A C 1
ATOM 5494 O O . ILE A 1 689 ? -18.172 16.339 24.751 1.00 97.44 689 ILE A O 1
ATOM 5498 N N . HIS A 1 690 ? -16.037 16.998 24.994 1.00 96.69 690 HIS A N 1
ATOM 5499 C CA . HIS A 1 690 ? -16.086 17.210 26.438 1.00 96.69 690 HIS A CA 1
ATOM 5500 C C . HIS A 1 690 ? -16.290 18.699 26.730 1.00 96.69 690 HIS A C 1
ATOM 5502 O O . HIS A 1 690 ? -15.585 19.546 26.186 1.00 96.69 690 HIS A O 1
ATOM 5508 N N . VAL A 1 691 ? -17.251 19.045 27.581 1.00 96.12 691 VAL A N 1
ATOM 5509 C CA . VAL A 1 691 ? -17.550 20.446 27.908 1.00 96.12 691 VAL A CA 1
ATOM 5510 C C . VAL A 1 691 ? -17.529 20.655 29.412 1.00 96.12 691 VAL A C 1
ATOM 5512 O O . VAL A 1 691 ? -18.306 20.022 30.119 1.00 96.12 691 VAL A O 1
ATOM 5515 N N . TRP A 1 692 ? -16.697 21.579 29.894 1.00 93.88 692 TRP A N 1
ATOM 5516 C CA . TRP A 1 692 ? -16.717 22.033 31.287 1.00 93.88 692 TRP A CA 1
ATOM 5517 C C . TRP A 1 692 ? -17.544 23.309 31.436 1.00 93.88 692 TRP A C 1
ATOM 5519 O O . TRP A 1 692 ? -17.270 24.319 30.786 1.00 93.88 692 TRP A O 1
ATOM 5529 N N . THR A 1 693 ? -18.548 23.283 32.312 1.00 92.50 693 THR A N 1
ATOM 5530 C CA . THR A 1 693 ? -19.402 24.448 32.585 1.00 92.50 693 THR A CA 1
ATOM 5531 C C . THR A 1 693 ? -19.942 24.430 34.016 1.00 92.50 693 THR A C 1
ATOM 5533 O O . THR A 1 693 ? -20.065 23.372 34.633 1.00 92.50 693 THR A O 1
ATOM 5536 N N . ASP A 1 694 ? -20.208 25.609 34.575 1.00 91.00 694 ASP A N 1
ATOM 5537 C CA . ASP A 1 694 ? -20.802 25.811 35.906 1.00 91.00 694 ASP A CA 1
ATOM 5538 C C . ASP A 1 694 ? -22.342 25.866 35.874 1.00 91.00 694 ASP A C 1
ATOM 5540 O O . ASP A 1 694 ? -22.986 25.834 36.923 1.00 91.00 694 ASP A O 1
ATOM 5544 N N . VAL A 1 695 ? -22.936 25.909 34.679 1.00 90.69 695 VAL A N 1
ATOM 5545 C CA . VAL A 1 695 ? -24.387 25.879 34.463 1.00 90.69 695 VAL A CA 1
ATOM 5546 C C . VAL A 1 695 ? -24.886 24.431 34.480 1.00 90.69 695 VAL A C 1
ATOM 5548 O O . VAL A 1 695 ? -24.284 23.547 33.874 1.00 90.69 695 VAL A O 1
ATOM 5551 N N . SER A 1 696 ? -25.998 24.172 35.169 1.00 84.81 696 SER A N 1
ATOM 5552 C CA . SER A 1 696 ? -26.526 22.817 35.383 1.00 84.81 696 SER A CA 1
ATOM 5553 C C . SER A 1 696 ? -27.296 22.230 34.197 1.00 84.81 696 SER A C 1
ATOM 5555 O O . SER A 1 696 ? -27.540 21.025 34.179 1.00 84.81 696 SER A O 1
ATOM 5557 N N . SER A 1 697 ? -27.704 23.046 33.221 1.00 84.62 697 SER A N 1
ATOM 5558 C CA . SER A 1 697 ? -28.426 22.564 32.044 1.00 84.62 697 SER A CA 1
ATOM 5559 C C . SER A 1 697 ? -27.536 21.701 31.153 1.00 84.62 697 SER A C 1
ATOM 5561 O O . SER A 1 697 ? -26.405 22.066 30.838 1.00 84.62 697 SER A O 1
ATOM 5563 N N . GLU A 1 698 ? -28.055 20.562 30.700 1.00 85.94 698 GLU A N 1
ATOM 5564 C CA . GLU A 1 698 ? -27.321 19.684 29.791 1.00 85.94 698 GLU A CA 1
ATOM 5565 C C . GLU A 1 698 ? -27.210 20.274 28.378 1.00 85.94 698 GLU A C 1
ATOM 5567 O O . GLU A 1 698 ? -28.137 20.896 27.854 1.00 85.94 698 GLU A O 1
ATOM 5572 N N . ILE A 1 699 ? -26.079 20.006 27.723 1.00 91.31 699 ILE A N 1
ATOM 5573 C CA . ILE A 1 699 ? -25.862 20.311 26.310 1.00 91.31 699 ILE A CA 1
ATOM 5574 C C . ILE A 1 699 ? -25.951 18.993 25.538 1.00 91.31 699 ILE A C 1
ATOM 5576 O O . ILE A 1 699 ? -25.109 18.106 25.670 1.00 91.31 699 ILE A O 1
ATOM 5580 N N . ARG A 1 700 ? -26.994 18.839 24.718 1.00 88.31 700 ARG A N 1
ATOM 5581 C CA . ARG A 1 700 ? -27.224 17.596 23.972 1.00 88.31 700 ARG A CA 1
ATOM 5582 C C . ARG A 1 700 ? -26.101 17.340 22.963 1.00 88.31 700 ARG A C 1
ATOM 5584 O O . ARG A 1 700 ? -25.785 18.195 22.141 1.00 88.31 700 ARG A O 1
ATOM 5591 N N . GLY A 1 701 ? -25.582 16.113 22.957 1.00 87.19 701 GLY A N 1
ATOM 5592 C CA . GLY A 1 701 ? -24.574 15.670 21.991 1.00 87.19 701 GLY A CA 1
ATOM 5593 C C . GLY A 1 701 ? -23.128 15.915 22.426 1.00 87.19 701 GLY A C 1
ATOM 5594 O O . GLY A 1 701 ? -22.231 15.757 21.599 1.00 87.19 701 GLY A O 1
ATOM 5595 N N . CYS A 1 702 ? -22.880 16.266 23.686 1.00 93.62 702 CYS A N 1
ATOM 5596 C CA . CYS A 1 702 ? -21.547 16.280 24.287 1.00 93.62 702 CYS A CA 1
ATOM 5597 C C . CYS A 1 702 ? -21.550 15.578 25.654 1.00 93.62 702 CYS A C 1
ATOM 5599 O O . CYS A 1 702 ? -22.605 15.246 26.191 1.00 93.62 702 CYS A O 1
ATOM 5601 N N . ILE A 1 703 ? -20.358 15.355 26.200 1.00 93.19 703 ILE A N 1
ATOM 5602 C CA . ILE A 1 703 ? -20.134 14.867 27.559 1.00 93.19 703 ILE A CA 1
ATOM 5603 C C . ILE A 1 703 ? -19.912 16.101 28.436 1.00 93.19 703 ILE A C 1
ATOM 5605 O O . ILE A 1 703 ? -18.895 16.784 28.304 1.00 93.19 703 ILE A O 1
ATOM 5609 N N . THR A 1 704 ? -20.875 16.409 29.301 1.00 91.12 704 THR A N 1
ATOM 5610 C CA . THR A 1 704 ? -20.811 17.587 30.173 1.00 91.12 704 THR A CA 1
ATOM 5611 C C . THR A 1 704 ? -20.135 17.251 31.497 1.00 91.12 704 THR A C 1
ATOM 5613 O O . THR A 1 704 ? -20.493 16.286 32.169 1.00 91.12 704 THR A O 1
ATOM 5616 N N . HIS A 1 705 ? -19.191 18.097 31.894 1.00 91.56 705 HIS A N 1
ATOM 5617 C CA . HIS A 1 705 ? -18.461 18.039 33.152 1.00 91.56 705 HIS A CA 1
ATOM 5618 C C . HIS A 1 705 ? -18.763 19.295 33.962 1.00 91.56 705 HIS A C 1
ATOM 5620 O O . HIS A 1 705 ? -18.764 20.413 33.438 1.00 91.56 705 HIS A O 1
ATOM 5626 N N . LYS A 1 706 ? -18.999 19.126 35.262 1.00 88.12 706 LYS A N 1
ATOM 5627 C CA . LYS A 1 706 ? -19.218 20.259 36.160 1.00 88.12 706 LYS A CA 1
ATOM 5628 C C . LYS A 1 706 ? -17.901 21.001 36.379 1.00 88.12 706 LYS A C 1
ATOM 5630 O O . LYS A 1 706 ? -16.923 20.416 36.844 1.00 88.12 706 LYS A O 1
ATOM 5635 N N . TYR A 1 707 ? -17.892 22.297 36.096 1.00 84.75 707 TYR A N 1
ATOM 5636 C CA . TYR A 1 707 ? -16.794 23.176 36.468 1.00 84.75 707 TYR A CA 1
ATOM 5637 C C . TYR A 1 707 ? -17.029 23.758 37.860 1.00 84.75 707 TYR A C 1
ATOM 5639 O O . TYR A 1 707 ? -18.076 24.337 38.142 1.00 84.75 707 TYR A O 1
ATOM 5647 N N . GLU A 1 708 ? -16.039 23.622 38.738 1.00 79.94 708 GLU A N 1
ATOM 5648 C CA . GLU A 1 708 ? -16.077 24.192 40.084 1.00 79.94 708 GLU A CA 1
ATOM 5649 C C . GLU A 1 708 ? -15.026 25.306 40.187 1.00 79.94 708 GLU A C 1
ATOM 5651 O O . GLU A 1 708 ? -13.836 24.990 40.281 1.00 79.94 708 GLU A O 1
ATOM 5656 N N . PRO A 1 709 ? -15.426 26.596 40.183 1.00 69.94 709 PRO A N 1
ATOM 5657 C CA . PRO A 1 709 ? -14.489 27.723 40.170 1.00 69.94 709 PRO A CA 1
ATOM 5658 C C . PRO A 1 709 ? -13.473 27.710 41.317 1.00 69.94 709 PRO A C 1
ATOM 5660 O O . PRO A 1 709 ? -12.323 28.085 41.124 1.00 69.94 709 PRO A O 1
ATOM 5663 N N . ALA A 1 710 ? -13.867 27.216 42.495 1.00 63.78 710 ALA A N 1
ATOM 5664 C CA . ALA A 1 710 ? -12.986 27.106 43.660 1.00 63.78 710 ALA A CA 1
ATOM 5665 C C . ALA A 1 710 ? -11.854 26.072 43.493 1.00 63.78 710 ALA A C 1
ATOM 5667 O O . ALA A 1 710 ? -10.837 26.179 44.170 1.00 63.78 710 ALA A O 1
ATOM 5668 N N . LYS A 1 711 ? -12.020 25.077 42.609 1.00 61.69 711 LYS A N 1
ATOM 5669 C CA . LYS A 1 711 ? -11.006 24.045 42.313 1.00 61.69 711 LYS A CA 1
ATOM 5670 C C . LYS A 1 711 ? -10.106 24.403 41.129 1.00 61.69 711 LYS A C 1
ATOM 5672 O O . LYS A 1 711 ? -9.063 23.786 40.961 1.00 61.69 711 LYS A O 1
ATOM 5677 N N . HIS A 1 712 ? -10.512 25.388 40.332 1.00 62.81 712 HIS A N 1
ATOM 5678 C CA . HIS A 1 712 ? -9.869 25.762 39.072 1.00 62.81 712 HIS A CA 1
ATOM 5679 C C . HIS A 1 712 ? -9.548 27.266 39.024 1.00 62.81 712 HIS A C 1
ATOM 5681 O O . HIS A 1 712 ? -9.570 27.902 37.968 1.00 62.81 712 HIS A O 1
ATOM 5687 N N . SER A 1 713 ? -9.315 27.880 40.189 1.00 61.94 713 SER A N 1
ATOM 5688 C CA . SER A 1 713 ? -8.908 29.278 40.272 1.00 61.94 713 SER A CA 1
ATOM 5689 C C . SER A 1 713 ? -7.479 29.404 39.746 1.00 61.94 713 SER A C 1
ATOM 5691 O O . SER A 1 713 ? -6.503 29.040 40.398 1.00 61.94 713 SER A O 1
ATOM 5693 N N . ALA A 1 714 ? -7.357 29.897 38.519 1.00 66.62 714 ALA A N 1
ATOM 5694 C CA . ALA A 1 714 ? -6.079 30.161 37.885 1.00 66.62 714 ALA A CA 1
ATOM 5695 C C . ALA A 1 714 ? -6.028 31.628 37.436 1.00 66.62 714 ALA A C 1
ATOM 5697 O O . ALA A 1 714 ? -7.018 32.127 36.887 1.00 66.62 714 ALA A O 1
ATOM 5698 N N . PRO A 1 715 ? -4.908 32.335 37.651 1.00 74.50 715 PRO A N 1
ATOM 5699 C CA . PRO A 1 715 ? -4.756 33.698 37.160 1.00 74.50 715 PRO A CA 1
ATOM 5700 C C . PRO A 1 715 ? -4.767 33.724 35.626 1.00 74.50 715 PRO A C 1
ATOM 5702 O O . PRO A 1 715 ? -4.344 32.767 34.980 1.00 74.50 715 PRO A O 1
ATOM 5705 N N . ASN A 1 716 ? -5.239 34.834 35.049 1.00 76.69 716 ASN A N 1
ATOM 5706 C CA . ASN A 1 716 ? -5.046 35.192 33.638 1.00 76.69 716 ASN A CA 1
ATOM 5707 C C . ASN A 1 716 ? -5.286 34.041 32.633 1.00 76.69 716 ASN A C 1
ATOM 5709 O O . ASN A 1 716 ? -4.440 33.762 31.788 1.00 76.69 716 ASN A O 1
ATOM 5713 N N . TYR A 1 717 ? -6.445 33.378 32.736 1.00 81.19 717 TYR A N 1
ATOM 5714 C CA . TYR A 1 717 ? -6.908 32.307 31.834 1.00 81.19 717 TYR A CA 1
ATOM 5715 C C . TYR A 1 717 ? -6.107 30.988 31.851 1.00 81.19 717 TYR A C 1
ATOM 5717 O O . TYR A 1 717 ? -6.388 30.074 31.074 1.00 81.19 717 TYR A O 1
ATOM 5725 N N . MET A 1 718 ? -5.197 30.803 32.812 1.00 87.62 718 MET A N 1
ATOM 5726 C CA . MET A 1 718 ? -4.433 29.557 32.996 1.00 87.62 718 MET A CA 1
ATOM 5727 C C . MET A 1 718 ? -5.303 28.328 33.356 1.00 87.62 718 MET A C 1
ATOM 5729 O O . MET A 1 718 ? -4.795 27.209 33.434 1.00 87.62 718 MET A O 1
ATOM 5733 N N . PHE A 1 719 ? -6.623 28.491 33.525 1.00 86.62 719 PHE A N 1
ATOM 5734 C CA . PHE A 1 719 ? -7.567 27.395 33.776 1.00 86.62 719 PHE A CA 1
ATOM 5735 C C . PHE A 1 719 ? -7.598 26.379 32.624 1.00 86.62 719 PHE A C 1
ATOM 5737 O O . PHE A 1 719 ? -7.859 25.201 32.865 1.00 86.62 719 PHE A O 1
ATOM 5744 N N . LYS A 1 720 ? -7.280 26.795 31.383 1.00 90.69 720 LYS A N 1
ATOM 5745 C CA . LYS A 1 720 ? -7.167 25.879 30.232 1.00 90.69 720 LYS A CA 1
ATOM 5746 C C . LYS A 1 720 ? -6.104 24.807 30.493 1.00 90.69 720 LYS A C 1
ATOM 5748 O O . LYS A 1 720 ? -6.325 23.641 30.197 1.00 90.69 720 LYS A O 1
ATOM 5753 N N . LEU A 1 721 ? -4.981 25.166 31.115 1.00 89.50 721 LEU A N 1
ATOM 5754 C CA . LEU A 1 721 ? -3.917 24.211 31.443 1.00 89.50 721 LEU A CA 1
ATOM 5755 C C . LEU A 1 721 ? -4.304 23.290 32.603 1.00 89.50 721 LEU A C 1
ATOM 5757 O O . LEU A 1 721 ? -3.969 22.111 32.580 1.00 89.50 721 LEU A O 1
ATOM 5761 N N . GLN A 1 722 ? -5.040 23.795 33.595 1.00 86.25 722 GLN A N 1
ATOM 5762 C CA . GLN A 1 722 ? -5.555 22.954 34.682 1.00 86.25 722 GLN A CA 1
ATOM 5763 C C . GLN A 1 722 ? -6.527 21.890 34.153 1.00 86.25 722 GLN A C 1
ATOM 5765 O O . GLN A 1 722 ? -6.411 20.719 34.502 1.00 86.25 722 GLN A O 1
ATOM 5770 N N . LEU A 1 723 ? -7.436 22.278 33.254 1.00 89.75 723 LEU A N 1
ATOM 5771 C CA . LEU A 1 723 ? -8.361 21.344 32.607 1.00 89.75 723 LEU A CA 1
ATOM 5772 C C . LEU A 1 723 ? -7.670 20.416 31.602 1.00 89.75 723 LEU A C 1
ATOM 5774 O O . LEU A 1 723 ? -8.096 19.277 31.439 1.00 89.75 723 LEU A O 1
ATOM 5778 N N . LEU A 1 724 ? -6.575 20.848 30.973 1.00 89.50 724 LEU A N 1
ATOM 5779 C CA . LEU A 1 724 ? -5.767 19.960 30.140 1.00 89.50 724 LEU A CA 1
ATOM 5780 C C . LEU A 1 724 ? -5.270 18.748 30.946 1.00 89.50 724 LEU A C 1
ATOM 5782 O O . LEU A 1 724 ? -5.298 17.638 30.428 1.00 89.50 724 LEU A O 1
ATOM 5786 N N . LEU A 1 725 ? -4.888 18.916 32.217 1.00 85.12 725 LEU A N 1
ATOM 5787 C CA . LEU A 1 725 ? -4.498 17.787 33.069 1.00 85.12 725 LEU A CA 1
ATOM 5788 C C . LEU A 1 725 ? -5.663 16.824 33.335 1.00 85.12 725 LEU A C 1
ATOM 5790 O O . LEU A 1 725 ? -5.469 15.610 33.341 1.00 85.12 725 LEU A O 1
ATOM 5794 N N . GLU A 1 726 ? -6.884 17.336 33.483 1.00 87.31 726 GLU A N 1
ATOM 5795 C CA . GLU A 1 726 ? -8.089 16.509 33.626 1.00 87.31 726 GLU A CA 1
ATOM 5796 C C . GLU A 1 726 ? -8.332 15.621 32.395 1.00 87.31 726 GLU A C 1
ATOM 5798 O O . GLU A 1 726 ? -8.823 14.498 32.536 1.00 87.31 726 GLU A O 1
ATOM 5803 N N . MET A 1 727 ? -7.898 16.059 31.205 1.00 88.38 727 MET A N 1
ATOM 5804 C CA . MET A 1 727 ? -7.986 15.255 29.983 1.00 88.38 727 MET A CA 1
ATOM 5805 C C . MET A 1 727 ? -7.150 13.966 30.037 1.00 88.38 727 MET A C 1
ATOM 5807 O O . MET A 1 727 ? -7.477 13.004 29.343 1.00 88.38 727 MET A O 1
ATOM 5811 N N . SER A 1 728 ? -6.124 13.890 30.897 1.00 81.38 728 SER A N 1
ATOM 5812 C CA . SER A 1 728 ? -5.293 12.683 31.071 1.00 81.38 728 SER A CA 1
ATOM 5813 C C . SER A 1 728 ? -6.076 11.447 31.542 1.00 81.38 728 SER A C 1
ATOM 5815 O O . SER A 1 728 ? -5.631 10.313 31.333 1.00 81.38 728 SER A O 1
ATOM 5817 N N . LYS A 1 729 ? -7.258 11.659 32.139 1.00 83.56 729 LYS A N 1
ATOM 5818 C CA . LYS A 1 729 ? -8.164 10.606 32.622 1.00 83.56 729 LYS A CA 1
ATOM 5819 C C . LYS A 1 729 ? -8.838 9.835 31.487 1.00 83.56 729 LYS A C 1
ATOM 5821 O O . LYS A 1 729 ? -9.345 8.740 31.721 1.00 83.56 729 LYS A O 1
ATOM 5826 N N . PHE A 1 730 ? -8.851 10.389 30.277 1.00 83.94 730 PHE A N 1
ATOM 5827 C CA . PHE A 1 730 ? -9.493 9.784 29.117 1.00 83.94 730 PHE A CA 1
ATOM 5828 C C . PHE A 1 730 ? -8.471 9.123 28.189 1.00 83.94 730 PHE A C 1
ATOM 5830 O O . PHE A 1 730 ? -7.296 9.490 28.143 1.00 83.94 730 PHE A O 1
ATOM 5837 N N . SER A 1 731 ? -8.928 8.118 27.444 1.00 81.06 731 SER A N 1
ATOM 5838 C CA . SER A 1 731 ? -8.074 7.297 26.586 1.00 81.06 731 SER A CA 1
ATOM 5839 C C . SER A 1 731 ? -8.126 7.726 25.122 1.00 81.06 731 SER A C 1
ATOM 5841 O O . SER A 1 731 ? -8.497 6.931 24.269 1.00 81.06 731 SER A O 1
ATOM 5843 N N . TYR A 1 732 ? -7.744 8.976 24.850 1.00 87.25 732 TYR A N 1
ATOM 5844 C CA . TYR A 1 732 ? -7.576 9.505 23.491 1.00 87.25 732 TYR A CA 1
ATOM 5845 C C . TYR A 1 732 ? -6.099 9.759 23.193 1.00 87.25 732 TYR A C 1
ATOM 5847 O O . TYR A 1 732 ? -5.379 10.232 24.070 1.00 87.25 732 TYR A O 1
ATOM 5855 N N . ASP A 1 733 ? -5.651 9.504 21.967 1.00 87.81 733 ASP A N 1
ATOM 5856 C CA . ASP A 1 733 ? -4.283 9.805 21.525 1.00 87.81 733 ASP A CA 1
ATOM 5857 C C . ASP A 1 733 ? -4.033 11.318 21.444 1.00 87.81 733 ASP A C 1
ATOM 5859 O O . ASP A 1 733 ? -2.945 11.781 21.798 1.00 87.81 733 ASP A O 1
ATOM 5863 N N . TYR A 1 734 ? -5.047 12.098 21.046 1.00 94.50 734 TYR A N 1
ATOM 5864 C CA . TYR A 1 734 ? -4.988 13.562 20.974 1.00 94.50 734 TYR A CA 1
ATOM 5865 C C . TYR A 1 734 ? -6.188 14.238 21.649 1.00 94.50 734 TYR A C 1
ATOM 5867 O O . TYR A 1 734 ? -7.332 13.786 21.559 1.00 94.50 734 TYR A O 1
ATOM 5875 N N . CYS A 1 735 ? -5.928 15.381 22.282 1.00 95.69 735 CYS A N 1
ATOM 5876 C CA . CYS A 1 735 ? -6.948 16.258 22.858 1.00 95.69 735 CYS A CA 1
ATOM 5877 C C . CYS A 1 735 ? -6.972 17.588 22.095 1.00 95.69 735 CYS A C 1
ATOM 5879 O O . CYS A 1 735 ? -5.971 18.307 22.082 1.00 95.69 735 CYS A O 1
ATOM 5881 N N . VAL A 1 736 ? -8.108 17.916 21.472 1.00 97.25 736 VAL A N 1
ATOM 5882 C CA . VAL A 1 736 ? -8.287 19.118 20.641 1.00 97.25 736 VAL A CA 1
ATOM 5883 C C . VAL A 1 736 ? -9.103 20.157 21.403 1.00 97.25 736 VAL A C 1
ATOM 5885 O O . VAL A 1 736 ? -10.304 19.983 21.603 1.00 97.25 736 VAL A O 1
ATOM 5888 N N . PHE A 1 737 ? -8.468 21.245 21.826 1.00 97.81 737 PHE A N 1
ATOM 5889 C CA . PHE A 1 737 ? -9.157 22.345 22.490 1.00 97.81 737 PHE A CA 1
ATOM 5890 C C . PHE A 1 737 ? -9.787 23.311 21.483 1.00 97.81 737 PHE A C 1
ATOM 5892 O O . PHE A 1 737 ? -9.180 23.633 20.458 1.00 97.81 737 PHE A O 1
ATOM 5899 N N . LEU A 1 738 ? -10.974 23.816 21.819 1.00 97.62 738 LEU A N 1
ATOM 5900 C CA . LEU A 1 738 ? -11.657 24.899 21.117 1.00 97.62 738 LEU A CA 1
ATOM 5901 C C . LEU A 1 738 ? -12.183 25.928 22.122 1.00 97.62 738 LEU A C 1
ATOM 5903 O O . LEU A 1 738 ? -12.833 25.554 23.101 1.00 97.62 738 LEU A O 1
ATOM 5907 N N . ASP A 1 739 ? -11.988 27.220 21.856 1.00 95.69 739 ASP A N 1
ATOM 5908 C CA . ASP A 1 739 ? -12.709 28.270 22.587 1.00 95.69 739 ASP A CA 1
ATOM 5909 C C . ASP A 1 739 ? -14.225 28.134 22.360 1.00 95.69 739 ASP A C 1
ATOM 5911 O O . ASP A 1 739 ? -14.681 27.726 21.285 1.00 95.69 739 ASP A O 1
ATOM 5915 N N . ALA A 1 740 ? -15.012 28.487 23.381 1.00 95.75 740 ALA A N 1
ATOM 5916 C CA . ALA A 1 740 ? -16.458 28.257 23.412 1.00 95.75 740 ALA A CA 1
ATOM 5917 C C . ALA A 1 740 ? -17.227 28.924 22.258 1.00 95.75 740 ALA A C 1
ATOM 5919 O O . ALA A 1 740 ? -18.280 28.431 21.864 1.00 95.75 740 ALA A O 1
ATOM 5920 N N . ASP A 1 741 ? -16.722 30.033 21.711 1.00 95.81 741 ASP A N 1
ATOM 5921 C CA . ASP A 1 741 ? -17.283 30.758 20.564 1.00 95.81 741 ASP A CA 1
ATOM 5922 C C . ASP A 1 741 ? -16.722 30.287 19.204 1.00 95.81 741 ASP A C 1
ATOM 5924 O O . ASP A 1 741 ? -16.754 31.016 18.206 1.00 95.81 741 ASP A O 1
ATOM 5928 N N . SER A 1 742 ? -16.259 29.036 19.142 1.00 97.62 742 SER A N 1
ATOM 5929 C CA . SER A 1 742 ? -15.972 28.321 17.895 1.00 97.62 742 SER A CA 1
ATOM 5930 C C . SER A 1 742 ? -17.254 27.825 17.213 1.00 97.62 742 SER A C 1
ATOM 5932 O O . SER A 1 742 ? -18.181 27.337 17.858 1.00 97.62 742 SER A O 1
ATOM 5934 N N . TYR A 1 743 ? -17.301 27.902 15.884 1.00 97.94 743 TYR A N 1
ATOM 5935 C CA . TYR A 1 743 ? -18.452 27.494 15.076 1.00 97.94 743 TYR A CA 1
ATOM 5936 C C . TYR A 1 743 ? -18.020 26.619 13.897 1.00 97.94 743 TYR A C 1
ATOM 5938 O O . TYR A 1 743 ? -17.148 27.006 13.116 1.00 97.94 743 TYR A O 1
ATOM 5946 N N . PHE A 1 744 ? -18.635 25.445 13.752 1.00 98.12 744 PHE A N 1
ATOM 5947 C CA . PHE A 1 744 ? -18.322 24.517 12.667 1.00 98.12 744 PHE A CA 1
ATOM 5948 C C . PHE A 1 744 ? -19.136 24.865 11.419 1.00 98.12 744 PHE A C 1
ATOM 5950 O O . PHE A 1 744 ? -20.364 24.942 11.466 1.00 98.12 744 PHE A O 1
ATOM 5957 N N . VAL A 1 745 ? -18.449 25.016 10.288 1.00 97.00 745 VAL A N 1
ATOM 5958 C CA . VAL A 1 745 ? -19.056 25.248 8.964 1.00 97.00 745 VAL A CA 1
ATOM 5959 C C . VAL A 1 745 ? -18.840 24.076 8.004 1.00 97.00 745 VAL A C 1
ATOM 5961 O O . VAL A 1 745 ? -19.590 23.910 7.045 1.00 97.00 745 VAL A O 1
ATOM 5964 N N . ARG A 1 746 ? -17.853 23.219 8.291 1.00 95.25 746 ARG A N 1
ATOM 5965 C CA . ARG A 1 746 ? -17.581 21.951 7.596 1.00 95.25 746 ARG A CA 1
ATOM 5966 C C . ARG A 1 746 ? -17.037 20.916 8.581 1.00 95.25 746 ARG A C 1
ATOM 5968 O O . ARG A 1 746 ? -16.665 21.253 9.702 1.00 95.25 746 ARG A O 1
ATOM 5975 N N . ARG A 1 747 ? -16.949 19.651 8.156 1.00 90.69 747 ARG A N 1
ATOM 5976 C CA . ARG A 1 747 ? -16.174 18.649 8.905 1.00 90.69 747 ARG A CA 1
ATOM 5977 C C . ARG A 1 747 ? -14.678 18.969 8.778 1.00 90.69 747 ARG A C 1
ATOM 5979 O O . ARG A 1 747 ? -14.208 19.068 7.645 1.00 90.69 747 ARG A O 1
ATOM 5986 N N . PRO A 1 748 ? -13.943 19.137 9.888 1.00 90.50 748 PRO A N 1
ATOM 5987 C CA . PRO A 1 748 ? -12.506 19.388 9.843 1.00 90.50 748 PRO A CA 1
ATOM 5988 C C . PRO A 1 748 ? -11.728 18.105 9.517 1.00 90.50 748 PRO A C 1
ATOM 5990 O O . PRO A 1 748 ? -12.092 17.021 9.972 1.00 90.50 748 PRO A O 1
ATOM 5993 N N . HIS A 1 749 ? -10.630 18.245 8.775 1.00 86.25 749 HIS A N 1
ATOM 5994 C CA . HIS A 1 749 ? -9.668 17.173 8.516 1.00 86.25 749 HIS A CA 1
ATOM 5995 C C . HIS A 1 749 ? -8.381 17.447 9.308 1.00 86.25 749 HIS A C 1
ATOM 5997 O O . HIS A 1 749 ? -7.623 18.344 8.956 1.00 86.25 749 HIS A O 1
ATOM 6003 N N . LEU A 1 750 ? -8.145 16.709 10.398 1.00 90.19 750 LEU A N 1
ATOM 6004 C CA . LEU A 1 750 ? -7.121 17.057 11.397 1.00 90.19 750 LEU A CA 1
ATOM 6005 C C . LEU A 1 750 ? -5.751 16.388 11.208 1.00 90.19 750 LEU A C 1
ATOM 6007 O O . LEU A 1 750 ? -4.851 16.671 11.992 1.00 90.19 750 LEU A O 1
ATOM 6011 N N . GLN A 1 751 ? -5.558 15.552 10.181 1.00 84.69 751 GLN A N 1
ATOM 6012 C CA . GLN A 1 751 ? -4.314 14.782 10.023 1.00 84.69 751 GLN A CA 1
ATOM 6013 C C . GLN A 1 751 ? -3.058 15.668 10.035 1.00 84.69 751 GLN A C 1
ATOM 6015 O O . GLN A 1 751 ? -2.163 15.451 10.841 1.00 84.69 751 GLN A O 1
ATOM 6020 N N . ALA A 1 752 ? -3.056 16.753 9.252 1.00 84.19 752 ALA A N 1
ATOM 6021 C CA . ALA A 1 752 ? -1.932 17.690 9.189 1.00 84.19 752 ALA A CA 1
ATOM 6022 C C . ALA A 1 752 ? -1.598 18.347 10.545 1.00 84.19 752 ALA A C 1
ATOM 6024 O O . ALA A 1 752 ? -0.465 18.772 10.773 1.00 84.19 752 ALA A O 1
ATOM 6025 N N . VAL A 1 753 ? -2.577 18.449 11.452 1.00 90.94 753 VAL A N 1
ATOM 6026 C CA . VAL A 1 753 ? -2.362 18.938 12.820 1.00 90.94 753 VAL A CA 1
ATOM 6027 C C . VAL A 1 753 ? -1.791 17.836 13.705 1.00 90.94 753 VAL A C 1
ATOM 6029 O O . VAL A 1 753 ? -0.872 18.118 14.470 1.00 90.94 753 VAL A O 1
ATOM 6032 N N . PHE A 1 754 ? -2.270 16.596 13.589 1.00 91.31 754 PHE A N 1
ATOM 6033 C CA . PHE A 1 754 ? -1.746 15.458 14.352 1.00 91.31 754 PHE A CA 1
ATOM 6034 C C . PHE A 1 754 ? -0.292 15.133 14.005 1.00 91.31 754 PHE A C 1
ATOM 6036 O O . PHE A 1 754 ? 0.496 14.884 14.918 1.00 91.31 754 PHE A O 1
ATOM 6043 N N . ASP A 1 755 ? 0.080 15.254 12.728 1.00 84.69 755 ASP A N 1
ATOM 6044 C CA . ASP A 1 755 ? 1.457 15.078 12.247 1.00 84.69 755 ASP A CA 1
ATOM 6045 C C . ASP A 1 755 ? 2.422 16.123 12.842 1.00 84.69 755 ASP A C 1
ATOM 6047 O O . ASP A 1 755 ? 3.628 15.897 12.942 1.00 84.69 755 ASP A O 1
ATOM 6051 N N . LEU A 1 756 ? 1.898 17.293 13.229 1.00 87.62 756 LEU A N 1
ATOM 6052 C CA . LEU A 1 756 ? 2.664 18.375 13.849 1.00 87.62 756 LEU A CA 1
ATOM 6053 C C . LEU A 1 756 ? 2.611 18.356 15.379 1.00 87.62 756 LEU A C 1
ATOM 6055 O O . LEU A 1 756 ? 3.534 18.859 16.016 1.00 87.62 756 LEU A O 1
ATOM 6059 N N . ALA A 1 757 ? 1.528 17.854 15.968 1.00 90.12 757 ALA A N 1
ATOM 6060 C CA . ALA A 1 757 ? 1.260 17.909 17.400 1.00 90.12 757 ALA A CA 1
ATOM 6061 C C . ALA A 1 757 ? 2.077 16.864 18.178 1.00 90.12 757 ALA A C 1
ATOM 6063 O O . ALA A 1 757 ? 1.514 15.997 18.836 1.00 90.12 757 ALA A O 1
ATOM 6064 N N . ASP A 1 758 ? 3.406 16.947 18.125 1.00 88.88 758 ASP A N 1
ATOM 6065 C CA . ASP A 1 758 ? 4.312 16.085 18.889 1.00 88.88 758 ASP A CA 1
ATOM 6066 C C . ASP A 1 758 ? 5.320 16.934 19.690 1.00 88.88 758 ASP A C 1
ATOM 6068 O O . ASP A 1 758 ? 6.345 17.349 19.146 1.00 88.88 758 ASP A O 1
ATOM 6072 N N . PRO A 1 759 ? 5.029 17.271 20.960 1.00 93.38 759 PRO A N 1
ATOM 6073 C CA . PRO A 1 759 ? 3.811 16.940 21.707 1.00 93.38 759 PRO A CA 1
ATOM 6074 C C . PRO A 1 759 ? 2.651 17.939 21.526 1.00 93.38 759 PRO A C 1
ATOM 6076 O O . PRO A 1 759 ? 1.545 17.674 22.003 1.00 93.38 759 PRO A O 1
ATOM 6079 N N . LEU A 1 760 ? 2.892 19.101 20.905 1.00 95.94 760 LEU A N 1
ATOM 6080 C CA . LEU A 1 760 ? 2.004 20.268 20.960 1.00 95.94 760 LEU A CA 1
ATOM 6081 C C . LEU A 1 760 ? 1.834 20.937 19.594 1.00 95.94 760 LEU A C 1
ATOM 6083 O O . LEU A 1 760 ? 2.789 21.109 18.842 1.00 95.94 760 LEU A O 1
ATOM 6087 N N . HIS A 1 761 ? 0.619 21.394 19.307 1.00 96.25 761 HIS A N 1
ATOM 6088 C CA . HIS A 1 761 ? 0.331 22.256 18.172 1.00 96.25 761 HIS A CA 1
ATOM 6089 C C . HIS A 1 761 ? -0.533 23.454 18.579 1.00 96.25 761 HIS A C 1
ATOM 6091 O O . HIS A 1 761 ? -1.617 23.284 19.134 1.00 96.25 761 HIS A O 1
ATOM 6097 N N . LEU A 1 762 ? -0.076 24.656 18.213 1.00 94.50 762 LEU A N 1
ATOM 6098 C CA . LEU A 1 762 ? -0.855 25.898 18.175 1.00 94.50 762 LEU A CA 1
ATOM 6099 C C . LEU A 1 762 ? -0.572 26.642 16.874 1.00 94.50 762 LEU A C 1
ATOM 6101 O O . LEU A 1 762 ? 0.587 26.710 16.452 1.00 94.50 762 LEU A O 1
ATOM 6105 N N . HIS A 1 763 ? -1.591 27.282 16.298 1.00 91.38 763 HIS A N 1
ATOM 6106 C CA . HIS A 1 763 ? -1.410 28.171 15.150 1.00 91.38 763 HIS A CA 1
ATOM 6107 C C . HIS A 1 763 ? -0.503 29.350 15.516 1.00 91.38 763 HIS A C 1
ATOM 6109 O O . HIS A 1 763 ? -0.867 30.223 16.306 1.00 91.38 763 HIS A O 1
ATOM 6115 N N . GLN A 1 764 ? 0.687 29.375 14.916 1.00 90.06 764 GLN A N 1
ATOM 6116 C CA . GLN A 1 764 ? 1.624 30.486 15.037 1.00 90.06 764 GLN A CA 1
ATOM 6117 C C . GLN A 1 764 ? 1.221 31.560 14.032 1.00 90.06 764 GLN A C 1
ATOM 6119 O O . GLN A 1 764 ? 1.268 31.338 12.817 1.00 90.06 764 GLN A O 1
ATOM 6124 N N . GLU A 1 765 ? 0.787 32.711 14.537 1.00 84.62 765 GLU A N 1
ATOM 6125 C CA . GLU A 1 765 ? 0.316 33.808 13.700 1.00 84.62 765 GLU A CA 1
ATOM 6126 C C . GLU A 1 765 ? 1.512 34.590 13.154 1.00 84.62 765 GLU A C 1
ATOM 6128 O O . GLU A 1 765 ? 1.916 34.427 12.000 1.00 84.62 765 GLU A O 1
ATOM 6133 N N . THR A 1 766 ? 2.098 35.437 13.997 1.00 81.06 766 THR A N 1
ATOM 6134 C CA . THR A 1 766 ? 3.066 36.446 13.566 1.00 81.06 766 THR A CA 1
ATOM 6135 C C . THR A 1 766 ? 4.378 36.277 14.338 1.00 81.06 766 THR A C 1
ATOM 6137 O O . THR A 1 766 ? 4.324 36.130 15.563 1.00 81.06 766 THR A O 1
ATOM 6140 N N . PRO A 1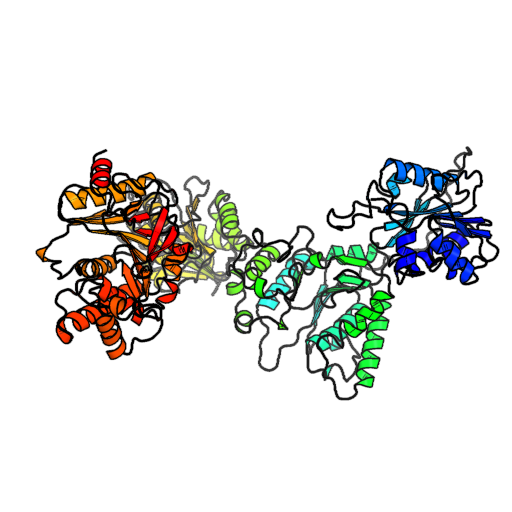 767 ? 5.552 36.280 13.671 1.00 86.50 767 PRO A N 1
ATOM 6141 C CA . PRO A 1 767 ? 6.832 36.279 14.376 1.00 86.50 767 PRO A CA 1
ATOM 6142 C C . PRO A 1 767 ? 6.977 37.553 15.213 1.00 86.50 767 PRO A C 1
ATOM 6144 O O . PRO A 1 767 ? 6.617 38.627 14.741 1.00 86.50 767 PRO A O 1
ATOM 6147 N N . ILE A 1 768 ? 7.509 37.471 16.433 1.00 83.69 768 ILE A N 1
ATOM 6148 C CA . ILE A 1 768 ? 7.687 38.665 17.294 1.00 83.69 768 ILE A CA 1
ATOM 6149 C C . ILE A 1 768 ? 8.998 39.406 17.056 1.00 83.69 768 ILE A C 1
ATOM 6151 O O . ILE A 1 768 ? 9.164 40.527 17.517 1.00 83.69 768 ILE A O 1
ATOM 6155 N N . ASN A 1 769 ? 9.921 38.792 16.325 1.00 82.12 769 ASN A N 1
ATOM 6156 C CA . ASN A 1 769 ? 11.248 39.319 16.031 1.00 82.12 769 ASN A CA 1
ATOM 6157 C C . ASN A 1 769 ? 11.480 39.464 14.520 1.00 82.12 769 ASN A C 1
ATOM 6159 O O . ASN A 1 769 ? 12.561 39.145 14.023 1.00 82.12 769 ASN A O 1
ATOM 6163 N N . SER A 1 770 ? 10.453 39.887 13.776 1.00 81.25 770 SER A N 1
ATOM 6164 C CA . SER A 1 770 ? 10.609 40.113 12.339 1.00 81.25 770 SER A CA 1
ATOM 6165 C C . SER A 1 770 ? 11.621 41.237 12.090 1.00 81.25 770 SER A C 1
ATOM 6167 O O . SER A 1 770 ? 11.488 42.295 12.707 1.00 81.25 770 SER A O 1
ATOM 6169 N N . PRO A 1 771 ? 12.591 41.061 11.172 1.00 75.19 771 PRO A N 1
ATOM 6170 C CA . PRO A 1 771 ? 13.499 42.142 10.786 1.00 75.19 771 PRO A CA 1
ATOM 6171 C C . PRO A 1 771 ? 12.773 43.295 10.076 1.00 75.19 771 PRO A C 1
ATOM 6173 O O . PRO A 1 771 ? 13.315 44.390 9.996 1.00 75.19 771 PRO A O 1
ATOM 6176 N N . ASP A 1 772 ? 11.551 43.059 9.590 1.00 79.06 772 ASP A N 1
ATOM 6177 C CA . ASP A 1 772 ? 10.734 44.062 8.900 1.00 79.06 772 ASP A CA 1
ATOM 6178 C C . ASP A 1 772 ? 10.003 45.016 9.863 1.00 79.06 772 ASP A C 1
ATOM 6180 O O . ASP A 1 772 ? 9.314 45.933 9.416 1.00 79.06 772 ASP A O 1
ATOM 6184 N N . TYR A 1 773 ? 10.095 44.794 11.180 1.00 81.94 773 TYR A N 1
ATOM 6185 C CA . TYR A 1 773 ? 9.446 45.659 12.162 1.00 81.94 773 TYR A CA 1
ATOM 6186 C C . TYR A 1 773 ? 10.229 46.938 12.405 1.00 81.94 773 TYR A C 1
ATOM 6188 O O . TYR A 1 773 ? 11.441 46.925 12.609 1.00 81.94 773 TYR A O 1
ATOM 6196 N N . THR A 1 774 ? 9.509 48.056 12.451 1.00 82.06 774 THR A N 1
ATOM 6197 C CA . THR A 1 774 ? 10.076 49.331 12.876 1.00 82.06 774 THR A CA 1
ATOM 6198 C C . THR A 1 774 ? 10.348 49.326 14.381 1.00 82.06 774 THR A C 1
ATOM 6200 O O . THR A 1 774 ? 9.674 48.649 15.161 1.00 82.06 774 THR A O 1
ATOM 6203 N N . ASP A 1 775 ? 11.294 50.155 14.818 1.00 80.06 775 ASP A N 1
ATOM 6204 C CA . ASP A 1 775 ? 11.553 50.420 16.240 1.00 80.06 775 ASP A CA 1
ATOM 6205 C C . ASP A 1 775 ? 10.278 50.809 17.010 1.00 80.06 775 ASP A C 1
ATOM 6207 O O . ASP A 1 775 ? 10.092 50.436 18.169 1.00 80.06 775 ASP A O 1
ATOM 6211 N N . GLU A 1 776 ? 9.379 51.549 16.360 1.00 81.69 776 GLU A N 1
ATOM 6212 C CA . GLU A 1 776 ? 8.084 51.935 16.919 1.00 81.69 776 GLU A CA 1
ATOM 6213 C C . GLU A 1 776 ? 7.154 50.725 17.094 1.00 81.69 776 GLU A C 1
ATOM 6215 O O . GLU A 1 776 ? 6.539 50.566 18.152 1.00 81.69 776 GLU A O 1
ATOM 6220 N N . GLN A 1 777 ? 7.096 49.828 16.104 1.00 79.06 777 GLN A N 1
ATOM 6221 C CA . GLN A 1 777 ? 6.345 48.570 16.191 1.00 79.06 777 GLN A CA 1
ATOM 6222 C C . GLN A 1 777 ? 6.900 47.645 17.285 1.00 79.06 777 GLN A C 1
ATOM 6224 O O . GLN A 1 777 ? 6.132 46.981 17.977 1.00 79.06 777 GLN A O 1
ATOM 6229 N N . MET A 1 778 ? 8.218 47.639 17.501 1.00 80.94 778 MET A N 1
ATOM 6230 C CA . MET A 1 778 ? 8.850 46.844 18.559 1.00 80.94 778 MET A CA 1
ATOM 6231 C C . MET A 1 778 ? 8.604 47.402 19.970 1.00 80.94 778 MET A C 1
ATOM 6233 O O . MET A 1 778 ? 8.516 46.631 20.931 1.00 80.94 778 MET A O 1
ATOM 6237 N N . ARG A 1 779 ? 8.481 48.731 20.110 1.00 80.31 779 ARG A N 1
ATOM 6238 C CA . ARG A 1 779 ? 8.288 49.430 21.399 1.00 80.31 779 ARG A CA 1
ATOM 6239 C C . ARG A 1 779 ? 6.821 49.669 21.769 1.00 80.31 779 ARG A C 1
ATOM 6241 O O . ARG A 1 779 ? 6.533 50.007 22.919 1.00 80.31 779 ARG A O 1
ATOM 6248 N N . THR A 1 780 ? 5.885 49.483 20.842 1.00 72.06 780 THR A N 1
ATOM 6249 C CA . THR A 1 780 ? 4.447 49.587 21.127 1.00 72.06 780 THR A CA 1
ATOM 6250 C C . THR A 1 780 ? 3.969 48.409 21.984 1.00 72.06 780 THR A C 1
ATOM 6252 O O . THR A 1 780 ? 4.431 47.278 21.840 1.00 72.06 780 THR A O 1
ATOM 6255 N N . ARG A 1 781 ? 3.041 48.667 22.921 1.00 63.53 781 ARG A N 1
ATOM 6256 C CA . ARG A 1 781 ? 2.418 47.610 23.739 1.00 63.53 781 ARG A CA 1
ATOM 6257 C C . ARG A 1 781 ? 1.616 46.697 22.813 1.00 63.53 781 ARG A C 1
ATOM 6259 O O . ARG A 1 781 ? 0.580 47.104 22.297 1.00 63.53 781 ARG A O 1
ATOM 6266 N N . ALA A 1 782 ? 2.114 45.487 22.600 1.00 63.09 782 ALA A N 1
ATOM 6267 C CA . ALA A 1 782 ? 1.643 44.591 21.554 1.00 63.09 782 ALA A CA 1
ATOM 6268 C C . ALA A 1 782 ? 0.829 43.417 22.121 1.00 63.09 782 ALA A C 1
ATOM 6270 O O . ALA A 1 782 ? -0.160 43.017 21.513 1.00 63.09 782 ALA A O 1
ATOM 6271 N N . TRP A 1 783 ? 1.170 42.909 23.311 1.00 70.44 783 TRP A N 1
ATOM 6272 C CA . TRP A 1 783 ? 0.489 41.745 23.891 1.00 70.44 783 TRP A CA 1
ATOM 6273 C C . TRP A 1 783 ? 0.219 41.936 25.381 1.00 70.44 783 TRP A C 1
ATOM 6275 O O . TRP A 1 783 ? 1.150 41.966 26.180 1.00 70.44 783 TRP A O 1
ATOM 6285 N N . HIS A 1 784 ? -1.048 42.132 25.758 1.00 71.62 784 HIS A N 1
ATOM 6286 C CA . HIS A 1 784 ? -1.477 42.314 27.156 1.00 71.62 784 HIS A CA 1
ATOM 6287 C C . HIS A 1 784 ? -0.626 43.310 27.975 1.00 71.62 784 HIS A C 1
ATOM 6289 O O . HIS A 1 784 ? -0.417 43.145 29.171 1.00 71.62 784 HIS A O 1
ATOM 6295 N N . GLY A 1 785 ? -0.137 44.374 27.330 1.00 70.19 785 GLY A N 1
ATOM 6296 C CA . GLY A 1 785 ? 0.662 45.421 27.973 1.00 70.19 785 GLY A CA 1
ATOM 6297 C C . GLY A 1 785 ? 2.183 45.251 27.878 1.00 70.19 785 GLY A C 1
ATOM 6298 O O . GLY A 1 785 ? 2.892 46.203 28.200 1.00 70.19 785 GLY A O 1
ATOM 6299 N N . MET A 1 786 ? 2.681 44.118 27.373 1.00 82.81 786 MET A N 1
ATOM 6300 C CA . MET A 1 786 ? 4.095 43.896 27.044 1.00 82.81 786 MET A CA 1
ATOM 6301 C C . MET A 1 786 ? 4.417 44.385 25.627 1.00 82.81 786 MET A C 1
ATOM 6303 O O . MET A 1 786 ? 3.624 44.203 24.697 1.00 82.81 786 MET A O 1
ATOM 6307 N N . ASN A 1 787 ? 5.575 45.029 25.459 1.00 85.31 787 ASN A N 1
ATOM 6308 C CA . ASN A 1 787 ? 6.105 45.362 24.135 1.00 85.31 787 ASN A CA 1
ATOM 6309 C C . ASN A 1 787 ? 6.893 44.168 23.558 1.00 85.31 787 ASN A C 1
ATOM 6311 O O . ASN A 1 787 ? 7.334 43.289 24.304 1.00 85.31 787 ASN A O 1
ATOM 6315 N N . LEU A 1 788 ? 7.042 44.120 22.230 1.00 85.50 788 LEU A N 1
ATOM 6316 C CA . LEU A 1 788 ? 7.696 42.995 21.549 1.00 85.50 788 LEU A CA 1
ATOM 6317 C C . LEU A 1 788 ? 9.180 42.893 21.908 1.00 85.50 788 LEU A C 1
ATOM 6319 O O . LEU A 1 788 ? 9.694 41.786 22.042 1.00 85.50 788 LEU A O 1
ATOM 6323 N N . TYR A 1 789 ? 9.850 44.030 22.111 1.00 84.38 789 TYR A N 1
ATOM 6324 C CA . TYR A 1 789 ? 11.263 44.075 22.482 1.00 84.38 789 TYR A CA 1
ATOM 6325 C C . TYR A 1 789 ? 11.538 43.314 23.791 1.00 84.38 789 TYR A C 1
ATOM 6327 O O . TYR A 1 789 ? 12.358 42.399 23.813 1.00 84.38 789 TYR A O 1
ATOM 6335 N N . SER A 1 790 ? 10.776 43.601 24.849 1.00 86.19 790 SER A N 1
ATOM 6336 C CA . SER A 1 790 ? 10.898 42.934 26.150 1.00 86.19 790 SER A CA 1
ATOM 6337 C C . SER A 1 790 ? 10.569 41.441 26.084 1.00 86.19 790 SER A C 1
ATOM 6339 O O . SER A 1 790 ? 11.193 40.652 26.788 1.00 86.19 790 SER A O 1
ATOM 6341 N N . LEU A 1 791 ? 9.622 41.032 25.230 1.00 87.81 791 LEU A N 1
ATOM 6342 C CA . LEU A 1 791 ? 9.340 39.612 25.005 1.00 87.81 791 LEU A CA 1
ATOM 6343 C C . LEU A 1 791 ? 10.534 38.922 24.334 1.00 87.81 791 LEU A C 1
ATOM 6345 O O . LEU A 1 791 ? 10.990 37.891 24.816 1.00 87.81 791 LEU A O 1
ATOM 6349 N N . VAL A 1 792 ? 11.080 39.497 23.261 1.00 87.75 792 VAL A N 1
ATOM 6350 C CA . VAL A 1 792 ? 12.239 38.922 22.559 1.00 87.75 792 VAL A CA 1
ATOM 6351 C C . VAL A 1 792 ? 13.452 38.810 23.486 1.00 87.75 792 VAL A C 1
ATOM 6353 O O . VAL A 1 792 ? 14.099 37.763 23.499 1.00 87.75 792 VAL A O 1
ATOM 6356 N N . GLU A 1 793 ? 13.730 39.834 24.297 1.00 86.75 793 GLU A N 1
ATOM 6357 C CA . GLU A 1 793 ? 14.816 39.795 25.286 1.00 86.75 793 GLU A CA 1
ATOM 6358 C C . GLU A 1 793 ? 14.593 38.728 26.362 1.00 86.75 793 GLU A C 1
ATOM 6360 O O . GLU A 1 793 ? 15.522 37.987 26.680 1.00 86.75 793 GLU A O 1
ATOM 6365 N N . ALA A 1 794 ? 13.369 38.594 26.880 1.00 88.50 794 ALA A N 1
ATOM 6366 C CA . ALA A 1 794 ? 13.034 37.575 27.874 1.00 88.50 794 ALA A CA 1
ATOM 6367 C C . ALA A 1 794 ? 13.252 36.149 27.336 1.00 88.50 794 ALA A C 1
ATOM 6369 O O . ALA A 1 794 ? 13.865 35.310 27.995 1.00 88.50 794 ALA A O 1
ATOM 6370 N N . PHE A 1 795 ? 12.809 35.867 26.108 1.00 89.25 795 PHE A N 1
ATOM 6371 C CA . PHE A 1 795 ? 13.075 34.576 25.470 1.00 89.25 795 PHE A CA 1
ATOM 6372 C C . PHE A 1 795 ? 14.583 34.358 25.236 1.00 89.25 795 PHE A C 1
ATOM 6374 O O . PHE A 1 795 ? 15.114 33.289 25.557 1.00 89.25 795 PHE A O 1
ATOM 6381 N N . ALA A 1 796 ? 15.297 35.381 24.753 1.00 86.19 796 ALA A N 1
ATOM 6382 C CA . ALA A 1 796 ? 16.733 35.300 24.484 1.00 86.19 796 ALA A CA 1
ATOM 6383 C C . ALA A 1 796 ? 17.563 35.063 25.758 1.00 86.19 796 ALA A C 1
ATOM 6385 O O . ALA A 1 796 ? 18.502 34.265 25.730 1.00 86.19 796 ALA A O 1
ATOM 6386 N N . ALA A 1 797 ? 17.181 35.673 26.886 1.00 86.62 797 ALA A N 1
ATOM 6387 C CA . ALA A 1 797 ? 17.823 35.489 28.191 1.00 86.62 797 ALA A CA 1
ATOM 6388 C C . ALA A 1 797 ? 17.786 34.033 28.688 1.00 86.62 797 ALA A C 1
ATOM 6390 O O . ALA A 1 797 ? 18.562 33.643 29.559 1.00 86.62 797 ALA A O 1
ATOM 6391 N N . ARG A 1 798 ? 16.903 33.209 28.116 1.00 86.94 798 ARG A N 1
ATOM 6392 C CA . ARG A 1 798 ? 16.753 31.783 28.427 1.00 86.94 798 ARG A CA 1
ATOM 6393 C C . ARG A 1 798 ? 17.182 30.883 27.265 1.00 86.94 798 ARG A C 1
ATOM 6395 O O . ARG A 1 798 ? 16.803 29.716 27.208 1.00 86.94 798 ARG A O 1
ATOM 6402 N N . GLY A 1 799 ? 17.995 31.421 26.353 1.00 79.50 799 GLY A N 1
ATOM 6403 C CA . GLY A 1 799 ? 18.578 30.693 25.226 1.00 79.50 799 GLY A CA 1
ATOM 6404 C C . GLY A 1 799 ? 17.612 30.442 24.067 1.00 79.50 799 GLY A C 1
ATOM 6405 O O . GLY A 1 799 ? 17.961 29.715 23.140 1.00 79.50 799 GLY A O 1
ATOM 6406 N N . ILE A 1 800 ? 16.414 31.036 24.089 1.00 82.94 800 ILE A N 1
ATOM 6407 C CA . ILE A 1 800 ? 15.421 30.890 23.024 1.00 82.94 800 ILE A CA 1
ATOM 6408 C C . ILE A 1 800 ? 15.548 32.091 22.080 1.00 82.94 800 ILE A C 1
ATOM 6410 O O . ILE A 1 800 ? 15.012 33.167 22.334 1.00 82.94 800 ILE A O 1
ATOM 6414 N N . CYS A 1 801 ? 16.288 31.924 20.985 1.00 72.69 801 CYS A N 1
ATOM 6415 C CA . CYS A 1 801 ? 16.562 32.990 20.021 1.00 72.69 801 CYS A CA 1
ATOM 6416 C C . CYS A 1 801 ? 16.305 32.553 18.565 1.00 72.69 801 CYS A C 1
ATOM 6418 O O . CYS A 1 801 ? 16.062 31.383 18.266 1.00 72.69 801 CYS A O 1
ATOM 6420 N N . GLY A 1 802 ? 16.346 33.506 17.629 1.00 67.12 802 GLY A N 1
ATOM 6421 C CA . GLY A 1 802 ? 16.243 33.224 16.192 1.00 67.12 802 GLY A CA 1
ATOM 6422 C C . GLY A 1 802 ? 14.811 33.027 15.676 1.00 67.12 802 GLY A C 1
ATOM 6423 O O . GLY A 1 802 ? 13.870 33.639 16.170 1.00 67.12 802 GLY A O 1
ATOM 6424 N N . LYS A 1 803 ? 14.629 32.196 14.639 1.00 59.31 803 LYS A N 1
ATOM 6425 C CA . LYS A 1 803 ? 13.368 32.042 13.871 1.00 59.31 803 LYS A CA 1
ATOM 6426 C C . LYS A 1 803 ? 12.247 31.270 14.599 1.00 59.31 803 LYS A C 1
ATOM 6428 O O . LYS A 1 803 ? 11.315 30.812 13.944 1.00 59.31 803 LYS A O 1
ATOM 6433 N N . SER A 1 804 ? 12.342 31.101 15.917 1.00 61.50 804 SER A N 1
ATOM 6434 C CA . SER A 1 804 ? 11.432 30.280 16.734 1.00 61.50 804 SER A CA 1
ATOM 6435 C C . SER A 1 804 ? 10.504 31.104 17.632 1.00 61.50 804 SER A C 1
ATOM 6437 O O . SER A 1 804 ? 9.874 30.548 18.523 1.00 61.50 804 SER A O 1
ATOM 6439 N N . LEU A 1 805 ? 10.408 32.420 17.426 1.00 82.19 805 LEU A N 1
ATOM 6440 C CA . LEU A 1 805 ? 9.640 33.310 18.296 1.00 82.19 805 LEU A CA 1
ATOM 6441 C C . LEU A 1 805 ? 8.383 33.824 17.595 1.00 82.19 805 LEU A C 1
ATOM 6443 O O . LEU A 1 805 ? 8.458 34.618 16.658 1.00 82.19 805 LEU A O 1
ATOM 6447 N N . PHE A 1 806 ? 7.224 33.387 18.073 1.00 87.81 806 PHE A N 1
ATOM 6448 C CA . PHE A 1 806 ? 5.923 33.700 17.494 1.00 87.81 806 PHE A CA 1
ATOM 6449 C C . PHE A 1 806 ? 4.893 33.958 18.587 1.00 87.81 806 PHE A C 1
ATOM 6451 O O . PHE A 1 806 ? 4.979 33.410 19.686 1.00 87.81 806 PHE A O 1
ATOM 6458 N N . LEU A 1 807 ? 3.888 34.760 18.244 1.00 82.81 807 LEU A N 1
ATOM 6459 C CA . LEU A 1 807 ? 2.642 34.805 19.000 1.00 82.81 807 LEU A CA 1
ATOM 6460 C C . LEU A 1 807 ? 1.657 33.790 18.436 1.00 82.81 807 LEU A C 1
ATOM 6462 O O . LEU A 1 807 ? 1.647 33.481 17.239 1.00 82.81 807 LEU A O 1
ATOM 6466 N N . ASN A 1 808 ? 0.823 33.289 19.331 1.00 87.69 808 ASN A N 1
ATOM 6467 C CA . ASN A 1 808 ? -0.209 32.311 19.051 1.00 87.69 808 ASN A CA 1
ATOM 6468 C C . ASN A 1 808 ? -1.534 32.796 19.633 1.00 87.69 808 ASN A C 1
ATOM 6470 O O . ASN A 1 808 ? -1.557 33.636 20.529 1.00 87.69 808 ASN A O 1
ATOM 6474 N N . ASN A 1 809 ? -2.622 32.254 19.102 1.00 84.88 809 ASN A N 1
ATOM 6475 C CA . ASN A 1 809 ? -3.938 32.386 19.698 1.00 84.88 809 ASN A CA 1
ATOM 6476 C C . ASN A 1 809 ? -4.275 31.070 20.407 1.00 84.88 809 ASN A C 1
ATOM 6478 O O . ASN A 1 809 ? -4.310 30.020 19.764 1.00 84.88 809 ASN A O 1
ATOM 6482 N N . ALA A 1 810 ? -4.547 31.118 21.709 1.00 88.94 810 ALA A N 1
ATOM 6483 C CA . ALA A 1 810 ? -4.838 29.921 22.504 1.00 88.94 810 ALA A CA 1
ATOM 6484 C C . ALA A 1 810 ? -6.307 29.453 22.407 1.00 88.94 810 ALA A C 1
ATOM 6486 O O . ALA A 1 810 ? -6.788 28.742 23.294 1.00 88.94 810 ALA A O 1
ATOM 6487 N N . GLY A 1 811 ? -7.035 29.859 21.361 1.00 92.69 811 GLY A N 1
ATOM 6488 C CA . GLY A 1 811 ? -8.406 29.424 21.083 1.00 92.69 811 GLY A CA 1
ATOM 6489 C C . GLY A 1 811 ? -8.516 28.115 20.300 1.00 92.69 811 GLY A C 1
ATOM 6490 O O . GLY A 1 811 ? -9.605 27.552 20.198 1.00 92.69 811 GLY A O 1
ATOM 6491 N N . PHE A 1 812 ? -7.396 27.606 19.782 1.00 95.94 812 PHE A N 1
ATOM 6492 C CA . PHE A 1 812 ? -7.275 26.265 19.216 1.00 95.94 812 PHE A CA 1
ATOM 6493 C C . PHE A 1 812 ? -5.883 25.708 19.486 1.00 95.94 812 PHE A C 1
ATOM 6495 O O . PHE A 1 812 ? -4.875 26.301 19.094 1.00 95.94 812 PHE A O 1
ATOM 6502 N N . PHE A 1 813 ? -5.832 24.552 20.141 1.00 96.69 813 PHE A N 1
ATOM 6503 C CA . PHE A 1 813 ? -4.585 23.833 20.350 1.00 96.69 813 PHE A CA 1
ATOM 6504 C C . PHE A 1 813 ? -4.815 22.329 20.416 1.00 96.69 813 PHE A C 1
ATOM 6506 O O . PHE A 1 813 ? -5.893 21.863 20.790 1.00 96.69 813 PHE A O 1
ATOM 6513 N N . VAL A 1 814 ? -3.788 21.568 20.050 1.00 97.12 814 VAL A N 1
ATOM 6514 C CA . VAL A 1 814 ? -3.824 20.104 20.048 1.00 97.12 814 VAL A CA 1
ATOM 6515 C C . VAL A 1 814 ? -2.638 19.569 20.827 1.00 97.12 814 VAL A C 1
ATOM 6517 O O . VAL A 1 814 ? -1.503 19.991 20.605 1.00 97.12 814 VAL A O 1
ATOM 6520 N N . VAL A 1 815 ? -2.912 18.640 21.739 1.00 96.56 815 VAL A N 1
ATOM 6521 C CA . VAL A 1 815 ? -1.897 18.001 22.582 1.00 96.56 815 VAL A CA 1
ATOM 6522 C C . VAL A 1 815 ? -1.968 16.495 22.397 1.00 96.56 815 VAL A C 1
ATOM 6524 O O . VAL A 1 815 ? -3.045 15.906 22.527 1.00 96.56 815 VAL A O 1
ATOM 6527 N N . LYS A 1 816 ? -0.823 15.873 22.120 1.00 94.25 816 LYS A N 1
ATOM 6528 C CA . LYS A 1 816 ? -0.676 14.415 22.111 1.00 94.25 816 LYS A CA 1
ATOM 6529 C C . LYS A 1 816 ? -0.587 13.905 23.540 1.00 94.25 816 LYS A C 1
ATOM 6531 O O . LYS A 1 816 ? 0.173 14.438 24.351 1.00 94.25 816 LYS A O 1
ATOM 6536 N N . ARG A 1 817 ? -1.336 12.848 23.853 1.00 88.50 817 ARG A N 1
ATOM 6537 C CA . ARG A 1 817 ? -1.470 12.306 25.213 1.00 88.50 817 ARG A CA 1
ATOM 6538 C C . ARG A 1 817 ? -0.125 12.037 25.880 1.00 88.50 817 ARG A C 1
ATOM 6540 O O . ARG A 1 817 ? 0.063 12.401 27.036 1.00 88.50 817 ARG A O 1
ATOM 6547 N N . THR A 1 818 ? 0.816 11.445 25.147 1.00 87.44 818 THR A N 1
ATOM 6548 C CA . THR A 1 818 ? 2.152 11.098 25.661 1.00 87.44 818 THR A CA 1
ATOM 6549 C C . THR A 1 818 ? 2.977 12.315 26.083 1.00 87.44 818 THR A C 1
ATOM 6551 O O . THR A 1 818 ? 3.906 12.166 26.867 1.00 87.44 818 THR A O 1
ATOM 6554 N N . GLY A 1 819 ? 2.644 13.511 25.590 1.00 89.44 819 GLY A N 1
ATOM 6555 C CA . GLY A 1 819 ? 3.328 14.761 25.912 1.00 89.44 819 GLY A CA 1
ATOM 6556 C C . GLY A 1 819 ? 2.532 15.723 26.793 1.00 89.44 819 GLY A C 1
ATOM 6557 O O . GLY A 1 819 ? 2.998 16.831 27.045 1.00 89.44 819 GLY A O 1
ATOM 6558 N N . LEU A 1 820 ? 1.349 15.329 27.273 1.00 91.94 820 LEU A N 1
ATOM 6559 C CA . LEU A 1 820 ? 0.435 16.208 28.009 1.00 91.94 820 LEU A CA 1
ATOM 6560 C C . LEU A 1 820 ? 1.085 16.817 29.259 1.00 91.94 820 LEU A C 1
ATOM 6562 O O . LEU A 1 820 ? 1.065 18.035 29.432 1.00 91.94 820 LEU A O 1
ATOM 6566 N N . GLU A 1 821 ? 1.716 15.984 30.089 1.00 91.31 821 GLU A N 1
ATOM 6567 C CA . GLU A 1 821 ? 2.408 16.435 31.303 1.00 91.31 821 GLU A CA 1
ATOM 6568 C C . GLU A 1 821 ? 3.575 17.376 30.965 1.00 91.31 821 GLU A C 1
ATOM 6570 O O . GLU A 1 821 ? 3.754 18.415 31.596 1.00 91.31 821 GLU A O 1
ATOM 6575 N N . GLN A 1 822 ? 4.339 17.066 29.913 1.00 94.50 822 GLN A N 1
ATOM 6576 C CA . GLN A 1 822 ? 5.463 17.896 29.476 1.00 94.50 822 GLN A CA 1
ATOM 6577 C C . GLN A 1 822 ? 5.000 19.292 29.035 1.00 94.50 822 GLN A C 1
ATOM 6579 O O . GLN A 1 822 ? 5.604 20.299 29.421 1.00 94.50 822 GLN A O 1
ATOM 6584 N N . VAL A 1 823 ? 3.916 19.353 28.257 1.00 96.00 823 VAL A N 1
ATOM 6585 C CA . VAL A 1 823 ? 3.283 20.607 27.830 1.00 96.00 823 VAL A CA 1
ATOM 6586 C C . VAL A 1 823 ? 2.798 21.402 29.036 1.00 96.00 823 VAL A C 1
ATOM 6588 O O . VAL A 1 823 ? 3.110 22.590 29.137 1.00 96.00 823 VAL A O 1
ATOM 6591 N N . TYR A 1 824 ? 2.092 20.753 29.965 1.00 94.81 824 TYR A N 1
ATOM 6592 C CA . TYR A 1 824 ? 1.597 21.379 31.188 1.00 94.81 824 TYR A CA 1
ATOM 6593 C C . TYR A 1 824 ? 2.734 22.022 31.993 1.00 94.81 824 TYR A C 1
ATOM 6595 O O . TYR A 1 824 ? 2.690 23.220 32.284 1.00 94.81 824 TYR A O 1
ATOM 6603 N N . GLN A 1 825 ? 3.788 21.257 32.289 1.00 95.38 825 GLN A N 1
ATOM 6604 C CA . GLN A 1 825 ? 4.922 21.739 33.079 1.00 95.38 825 GLN A CA 1
ATOM 6605 C C . GLN A 1 825 ? 5.664 22.883 32.384 1.00 95.38 825 GLN A C 1
ATOM 6607 O O . GLN A 1 825 ? 5.998 23.880 33.022 1.00 95.38 825 GLN A O 1
ATOM 6612 N N . THR A 1 826 ? 5.870 22.783 31.070 1.00 96.06 826 THR A N 1
ATOM 6613 C CA . THR A 1 826 ? 6.597 23.812 30.315 1.00 96.06 826 THR A CA 1
ATOM 6614 C C . THR A 1 826 ? 5.791 25.108 30.204 1.00 96.06 826 THR A C 1
ATOM 6616 O O . THR A 1 826 ? 6.361 26.193 30.303 1.00 96.06 826 THR A O 1
ATOM 6619 N N . CYS A 1 827 ? 4.464 25.035 30.073 1.00 95.56 827 CYS A N 1
ATOM 6620 C CA . CYS A 1 827 ? 3.617 26.229 30.109 1.00 95.56 827 CYS A CA 1
ATOM 6621 C C . CYS A 1 827 ? 3.703 26.938 31.471 1.00 95.56 827 CYS A C 1
ATOM 6623 O O . CYS A 1 827 ? 3.868 28.157 31.523 1.00 95.56 827 CYS A O 1
ATOM 6625 N N . TRP A 1 828 ? 3.647 26.189 32.578 1.00 94.75 828 TRP A N 1
ATOM 6626 C CA . TRP A 1 828 ? 3.806 26.763 33.919 1.00 94.75 828 TRP A CA 1
ATOM 6627 C C . TRP A 1 828 ? 5.203 27.324 34.168 1.00 94.75 828 TRP A C 1
ATOM 6629 O O . TRP A 1 828 ? 5.329 28.352 34.830 1.00 94.75 828 TRP A O 1
ATOM 6639 N N . GLU A 1 829 ? 6.240 26.691 33.621 1.00 95.31 829 GLU A N 1
ATOM 6640 C CA . GLU A 1 829 ? 7.600 27.230 33.640 1.00 95.31 829 GLU A CA 1
ATOM 6641 C C . GLU A 1 829 ? 7.649 28.614 32.977 1.00 95.31 829 GLU A C 1
ATOM 6643 O O . GLU A 1 829 ? 8.147 29.566 33.576 1.00 95.31 829 GLU A O 1
ATOM 6648 N N . GLY A 1 830 ? 7.077 28.741 31.774 1.00 93.50 830 GLY A N 1
ATOM 6649 C CA . GLY A 1 830 ? 6.987 30.013 31.061 1.00 93.50 830 GLY A CA 1
ATOM 6650 C C . GLY A 1 830 ? 6.201 31.054 31.851 1.00 93.50 830 GLY A C 1
ATOM 6651 O O . GLY A 1 830 ? 6.691 32.157 32.074 1.00 93.50 830 GLY A O 1
ATOM 6652 N N . PHE A 1 831 ? 5.015 30.693 32.347 1.00 93.38 831 PHE A N 1
ATOM 6653 C CA . PHE A 1 831 ? 4.199 31.596 33.156 1.00 93.38 831 PHE A CA 1
ATOM 6654 C C . PHE A 1 831 ? 4.975 32.156 34.356 1.00 93.38 831 PHE A C 1
ATOM 6656 O O . PHE A 1 831 ? 5.040 33.373 34.515 1.00 93.38 831 PHE A O 1
ATOM 6663 N N . ARG A 1 832 ? 5.603 31.289 35.164 1.00 94.25 832 ARG A N 1
ATOM 6664 C CA . ARG A 1 832 ? 6.376 31.701 36.350 1.00 94.25 832 ARG A CA 1
ATOM 6665 C C . ARG A 1 832 ? 7.567 32.571 35.976 1.00 94.25 832 ARG A C 1
ATOM 6667 O O . ARG A 1 832 ? 7.829 33.560 36.648 1.00 94.25 832 ARG A O 1
ATOM 6674 N N . TYR A 1 833 ? 8.247 32.257 34.877 1.00 94.81 833 TYR A N 1
ATOM 6675 C CA . TYR A 1 833 ? 9.358 33.079 34.416 1.00 94.81 833 TYR A CA 1
ATOM 6676 C C . TYR A 1 833 ? 8.917 34.517 34.104 1.00 94.81 833 TYR A C 1
ATOM 6678 O O . TYR A 1 833 ? 9.490 35.474 34.622 1.00 94.81 833 TYR A O 1
ATOM 6686 N N . PHE A 1 834 ? 7.866 34.693 33.302 1.00 91.62 834 PHE A N 1
ATOM 6687 C CA . PHE A 1 834 ? 7.400 36.038 32.963 1.00 91.62 834 PHE A CA 1
ATOM 6688 C C . PHE A 1 834 ? 6.747 36.753 34.154 1.00 91.62 834 PHE A C 1
ATOM 6690 O O . PHE A 1 834 ? 6.967 37.949 34.342 1.00 91.62 834 PHE A O 1
ATOM 6697 N N . HIS A 1 835 ? 5.946 36.047 34.950 1.00 92.00 835 HIS A N 1
ATOM 6698 C CA . HIS A 1 835 ? 5.171 36.648 36.031 1.00 92.00 835 HIS A CA 1
ATOM 6699 C C . HIS A 1 835 ? 5.998 36.865 37.302 1.00 92.00 835 HIS A C 1
ATOM 6701 O O . HIS A 1 835 ? 6.070 37.989 37.800 1.00 92.00 835 HIS A O 1
ATOM 6707 N N . ASP A 1 836 ? 6.630 35.808 37.815 1.00 91.50 836 ASP A N 1
ATOM 6708 C CA . ASP A 1 836 ? 7.289 35.817 39.123 1.00 91.50 836 ASP A CA 1
ATOM 6709 C C . ASP A 1 836 ? 8.699 36.412 39.039 1.00 91.50 836 ASP A C 1
ATOM 6711 O O . ASP A 1 836 ? 9.087 37.191 39.907 1.00 91.50 836 ASP A O 1
ATOM 6715 N N . GLU A 1 837 ? 9.466 36.074 37.995 1.00 93.31 837 GLU A N 1
ATOM 6716 C CA . GLU A 1 837 ? 10.858 36.533 37.874 1.00 93.31 837 GLU A CA 1
ATOM 6717 C C . GLU A 1 837 ? 10.982 37.891 37.175 1.00 93.31 837 GLU A C 1
ATOM 6719 O O . GLU A 1 837 ? 11.713 38.760 37.647 1.00 93.31 837 GLU A O 1
ATOM 6724 N N . LEU A 1 838 ? 10.280 38.095 36.053 1.00 90.69 838 LEU A N 1
ATOM 6725 C CA . LEU A 1 838 ? 10.334 39.358 35.299 1.00 90.69 838 LEU A CA 1
ATOM 6726 C C . LEU A 1 838 ? 9.286 40.388 35.753 1.00 90.69 838 LEU A C 1
ATOM 6728 O O . LEU A 1 838 ? 9.325 41.539 35.317 1.00 90.69 838 LEU A O 1
ATOM 6732 N N . GLY A 1 839 ? 8.359 39.997 36.632 1.00 88.56 839 GLY A N 1
ATOM 6733 C CA . GLY A 1 839 ? 7.376 40.895 37.240 1.00 88.56 839 GLY A CA 1
ATOM 6734 C C . GLY A 1 839 ? 6.215 41.304 36.328 1.00 88.56 839 GLY A C 1
ATOM 6735 O O . GLY A 1 839 ? 5.481 42.241 36.666 1.00 88.56 839 GLY A O 1
ATOM 6736 N N . PHE A 1 840 ? 6.009 40.641 35.184 1.00 86.38 840 PHE A N 1
ATOM 6737 C CA . PHE A 1 840 ? 4.888 40.950 34.295 1.00 86.38 840 PHE A CA 1
ATOM 6738 C C . PHE A 1 840 ? 3.558 40.497 34.915 1.00 86.38 840 PHE A C 1
ATOM 6740 O O . PHE A 1 840 ? 3.246 39.315 34.992 1.00 86.38 840 PHE A O 1
ATOM 6747 N N . GLN A 1 841 ? 2.715 41.453 35.306 1.00 81.44 841 GLN A N 1
ATOM 6748 C CA . GLN A 1 841 ? 1.457 41.163 36.014 1.00 81.44 841 GLN A CA 1
ATOM 6749 C C . GLN A 1 841 ? 0.335 40.608 35.107 1.00 81.44 841 GLN A C 1
ATOM 6751 O O . GLN A 1 841 ? -0.655 40.063 35.589 1.00 81.44 841 GLN A O 1
ATOM 6756 N N . SER A 1 842 ? 0.459 40.745 33.783 1.00 81.75 842 SER A N 1
ATOM 6757 C CA . SER A 1 842 ? -0.592 40.403 32.805 1.00 81.75 842 SER A CA 1
ATOM 6758 C C . SER A 1 842 ? -0.208 39.242 31.880 1.00 81.75 842 SER A C 1
ATOM 6760 O O . SER A 1 842 ? -0.578 39.230 30.708 1.00 81.75 842 SER A O 1
ATOM 6762 N N . VAL A 1 843 ? 0.558 38.274 32.388 1.00 86.62 843 VAL A N 1
ATOM 6763 C CA . VAL A 1 843 ? 0.937 37.064 31.638 1.00 86.62 843 VAL A CA 1
ATOM 6764 C C . VAL A 1 843 ? -0.280 36.165 31.471 1.00 86.62 843 VAL A C 1
ATOM 6766 O O . VAL A 1 843 ? -0.869 35.761 32.470 1.00 86.62 843 VAL A O 1
ATOM 6769 N N . THR A 1 844 ? -0.653 35.872 30.226 1.00 88.88 844 THR A N 1
ATOM 6770 C CA . THR A 1 844 ? -1.779 34.999 29.859 1.00 88.88 844 THR A CA 1
ATOM 6771 C C . THR A 1 844 ? -1.300 33.614 29.424 1.00 88.88 844 THR A C 1
ATOM 6773 O O . THR A 1 844 ? -0.097 33.375 29.253 1.00 88.88 844 THR A O 1
ATOM 6776 N N . GLU A 1 845 ? -2.238 32.695 29.199 1.00 90.25 845 GLU A N 1
ATOM 6777 C CA . GLU A 1 845 ? -1.956 31.359 28.679 1.00 90.25 845 GLU A CA 1
ATOM 6778 C C . GLU A 1 845 ? -1.274 31.394 27.304 1.00 90.25 845 GLU A C 1
ATOM 6780 O O . GLU A 1 845 ? -0.486 30.510 26.993 1.00 90.25 845 GLU A O 1
ATOM 6785 N N . GLU A 1 846 ? -1.512 32.425 26.489 1.00 90.56 846 GLU A N 1
ATOM 6786 C CA . GLU A 1 846 ? -0.901 32.557 25.159 1.00 90.56 846 GLU A CA 1
ATOM 6787 C C . GLU A 1 846 ? 0.624 32.726 25.234 1.00 90.56 846 GLU A C 1
ATOM 6789 O O . GLU A 1 846 ? 1.357 32.183 24.404 1.00 90.56 846 GLU A O 1
ATOM 6794 N N . ILE A 1 847 ? 1.126 33.425 26.261 1.00 90.06 847 ILE A N 1
ATOM 6795 C CA . ILE A 1 847 ? 2.573 33.553 26.508 1.00 90.06 847 ILE A CA 1
ATOM 6796 C C . ILE A 1 847 ? 3.135 32.236 27.038 1.00 90.06 847 ILE A C 1
ATOM 6798 O O . ILE A 1 847 ? 4.197 31.800 26.594 1.00 90.06 847 ILE A O 1
ATOM 6802 N N . ALA A 1 848 ? 2.408 31.573 27.940 1.00 92.31 848 ALA A N 1
ATOM 6803 C CA . ALA A 1 848 ? 2.779 30.253 28.441 1.00 92.31 848 ALA A CA 1
ATOM 6804 C C . ALA A 1 848 ? 2.862 29.215 27.301 1.00 92.31 848 ALA A C 1
ATOM 6806 O O . ALA A 1 848 ? 3.828 28.454 27.215 1.00 92.31 848 ALA A O 1
ATOM 6807 N N . PHE A 1 849 ? 1.911 29.235 26.365 1.00 93.88 849 PHE A N 1
ATOM 6808 C CA . PHE A 1 849 ? 1.943 28.395 25.172 1.00 93.88 849 PHE A CA 1
ATOM 6809 C C . PHE A 1 849 ? 3.009 28.831 24.166 1.00 93.88 849 PHE A C 1
ATOM 6811 O O . PHE A 1 849 ? 3.627 27.965 23.556 1.00 93.88 849 PHE A O 1
ATOM 6818 N N . ALA A 1 850 ? 3.283 30.131 24.002 1.00 91.75 850 ALA A N 1
ATOM 6819 C CA . ALA A 1 850 ? 4.382 30.600 23.148 1.00 91.75 850 ALA A CA 1
ATOM 6820 C C . ALA A 1 850 ? 5.725 30.057 23.651 1.00 91.75 850 ALA A C 1
ATOM 6822 O O . ALA A 1 850 ? 6.545 29.573 22.869 1.00 91.75 850 ALA A O 1
ATOM 6823 N N . TRP A 1 851 ? 5.908 30.075 24.972 1.00 92.56 851 TRP A N 1
ATOM 6824 C CA . TRP A 1 851 ? 7.054 29.483 25.645 1.00 92.56 851 TRP A CA 1
ATOM 6825 C C . TRP A 1 851 ? 7.163 27.978 25.390 1.00 92.56 851 TRP A C 1
ATOM 6827 O O . TRP A 1 851 ? 8.213 27.498 24.958 1.00 92.56 851 TRP A O 1
ATOM 6837 N N . ALA A 1 852 ? 6.070 27.236 25.585 1.00 94.31 852 ALA A N 1
ATOM 6838 C CA . ALA A 1 852 ? 6.041 25.799 25.330 1.00 94.31 852 ALA A CA 1
ATOM 6839 C C . ALA A 1 852 ? 6.290 25.454 23.856 1.00 94.31 852 ALA A C 1
ATOM 6841 O O . ALA A 1 852 ? 7.102 24.579 23.573 1.00 94.31 852 ALA A O 1
ATOM 6842 N N . MET A 1 853 ? 5.681 26.177 22.914 1.00 93.50 853 MET A N 1
ATOM 6843 C CA . MET A 1 853 ? 5.908 25.997 21.477 1.00 93.50 853 MET A CA 1
ATOM 6844 C C . MET A 1 853 ? 7.373 26.213 21.098 1.00 93.50 853 MET A C 1
ATOM 6846 O O . MET A 1 853 ? 7.913 25.459 20.289 1.00 93.50 853 MET A O 1
ATOM 6850 N N . ALA A 1 854 ? 8.029 27.215 21.686 1.00 90.88 854 ALA A N 1
ATOM 6851 C CA . ALA A 1 854 ? 9.427 27.505 21.395 1.00 90.88 854 ALA A CA 1
ATOM 6852 C C . ALA A 1 854 ? 10.402 26.467 21.980 1.00 90.88 854 ALA A C 1
ATOM 6854 O O . ALA A 1 854 ? 11.495 26.299 21.440 1.00 90.88 854 ALA A O 1
ATOM 6855 N N . LYS A 1 855 ? 10.016 25.767 23.057 1.00 90.00 855 LYS A N 1
ATOM 6856 C CA . LYS A 1 855 ? 10.837 24.730 23.705 1.00 90.00 855 LYS A CA 1
ATOM 6857 C C . LYS A 1 855 ? 10.567 23.307 23.220 1.00 90.00 855 LYS A C 1
ATOM 6859 O O . LYS A 1 855 ? 11.491 22.501 23.182 1.00 90.00 855 LYS A O 1
ATOM 6864 N N . LEU A 1 856 ? 9.313 22.984 22.917 1.00 90.62 856 LEU A N 1
ATOM 6865 C CA . LEU A 1 856 ? 8.857 21.613 22.667 1.00 90.62 856 LEU A CA 1
ATOM 6866 C C . LEU A 1 856 ? 8.616 21.320 21.186 1.00 90.62 856 LEU A C 1
ATOM 6868 O O . LEU A 1 856 ? 8.404 20.168 20.821 1.00 90.62 856 LEU A O 1
ATOM 6872 N N . SER A 1 857 ? 8.614 22.340 20.329 1.00 87.19 857 SER A N 1
ATOM 6873 C CA . SER A 1 857 ? 8.225 22.202 18.925 1.00 87.19 857 SER A CA 1
ATOM 6874 C C . SER A 1 857 ? 9.113 23.048 18.011 1.00 87.19 857 SER A C 1
ATOM 6876 O O . SER A 1 857 ? 10.066 23.689 18.449 1.00 87.19 857 SER A O 1
ATOM 6878 N N . ILE A 1 858 ? 8.819 23.035 16.706 1.00 85.44 858 ILE A N 1
ATOM 6879 C CA . ILE A 1 858 ? 9.477 23.894 15.709 1.00 85.44 858 ILE A CA 1
ATOM 6880 C C . ILE A 1 858 ? 8.442 24.925 15.233 1.00 85.44 858 ILE A C 1
ATOM 6882 O O . ILE A 1 858 ? 7.758 24.661 14.241 1.00 85.44 858 ILE A O 1
ATOM 6886 N N . PRO A 1 859 ? 8.298 26.096 15.891 1.00 86.12 859 PRO A N 1
ATOM 6887 C CA . PRO A 1 859 ? 7.173 27.019 15.678 1.00 86.12 859 PRO A CA 1
ATOM 6888 C C . PRO A 1 859 ? 6.918 27.407 14.218 1.00 86.12 859 PRO A C 1
ATOM 6890 O O . PRO A 1 859 ? 5.772 27.508 13.784 1.00 86.12 859 PRO A O 1
ATOM 6893 N N . SER A 1 860 ? 7.973 27.536 13.412 1.00 83.12 860 SER A N 1
ATOM 6894 C CA . SER A 1 860 ? 7.866 27.861 11.986 1.00 83.12 860 SER A CA 1
ATOM 6895 C C . SER A 1 860 ? 7.081 26.830 11.159 1.00 83.12 860 SER A C 1
ATOM 6897 O O . SER A 1 860 ? 6.538 27.187 10.112 1.00 83.12 860 SER A O 1
ATOM 6899 N N . ARG A 1 861 ? 6.961 25.576 11.623 1.00 87.06 861 ARG A N 1
ATOM 6900 C CA . ARG A 1 861 ? 6.125 24.542 10.991 1.00 87.06 861 ARG A CA 1
ATOM 6901 C C . ARG A 1 861 ? 4.635 24.711 11.292 1.00 87.06 861 ARG A C 1
ATOM 6903 O O . ARG A 1 861 ? 3.819 24.218 10.524 1.00 87.06 861 ARG A O 1
ATOM 6910 N N . HIS A 1 862 ? 4.260 25.438 12.339 1.00 91.62 862 HIS A N 1
ATOM 6911 C CA . HIS A 1 862 ? 2.871 25.565 12.801 1.00 91.62 862 HIS A CA 1
ATOM 6912 C C . HIS A 1 862 ? 2.216 26.879 12.348 1.00 91.62 862 HIS A C 1
ATOM 6914 O O . HIS A 1 862 ? 1.267 27.362 12.963 1.00 91.62 862 HIS A O 1
ATOM 6920 N N . ARG A 1 863 ? 2.746 27.508 11.292 1.00 89.25 863 ARG A N 1
ATOM 6921 C CA . ARG A 1 863 ? 2.272 28.816 10.831 1.00 89.25 863 ARG A CA 1
ATOM 6922 C C . ARG A 1 863 ? 0.867 28.741 10.251 1.00 89.25 863 ARG A C 1
ATOM 6924 O O . ARG A 1 863 ? 0.628 27.984 9.313 1.00 89.25 863 ARG A O 1
ATOM 6931 N N . VAL A 1 864 ? -0.007 29.636 10.710 1.00 87.12 864 VAL A N 1
ATOM 6932 C CA . VAL A 1 864 ? -1.384 29.773 10.200 1.00 87.12 864 VAL A CA 1
ATOM 6933 C C . VAL A 1 864 ? -1.435 30.106 8.703 1.00 87.12 864 VAL A C 1
ATOM 6935 O O . VAL A 1 864 ? -2.429 29.855 8.043 1.00 87.12 864 VAL A O 1
ATOM 6938 N N . THR A 1 865 ? -0.354 30.638 8.126 1.00 85.69 865 THR A N 1
ATOM 6939 C CA . THR A 1 865 ? -0.269 30.938 6.688 1.00 85.69 865 THR A CA 1
ATOM 6940 C C . THR A 1 865 ? -0.176 29.692 5.799 1.00 85.69 865 THR A C 1
ATOM 6942 O O . THR A 1 865 ? -0.217 29.825 4.580 1.00 85.69 865 THR A O 1
ATOM 6945 N N . ARG A 1 866 ? -0.004 28.494 6.371 1.00 87.56 866 ARG A N 1
ATOM 6946 C CA . ARG A 1 866 ? -0.077 27.224 5.634 1.00 87.56 866 ARG A CA 1
ATOM 6947 C C . ARG A 1 866 ? -1.543 26.908 5.331 1.00 87.56 866 ARG A C 1
ATOM 6949 O O . ARG A 1 866 ? -2.379 26.959 6.239 1.00 87.56 866 ARG A O 1
ATOM 6956 N N . SER A 1 867 ? -1.868 26.606 4.077 1.00 82.25 867 SER A N 1
ATOM 6957 C CA . SER A 1 867 ? -3.248 26.329 3.644 1.00 82.25 867 SER A CA 1
ATOM 6958 C C . SER A 1 867 ? -3.846 25.153 4.412 1.00 82.25 867 SER A C 1
ATOM 6960 O O . SER A 1 867 ? -4.925 25.270 4.978 1.00 82.25 867 SER A O 1
ATOM 6962 N N . GLU A 1 868 ? -3.078 24.080 4.572 1.00 85.25 868 GLU A N 1
ATOM 6963 C CA . GLU A 1 868 ? -3.470 22.863 5.282 1.00 85.25 868 GLU A CA 1
ATOM 6964 C C . GLU A 1 868 ? -3.766 23.078 6.780 1.00 85.25 868 GLU A C 1
ATOM 6966 O O . GLU A 1 868 ? -4.436 22.251 7.390 1.00 85.25 868 GLU A O 1
ATOM 6971 N N . LEU A 1 869 ? -3.297 24.184 7.377 1.00 90.12 869 LEU A N 1
ATOM 6972 C CA . LEU A 1 869 ? -3.594 24.554 8.767 1.00 90.12 869 LEU A CA 1
ATOM 6973 C C . LEU A 1 869 ? -4.734 25.579 8.851 1.00 90.12 869 LEU A C 1
ATOM 6975 O O . LEU A 1 869 ? -5.676 25.413 9.627 1.00 90.12 869 LEU A O 1
ATOM 6979 N N . SER A 1 870 ? -4.701 26.622 8.017 1.00 89.56 870 SER A N 1
ATOM 6980 C CA . SER A 1 870 ? -5.765 27.643 7.980 1.00 89.56 870 SER A CA 1
ATOM 6981 C C . SER A 1 870 ? -7.114 27.128 7.476 1.00 89.56 870 SER A C 1
ATOM 6983 O O . SER A 1 870 ? -8.138 27.736 7.786 1.00 89.56 870 SER A O 1
ATOM 6985 N N . GLU A 1 871 ? -7.147 26.011 6.749 1.00 92.00 871 GLU A N 1
ATOM 6986 C CA . GLU A 1 871 ? -8.381 25.315 6.361 1.00 92.00 871 GLU A CA 1
ATOM 6987 C C . GLU A 1 871 ? -9.030 24.528 7.510 1.00 92.00 871 GLU A C 1
ATOM 6989 O O . GLU A 1 871 ? -10.195 24.140 7.412 1.00 92.00 871 GLU A O 1
ATOM 6994 N N . ILE A 1 872 ? -8.333 24.326 8.630 1.00 94.31 872 ILE A N 1
ATOM 6995 C CA . ILE A 1 872 ? -8.877 23.619 9.796 1.00 94.31 872 ILE A CA 1
ATOM 6996 C C . ILE A 1 872 ? -9.577 24.600 10.725 1.00 94.31 872 ILE A C 1
ATOM 6998 O O . ILE A 1 872 ? -10.775 24.471 10.982 1.00 94.31 872 ILE A O 1
ATOM 7002 N N . TRP A 1 873 ? -8.828 25.586 11.214 1.00 95.44 873 TRP A N 1
ATOM 7003 C CA . TRP A 1 873 ? -9.314 26.557 12.182 1.00 95.44 873 TRP A CA 1
ATOM 7004 C C . TRP A 1 873 ? -8.738 27.941 11.898 1.00 95.44 873 TRP A C 1
ATOM 7006 O O . TRP A 1 873 ? -7.540 28.099 11.658 1.00 95.44 873 TRP A O 1
ATOM 7016 N N . CYS A 1 874 ? -9.576 28.973 11.950 1.00 93.12 874 CYS A N 1
ATOM 7017 C CA . CYS A 1 874 ? -9.101 30.347 11.844 1.00 93.12 874 CYS A CA 1
ATOM 7018 C C . CYS A 1 874 ? -9.990 31.309 12.634 1.00 93.12 874 CYS A C 1
ATOM 7020 O O . CYS A 1 874 ? -11.205 31.127 12.741 1.00 93.12 874 CYS A O 1
ATOM 7022 N N . THR A 1 875 ? -9.380 32.364 13.169 1.00 92.06 875 THR A N 1
ATOM 7023 C CA . THR A 1 875 ? -10.105 33.423 13.875 1.00 92.06 875 THR A CA 1
ATOM 7024 C C . THR A 1 875 ? -10.738 34.398 12.891 1.00 92.06 875 THR A C 1
ATOM 7026 O O . THR A 1 875 ? -10.050 34.973 12.042 1.00 92.06 875 THR A O 1
ATOM 7029 N N . ASP A 1 876 ? -12.042 34.642 13.045 1.00 91.06 876 ASP A N 1
ATOM 7030 C CA . ASP A 1 876 ? -12.712 35.737 12.352 1.00 91.06 876 ASP A CA 1
ATOM 7031 C C . ASP A 1 876 ? -12.302 37.076 12.977 1.00 91.06 876 ASP A C 1
ATOM 7033 O O . ASP A 1 876 ? -12.583 37.368 14.141 1.00 91.06 876 ASP A O 1
ATOM 7037 N N . ARG A 1 877 ? -11.652 37.926 12.180 1.00 87.94 877 ARG A N 1
ATOM 7038 C CA . ARG A 1 877 ? -11.240 39.274 12.592 1.00 87.94 877 ARG A CA 1
ATOM 7039 C C . ARG A 1 877 ? -12.301 40.344 12.265 1.00 87.94 877 ARG A C 1
ATOM 7041 O O . ARG A 1 877 ? -12.049 41.538 12.434 1.00 87.94 877 ARG A O 1
ATOM 7048 N N . GLY A 1 878 ? -13.514 39.944 11.873 1.00 88.19 878 GLY A N 1
ATOM 7049 C CA . GLY A 1 878 ? -14.687 40.813 11.711 1.00 88.19 878 GLY A CA 1
ATOM 7050 C C . GLY A 1 878 ? -15.442 40.660 10.388 1.00 88.19 878 GLY A C 1
ATOM 7051 O O . GLY A 1 878 ? -16.365 41.436 10.147 1.00 88.19 878 GLY A O 1
ATOM 7052 N N . CYS A 1 879 ? -15.090 39.684 9.551 1.00 90.62 879 CYS A N 1
ATOM 7053 C CA . CYS A 1 879 ? -15.748 39.367 8.281 1.00 90.62 879 CYS A CA 1
ATOM 7054 C C . CYS A 1 879 ? -17.193 38.880 8.459 1.00 90.62 879 CYS A C 1
ATOM 7056 O O . CYS A 1 879 ? -18.029 39.061 7.562 1.00 90.62 879 CYS A O 1
ATOM 7058 N N . PHE A 1 880 ? -17.501 38.287 9.614 1.00 92.75 880 PHE A N 1
ATOM 7059 C CA . PHE A 1 880 ? -18.841 37.813 9.947 1.00 92.75 880 PHE A CA 1
ATOM 7060 C C . PHE A 1 880 ? -19.509 38.628 11.047 1.00 92.75 880 PHE A C 1
ATOM 7062 O O . PHE A 1 880 ? -20.530 38.199 11.566 1.00 92.75 880 PHE A O 1
ATOM 7069 N N . ARG A 1 881 ? -19.014 39.826 11.379 1.00 93.19 881 ARG A N 1
ATOM 7070 C CA . ARG A 1 881 ? -19.648 40.671 12.401 1.00 93.19 881 ARG A CA 1
ATOM 7071 C C . ARG A 1 881 ? -21.155 40.813 12.142 1.00 93.19 881 ARG A C 1
ATOM 7073 O O . ARG A 1 881 ? -21.560 41.302 11.091 1.00 93.19 881 ARG A O 1
ATOM 7080 N N . GLY A 1 882 ? -21.965 40.400 13.116 1.00 90.00 882 GLY A N 1
ATOM 7081 C CA . GLY A 1 882 ? -23.428 40.461 13.031 1.00 90.00 882 GLY A CA 1
ATOM 7082 C C . GLY A 1 882 ? -24.096 39.313 12.261 1.00 90.00 882 GLY A C 1
ATOM 7083 O O . GLY A 1 882 ? -25.307 39.352 12.072 1.00 90.00 882 GLY A O 1
ATOM 7084 N N . ARG A 1 883 ? -23.353 38.289 11.825 1.00 94.06 883 ARG A N 1
ATOM 7085 C CA . ARG A 1 883 ? -23.872 37.086 11.146 1.00 94.06 883 ARG A CA 1
ATOM 7086 C C . ARG A 1 883 ? -23.089 35.829 11.551 1.00 94.06 883 ARG A C 1
ATOM 7088 O O . ARG A 1 883 ? -21.983 35.920 12.079 1.00 94.06 883 ARG A O 1
ATOM 7095 N N . LEU A 1 884 ? -23.655 34.649 11.306 1.00 95.12 884 LEU A N 1
ATOM 7096 C CA . LEU A 1 884 ? -22.921 33.391 11.474 1.00 95.12 884 LEU A CA 1
ATOM 7097 C C . LEU A 1 884 ? -21.943 33.164 10.306 1.00 95.12 884 LEU A C 1
ATOM 7099 O O . LEU A 1 884 ? -22.223 33.607 9.186 1.00 95.12 884 LEU A O 1
ATOM 7103 N N . PRO A 1 885 ? -20.821 32.461 10.538 1.00 95.50 885 PRO A N 1
ATOM 7104 C CA . PRO A 1 885 ? -19.939 32.012 9.466 1.00 95.50 885 PRO A CA 1
ATOM 7105 C C . PRO A 1 885 ? -20.662 31.088 8.472 1.00 95.50 885 PRO A C 1
ATOM 7107 O O . PRO A 1 885 ? -21.445 30.230 8.875 1.00 95.50 885 PRO A O 1
ATOM 7110 N N . THR A 1 886 ? -20.398 31.253 7.173 1.00 89.44 886 THR A N 1
ATOM 7111 C CA . THR A 1 886 ? -21.147 30.573 6.094 1.00 89.44 886 THR A CA 1
ATOM 7112 C C . THR A 1 886 ? -20.413 29.392 5.455 1.00 89.44 886 THR A C 1
ATOM 7114 O O . THR A 1 886 ? -20.994 28.708 4.622 1.00 89.44 886 THR A O 1
ATOM 7117 N N . GLY A 1 887 ? -19.147 29.149 5.814 1.00 87.06 887 GLY A N 1
ATOM 7118 C CA . GLY A 1 887 ? -18.301 28.130 5.171 1.00 87.06 887 GLY A CA 1
ATOM 7119 C C . GLY A 1 887 ? -17.647 28.567 3.861 1.00 87.06 887 GLY A C 1
ATOM 7120 O O . GLY A 1 887 ? -16.922 27.772 3.260 1.00 87.06 887 GLY A O 1
ATOM 7121 N N . GLU A 1 888 ? -17.886 29.817 3.460 1.00 89.88 888 GLU A N 1
ATOM 7122 C CA . GLU A 1 888 ? -17.233 30.475 2.332 1.00 89.88 888 GLU A CA 1
ATOM 7123 C C . GLU A 1 888 ? -15.880 31.075 2.744 1.00 89.88 888 GLU A C 1
ATOM 7125 O O . GLU A 1 888 ? -15.731 31.511 3.896 1.00 89.88 888 GLU A O 1
ATOM 7130 N N . PRO A 1 889 ? -14.909 31.162 1.815 1.00 92.69 889 PRO A N 1
ATOM 7131 C CA . PRO A 1 889 ? -13.637 31.813 2.083 1.00 92.69 889 PRO A CA 1
ATOM 7132 C C . PRO A 1 889 ? -13.795 33.272 2.539 1.00 92.69 889 PRO A C 1
ATOM 7134 O O . PRO A 1 889 ? -14.635 34.017 2.030 1.00 92.69 889 PRO A O 1
ATOM 7137 N N . PHE A 1 890 ? -12.941 33.712 3.462 1.00 93.31 890 PHE A N 1
ATOM 7138 C CA . PHE A 1 890 ? -12.887 35.100 3.930 1.00 93.31 890 PHE A CA 1
ATOM 7139 C C . PHE A 1 890 ? -11.446 35.595 4.084 1.00 93.31 890 PHE A C 1
ATOM 7141 O O . PHE A 1 890 ? -10.495 34.819 4.073 1.00 93.31 890 PHE A O 1
ATOM 7148 N N . GLN A 1 891 ? -11.275 36.913 4.199 1.00 91.19 891 GLN A N 1
ATOM 7149 C CA . GLN A 1 891 ? -9.958 37.529 4.358 1.00 91.19 891 GLN A CA 1
ATOM 7150 C C . GLN A 1 891 ? -9.522 37.506 5.824 1.00 91.19 891 GLN A C 1
ATOM 7152 O O . GLN A 1 891 ? -10.172 38.108 6.679 1.00 91.19 891 GLN A O 1
ATOM 7157 N N . HIS A 1 892 ? -8.388 36.872 6.099 1.00 89.69 892 HIS A N 1
ATOM 7158 C CA . HIS A 1 892 ? -7.703 36.955 7.384 1.00 89.69 892 HIS A CA 1
ATOM 7159 C C . HIS A 1 892 ? -6.452 37.831 7.250 1.00 89.69 892 HIS A C 1
ATOM 7161 O O . HIS A 1 892 ? -5.938 38.024 6.147 1.00 89.69 892 HIS A O 1
ATOM 7167 N N . TRP A 1 893 ? -5.973 38.396 8.360 1.00 86.56 893 TRP A N 1
ATOM 7168 C CA . TRP A 1 893 ? -4.731 39.162 8.376 1.00 86.56 893 TRP A CA 1
ATOM 7169 C C . TRP A 1 893 ? -3.897 38.917 9.625 1.00 86.56 893 TRP A C 1
ATOM 7171 O O . TRP A 1 893 ? -4.432 38.733 10.718 1.00 86.56 893 TRP A O 1
ATOM 7181 N N . LEU A 1 894 ? -2.577 38.972 9.449 1.00 81.31 894 LEU A N 1
ATOM 7182 C CA . LEU A 1 894 ? -1.616 38.913 10.543 1.00 81.31 894 LEU A CA 1
ATOM 7183 C C . LEU A 1 894 ? -1.532 40.269 11.246 1.00 81.31 894 LEU A C 1
ATOM 7185 O O . LEU A 1 894 ? -1.509 41.328 10.610 1.00 81.31 894 LEU A O 1
ATOM 7189 N N . ASN A 1 895 ? -1.432 40.228 12.572 1.00 74.00 895 ASN A N 1
ATOM 7190 C CA . ASN A 1 895 ? -1.142 41.409 13.376 1.00 74.00 895 ASN A CA 1
ATOM 7191 C C . ASN A 1 895 ? 0.252 41.969 13.013 1.00 74.00 895 ASN A C 1
ATOM 7193 O O . ASN A 1 895 ? 1.122 41.228 12.562 1.00 74.00 895 ASN A O 1
ATOM 7197 N N . TRP A 1 896 ? 0.452 43.280 13.188 1.00 72.00 896 TRP A N 1
ATOM 7198 C CA . TRP A 1 896 ? 1.686 44.057 12.917 1.00 72.00 896 TRP A CA 1
ATOM 7199 C C . TRP A 1 896 ? 2.196 44.100 11.470 1.00 72.00 896 TRP A C 1
ATOM 7201 O O . TRP A 1 896 ? 2.589 45.169 11.014 1.00 72.00 896 TRP A O 1
ATOM 7211 N N . THR A 1 897 ? 2.148 42.995 10.725 1.00 71.12 897 THR A N 1
ATOM 7212 C CA . THR A 1 897 ? 2.513 42.966 9.298 1.00 71.12 897 THR A CA 1
ATOM 7213 C C . THR A 1 897 ? 1.376 43.449 8.398 1.00 71.12 897 THR A C 1
ATOM 7215 O O . THR A 1 897 ? 1.624 43.941 7.304 1.00 71.12 897 THR A O 1
ATOM 7218 N N . GLY A 1 898 ? 0.115 43.296 8.828 1.00 74.06 898 GLY A N 1
ATOM 7219 C CA . GLY A 1 898 ? -1.057 43.653 8.022 1.00 74.06 898 GLY A CA 1
ATOM 7220 C C . GLY A 1 898 ? -1.256 42.774 6.782 1.00 74.06 898 GLY A C 1
ATOM 7221 O O . GLY A 1 898 ? -2.165 43.036 5.992 1.00 74.06 898 GLY A O 1
ATOM 7222 N N . THR A 1 899 ? -0.436 41.731 6.615 1.00 80.88 899 THR A N 1
ATOM 7223 C CA . THR A 1 899 ? -0.506 40.784 5.502 1.00 80.88 899 THR A CA 1
ATOM 7224 C C . THR A 1 899 ? -1.871 40.119 5.490 1.00 80.88 899 THR A C 1
ATOM 7226 O O . THR A 1 899 ? -2.238 39.465 6.465 1.00 80.88 899 THR A O 1
ATOM 7229 N N . LYS A 1 900 ? -2.610 40.290 4.391 1.00 86.38 900 LYS A N 1
ATOM 7230 C CA . LYS A 1 900 ? -3.941 39.718 4.165 1.00 86.38 900 LYS A CA 1
ATOM 7231 C C . LYS A 1 900 ? -3.863 38.518 3.235 1.00 86.38 900 LYS A C 1
ATOM 7233 O O . LYS A 1 900 ? -3.124 38.555 2.254 1.00 86.38 900 LYS A O 1
ATOM 7238 N N . TRP A 1 901 ? -4.652 37.489 3.514 1.00 88.69 901 TRP A N 1
ATOM 7239 C CA . TRP A 1 901 ? -4.852 36.372 2.596 1.00 88.69 901 TRP A CA 1
ATOM 7240 C C . TRP A 1 901 ? -6.229 35.742 2.789 1.00 88.69 901 TRP A C 1
ATOM 7242 O O . TRP A 1 901 ? -6.895 35.930 3.809 1.00 88.69 901 TRP A O 1
ATOM 7252 N N . SER A 1 902 ? -6.662 35.002 1.772 1.00 91.19 902 SER A N 1
ATOM 7253 C CA . SER A 1 902 ? -7.920 34.264 1.814 1.00 91.19 902 SER A CA 1
ATOM 7254 C C . SER A 1 902 ? -7.743 32.965 2.596 1.00 91.19 902 SER A C 1
ATOM 7256 O O . SER A 1 902 ? -6.812 32.212 2.323 1.00 91.19 902 SER A O 1
ATOM 7258 N N . VAL A 1 903 ? -8.654 32.685 3.525 1.00 92.56 903 VAL A N 1
ATOM 7259 C CA . VAL A 1 903 ? -8.726 31.435 4.296 1.00 92.56 903 VAL A CA 1
ATOM 7260 C C . VAL A 1 903 ? -10.105 30.806 4.147 1.00 92.56 903 VAL A C 1
ATOM 7262 O O . VAL A 1 903 ? -11.087 31.519 3.951 1.00 92.56 903 VAL A O 1
ATOM 7265 N N . ASN A 1 904 ? -10.188 29.481 4.259 1.00 93.62 904 ASN A N 1
ATOM 7266 C CA . ASN A 1 904 ? -11.449 28.737 4.192 1.00 93.62 904 ASN A CA 1
ATOM 7267 C C . ASN A 1 904 ? -11.542 27.672 5.308 1.00 93.62 904 ASN A C 1
ATOM 7269 O O . ASN A 1 904 ? -11.576 26.472 5.020 1.00 93.62 904 ASN A O 1
ATOM 7273 N N . PRO A 1 905 ? -11.534 28.087 6.588 1.00 95.06 905 PRO A N 1
ATOM 7274 C CA . PRO A 1 905 ? -11.505 27.168 7.721 1.00 95.06 905 PRO A CA 1
ATOM 7275 C C . PRO A 1 905 ? -12.795 26.348 7.862 1.00 95.06 905 PRO A C 1
ATOM 7277 O O . PRO A 1 905 ? -13.900 26.853 7.664 1.00 95.06 905 PRO A O 1
ATOM 7280 N N . ALA A 1 906 ? -12.666 25.095 8.297 1.00 96.44 906 ALA A N 1
ATOM 7281 C CA . ALA A 1 906 ? -13.786 24.243 8.696 1.00 96.44 906 ALA A CA 1
ATOM 7282 C C . ALA A 1 906 ? -14.390 24.655 10.052 1.00 96.44 906 ALA A C 1
ATOM 7284 O O . ALA A 1 906 ? -15.590 24.457 10.275 1.00 96.44 906 ALA A O 1
ATOM 7285 N N . ILE A 1 907 ? -13.574 25.241 10.935 1.00 97.50 907 ILE A N 1
ATOM 7286 C CA . ILE A 1 907 ? -13.967 25.769 12.243 1.00 97.50 907 ILE A CA 1
ATOM 7287 C C . ILE A 1 907 ? -13.586 27.251 12.322 1.00 97.50 907 ILE A C 1
ATOM 7289 O O . ILE A 1 907 ? -12.422 27.624 12.195 1.00 97.50 907 ILE A O 1
ATOM 7293 N N . VAL A 1 908 ? -14.565 28.116 12.560 1.00 96.81 908 VAL A N 1
ATOM 7294 C CA . VAL A 1 908 ? -14.344 29.560 12.675 1.00 96.81 908 VAL A CA 1
ATOM 7295 C C . VAL A 1 908 ? -14.446 29.968 14.135 1.00 96.81 908 VAL A C 1
ATOM 7297 O O . VAL A 1 908 ? -15.486 29.768 14.759 1.00 96.81 908 VAL A O 1
ATOM 7300 N N . HIS A 1 909 ? -13.398 30.588 14.675 1.00 95.50 909 HIS A N 1
ATOM 7301 C CA . HIS A 1 909 ? -13.475 31.260 15.972 1.00 95.50 909 HIS A CA 1
ATOM 7302 C C . HIS A 1 909 ? -14.182 32.609 15.791 1.00 95.50 909 HIS A C 1
ATOM 7304 O O . HIS A 1 909 ? -13.603 33.592 15.318 1.00 95.50 909 HIS A O 1
ATOM 7310 N N . ALA A 1 910 ? -15.478 32.625 16.111 1.00 94.19 910 ALA A N 1
ATOM 7311 C CA . ALA A 1 910 ? -16.436 33.664 15.745 1.00 94.19 910 ALA A CA 1
ATOM 7312 C C . ALA A 1 910 ? -16.634 34.702 16.867 1.00 94.19 910 ALA A C 1
ATOM 7314 O O . ALA A 1 910 ? -17.755 35.120 17.173 1.00 94.19 910 ALA A O 1
ATOM 7315 N N . HIS A 1 911 ? -15.540 35.179 17.469 1.00 90.44 911 HIS A N 1
ATOM 7316 C CA . HIS A 1 911 ? -15.591 36.056 18.647 1.00 90.44 911 HIS A CA 1
ATOM 7317 C C . HIS A 1 911 ? -16.242 37.433 18.397 1.00 90.44 911 HIS A C 1
ATOM 7319 O O . HIS A 1 911 ? -16.546 38.162 19.349 1.00 90.44 911 HIS A O 1
ATOM 7325 N N . LYS A 1 912 ? -16.455 37.829 17.131 1.00 91.50 912 LYS A N 1
ATOM 7326 C CA . LYS A 1 912 ? -17.188 39.049 16.731 1.00 91.50 912 LYS A CA 1
ATOM 7327 C C . LYS A 1 912 ? -18.674 38.811 16.407 1.00 91.50 912 LYS A C 1
ATOM 7329 O O . LYS A 1 912 ? -19.366 39.785 16.111 1.00 91.50 912 LYS A O 1
ATOM 7334 N N . SER A 1 913 ? -19.168 37.578 16.530 1.00 93.38 913 SER A N 1
ATOM 7335 C CA . SER A 1 913 ? -20.556 37.176 16.224 1.00 93.38 913 SER A CA 1
ATOM 7336 C C . SER A 1 913 ? -21.275 36.564 17.429 1.00 93.38 913 SER A C 1
ATOM 7338 O O . SER A 1 913 ? -22.160 35.724 17.289 1.00 93.38 913 SER A O 1
ATOM 7340 N N . LYS A 1 914 ? -20.902 36.988 18.644 1.00 94.44 914 LYS A N 1
ATOM 7341 C CA . LYS A 1 914 ? -21.395 36.405 19.904 1.00 94.44 914 LYS A CA 1
ATOM 7342 C C . LYS A 1 914 ? -22.921 36.397 20.021 1.00 94.44 914 LYS A C 1
ATOM 7344 O O . LYS A 1 914 ? -23.470 35.403 20.473 1.00 94.44 914 LYS A O 1
ATOM 7349 N N . GLN A 1 915 ? -23.608 37.463 19.604 1.00 95.19 915 GLN A N 1
ATOM 7350 C CA . GLN A 1 915 ? -25.073 37.491 19.674 1.00 95.19 915 GLN A CA 1
ATOM 7351 C C . GLN A 1 915 ? -25.695 36.433 18.755 1.00 95.19 915 GLN A C 1
ATOM 7353 O O . GLN A 1 915 ? -26.548 35.676 19.190 1.00 95.19 915 GLN A O 1
ATOM 7358 N N . GLN A 1 916 ? -25.184 36.294 17.532 1.00 96.56 916 GLN A N 1
ATOM 7359 C CA . GLN A 1 916 ? -25.690 35.311 16.574 1.00 96.56 916 GLN A CA 1
ATOM 7360 C C . GLN A 1 916 ? -25.446 33.867 17.027 1.00 96.56 916 GLN A C 1
ATOM 7362 O O . GLN A 1 916 ? -26.258 32.993 16.737 1.00 96.56 916 GLN A O 1
ATOM 7367 N N . LEU A 1 917 ? -24.352 33.605 17.753 1.00 96.44 917 LEU A N 1
ATOM 7368 C CA . LEU A 1 917 ? -24.126 32.302 18.385 1.00 96.44 917 LEU A CA 1
ATOM 7369 C C . LEU A 1 917 ? -25.174 32.008 19.468 1.00 96.44 917 LEU A C 1
ATOM 7371 O O . LEU A 1 917 ? -25.648 30.879 19.550 1.00 96.44 917 LEU A O 1
ATOM 7375 N N . ILE A 1 918 ? -25.549 33.009 20.274 1.00 95.94 918 ILE A N 1
ATOM 7376 C CA . ILE A 1 918 ? -26.602 32.870 21.295 1.00 95.94 918 ILE A CA 1
ATOM 7377 C C . ILE A 1 918 ? -27.942 32.568 20.626 1.00 95.94 918 ILE A C 1
ATOM 7379 O O . ILE A 1 918 ? -28.602 31.605 21.008 1.00 95.94 918 ILE A O 1
ATOM 7383 N N . ASP A 1 919 ? -28.300 33.337 19.598 1.00 95.06 919 ASP A N 1
ATOM 7384 C CA . ASP A 1 919 ? -29.564 33.172 18.878 1.00 95.06 919 ASP A CA 1
ATOM 7385 C C . ASP A 1 919 ? -29.647 31.763 18.245 1.00 95.06 919 ASP A C 1
ATOM 7387 O O . ASP A 1 919 ? -30.618 31.037 18.442 1.00 95.06 919 ASP A O 1
ATOM 7391 N N . TYR A 1 920 ? -28.563 31.298 17.607 1.00 95.31 920 TYR A N 1
ATOM 7392 C CA . TYR A 1 920 ? -28.476 29.953 17.017 1.00 95.31 920 TYR A CA 1
ATOM 7393 C C . TYR A 1 920 ? -28.584 28.804 18.032 1.00 95.31 920 TYR A C 1
ATOM 7395 O O . TYR A 1 920 ? -28.996 27.694 17.675 1.00 95.31 920 TYR A O 1
ATOM 7403 N N . ALA A 1 921 ? -28.149 29.032 19.272 1.00 91.12 921 ALA A N 1
ATOM 7404 C CA . ALA A 1 921 ? -28.232 28.047 20.345 1.00 91.12 921 ALA A CA 1
ATOM 7405 C C . ALA A 1 921 ? -29.644 27.919 20.936 1.00 91.12 921 ALA A C 1
ATOM 7407 O O . ALA A 1 921 ? -29.931 26.885 21.553 1.00 91.12 921 ALA A O 1
ATOM 7408 N N . ALA A 1 922 ? -30.467 28.964 20.800 1.00 85.50 922 ALA A N 1
ATOM 7409 C CA . ALA A 1 922 ? -31.849 29.015 21.270 1.00 85.50 922 ALA A CA 1
ATOM 7410 C C . ALA A 1 922 ? -32.828 28.352 20.288 1.00 85.50 922 ALA A C 1
ATOM 7412 O O . ALA A 1 922 ? -33.750 27.670 20.742 1.00 85.50 922 ALA A O 1
ATOM 7413 N N . ASP A 1 923 ? -32.586 28.516 18.982 1.00 60.22 923 ASP A N 1
ATOM 7414 C CA . ASP A 1 923 ? -33.184 27.703 17.907 1.00 60.22 923 ASP A CA 1
ATOM 7415 C C . ASP A 1 923 ? -32.808 26.216 18.050 1.00 60.22 923 ASP A C 1
ATOM 7417 O O . ASP A 1 923 ? -33.265 25.382 17.235 1.00 60.22 923 ASP A O 1
#